Protein 5O95 (pdb70)

Secondary structure (DSSP, 8-state):
-PPPEEE--S---TT-EEEPPHHHHIIIIIIS---TT-EEEEE-SSSEEEEEEEEEEETTEEEEEEEEEEE-----SSEEEEEEE--TTS-HHHHHHHHHHTT--EEEEEE-TT--PPP-HHHHHHHHHHHHHHHHHHHHHH--SSPPEEPPPEEHHHHHHH---SSEEEE--GGG--GGGS---SSEEEEEE--TT---HHHHHHHHHTT-EEE---SSPPPHHHHHHHHHHHHHHHHS--/-PPPPPEEE--S---TT-EEEPPHHHHIIIIIIS---TT-EEEEE-SSSEEEEEEEEEEETTEEEEEEEEEEE-----SSEEEEEEE--STTHHHHHHHHHHHTT-SEEEEEE-TT-S----HHHHHHHHHHHHHHHHHHHHHH--SSPPEEPPPEEHHHHHHH---SEEEEE--TT-B-GGGS---SSEEEEEE--TT---HHHHHHHHHTTPEEE---SSPPPHHHHHHHHHHHHHHHHS--/---PPPEEE--S---TT-EEEPPHHHHIIIIIIS---TT-EEEEE-SSSEEEEEEEEEEETTEEEEEEEEEEE-----SSEEEEEEE--STTHHHHHHHHHHHTT-SEEEEEE-TT------HHHHHHHHHHHHHHHHHHHHHH--SSPPEEPPPEEHHHHHHH---SEEEEE--TT-B-GGGS---SSEEEEEE--TT---HHHHHHHHHTTPEEE---SSPPPHHHHHHHHHHHHHHHHS--/-PPEEE--S---TT-EEEPPHHHHIIIIIIS---TT-EEEEE-SSSEEEEEEEEEEETTEEEEEEEEEEE-----SSEEEEEEE---THHHHHHHHHHHHTT--EEEEEE-TT------HHHHHHHHHHHHHHHHHHHHHH--SSPPEEPPPEEHHHHHHH---SSEEEE--GGG--GGGS---SSEEEEEE--TT---HHHHHHHHHTT-EEE---SSPPPHHHHHHHHHHHHHHHHS--

Solvent-accessible surface area: 44303 Å² total; per-residue (Å²): 195,163,89,58,33,0,46,11,64,36,146,11,85,56,54,83,84,32,89,8,20,85,119,5,0,61,59,0,12,64,80,62,180,16,120,143,46,78,101,3,20,0,0,17,22,79,26,65,30,2,56,0,32,3,70,127,49,135,158,93,76,0,33,0,88,1,63,52,59,118,110,24,93,70,32,8,77,0,128,0,12,0,0,0,0,14,10,159,79,28,132,6,34,25,2,0,46,4,1,0,0,0,3,0,32,12,0,3,0,0,30,9,130,76,19,125,54,177,124,74,175,102,106,39,63,120,82,16,114,84,5,70,75,46,0,29,30,3,0,27,30,0,5,1,0,77,29,3,91,29,111,116,30,25,123,6,70,78,11,3,160,105,17,187,29,16,4,44,0,5,25,38,100,13,33,43,14,27,42,64,23,2,4,13,30,52,69,30,0,0,0,0,4,10,9,153,45,24,17,22,93,124,18,41,105,53,2,58,66,58,35,3,39,14,2,24,16,26,64,10,71,31,91,10,19,0,10,2,1,0,0,0,0,2,0,0,6,23,12,17,40,6,150,104,144,117,62,67,21,1,51,10,78,35,109,42,100,79,46,75,77,22,81,6,43,116,138,9,0,71,60,0,14,71,95,64,191,16,116,132,49,65,96,0,18,1,0,12,20,84,21,48,24,0,61,1,31,2,69,107,54,124,182,134,70,0,25,0,85,0,65,52,49,118,136,26,96,68,26,2,74,0,90,0,12,0,0,3,1,6,26,96,58,129,60,8,27,38,1,0,45,2,0,0,0,1,3,0,29,9,0,2,0,0,34,9,118,112,22,115,34,179,46,89,185,120,87,24,63,112,34,22,119,76,4,71,70,48,0,26,29,2,0,27,37,0,2,1,0,74,34,5,91,30,97,123,26,24,129,6,69,60,8,2,145,79,16,181,28,144,12,47,0,3,40,31,107,50,189,38,107,48,44,119,87,22,84,14,106,63,62,32,0,0,0,0,2,9,15,102,50,21,12,11,122,115,15,40,158,58,1,66,66,64,34,2,75,29,2,27,9,26,64,9,87,25,52,6,14,0,3,0,0,0,0,0,0,2,0,0,8,31,10,13,37,3,128,105,141,118,62,68,18,2,25,4,2,11,64,9,107,78,47,61,64,0,52,6,2,40,82,9,0,58,59,0,17,70,94,65,193,18,115,128,49,65,91,1,19,1,0,12,21,89,18,65,23,1,57,0,33,2,70,110,60,116,170,97,62,0,25,0,86,1,65,52,54,115,146,26,93,67,31,2,74,0,89,0,12,0,0,2,1,10,30,110,49,128,66,7,32,22,0,0,44,2,0,0,0,0,3,0,31,9,0,3,0,0,40,8,113,98,19,145,42,207,51,92,186,131,82,23,45,104,42,4,52,73,10,14,66,48,0,20,29,2,0,26,36,0,1,2,0,75,33,6,67,8,75,91,28,25,138,6,70,49,10,2,139,74,14,174,30,149,9,44,0,4,42,31,108,48,189,39,109,45,43,146,87,22,79,14,100,61,79,38,0,0,0,0,2,10,15,147,41,20,11,12,114,110,15,40,157,49,1,67,62,66,35,2,74,28,2,26,8,25,65,9,98,29,73,15,14,0,2,0,0,0,0,0,0,3,1,0,8,31,12,12,37,3,244,102,32,34,1,49,10,66,37,141,10,84,56,53,82,75,33,90,7,27,86,118,4,0,60,58,0,11,48,90,60,192,18,120,143,48,77,100,3,16,0,0,17,22,84,25,55,32,3,55,0,35,3,69,128,51,138,133,107,77,0,31,0,93,1,62,54,55,120,129,25,98,70,24,2,72,0,90,0,11,0,0,0,2,9,22,170,34,146,86,0,61,52,2,0,45,3,2,0,0,1,3,0,31,12,0,4,0,0,57,11,124,60,21,156,35,189,56,61,191,134,98,24,62,144,54,18,114,70,4,69,69,40,0,30,31,3,0,28,55,0,5,1,0,75,30,3,93,28,109,124,27,25,143,6,60,79,9,1,145,94,17,186,31,93,21,43,0,5,26,42,100,31,170,87,50,26,63,126,79,22,94,15,105,51,81,32,0,0,0,0,4,8,18,165,36,24,18,16,110,108,12,43,151,42,2,66,66,59,35,2,71,15,2,23,16,26,64,10,70,29,55,16,12,0,9,1,0,0,0,0,0,2,1,0,6,25,12,24,39,9

B-factor: mean 30.92, std 16.57, range [11.18, 113.5]

Structure (mmCIF, N/CA/C/O backbone):
data_5O95
#
_entry.id   5O95
#
_cell.length_a   62.785
_cell.length_b   144.777
_cell.length_c   64.086
_cell.angle_alpha   90.00
_cell.angle_beta   100.13
_cell.angle_gamma   90.00
#
_symmetry.space_group_name_H-M   'P 1 21 1'
#
loop_
_entity.id
_entity.type
_entity.pdbx_description
1 polymer 'Ribosomal RNA small subunit methyltransferase E'
2 water water
#
loop_
_atom_site.group_PDB
_atom_site.id
_atom_site.type_symbol
_atom_site.label_atom_id
_atom_site.label_alt_id
_atom_site.label_comp_id
_atom_site.label_asym_id
_atom_site.label_entity_id
_atom_site.label_seq_id
_atom_site.pdbx_PDB_ins_code
_atom_site.Cartn_x
_atom_site.Cartn_y
_atom_site.Cartn_z
_atom_site.occupancy
_atom_site.B_iso_or_equiv
_atom_site.auth_seq_id
_atom_site.auth_comp_id
_atom_site.auth_asym_id
_atom_site.auth_atom_id
_atom_site.pdbx_PDB_model_num
ATOM 1 N N . VAL A 1 4 ? 27.835 -52.896 48.280 1.00 110.38 3 VAL A N 1
ATOM 2 C CA . VAL A 1 4 ? 29.093 -52.363 47.771 1.00 71.78 3 VAL A CA 1
ATOM 3 C C . VAL A 1 4 ? 29.074 -52.246 46.250 1.00 79.10 3 VAL A C 1
ATOM 4 O O . VAL A 1 4 ? 28.328 -52.950 45.568 1.00 85.46 3 VAL A O 1
ATOM 8 N N . ARG A 1 5 ? 29.909 -51.349 45.730 1.00 101.55 4 ARG A N 1
ATOM 9 C CA . ARG A 1 5 ? 29.935 -51.071 44.300 1.00 83.33 4 ARG A CA 1
ATOM 10 C C . ARG A 1 5 ? 30.550 -52.244 43.543 1.00 73.97 4 ARG A C 1
ATOM 11 O O . ARG A 1 5 ? 31.631 -52.729 43.892 1.00 79.10 4 ARG A O 1
ATOM 19 N N . THR A 1 6 ? 29.853 -52.706 42.512 1.00 46.76 5 THR A N 1
ATOM 20 C CA . THR A 1 6 ? 30.368 -53.746 41.640 1.00 40.70 5 THR A CA 1
ATOM 21 C C . THR A 1 6 ? 31.371 -53.149 40.656 1.00 66.68 5 THR A C 1
ATOM 22 O O . THR A 1 6 ? 31.418 -51.936 40.433 1.00 51.62 5 THR A O 1
ATOM 26 N N . ILE A 1 7 ? 32.191 -54.016 40.069 1.00 23.42 6 ILE A N 1
ATOM 27 C CA . ILE A 1 7 ? 33.186 -53.589 39.084 1.00 21.33 6 ILE A CA 1
ATOM 28 C C . ILE A 1 7 ? 32.574 -53.713 37.693 1.00 19.39 6 ILE A C 1
ATOM 29 O O . ILE A 1 7 ? 32.252 -54.819 37.260 1.00 18.23 6 ILE A O 1
ATOM 34 N N . ARG A 1 8 ? 32.449 -52.597 36.974 1.00 18.98 7 ARG A N 1
ATOM 35 C CA . ARG A 1 8 ? 31.909 -52.591 35.619 1.00 16.89 7 ARG A CA 1
ATOM 36 C C . ARG A 1 8 ? 33.053 -52.487 34.619 1.00 18.50 7 ARG A C 1
ATOM 37 O O . ARG A 1 8 ? 33.936 -51.633 34.764 1.00 21.18 7 ARG A O 1
ATOM 45 N N . ILE A 1 9 ? 33.038 -53.361 33.612 1.00 16.25 8 ILE A N 1
ATOM 46 C CA . ILE A 1 9 ? 34.114 -53.457 32.626 1.00 15.34 8 ILE A CA 1
ATOM 47 C C . ILE A 1 9 ? 33.488 -53.533 31.241 1.00 18.98 8 ILE A C 1
ATOM 48 O O . ILE A 1 9 ? 32.676 -54.424 30.977 1.00 19.08 8 ILE A O 1
ATOM 53 N N . TYR A 1 10 ? 33.871 -52.615 30.350 1.00 17.20 9 TYR A N 1
ATOM 54 C CA . TYR A 1 10 ? 33.427 -52.681 28.961 1.00 19.49 9 TYR A CA 1
ATOM 55 C C . TYR A 1 10 ? 34.171 -53.777 28.209 1.00 20.71 9 TYR A C 1
ATOM 56 O O . TYR A 1 10 ? 35.404 -53.816 28.192 1.00 19.48 9 TYR A O 1
ATOM 65 N N . GLN A 1 11 ? 33.422 -54.637 27.546 1.00 19.15 10 GLN A N 1
ATOM 66 C CA . GLN A 1 11 ? 33.997 -55.770 26.829 1.00 19.30 10 GLN A CA 1
ATOM 67 C C . GLN A 1 11 ? 33.097 -56.044 25.638 1.00 22.18 10 GLN A C 1
ATOM 68 O O . GLN A 1 11 ? 32.022 -56.648 25.784 1.00 23.00 10 GLN A O 1
ATOM 74 N N . PRO A 1 12 ? 33.479 -55.586 24.448 1.00 26.96 11 PRO A N 1
ATOM 75 C CA . PRO A 1 12 ? 32.651 -55.833 23.262 1.00 21.98 11 PRO A CA 1
ATOM 76 C C . PRO A 1 12 ? 32.702 -57.304 22.880 1.00 23.61 11 PRO A C 1
ATOM 77 O O . PRO A 1 12 ? 33.598 -58.052 23.288 1.00 28.62 11 PRO A O 1
ATOM 81 N N . GLY A 1 13 ? 31.718 -57.713 22.088 1.00 28.68 12 GLY A N 1
ATOM 82 C CA . GLY A 1 13 ? 31.617 -59.085 21.628 1.00 28.26 12 GLY A CA 1
ATOM 83 C C . GLY A 1 13 ? 30.216 -59.646 21.822 1.00 25.89 12 GLY A C 1
ATOM 84 O O . GLY A 1 13 ? 29.346 -59.038 22.432 1.00 29.93 12 GLY A O 1
ATOM 85 N N . GLU A 1 14 ? 30.040 -60.866 21.291 1.00 31.49 13 GLU A N 1
ATOM 86 C CA . GLU A 1 14 ? 28.752 -61.563 21.269 1.00 37.53 13 GLU A CA 1
ATOM 87 C C . GLU A 1 14 ? 28.744 -62.806 22.157 1.00 40.34 13 GLU A C 1
ATOM 88 O O . GLU A 1 14 ? 28.185 -63.844 21.800 1.00 48.23 13 GLU A O 1
ATOM 94 N N . TYR A 1 15 ? 29.344 -62.701 23.334 1.00 26.70 14 TYR A N 1
ATOM 95 C CA . TYR A 1 15 ? 29.428 -63.809 24.280 1.00 24.72 14 TYR A CA 1
ATOM 96 C C . TYR A 1 15 ? 28.098 -63.982 25.017 1.00 21.40 14 TYR A C 1
ATOM 97 O O . TYR A 1 15 ? 27.248 -63.086 25.031 1.00 26.56 14 TYR A O 1
ATOM 106 N N . GLN A 1 16 ? 27.909 -65.159 25.612 1.00 22.84 15 GLN A N 1
ATOM 107 C CA . GLN A 1 16 ? 26.613 -65.535 26.157 1.00 21.62 15 GLN A CA 1
ATOM 108 C C . GLN A 1 16 ? 26.802 -66.284 27.466 1.00 21.22 15 GLN A C 1
ATOM 109 O O . GLN A 1 16 ? 27.839 -66.915 27.680 1.00 22.69 15 GLN A O 1
ATOM 115 N N . PRO A 1 17 ? 25.792 -66.263 28.340 1.00 24.49 16 PRO A N 1
ATOM 116 C CA . PRO A 1 17 ? 25.848 -67.062 29.573 1.00 21.26 16 PRO A CA 1
ATOM 117 C C . PRO A 1 17 ? 26.169 -68.512 29.270 1.00 27.61 16 PRO A C 1
ATOM 118 O O . PRO A 1 17 ? 25.631 -69.096 28.327 1.00 25.06 16 PRO A O 1
ATOM 122 N N . GLY A 1 18 ? 27.071 -69.065 30.081 1.00 22.24 17 GLY A N 1
ATOM 123 C CA . GLY A 1 18 ? 27.562 -70.412 29.921 1.00 25.13 17 GLY A CA 1
ATOM 124 C C . GLY A 1 18 ? 28.936 -70.480 29.296 1.00 30.16 17 GLY A C 1
ATOM 125 O O . GLY A 1 18 ? 29.625 -71.490 29.456 1.00 32.69 17 GLY A O 1
ATOM 126 N N . GLN A 1 19 ? 29.357 -69.425 28.603 1.00 25.44 18 GLN A N 1
ATOM 127 C CA . GLN A 1 19 ? 30.610 -69.457 27.868 1.00 29.03 18 GLN A CA 1
ATOM 128 C C . GLN A 1 19 ? 31.787 -69.003 28.724 1.00 25.95 18 GLN A C 1
ATOM 129 O O . GLN A 1 19 ? 31.647 -68.194 29.645 1.00 26.33 18 GLN A O 1
ATOM 135 N N . LEU A 1 20 ? 32.958 -69.518 28.377 1.00 28.86 19 LEU A N 1
ATOM 136 C CA . LEU A 1 20 ? 34.224 -68.993 28.858 1.00 26.32 19 LEU A CA 1
ATOM 137 C C . LEU A 1 20 ? 34.672 -67.910 27.887 1.00 27.31 19 LEU A C 1
ATOM 138 O O . LEU A 1 20 ? 34.542 -68.060 26.670 1.00 36.09 19 LEU A O 1
ATOM 143 N N . LEU A 1 21 ? 35.164 -66.795 28.431 1.00 26.21 20 LEU A N 1
ATOM 144 C CA . LEU A 1 21 ? 35.533 -65.645 27.616 1.00 24.75 20 LEU A CA 1
ATOM 145 C C . LEU A 1 21 ? 36.890 -65.141 28.067 1.00 29.80 20 LEU A C 1
ATOM 146 O O . LEU A 1 21 ? 37.118 -64.973 29.266 1.00 27.56 20 LEU A O 1
AT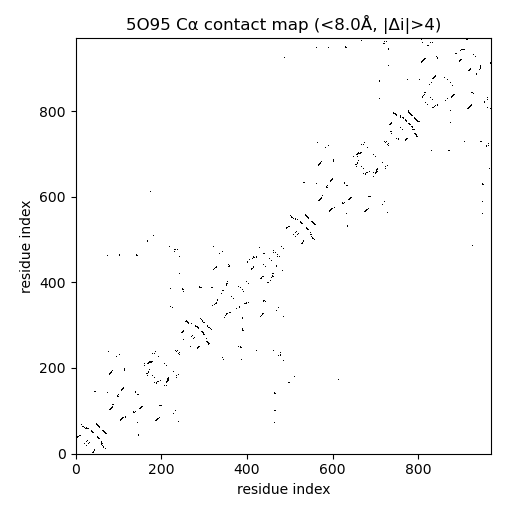OM 151 N N . GLU A 1 22 ? 37.792 -64.923 27.116 1.00 30.22 21 GLU A N 1
ATOM 152 C CA . GLU A 1 22 ? 39.053 -64.249 27.399 1.00 28.03 21 GLU A CA 1
ATOM 153 C C . GLU A 1 22 ? 38.839 -62.751 27.216 1.00 25.54 21 GLU A C 1
ATOM 154 O O . GLU A 1 22 ? 38.363 -62.303 26.163 1.00 26.59 21 GLU A O 1
ATOM 160 N N . LEU A 1 23 ? 39.151 -61.981 28.254 1.00 24.62 22 LEU A N 1
ATOM 161 C CA . LEU A 1 23 ? 38.979 -60.543 28.163 1.00 25.54 22 LEU A CA 1
ATOM 162 C C . LEU A 1 23 ? 39.954 -59.937 27.154 1.00 23.09 22 LEU A C 1
ATOM 163 O O . LEU A 1 23 ? 41.027 -60.478 26.877 1.00 25.05 22 LEU A O 1
ATOM 168 N N . SER A 1 24 ? 39.563 -58.780 26.614 1.00 28.04 23 SER A N 1
ATOM 169 C CA . SER A 1 24 ? 40.435 -58.013 25.737 1.00 30.00 23 SER A CA 1
ATOM 170 C C . SER A 1 24 ? 41.689 -57.604 26.504 1.00 32.59 23 SER A C 1
ATOM 171 O O . SER A 1 24 ? 41.681 -57.569 27.735 1.00 32.62 23 SER A O 1
ATOM 174 N N . PRO A 1 25 ? 42.786 -57.303 25.800 1.00 33.36 24 PRO A N 1
ATOM 175 C CA . PRO A 1 25 ? 43.976 -56.798 26.506 1.00 48.98 24 PRO A CA 1
ATOM 176 C C . PRO A 1 25 ? 43.688 -55.580 27.374 1.00 34.44 24 PRO A C 1
ATOM 177 O O . PRO A 1 25 ? 44.249 -55.467 28.470 1.00 49.27 24 PRO A O 1
ATOM 181 N N . GLU A 1 26 ? 42.813 -54.678 26.921 1.00 28.80 25 GLU A N 1
ATOM 182 C CA . GLU A 1 26 ? 42.440 -53.519 27.736 1.00 30.31 25 GLU A CA 1
ATOM 183 C C . GLU A 1 26 ? 41.669 -53.947 28.981 1.00 35.11 25 GLU A C 1
ATOM 184 O O . GLU A 1 26 ? 41.968 -53.502 30.097 1.00 32.67 25 GLU A O 1
ATOM 190 N N . ALA A 1 27 ? 40.650 -54.794 28.807 1.00 28.40 26 ALA A N 1
ATOM 191 C CA . ALA A 1 27 ? 39.877 -55.263 29.955 1.00 21.53 26 ALA A CA 1
ATOM 192 C C . ALA A 1 27 ? 40.739 -56.093 30.901 1.00 26.39 26 ALA A C 1
ATOM 193 O O . ALA A 1 27 ? 40.616 -55.965 32.123 1.00 23.22 26 ALA A O 1
ATOM 195 N N . GLY A 1 28 ? 41.603 -56.960 30.354 1.00 25.03 27 GLY A N 1
ATOM 196 C CA . GLY A 1 28 ? 42.437 -57.807 31.200 1.00 25.03 27 GLY A CA 1
ATOM 197 C C . GLY A 1 28 ? 43.504 -57.022 31.940 1.00 26.68 27 GLY A C 1
ATOM 198 O O . GLY A 1 28 ? 43.863 -57.353 33.074 1.00 30.90 27 GLY A O 1
ATOM 199 N N . GLN A 1 29 ? 44.032 -55.975 31.304 1.00 27.14 28 GLN A N 1
ATOM 200 C CA . GLN A 1 29 ? 44.920 -55.052 32.005 1.00 42.49 28 GLN A CA 1
ATOM 201 C C . GLN A 1 29 ? 44.189 -54.380 33.163 1.00 24.43 28 GLN A C 1
ATOM 202 O O . GLN A 1 29 ? 44.701 -54.313 34.288 1.00 27.65 28 GLN A O 1
ATOM 208 N N . HIS A 1 30 ? 42.978 -53.892 32.902 1.00 24.49 29 HIS A N 1
ATOM 209 C CA . HIS A 1 30 ? 42.174 -53.248 33.936 1.00 22.41 29 HIS A CA 1
ATOM 210 C C . HIS A 1 30 ? 41.889 -54.209 35.092 1.00 23.38 29 HIS A C 1
ATOM 211 O O . HIS A 1 30 ? 42.095 -53.871 36.264 1.00 25.03 29 HIS A O 1
ATOM 218 N N . VAL A 1 31 ? 41.478 -55.441 34.775 1.00 21.18 30 VAL A N 1
ATOM 219 C CA . VAL A 1 31 ? 40.983 -56.363 35.795 1.00 23.88 30 VAL A CA 1
ATOM 220 C C . VAL A 1 31 ? 42.129 -57.054 36.529 1.00 25.97 30 VAL A C 1
ATOM 221 O O . VAL A 1 31 ? 42.143 -57.125 37.765 1.00 24.30 30 VAL A O 1
ATOM 225 N N . GLY A 1 32 ? 43.102 -57.581 35.785 1.00 23.79 31 GLY A N 1
ATOM 226 C CA . GLY A 1 32 ? 44.140 -58.402 36.368 1.00 25.33 31 GLY A CA 1
ATOM 227 C C . GLY A 1 32 ? 45.322 -57.632 36.914 1.00 28.52 31 GLY A C 1
ATOM 228 O O . GLY A 1 32 ? 45.918 -58.038 37.913 1.00 30.89 31 GLY A O 1
ATOM 229 N N . VAL A 1 33 ? 45.661 -56.521 36.270 1.00 27.73 32 VAL A N 1
ATOM 230 C CA . VAL A 1 33 ? 46.846 -55.737 36.614 1.00 30.07 32 VAL A CA 1
ATOM 231 C C . VAL A 1 33 ? 46.498 -54.517 37.457 1.00 26.61 32 VAL A C 1
ATOM 232 O O . VAL A 1 33 ? 47.107 -54.287 38.504 1.00 31.71 32 VAL A O 1
ATOM 236 N N . VAL A 1 34 ? 45.533 -53.715 37.003 1.00 27.14 33 VAL A N 1
ATOM 237 C CA . VAL A 1 34 ? 45.184 -52.485 37.713 1.00 27.69 33 VAL A CA 1
ATOM 238 C C . VAL A 1 34 ? 44.414 -52.799 38.989 1.00 42.48 33 VAL A C 1
ATOM 239 O O . VAL A 1 34 ? 44.739 -52.292 40.070 1.00 30.50 33 VAL A O 1
ATOM 243 N N . LEU A 1 35 ? 43.388 -53.642 38.891 1.00 25.69 34 LEU A N 1
ATOM 244 C CA . LEU A 1 35 ? 42.560 -53.929 40.055 1.00 26.41 34 LEU A CA 1
ATOM 245 C C . LEU A 1 35 ? 43.037 -55.145 40.840 1.00 28.90 34 LEU A C 1
ATOM 246 O O . LEU A 1 35 ? 42.512 -55.401 41.930 1.00 26.89 34 LEU A O 1
ATOM 251 N N . ARG A 1 36 ? 44.011 -55.891 40.312 1.00 24.63 35 ARG A N 1
ATOM 252 C CA . ARG A 1 36 ? 44.625 -57.020 41.013 1.00 27.56 35 ARG A CA 1
ATOM 253 C C . ARG A 1 36 ? 43.606 -58.090 41.407 1.00 29.75 35 ARG A C 1
ATOM 254 O O . ARG A 1 36 ? 43.712 -58.720 42.465 1.00 25.79 35 ARG A O 1
ATOM 262 N N . MET A 1 37 ? 42.639 -58.340 40.524 1.00 24.76 36 MET A N 1
ATOM 263 C CA . MET A 1 37 ? 41.557 -59.256 40.843 1.00 22.37 36 MET A CA 1
ATOM 264 C C . MET A 1 37 ? 41.974 -60.709 40.640 1.00 25.83 36 MET A C 1
ATOM 265 O O . MET A 1 37 ? 42.910 -61.031 39.896 1.00 26.91 36 MET A O 1
ATOM 270 N N . GLU A 1 38 ? 41.295 -61.593 41.368 1.00 24.26 37 GLU A N 1
ATOM 271 C CA . GLU A 1 38 ? 41.714 -62.978 41.459 1.00 22.46 37 GLU A CA 1
ATOM 272 C C . GLU A 1 38 ? 40.565 -63.915 41.132 1.00 24.57 37 GLU A C 1
ATOM 273 O O . GLU A 1 38 ? 39.403 -63.525 41.057 1.00 23.53 37 GLU A O 1
ATOM 279 N N . GLN A 1 39 ? 40.919 -65.193 40.991 1.00 24.43 38 GLN A N 1
ATOM 280 C CA . GLN A 1 39 ? 39.949 -66.231 40.700 1.00 26.49 38 GLN A CA 1
ATOM 281 C C . GLN A 1 39 ? 38.763 -66.175 41.659 1.00 21.11 38 GLN A C 1
ATOM 282 O O . GLN A 1 39 ? 38.930 -66.066 42.878 1.00 26.01 38 GLN A O 1
ATOM 288 N N . GLY A 1 40 ? 37.564 -66.300 41.099 1.00 20.85 39 GLY A N 1
ATOM 289 C CA . GLY A 1 40 ? 36.331 -66.306 41.859 1.00 24.47 39 GLY A CA 1
ATOM 290 C C . GLY A 1 40 ? 35.649 -64.962 41.992 1.00 22.89 39 GLY A C 1
ATOM 291 O O . GLY A 1 40 ? 34.447 -64.916 42.290 1.00 24.79 39 GLY A O 1
ATOM 292 N N . GLU A 1 41 ? 36.372 -63.864 41.799 1.00 23.67 40 GLU A N 1
ATOM 293 C CA . GLU A 1 41 ? 35.752 -62.560 41.982 1.00 18.63 40 GLU A CA 1
ATOM 294 C C . GLU A 1 41 ? 34.801 -62.257 40.821 1.00 20.81 40 GLU A C 1
ATOM 295 O O . GLU A 1 41 ? 34.914 -62.809 39.720 1.00 22.97 40 GLU A O 1
ATOM 301 N N . GLN A 1 42 ? 33.857 -61.369 41.093 1.00 24.56 41 GLN A N 1
ATOM 302 C CA . GLN A 1 42 ? 32.759 -61.060 40.185 1.00 21.70 41 GLN A CA 1
ATOM 303 C C . GLN A 1 42 ? 33.038 -59.773 39.424 1.00 21.17 41 GLN A C 1
ATOM 304 O O . GLN A 1 42 ? 33.674 -58.849 39.930 1.00 21.61 41 GLN A O 1
ATOM 310 N N . LEU A 1 43 ? 32.552 -59.736 38.190 1.00 18.69 42 LEU A N 1
ATOM 311 C CA . LEU A 1 43 ? 32.616 -58.568 37.329 1.00 18.27 42 LEU A CA 1
ATOM 312 C C . LEU A 1 43 ? 31.273 -58.412 36.654 1.00 20.60 42 LEU A C 1
ATOM 313 O O . LEU A 1 43 ? 30.567 -59.386 36.395 1.00 18.76 42 LEU A O 1
ATOM 318 N N . THR A 1 44 ? 30.957 -57.176 36.295 1.00 17.31 43 THR A N 1
ATOM 319 C CA . THR A 1 44 ? 29.815 -56.879 35.449 1.00 16.58 43 THR A CA 1
ATOM 320 C C . THR A 1 44 ? 30.403 -56.427 34.125 1.00 20.48 43 THR A C 1
ATOM 321 O O . THR A 1 44 ? 30.939 -55.324 34.037 1.00 19.21 43 THR A O 1
ATOM 325 N N . LEU A 1 45 ? 30.320 -57.274 33.108 1.00 18.86 44 LEU A N 1
ATOM 326 C CA . LEU A 1 45 ? 30.744 -56.893 31.773 1.00 18.16 44 LEU A CA 1
ATOM 327 C C . LEU A 1 45 ? 29.561 -56.246 31.077 1.00 19.53 44 LEU A C 1
ATOM 328 O O . LEU A 1 45 ? 28.403 -56.604 31.313 1.00 20.17 44 LEU A O 1
ATOM 333 N N . PHE A 1 46 ? 29.852 -55.273 30.224 1.00 18.76 45 PHE A N 1
ATOM 334 C CA . PHE A 1 46 ? 28.829 -54.793 29.314 1.00 16.60 45 PHE A CA 1
ATOM 335 C C . PHE A 1 46 ? 29.437 -54.710 27.929 1.00 18.02 45 PHE A C 1
ATOM 336 O O . PHE A 1 46 ? 30.601 -54.328 27.775 1.00 18.88 45 PHE A O 1
ATOM 344 N N . ASN A 1 47 ? 28.656 -55.075 26.910 1.00 16.98 46 ASN A N 1
ATOM 345 C CA . ASN A 1 47 ? 29.223 -55.189 25.582 1.00 18.72 46 ASN A CA 1
ATOM 346 C C . ASN A 1 47 ? 28.838 -54.030 24.675 1.00 18.31 46 ASN A C 1
ATOM 347 O O . ASN A 1 47 ? 29.219 -54.041 23.507 1.00 22.29 46 ASN A O 1
ATOM 352 N N . GLY A 1 48 ? 28.153 -53.009 25.207 1.00 19.37 47 GLY A N 1
ATOM 353 C CA . GLY A 1 48 ? 27.707 -51.894 24.393 1.00 20.00 47 GLY A CA 1
ATOM 354 C C . GLY A 1 48 ? 26.308 -52.034 23.845 1.00 21.30 47 GLY A C 1
ATOM 355 O O . GLY A 1 48 ? 25.840 -51.120 23.154 1.00 21.34 47 GLY A O 1
ATOM 356 N N . ASP A 1 49 ? 25.612 -53.129 24.140 1.00 18.75 48 ASP A N 1
ATOM 357 C CA . ASP A 1 49 ? 24.272 -53.373 23.625 1.00 21.50 48 ASP A CA 1
ATOM 358 C C . ASP A 1 49 ? 23.227 -53.363 24.740 1.00 22.06 48 ASP A C 1
ATOM 359 O O . ASP A 1 49 ? 22.251 -54.122 24.699 1.00 20.90 48 ASP A O 1
ATOM 364 N N . ASN A 1 50 ? 23.433 -52.530 25.760 1.00 19.76 49 ASN A N 1
ATOM 365 C CA . ASN A 1 50 ? 22.469 -52.371 26.860 1.00 17.05 49 ASN A CA 1
ATOM 366 C C . ASN A 1 50 ? 22.217 -53.674 27.606 1.00 17.45 49 ASN A C 1
ATOM 367 O O . ASN A 1 50 ? 21.127 -53.899 28.141 1.00 24.19 49 ASN A O 1
ATOM 372 N N . LYS A 1 51 ? 23.257 -54.494 27.685 1.00 18.45 50 LYS A N 1
ATOM 373 C CA . LYS A 1 51 ? 23.245 -55.728 28.456 1.00 17.12 50 LYS A CA 1
ATOM 374 C C . LYS A 1 51 ? 24.340 -55.661 29.508 1.00 20.76 50 LYS A C 1
ATOM 375 O O . LYS A 1 51 ? 25.430 -55.132 29.251 1.00 20.13 50 LYS A O 1
ATOM 381 N N . GLU A 1 52 ? 24.034 -56.172 30.694 1.00 19.30 51 GLU A N 1
ATOM 382 C CA . GLU A 1 52 ? 25.023 -56.384 31.754 1.00 15.34 51 GLU A CA 1
ATOM 383 C C . GLU A 1 52 ? 25.188 -57.879 31.955 1.00 16.88 51 GLU A C 1
ATOM 384 O O . GLU A 1 52 ? 24.206 -58.582 32.238 1.00 19.47 51 GLU A O 1
ATOM 390 N N . PHE A 1 53 ? 26.423 -58.350 31.817 1.00 15.94 52 PHE A N 1
ATOM 391 C CA . PHE A 1 53 ? 26.746 -59.760 32.003 1.00 15.77 52 PHE A CA 1
ATOM 392 C C . PHE A 1 53 ? 27.441 -59.931 33.346 1.00 18.14 52 PHE A C 1
ATOM 393 O O . PHE A 1 53 ? 28.464 -59.290 33.608 1.00 19.88 52 PHE A O 1
ATOM 401 N N . THR A 1 54 ? 26.882 -60.778 34.203 1.00 19.29 53 THR A N 1
ATOM 402 C CA . THR A 1 54 ? 27.571 -61.122 35.435 1.00 16.90 53 THR A CA 1
ATOM 403 C C . THR A 1 54 ? 28.547 -62.244 35.105 1.00 19.30 53 THR A C 1
ATOM 404 O O . THR A 1 54 ? 28.190 -63.197 34.415 1.00 18.95 53 THR A O 1
ATOM 408 N N . ALA A 1 55 ? 29.795 -62.093 35.534 1.00 17.65 54 ALA A N 1
ATOM 409 C CA . ALA A 1 55 ? 30.843 -63.031 35.201 1.00 18.94 54 ALA A CA 1
ATOM 410 C C . ALA A 1 55 ? 31.722 -63.267 36.421 1.00 19.31 54 ALA A C 1
ATOM 411 O O . ALA A 1 55 ? 31.829 -62.424 37.312 1.00 18.54 54 ALA A O 1
ATOM 413 N N A SER A 1 56 ? 32.326 -64.443 36.462 0.55 21.34 55 SER A N 1
ATOM 414 N N B SER A 1 56 ? 32.320 -64.453 36.464 0.45 21.22 55 SER A N 1
ATOM 415 C CA A SER A 1 56 ? 33.267 -64.797 37.515 0.55 20.30 55 SER A CA 1
ATOM 416 C CA B SER A 1 56 ? 33.263 -64.833 37.509 0.45 21.96 55 SER A CA 1
ATOM 417 C C A SER A 1 56 ? 34.628 -65.012 36.884 0.55 23.20 55 SER A C 1
ATOM 418 C C B SER A 1 56 ? 34.632 -65.019 36.879 0.45 23.88 55 SER A C 1
ATOM 419 O O A SER A 1 56 ? 34.737 -65.587 35.799 0.55 21.74 55 SER A O 1
ATOM 420 O O B SER A 1 56 ? 34.749 -65.589 35.793 0.45 21.56 55 SER A O 1
ATOM 425 N N . ILE A 1 57 ? 35.671 -64.558 37.569 1.00 23.51 56 ILE A N 1
ATOM 426 C CA . ILE A 1 57 ? 37.018 -64.743 37.054 1.00 20.88 56 ILE A CA 1
ATOM 427 C C . ILE A 1 57 ? 37.397 -66.206 37.206 1.00 24.42 56 ILE A C 1
ATOM 428 O O . ILE A 1 57 ? 37.375 -66.758 38.313 1.00 24.39 56 ILE A O 1
ATOM 433 N N . GLU A 1 58 ? 37.744 -66.842 36.091 1.00 20.80 57 GLU A N 1
ATOM 434 C CA . GLU A 1 58 ? 38.168 -68.235 36.125 1.00 23.57 57 GLU A CA 1
ATOM 435 C C . GLU A 1 58 ? 39.681 -68.397 36.274 1.00 29.31 57 GLU A C 1
ATOM 436 O O . GLU A 1 58 ? 40.145 -69.330 36.943 1.00 28.51 57 GLU A O 1
ATOM 442 N N . ARG A 1 59 ? 40.467 -67.528 35.646 1.00 29.96 58 ARG A N 1
ATOM 443 C CA . ARG A 1 59 ? 41.915 -67.683 35.618 1.00 38.77 58 ARG A CA 1
ATOM 444 C C . ARG A 1 59 ? 42.528 -66.333 35.264 1.00 37.49 58 ARG A C 1
ATOM 445 O O . ARG A 1 59 ? 42.020 -65.633 34.383 1.00 31.93 58 ARG A O 1
ATOM 453 N N . VAL A 1 60 ? 43.605 -65.964 35.966 1.00 32.39 59 VAL A N 1
ATOM 454 C CA . VAL A 1 60 ? 44.297 -64.693 35.755 1.00 36.41 59 VAL A CA 1
ATOM 455 C C . VAL A 1 60 ? 45.790 -64.951 35.605 1.00 48.59 59 VAL A C 1
ATOM 456 O O . VAL A 1 60 ? 46.386 -65.652 36.430 1.00 54.00 59 VAL A O 1
ATOM 460 N N . LYS A 1 61 ? 46.399 -64.357 34.572 1.00 54.56 60 LYS A N 1
ATOM 461 C CA . LYS A 1 61 ? 47.859 -64.314 34.410 1.00 47.91 60 LYS A CA 1
ATOM 462 C C . LYS A 1 61 ? 48.206 -62.946 33.825 1.00 40.04 60 LYS A C 1
ATOM 463 O O . LYS A 1 61 ? 48.188 -62.761 32.604 1.00 67.32 60 LYS A O 1
ATOM 469 N N . LYS A 1 62 ? 48.512 -61.991 34.706 1.00 77.43 61 LYS A N 1
ATOM 470 C CA . LYS A 1 62 ? 48.819 -60.605 34.329 1.00 45.81 61 LYS A CA 1
ATOM 471 C C . LYS A 1 62 ? 47.641 -60.040 33.544 1.00 38.76 61 LYS A C 1
ATOM 472 O O . LYS A 1 62 ? 46.523 -59.994 34.087 1.00 64.52 61 LYS A O 1
ATOM 478 N N . LYS A 1 63 ? 47.826 -59.605 32.296 1.00 68.61 62 LYS A N 1
ATOM 479 C CA . LYS A 1 63 ? 46.756 -59.042 31.486 1.00 75.08 62 LYS A CA 1
ATOM 480 C C . LYS A 1 63 ? 45.858 -60.099 30.862 1.00 50.94 62 LYS A C 1
ATOM 481 O O . LYS A 1 63 ? 44.858 -59.739 30.228 1.00 46.53 62 LYS A O 1
ATOM 487 N N . GLN A 1 64 ? 46.195 -61.378 31.000 1.00 42.61 63 GLN A N 1
ATOM 488 C CA . GLN A 1 64 ? 45.400 -62.454 30.419 1.00 46.97 63 GLN A CA 1
ATOM 489 C C . GLN A 1 64 ? 44.414 -62.943 31.474 1.00 37.90 63 GLN A C 1
ATOM 490 O O . GLN A 1 64 ? 44.809 -63.561 32.468 1.00 36.84 63 GLN A O 1
ATOM 496 N N . VAL A 1 65 ? 43.132 -62.653 31.263 1.00 30.12 64 VAL A N 1
ATOM 497 C CA . VAL A 1 65 ? 42.079 -62.943 32.226 1.00 27.16 64 VAL A CA 1
ATOM 498 C C . VAL A 1 65 ? 40.994 -63.719 31.497 1.00 22.10 64 VAL A C 1
ATOM 499 O O . VAL A 1 65 ? 40.478 -63.256 30.477 1.00 25.82 64 VAL A O 1
ATOM 503 N N . PHE A 1 66 ? 40.656 -64.899 32.007 1.00 25.42 65 PHE A N 1
ATOM 504 C CA . PHE A 1 66 ? 39.525 -65.654 31.480 1.00 25.40 65 PHE A CA 1
ATOM 505 C C . PHE A 1 66 ? 38.383 -65.620 32.485 1.00 24.78 65 PHE A C 1
ATOM 506 O O . PHE A 1 66 ? 38.594 -65.773 33.696 1.00 24.79 65 PHE A O 1
ATOM 514 N N . VAL A 1 67 ? 37.169 -65.430 31.983 1.00 20.06 66 VAL A N 1
ATOM 515 C CA . VAL A 1 67 ? 36.003 -65.320 32.844 1.00 21.36 66 VAL A CA 1
ATOM 516 C C . VAL A 1 67 ? 34.943 -66.288 32.351 1.00 30.06 66 VAL A C 1
ATOM 517 O O . VAL A 1 67 ? 34.943 -66.701 31.192 1.00 31.40 66 VAL A O 1
ATOM 521 N N . ARG A 1 68 ? 34.051 -66.673 33.260 1.00 20.89 67 ARG A N 1
ATOM 522 C CA . ARG A 1 68 ? 32.884 -67.484 32.918 1.00 20.36 67 ARG A CA 1
ATOM 523 C C . ARG A 1 68 ? 31.658 -66.583 32.976 1.00 23.73 67 ARG A C 1
ATOM 524 O O . ARG A 1 68 ? 31.397 -65.952 34.008 1.00 23.04 67 ARG A O 1
ATOM 532 N N . ILE A 1 69 ? 30.905 -66.513 31.878 1.00 20.81 68 ILE A N 1
ATOM 533 C CA . ILE A 1 69 ? 29.698 -65.690 31.854 1.00 20.10 68 ILE A CA 1
ATOM 534 C C . ILE A 1 69 ? 28.597 -66.468 32.559 1.00 23.35 68 ILE A C 1
ATOM 535 O O . ILE A 1 69 ? 28.236 -67.568 32.131 1.00 25.72 68 ILE A O 1
ATOM 540 N N . ALA A 1 70 ? 28.083 -65.917 33.654 1.00 19.70 69 ALA A N 1
ATOM 541 C CA . ALA A 1 70 ? 27.036 -66.562 34.433 1.00 21.01 69 ALA A CA 1
ATOM 542 C C . ALA A 1 70 ? 25.633 -66.231 33.943 1.00 21.97 69 ALA A C 1
ATOM 543 O O . ALA A 1 70 ? 24.784 -67.131 33.831 1.00 23.07 69 ALA A O 1
ATOM 545 N N . SER A 1 71 ? 25.368 -64.969 33.625 1.00 20.99 70 SER A N 1
ATOM 546 C CA . SER A 1 71 ? 24.012 -64.547 33.327 1.00 20.34 70 SER A CA 1
ATOM 547 C C . SER A 1 71 ? 24.076 -63.194 32.633 1.00 19.77 70 SER A C 1
ATOM 548 O O . SER A 1 71 ? 25.115 -62.530 32.619 1.00 19.57 70 SER A O 1
ATOM 551 N N . VAL A 1 72 ? 22.947 -62.790 32.068 1.00 19.13 71 VAL A N 1
ATOM 552 C CA . VAL A 1 72 ? 22.843 -61.500 31.400 1.00 20.58 71 VAL A CA 1
ATOM 553 C C . VAL A 1 72 ? 21.502 -60.870 31.736 1.00 20.51 71 VAL A C 1
ATOM 554 O O . VAL A 1 72 ? 20.495 -61.551 31.945 1.00 24.43 71 VAL A O 1
ATOM 558 N N . LEU A 1 73 ? 21.505 -59.536 31.808 1.00 17.60 72 LEU A N 1
ATOM 559 C CA . LEU A 1 73 ? 20.304 -58.760 32.076 1.00 23.43 72 LEU A CA 1
ATOM 560 C C . LEU A 1 73 ? 20.294 -57.549 31.157 1.00 22.78 72 LEU A C 1
ATOM 561 O O . LEU A 1 73 ? 21.337 -56.937 30.927 1.00 22.08 72 LEU A O 1
ATOM 566 N N . GLU A 1 74 ? 19.121 -57.233 30.609 1.00 21.37 73 GLU A N 1
ATOM 567 C CA . GLU A 1 74 ? 18.932 -56.009 29.849 1.00 19.78 73 GLU A CA 1
ATOM 568 C C . GLU A 1 74 ? 18.848 -54.853 30.833 1.00 19.97 73 GLU A C 1
ATOM 569 O O . GLU A 1 74 ? 17.978 -54.848 31.712 1.00 23.60 73 GLU A O 1
ATOM 575 N N . VAL A 1 75 ? 19.767 -53.895 30.716 1.00 18.75 74 VAL A N 1
ATOM 576 C CA . VAL A 1 75 ? 19.827 -52.764 31.636 1.00 20.98 74 VAL A CA 1
ATOM 577 C C . VAL A 1 75 ? 20.117 -51.526 30.807 1.00 21.97 74 VAL A C 1
ATOM 578 O O . VAL A 1 75 ? 21.222 -51.381 30.271 1.00 18.87 74 VAL A O 1
ATOM 582 N N . ASN A 1 76 ? 19.134 -50.646 30.693 1.00 18.21 75 ASN A N 1
ATOM 583 C CA . ASN A 1 76 ? 19.230 -49.464 29.843 1.00 17.76 75 ASN A CA 1
ATOM 584 C C . ASN A 1 76 ? 19.245 -48.195 30.693 1.00 21.45 75 ASN A C 1
ATOM 585 O O . ASN A 1 76 ? 18.278 -47.909 31.399 1.00 21.32 75 ASN A O 1
ATOM 590 N N . ARG A 1 77 ? 20.358 -47.464 30.650 1.00 15.54 76 ARG A N 1
ATOM 591 C CA . ARG A 1 77 ? 20.466 -46.156 31.301 1.00 14.75 76 ARG A CA 1
ATOM 592 C C . ARG A 1 77 ? 20.690 -45.045 30.288 1.00 16.19 76 ARG A C 1
ATOM 593 O O . ARG A 1 77 ? 21.309 -44.020 30.603 1.00 16.33 76 ARG A O 1
ATOM 601 N N . GLU A 1 78 ? 20.168 -45.223 29.080 1.00 17.95 77 GLU A N 1
ATOM 602 C CA . GLU A 1 78 ? 20.272 -44.210 28.037 1.00 15.90 77 GLU A CA 1
ATOM 603 C C . GLU A 1 78 ? 19.086 -43.268 28.122 1.00 13.99 77 GLU A C 1
ATOM 604 O O . GLU A 1 78 ? 17.969 -43.657 28.485 1.00 18.71 77 GLU A O 1
ATOM 610 N N . SER A 1 79 ? 19.336 -42.007 27.775 1.00 15.56 78 SER A N 1
ATOM 611 C CA . SER A 1 79 ? 18.254 -41.064 27.687 1.00 15.27 78 SER A CA 1
ATOM 612 C C . SER A 1 79 ? 17.442 -41.321 26.426 1.00 16.62 78 SER A C 1
ATOM 613 O O . SER A 1 79 ? 18.011 -41.664 25.380 1.00 17.90 78 SER A O 1
ATOM 616 N N . PRO A 1 80 ? 16.124 -41.134 26.489 1.00 17.88 79 PRO A N 1
ATOM 617 C CA . PRO A 1 80 ? 15.305 -41.184 25.259 1.00 18.10 79 PRO A CA 1
ATOM 618 C C . PRO A 1 80 ? 15.596 -40.057 24.297 1.00 18.68 79 PRO A C 1
ATOM 619 O O . PRO A 1 80 ? 15.239 -40.168 23.116 1.00 21.31 79 PRO A O 1
ATOM 623 N N . LEU A 1 81 ? 16.169 -38.951 24.776 1.00 15.84 80 LEU A N 1
ATOM 624 C CA . LEU A 1 81 ? 16.562 -37.853 23.909 1.00 14.77 80 LEU A CA 1
ATOM 625 C C . LEU A 1 81 ? 18.003 -38.096 23.467 1.00 19.04 80 LEU A C 1
ATOM 626 O O . LEU A 1 81 ? 18.937 -38.035 24.282 1.00 15.33 80 LEU A O 1
ATOM 631 N N . LYS A 1 82 ? 18.186 -38.352 22.182 1.00 17.58 81 LYS A N 1
ATOM 632 C CA . LYS A 1 82 ? 19.489 -38.722 21.629 1.00 17.03 81 LYS A CA 1
ATOM 633 C C . LYS A 1 82 ? 20.162 -37.447 21.142 1.00 15.06 81 LYS A C 1
ATOM 634 O O . LYS A 1 82 ? 19.846 -36.943 20.062 1.00 16.73 81 LYS A O 1
ATOM 640 N N . ILE A 1 83 ? 21.117 -36.947 21.915 1.00 15.09 82 ILE A N 1
ATOM 641 C CA . ILE A 1 83 ? 21.784 -35.698 21.579 1.00 15.13 82 ILE A CA 1
ATOM 642 C C . ILE A 1 83 ? 23.035 -36.039 20.794 1.00 18.08 82 ILE A C 1
ATOM 643 O O . ILE A 1 83 ? 23.850 -36.864 21.238 1.00 16.18 82 ILE A O 1
ATOM 648 N N . HIS A 1 84 ? 23.207 -35.384 19.668 1.00 15.58 83 HIS A N 1
ATOM 649 C CA . HIS A 1 84 ? 24.417 -35.454 18.861 1.00 14.40 83 HIS A CA 1
ATOM 650 C C . HIS A 1 84 ? 25.149 -34.138 19.083 1.00 20.47 83 HIS A C 1
ATOM 651 O O . HIS A 1 84 ? 24.730 -33.085 18.589 1.00 18.19 83 HIS A O 1
ATOM 658 N N . LEU A 1 85 ? 26.229 -34.199 19.845 1.00 16.20 84 LEU A N 1
ATOM 659 C CA . LEU A 1 85 ? 27.038 -33.028 20.120 1.00 13.59 84 LEU A CA 1
ATOM 660 C C . LEU A 1 85 ? 28.130 -32.897 19.072 1.00 18.57 84 LEU A C 1
ATOM 661 O O . LEU A 1 85 ? 28.886 -33.844 18.832 1.00 19.49 84 LEU A O 1
ATOM 666 N N . ALA A 1 86 ? 28.194 -31.734 18.428 1.00 15.15 85 ALA A N 1
ATOM 667 C CA . ALA A 1 86 ? 29.319 -31.366 17.576 1.00 18.66 85 ALA A CA 1
ATOM 668 C C . ALA A 1 86 ? 30.134 -30.346 18.352 1.00 18.11 85 ALA A C 1
ATOM 669 O O . ALA A 1 86 ? 29.701 -29.197 18.506 1.00 20.35 85 ALA A O 1
ATOM 671 N N . GLN A 1 87 ? 31.294 -30.756 18.863 1.00 19.47 86 GLN A N 1
ATOM 672 C CA . GLN A 1 87 ? 32.083 -29.929 19.774 1.00 19.26 86 GLN A CA 1
ATOM 673 C C . GLN A 1 87 ? 33.305 -29.409 19.035 1.00 19.86 86 GLN A C 1
ATOM 674 O O . GLN A 1 87 ? 34.139 -30.195 18.582 1.00 23.22 86 GLN A O 1
ATOM 680 N N . ALA A 1 88 ? 33.409 -28.087 18.909 1.00 19.57 87 ALA A N 1
ATOM 681 C CA . ALA A 1 88 ? 34.588 -27.502 18.286 1.00 21.24 87 ALA A CA 1
ATOM 682 C C . ALA A 1 88 ? 35.855 -27.945 19.010 1.00 37.07 87 ALA A C 1
ATOM 683 O O . ALA A 1 88 ? 35.926 -27.904 20.244 1.00 29.03 87 ALA A O 1
ATOM 685 N N . ILE A 1 89 ? 36.848 -28.385 18.237 1.00 28.13 88 ILE A N 1
ATOM 686 C CA . ILE A 1 89 ? 38.184 -28.673 18.761 1.00 31.54 88 ILE A CA 1
ATOM 687 C C . ILE A 1 89 ? 39.000 -27.398 18.649 1.00 46.91 88 ILE A C 1
ATOM 688 O O . ILE A 1 89 ? 39.198 -26.881 17.545 1.00 57.00 88 ILE A O 1
ATOM 693 N N . SER A 1 90 ? 39.517 -26.913 19.772 1.00 41.46 89 SER A N 1
ATOM 694 C CA . SER A 1 90 ? 40.411 -25.765 19.736 1.00 65.46 89 SER A CA 1
ATOM 695 C C . SER A 1 90 ? 41.534 -25.967 20.743 1.00 77.27 89 SER A C 1
ATOM 696 O O . SER A 1 90 ? 41.381 -26.697 21.726 1.00 68.35 89 SER A O 1
ATOM 699 N N . LYS A 1 91 ? 42.674 -25.328 20.476 1.00 90.70 90 LYS A N 1
ATOM 700 C CA . LYS A 1 91 ? 43.810 -25.421 21.385 1.00 87.98 90 LYS A CA 1
ATOM 701 C C . LYS A 1 91 ? 43.474 -24.762 22.715 1.00 87.75 90 LYS A C 1
ATOM 702 O O . LYS A 1 91 ? 43.000 -23.622 22.755 1.00 70.89 90 LYS A O 1
ATOM 708 N N . GLY A 1 92 ? 43.720 -25.485 23.808 1.00 68.13 91 GLY A N 1
ATOM 709 C CA . GLY A 1 92 ? 43.527 -24.979 25.145 1.00 66.93 91 GLY A CA 1
ATOM 710 C C . GLY A 1 92 ? 42.194 -25.345 25.766 1.00 75.45 91 GLY A C 1
ATOM 711 O O . GLY A 1 92 ? 42.088 -25.395 26.997 1.00 86.36 91 GLY A O 1
ATOM 712 N N . GLU A 1 93 ? 41.174 -25.588 24.947 1.00 66.97 92 GLU A N 1
ATOM 713 C CA . GLU A 1 93 ? 39.885 -26.033 25.453 1.00 60.83 92 GLU A CA 1
ATOM 714 C C . GLU A 1 93 ? 39.955 -27.518 25.803 1.00 88.27 92 GLU A C 1
ATOM 715 O O . GLU A 1 93 ? 40.533 -28.321 25.065 1.00 103.06 92 GLU A O 1
ATOM 721 N N . ARG A 1 94 ? 39.373 -27.875 26.951 1.00 59.07 93 ARG A N 1
ATOM 722 C CA . ARG A 1 94 ? 39.590 -29.184 27.575 1.00 43.85 93 ARG A CA 1
ATOM 723 C C . ARG A 1 94 ? 38.637 -30.213 26.972 1.00 34.84 93 ARG A C 1
ATOM 724 O O . ARG A 1 94 ? 37.562 -30.522 27.502 1.00 27.15 93 ARG A O 1
ATOM 732 N N . MET A 1 95 ? 39.070 -30.780 25.845 1.00 30.32 94 MET A N 1
ATOM 733 C CA . MET A 1 95 ? 38.236 -31.755 25.153 1.00 28.42 94 MET A CA 1
ATOM 734 C C . MET A 1 95 ? 38.081 -33.031 25.967 1.00 29.44 94 MET A C 1
ATOM 735 O O . MET A 1 95 ? 37.033 -33.684 25.897 1.00 23.27 94 MET A O 1
ATOM 740 N N . GLU A 1 96 ? 39.096 -33.382 26.762 1.00 30.33 95 GLU A N 1
ATOM 741 C CA . GLU A 1 96 ? 39.005 -34.583 27.585 1.00 22.31 95 GLU A CA 1
ATOM 742 C C . GLU A 1 96 ? 37.870 -34.470 28.596 1.00 20.84 95 GLU A C 1
ATOM 743 O O . GLU A 1 96 ? 37.157 -35.452 28.855 1.00 24.29 95 GLU A O 1
ATOM 749 N N . MET A 1 97 ? 37.675 -33.275 29.169 1.00 23.78 96 MET A N 1
ATOM 750 C CA . MET A 1 97 ? 36.560 -33.096 30.092 1.00 21.10 96 MET A CA 1
ATOM 751 C C . MET A 1 97 ? 35.229 -33.199 29.370 1.00 25.11 96 MET A C 1
ATOM 752 O O . MET A 1 97 ? 34.285 -33.779 29.906 1.00 20.92 96 MET A O 1
ATOM 757 N N . VAL A 1 98 ? 35.119 -32.611 28.173 1.00 19.08 97 VAL A N 1
ATOM 758 C CA . VAL A 1 98 ? 33.870 -32.715 27.416 1.00 19.35 97 VAL A CA 1
ATOM 759 C C . VAL A 1 98 ? 33.529 -34.171 27.131 1.00 19.17 97 VAL A C 1
ATOM 760 O O . VAL A 1 98 ? 32.375 -34.585 27.274 1.00 20.02 97 VAL A O 1
ATOM 764 N N . MET A 1 99 ? 34.525 -34.959 26.695 1.00 18.68 98 MET A N 1
ATOM 765 C CA . MET A 1 99 ? 34.302 -36.377 26.410 1.00 18.98 98 MET A CA 1
ATOM 766 C C . MET A 1 99 ? 33.773 -37.110 27.635 1.00 17.63 98 MET A C 1
ATOM 767 O O . MET A 1 99 ? 32.788 -37.850 27.556 1.00 16.54 98 MET A O 1
ATOM 772 N N . GLN A 1 100 ? 34.410 -36.900 28.788 1.00 17.09 99 GLN A N 1
ATOM 773 C CA . GLN A 1 100 ? 33.978 -37.587 29.998 1.00 16.61 99 GLN A CA 1
ATOM 774 C C . GLN A 1 100 ? 32.586 -37.136 30.431 1.00 17.08 99 GLN A C 1
ATOM 775 O O . GLN A 1 100 ? 31.706 -37.962 30.695 1.00 18.97 99 GLN A O 1
ATOM 781 N N . LYS A 1 101 ? 32.374 -35.813 30.542 1.00 15.19 100 LYS A N 1
ATOM 782 C CA . LYS A 1 101 ? 31.117 -35.339 31.108 1.00 16.99 100 LYS A CA 1
ATOM 783 C C . LYS A 1 101 ? 29.949 -35.512 30.138 1.00 14.47 100 LYS A C 1
ATOM 784 O O . LYS A 1 101 ? 28.813 -35.730 30.571 1.00 15.83 100 LYS A O 1
ATOM 790 N N . SER A 1 102 ? 30.189 -35.409 28.828 1.00 15.51 101 SER A N 1
ATOM 791 C CA . SER A 1 102 ? 29.076 -35.592 27.895 1.00 14.59 101 SER A CA 1
ATOM 792 C C . SER A 1 102 ? 28.604 -37.023 27.941 1.00 15.90 101 SER A C 1
ATOM 793 O O . SER A 1 102 ? 27.403 -37.294 27.850 1.00 16.81 101 SER A O 1
ATOM 796 N N . ALA A 1 103 ? 29.536 -37.946 28.170 1.00 17.41 102 ALA A N 1
ATOM 797 C CA . ALA A 1 103 ? 29.143 -39.347 28.309 1.00 16.15 102 ALA A CA 1
ATOM 798 C C . ALA A 1 103 ? 28.309 -39.537 29.577 1.00 13.87 102 ALA A C 1
ATOM 799 O O . ALA A 1 103 ? 27.272 -40.223 29.555 1.00 16.00 102 ALA A O 1
ATOM 801 N N . GLU A 1 104 ? 28.765 -38.966 30.699 1.00 14.41 103 GLU A N 1
ATOM 802 C CA . GLU A 1 104 ? 27.975 -39.013 31.926 1.00 16.02 103 GLU A CA 1
ATOM 803 C C . GLU A 1 104 ? 26.586 -38.438 31.723 1.00 17.04 103 GLU A C 1
ATOM 804 O O . GLU A 1 104 ? 25.619 -38.898 32.332 1.00 16.81 103 GLU A O 1
ATOM 810 N N . LEU A 1 105 ? 26.478 -37.372 30.940 1.00 16.08 104 LEU A N 1
ATOM 811 C CA . LEU A 1 105 ? 25.207 -36.705 30.724 1.00 14.78 104 LEU A CA 1
ATOM 812 C C . LEU A 1 105 ? 24.406 -37.333 29.587 1.00 15.34 104 LEU A C 1
ATOM 813 O O . LEU A 1 105 ? 23.421 -36.740 29.110 1.00 16.00 104 LEU A O 1
ATOM 818 N N . GLY A 1 106 ? 24.796 -38.543 29.157 1.00 12.62 105 GLY A N 1
ATOM 819 C CA . GLY A 1 106 ? 23.956 -39.314 28.265 1.00 14.55 105 GLY A CA 1
ATOM 820 C C . GLY A 1 106 ? 24.052 -39.010 26.785 1.00 14.47 105 GLY A C 1
ATOM 821 O O . GLY A 1 106 ? 23.200 -39.488 26.018 1.00 14.80 105 GLY A O 1
ATOM 822 N N . VAL A 1 107 ? 25.057 -38.248 26.347 1.00 15.23 106 VAL A N 1
ATOM 823 C CA . VAL A 1 107 ? 25.147 -37.859 24.939 1.00 13.86 106 VAL A CA 1
ATOM 824 C C . VAL A 1 107 ? 25.169 -39.108 24.071 1.00 15.91 106 VAL A C 1
ATOM 825 O O . VAL A 1 107 ? 25.744 -40.146 24.444 1.00 14.43 106 VAL A O 1
ATOM 829 N N . ALA A 1 108 ? 24.488 -39.051 22.928 1.00 17.71 107 ALA A N 1
ATOM 830 C CA . ALA A 1 108 ? 24.360 -40.253 22.116 1.00 14.06 107 ALA A CA 1
ATOM 831 C C . ALA A 1 108 ? 25.460 -40.386 21.079 1.00 16.43 107 ALA A C 1
ATOM 832 O O . ALA A 1 108 ? 25.871 -41.510 20.741 1.00 18.18 107 ALA A O 1
ATOM 834 N N . CYS A 1 109 ? 25.946 -39.268 20.567 1.00 16.91 108 CYS A N 1
ATOM 835 C CA . CYS A 1 109 ? 26.904 -39.248 19.477 1.00 16.80 108 CYS A CA 1
ATOM 836 C C . CYS A 1 109 ? 27.714 -37.969 19.646 1.00 20.11 108 CYS A C 1
ATOM 837 O O . CYS A 1 109 ? 27.166 -36.931 20.044 1.00 19.09 108 CYS A O 1
ATOM 840 N N . ILE A 1 110 ? 29.015 -38.050 19.364 1.00 19.01 109 ILE A N 1
ATOM 841 C CA . ILE A 1 110 ? 29.928 -36.919 19.493 1.00 15.34 109 ILE A CA 1
ATOM 842 C C . ILE A 1 110 ? 30.708 -36.786 18.195 1.00 21.45 109 ILE A C 1
ATOM 843 O O . ILE A 1 110 ? 31.326 -37.753 17.739 1.00 24.45 109 ILE A O 1
ATOM 848 N N . THR A 1 111 ? 30.672 -35.598 17.595 1.00 17.44 110 THR A N 1
ATOM 849 C CA . THR A 1 111 ? 31.499 -35.296 16.421 1.00 22.34 110 THR A CA 1
ATOM 850 C C . THR A 1 111 ? 32.424 -34.140 16.762 1.00 24.26 110 THR A C 1
ATOM 851 O O . THR A 1 111 ? 31.941 -33.010 16.956 1.00 21.94 110 THR A O 1
ATOM 855 N N . PRO A 1 112 ? 33.737 -34.355 16.829 1.00 22.45 111 PRO A N 1
ATOM 856 C CA . PRO A 1 112 ? 34.670 -33.228 16.945 1.00 27.07 111 PRO A CA 1
ATOM 857 C C . PRO A 1 112 ? 34.552 -32.354 15.710 1.00 28.89 111 PRO A C 1
ATOM 858 O O . PRO A 1 112 ? 34.457 -32.854 14.589 1.00 24.72 111 PRO A O 1
ATOM 862 N N . LEU A 1 113 ? 34.552 -31.039 15.918 1.00 23.61 112 LEU A N 1
ATOM 863 C CA . LEU A 1 113 ? 34.193 -30.101 14.871 1.00 27.29 112 LEU A CA 1
ATOM 864 C C . LEU A 1 113 ? 35.326 -29.112 14.661 1.00 29.60 112 LEU A C 1
ATOM 865 O O . LEU A 1 113 ? 35.914 -28.613 15.624 1.00 30.05 112 LEU A O 1
ATOM 870 N N . ILE A 1 114 ? 35.629 -28.829 13.400 1.00 26.48 113 ILE A N 1
ATOM 871 C CA . ILE A 1 114 ? 36.621 -27.821 13.041 1.00 29.10 113 ILE A CA 1
ATOM 872 C C . ILE A 1 114 ? 35.877 -26.645 12.431 1.00 31.88 113 ILE A C 1
ATOM 873 O O . ILE A 1 114 ? 35.206 -26.792 11.401 1.00 35.74 113 ILE A O 1
ATOM 878 N N . THR A 1 115 ? 35.978 -25.484 13.074 1.00 33.72 114 THR A N 1
ATOM 879 C CA . THR A 1 115 ? 35.347 -24.267 12.593 1.00 31.10 114 THR A CA 1
ATOM 880 C C . THR A 1 115 ? 36.417 -23.226 12.286 1.00 29.41 114 THR A C 1
ATOM 881 O O . THR A 1 115 ? 37.602 -23.410 12.579 1.00 36.36 114 THR A O 1
ATOM 885 N N . GLU A 1 116 ? 35.966 -22.124 11.684 1.00 29.89 115 GLU A N 1
ATOM 886 C CA . GLU A 1 116 ? 36.877 -21.090 11.197 1.00 32.01 115 GLU A CA 1
ATOM 887 C C . GLU A 1 116 ? 37.784 -20.561 12.305 1.00 42.83 115 GLU A C 1
ATOM 888 O O . GLU A 1 116 ? 38.972 -20.308 12.074 1.00 43.82 115 GLU A O 1
ATOM 894 N N . ARG A 1 117 ? 37.254 -20.410 13.518 1.00 35.73 116 ARG A N 1
ATOM 895 C CA . ARG A 1 117 ? 37.989 -19.775 14.603 1.00 43.46 116 ARG A CA 1
ATOM 896 C C . ARG A 1 117 ? 38.627 -20.766 15.567 1.00 36.86 116 ARG A C 1
ATOM 897 O O . ARG A 1 117 ? 39.193 -20.348 16.581 1.00 45.35 116 ARG A O 1
ATOM 905 N N . CYS A 1 118 ? 38.549 -22.061 15.281 1.00 35.11 117 CYS A N 1
ATOM 906 C CA . CYS A 1 118 ? 39.347 -23.026 16.015 1.00 37.29 117 CYS A CA 1
ATOM 907 C C . CYS A 1 118 ? 40.825 -22.800 15.723 1.00 53.16 117 CYS A C 1
ATOM 908 O O . CYS A 1 118 ? 41.209 -22.387 14.624 1.00 50.14 117 CYS A O 1
ATOM 911 N N . GLN A 1 119 ? 41.661 -23.073 16.724 1.00 63.12 118 GLN A N 1
ATOM 912 C CA . GLN A 1 119 ? 43.097 -22.850 16.621 1.00 58.18 118 GLN A CA 1
ATOM 913 C C . GLN A 1 119 ? 43.897 -24.144 16.517 1.00 52.46 118 GLN A C 1
ATOM 914 O O . GLN A 1 119 ? 45.124 -24.109 16.652 1.00 109.23 118 GLN A O 1
ATOM 920 N N . VAL A 1 120 ? 43.242 -25.280 16.278 1.00 64.83 119 VAL A N 1
ATOM 921 C CA . VAL A 1 120 ? 43.958 -26.546 16.184 1.00 61.65 119 VAL A CA 1
ATOM 922 C C . VAL A 1 120 ? 44.785 -26.586 14.907 1.00 69.23 119 VAL A C 1
ATOM 923 O O . VAL A 1 120 ? 44.310 -26.225 13.821 1.00 74.08 119 VAL A O 1
ATOM 927 N N . LYS A 1 121 ? 46.037 -27.017 15.036 1.00 84.56 120 LYS A N 1
ATOM 928 C CA . LYS A 1 121 ? 46.878 -27.334 13.890 1.00 91.55 120 LYS A CA 1
ATOM 929 C C . LYS A 1 121 ? 46.667 -28.802 13.538 1.00 108.35 120 LYS A C 1
ATOM 930 O O . LYS A 1 121 ? 46.838 -29.680 14.391 1.00 112.92 120 LYS A O 1
ATOM 936 N N . ILE A 1 122 ? 46.303 -29.067 12.288 1.00 96.68 121 ILE A N 1
ATOM 937 C CA . ILE A 1 122 ? 45.888 -30.406 11.885 1.00 83.10 121 ILE A CA 1
ATOM 938 C C . ILE A 1 122 ? 47.110 -31.290 11.669 1.00 97.63 121 ILE A C 1
ATOM 939 O O . ILE A 1 122 ? 48.054 -30.916 10.961 1.00 92.66 121 ILE A O 1
ATOM 944 N N . ASP A 1 123 ? 47.097 -32.464 12.300 1.00 57.84 122 ASP A N 1
ATOM 945 C CA . ASP A 1 123 ? 48.091 -33.510 12.094 1.00 50.92 122 ASP A CA 1
ATOM 946 C C . ASP A 1 123 ? 47.356 -34.838 12.134 1.00 66.46 122 ASP A C 1
ATOM 947 O O . ASP A 1 123 ? 46.626 -35.112 13.091 1.00 73.45 122 ASP A O 1
ATOM 952 N N . LYS A 1 124 ? 47.542 -35.657 11.096 1.00 58.78 123 LYS A N 1
ATOM 953 C CA . LYS A 1 124 ? 46.798 -36.910 11.011 1.00 59.68 123 LYS A CA 1
ATOM 954 C C . LYS A 1 124 ? 47.201 -37.872 12.122 1.00 72.26 123 LYS A C 1
ATOM 955 O O . LYS A 1 124 ? 46.347 -38.547 12.710 1.00 71.93 123 LYS A O 1
ATOM 961 N N . GLU A 1 125 ? 48.498 -37.946 12.425 1.00 80.15 124 GLU A N 1
ATOM 962 C CA . GLU A 1 125 ? 48.964 -38.839 13.481 1.00 81.89 124 GLU A CA 1
ATOM 963 C C . GLU A 1 125 ? 48.522 -38.344 14.854 1.00 62.94 124 GLU A C 1
ATOM 964 O O . GLU A 1 125 ? 48.072 -39.135 15.693 1.00 49.44 124 GLU A O 1
ATOM 970 N N . LYS A 1 126 ? 48.660 -37.037 15.107 1.00 56.23 125 LYS A N 1
ATOM 971 C CA . LYS A 1 126 ? 48.223 -36.478 16.384 1.00 56.06 125 LYS A CA 1
ATOM 972 C C . LYS A 1 126 ? 46.731 -36.699 16.597 1.00 64.29 125 LYS A C 1
ATOM 973 O O . LYS A 1 126 ? 46.297 -37.035 17.705 1.00 44.73 125 LYS A O 1
ATOM 979 N N . MET A 1 127 ? 45.933 -36.528 15.539 1.00 42.39 126 MET A N 1
ATOM 980 C CA . MET A 1 127 ? 44.484 -36.653 15.670 1.00 43.68 126 MET A CA 1
ATOM 981 C C . MET A 1 127 ? 44.069 -38.085 15.982 1.00 42.72 126 MET A C 1
ATOM 982 O O . MET A 1 127 ? 43.152 -38.309 16.781 1.00 40.62 126 MET A O 1
ATOM 987 N N . ALA A 1 128 ? 44.720 -39.068 15.355 1.00 43.89 127 ALA A N 1
ATOM 988 C CA . ALA A 1 128 ? 44.382 -40.461 15.629 1.00 42.87 127 ALA A CA 1
ATOM 989 C C . ALA A 1 128 ? 44.663 -40.817 17.082 1.00 42.50 127 ALA A C 1
ATOM 990 O O . ALA A 1 128 ? 43.883 -41.542 17.716 1.00 40.49 127 ALA A O 1
ATOM 992 N N . LYS A 1 129 ? 45.774 -40.316 17.628 1.00 40.72 128 LYS A N 1
ATOM 993 C CA . LYS A 1 129 ? 46.070 -40.546 19.038 1.00 37.68 128 LYS A CA 1
ATOM 994 C C . LYS A 1 129 ? 45.040 -39.872 19.934 1.00 30.33 128 LYS A C 1
ATOM 995 O O . LYS A 1 129 ? 44.586 -40.461 20.921 1.00 35.59 128 LYS A O 1
ATOM 1001 N N . LYS A 1 130 ? 44.662 -38.633 19.613 1.00 34.50 129 LYS A N 1
ATOM 1002 C CA . LYS A 1 130 ? 43.632 -37.966 20.398 1.00 46.07 129 LYS A CA 1
ATOM 1003 C C . LYS A 1 130 ? 42.307 -38.713 20.314 1.00 30.13 129 LYS A C 1
ATOM 1004 O O . LYS A 1 130 ? 41.625 -38.904 21.327 1.00 28.69 129 LYS A O 1
ATOM 1010 N N . MET A 1 131 ? 41.922 -39.143 19.112 1.00 32.27 130 MET A N 1
ATOM 1011 C CA . MET A 1 131 ? 40.668 -39.873 18.967 1.00 30.08 130 MET A CA 1
ATOM 1012 C C . MET A 1 131 ? 40.676 -41.142 19.810 1.00 33.49 130 MET A C 1
ATOM 1013 O O . MET A 1 131 ? 39.663 -41.496 20.427 1.00 26.11 130 MET A O 1
ATOM 1018 N N . HIS A 1 132 ? 41.823 -41.816 19.881 1.00 34.72 131 HIS A N 1
ATOM 1019 C CA . HIS A 1 132 ? 41.938 -43.008 20.715 1.00 34.62 131 HIS A CA 1
ATOM 1020 C C . HIS A 1 132 ? 41.800 -42.661 22.194 1.00 27.96 131 HIS A C 1
ATOM 1021 O O . HIS A 1 132 ? 41.089 -43.346 22.942 1.00 25.66 131 HIS A O 1
ATOM 1028 N N . GLN A 1 133 ? 42.486 -41.601 22.634 1.00 27.28 132 GLN A N 1
ATOM 1029 C CA . GLN A 1 133 ? 42.410 -41.191 24.031 1.00 28.26 132 GLN A CA 1
ATOM 1030 C C . GLN A 1 133 ? 40.993 -40.800 24.408 1.00 27.13 132 GLN A C 1
ATOM 1031 O O . GLN A 1 133 ? 40.514 -41.146 25.493 1.00 24.37 132 GLN A O 1
ATOM 1037 N N . TRP A 1 134 ? 40.312 -40.067 23.524 1.00 30.03 133 TRP A N 1
ATOM 1038 C CA . TRP A 1 134 ? 38.944 -39.643 23.800 1.00 25.54 133 TRP A CA 1
ATOM 1039 C C . TRP A 1 134 ? 38.002 -40.837 23.895 1.00 21.21 133 TRP A C 1
ATOM 1040 O O . TRP A 1 134 ? 37.120 -40.876 24.762 1.00 21.15 133 TRP A O 1
ATOM 1051 N N . LEU A 1 135 ? 38.174 -41.828 23.016 1.00 22.83 134 LEU A N 1
ATOM 1052 C CA . LEU A 1 135 ? 37.326 -43.019 23.082 1.00 26.81 134 LEU A CA 1
ATOM 1053 C C . LEU A 1 135 ? 37.540 -43.778 24.386 1.00 23.10 134 LEU A C 1
ATOM 1054 O O . LEU A 1 135 ? 36.575 -44.240 25.010 1.00 22.39 134 LEU A O 1
ATOM 1059 N N . ASN A 1 136 ? 38.788 -43.862 24.843 1.00 20.34 135 ASN A N 1
ATOM 1060 C CA . ASN A 1 136 ? 39.055 -44.500 26.129 1.00 21.11 135 ASN A CA 1
ATOM 1061 C C . ASN A 1 136 ? 38.413 -43.728 27.274 1.00 19.21 135 ASN A C 1
ATOM 1062 O O . ASN A 1 136 ? 37.880 -44.324 28.213 1.00 21.20 135 ASN A O 1
ATOM 1067 N N . ILE A 1 137 ? 38.399 -42.392 27.186 1.00 19.52 136 ILE A N 1
ATOM 1068 C CA . ILE A 1 137 ? 37.769 -41.592 28.233 1.00 19.77 136 ILE A CA 1
ATOM 1069 C C . ILE A 1 137 ? 36.270 -41.839 28.265 1.00 19.03 136 ILE A C 1
ATOM 1070 O O . ILE A 1 137 ? 35.669 -41.951 29.339 1.00 17.80 136 ILE A O 1
ATOM 1075 N N . ILE A 1 138 ? 35.635 -41.858 27.085 1.00 16.02 137 ILE A N 1
ATOM 1076 C CA . ILE A 1 138 ? 34.205 -42.152 26.987 1.00 15.08 137 ILE A CA 1
ATOM 1077 C C . ILE A 1 138 ? 33.892 -43.518 27.596 1.00 16.25 137 ILE A C 1
ATOM 1078 O O . ILE A 1 138 ? 32.935 -43.670 28.363 1.00 19.13 137 ILE A O 1
ATOM 1083 N N . ILE A 1 139 ? 34.698 -44.527 27.260 1.00 17.17 138 ILE A N 1
ATOM 1084 C CA . ILE A 1 139 ? 34.474 -45.878 27.783 1.00 19.01 138 ILE A CA 1
ATOM 1085 C C . ILE A 1 139 ? 34.565 -45.891 29.303 1.00 19.14 138 ILE A C 1
ATOM 1086 O O . ILE A 1 139 ? 33.701 -46.454 29.997 1.00 18.95 138 ILE A O 1
ATOM 1091 N N . GLY A 1 140 ? 35.622 -45.277 29.845 1.00 17.48 139 GLY A N 1
ATOM 1092 C CA . GLY A 1 140 ? 35.746 -45.179 31.291 1.00 17.53 139 GLY A CA 1
ATOM 1093 C C . GLY A 1 140 ? 34.557 -44.486 31.932 1.00 16.80 139 GLY A C 1
ATOM 1094 O O . GLY A 1 140 ? 34.061 -44.913 32.980 1.00 19.96 139 GLY A O 1
ATOM 1095 N N . ALA A 1 141 ? 34.087 -43.395 31.313 1.00 15.54 140 ALA A N 1
ATOM 1096 C CA . ALA A 1 141 ? 32.910 -42.715 31.839 1.00 18.63 140 ALA A CA 1
ATOM 1097 C C . ALA A 1 141 ? 31.671 -43.601 31.830 1.00 15.70 140 ALA A C 1
ATOM 1098 O O . ALA A 1 141 ? 30.838 -43.505 32.744 1.00 18.66 140 ALA A O 1
ATOM 1100 N N . CYS A 1 142 ? 31.526 -44.465 30.816 1.00 16.26 141 CYS A N 1
ATOM 1101 C CA . CYS A 1 142 ? 30.392 -45.386 30.804 1.00 16.30 141 CYS A CA 1
ATOM 1102 C C . CYS A 1 142 ? 30.545 -46.459 31.872 1.00 14.77 141 CYS A C 1
ATOM 1103 O O . CYS A 1 142 ? 29.566 -46.817 32.535 1.00 16.33 141 CYS A O 1
ATOM 1106 N N . GLU A 1 143 ? 31.773 -46.904 32.115 1.00 16.90 142 GLU A N 1
ATOM 1107 C CA . GLU A 1 143 ? 31.997 -47.845 33.211 1.00 17.07 142 GLU A CA 1
ATOM 1108 C C . GLU A 1 143 ? 31.601 -47.217 34.540 1.00 16.91 142 GLU A C 1
ATOM 1109 O O . GLU A 1 143 ? 30.953 -47.862 35.381 1.00 20.11 142 GLU A O 1
ATOM 1115 N N . GLN A 1 144 ? 31.955 -45.941 34.731 1.00 17.24 143 GLN A N 1
ATOM 1116 C CA . GLN A 1 144 ? 31.699 -45.261 35.990 1.00 16.99 143 GLN A CA 1
ATOM 1117 C C . GLN A 1 144 ? 30.223 -44.965 36.198 1.00 15.25 143 GLN A C 1
ATOM 1118 O O . GLN A 1 144 ? 29.699 -45.111 37.312 1.00 18.51 143 GLN A O 1
ATOM 1124 N N . CYS A 1 145 ? 29.557 -44.447 35.168 1.00 16.40 144 CYS A N 1
ATOM 1125 C CA . CYS A 1 145 ? 28.246 -43.848 35.351 1.00 15.72 144 CYS A CA 1
ATOM 1126 C C . CYS A 1 145 ? 27.106 -44.825 35.113 1.00 17.65 144 CYS A C 1
ATOM 1127 O O . CYS A 1 145 ? 25.971 -44.519 35.490 1.00 19.21 144 CYS A O 1
ATOM 1130 N N . GLY A 1 146 ? 27.397 -46.029 34.593 1.00 17.83 145 GLY A N 1
ATOM 1131 C CA . GLY A 1 146 ? 26.395 -47.056 34.460 1.00 19.54 145 GLY A CA 1
ATOM 1132 C C . GLY A 1 146 ? 25.796 -47.186 33.080 1.00 17.33 145 GLY A C 1
ATOM 1133 O O . GLY A 1 146 ? 24.934 -48.058 32.879 1.00 16.15 145 GLY A O 1
ATOM 1134 N N . ARG A 1 147 ? 26.246 -46.395 32.106 1.00 14.93 146 ARG A N 1
ATOM 1135 C CA . ARG A 1 147 ? 25.749 -46.583 30.746 1.00 15.69 146 ARG A CA 1
ATOM 1136 C C . ARG A 1 147 ? 26.263 -47.886 30.145 1.00 14.66 146 ARG A C 1
ATOM 1137 O O . ARG A 1 147 ? 27.461 -48.177 30.182 1.00 19.46 146 ARG A O 1
ATOM 1145 N N . ASN A 1 148 ? 25.350 -48.625 29.528 1.00 13.46 147 ASN A N 1
ATOM 1146 C CA . ASN A 1 148 ? 25.644 -49.912 28.913 1.00 16.10 147 ASN A CA 1
ATOM 1147 C C . ASN A 1 148 ? 25.638 -49.828 27.388 1.00 16.57 147 ASN A C 1
ATOM 1148 O O . ASN A 1 148 ? 25.674 -50.858 26.699 1.00 18.34 147 ASN A O 1
ATOM 1153 N N . GLN A 1 149 ? 25.581 -48.606 26.844 1.00 15.31 148 GLN A N 1
ATOM 1154 C CA . GLN A 1 149 ? 25.847 -48.342 25.445 1.00 19.69 148 GLN A CA 1
ATOM 1155 C C . GLN A 1 149 ? 26.881 -47.228 25.410 1.00 16.62 148 GLN A C 1
ATOM 1156 O O . GLN A 1 149 ? 26.861 -46.345 26.265 1.00 19.21 148 GLN A O 1
ATOM 1162 N N . ILE A 1 150 ? 27.810 -47.304 24.458 1.00 17.51 149 ILE A N 1
ATOM 1163 C CA . ILE A 1 150 ? 28.890 -46.322 24.366 1.00 20.05 149 ILE A CA 1
ATOM 1164 C C . ILE A 1 150 ? 28.427 -45.272 23.367 1.00 17.56 149 ILE A C 1
ATOM 1165 O O . ILE A 1 150 ? 27.928 -45.640 22.299 1.00 19.95 149 ILE A O 1
ATOM 1170 N N . PRO A 1 151 ? 28.569 -43.977 23.652 1.00 20.39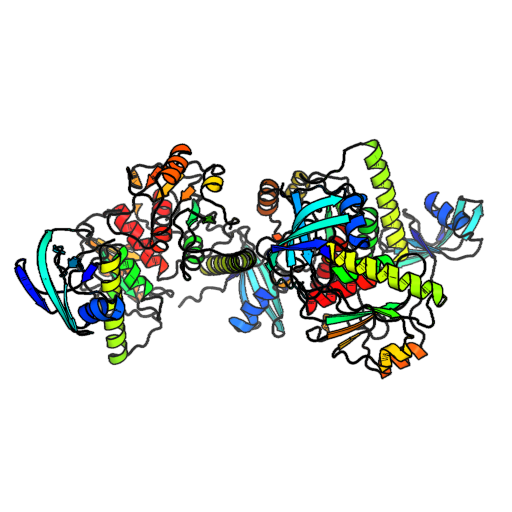 150 PRO A N 1
ATOM 1171 C CA . PRO A 1 151 ? 28.300 -42.988 22.608 1.00 19.10 150 PRO A CA 1
ATOM 1172 C C . PRO A 1 151 ? 29.210 -43.225 21.427 1.00 19.83 150 PRO A C 1
ATOM 1173 O O . PRO A 1 151 ? 30.385 -43.558 21.583 1.00 22.29 150 PRO A O 1
ATOM 1177 N N . GLU A 1 152 ? 28.656 -43.021 20.236 1.00 19.78 151 GLU A N 1
ATOM 1178 C CA . GLU A 1 152 ? 29.444 -43.060 19.020 1.00 23.80 151 GLU A CA 1
ATOM 1179 C C . GLU A 1 152 ? 30.348 -41.830 18.972 1.00 30.15 151 GLU A C 1
ATOM 1180 O O . GLU A 1 152 ? 29.880 -40.696 19.103 1.00 25.98 151 GLU A O 1
ATOM 1186 N N . LEU A 1 153 ? 31.650 -42.046 18.815 1.00 22.32 152 LEU A N 1
ATOM 1187 C CA . LEU A 1 153 ? 32.603 -40.962 18.588 1.00 19.83 152 LEU A CA 1
ATOM 1188 C C . LEU A 1 153 ? 32.975 -40.968 17.111 1.00 25.52 152 LEU A C 1
ATOM 1189 O O . LEU A 1 153 ? 33.664 -41.881 16.637 1.00 26.74 152 LEU A O 1
ATOM 1194 N N . ARG A 1 154 ? 32.505 -39.961 16.382 1.00 23.72 153 ARG A N 1
ATOM 1195 C CA . ARG A 1 154 ? 32.718 -39.905 14.948 1.00 23.48 153 ARG A CA 1
ATOM 1196 C C . ARG A 1 154 ? 33.996 -39.143 14.624 1.00 28.48 153 ARG A C 1
ATOM 1197 O O . ARG A 1 154 ? 34.530 -38.401 15.451 1.00 25.85 153 ARG A O 1
ATOM 1205 N N . GLN A 1 155 ? 34.511 -39.371 13.417 1.00 30.21 154 GLN A N 1
ATOM 1206 C CA . GLN A 1 155 ? 35.719 -38.683 12.993 1.00 34.67 154 GLN A CA 1
ATOM 1207 C C . GLN A 1 155 ? 35.463 -37.176 12.927 1.00 25.56 154 GLN A C 1
ATOM 1208 O O . GLN A 1 155 ? 34.333 -36.741 12.685 1.00 29.40 154 GLN A O 1
ATOM 1214 N N . PRO A 1 156 ? 36.491 -36.359 13.162 1.00 30.38 155 PRO A N 1
ATOM 1215 C CA . PRO A 1 156 ? 36.304 -34.907 13.082 1.00 25.05 155 PRO A CA 1
ATOM 1216 C C . PRO A 1 156 ? 35.848 -34.496 11.690 1.00 30.20 155 PRO A C 1
ATOM 1217 O O . PRO A 1 156 ? 36.244 -35.083 10.683 1.00 29.55 155 PRO A O 1
ATOM 1221 N N . VAL A 1 157 ? 34.980 -33.484 11.642 1.00 29.28 156 VAL A N 1
ATOM 1222 C CA . VAL A 1 157 ? 34.545 -32.910 10.376 1.00 48.11 156 VAL A CA 1
ATOM 1223 C C . VAL A 1 157 ? 34.571 -31.393 10.474 1.00 26.00 156 VAL A C 1
ATOM 1224 O O . VAL A 1 157 ? 34.560 -30.814 11.562 1.00 26.48 156 VAL A O 1
ATOM 1228 N N . TYR A 1 158 ? 34.596 -30.758 9.304 1.00 27.54 157 TYR A N 1
ATOM 1229 C CA . TYR A 1 158 ? 34.426 -29.319 9.230 1.00 24.12 157 TYR A CA 1
ATOM 1230 C C . TYR A 1 158 ? 32.951 -28.957 9.370 1.00 28.58 157 TYR A C 1
ATOM 1231 O O . TYR A 1 158 ? 32.053 -29.764 9.107 1.00 27.89 157 TYR A O 1
ATOM 1240 N N . LEU A 1 159 ? 32.713 -27.714 9.796 1.00 22.75 158 LEU A N 1
ATOM 1241 C CA . LEU A 1 159 ? 31.357 -27.245 10.049 1.00 23.86 158 LEU A CA 1
ATOM 1242 C C . LEU A 1 159 ? 30.444 -27.464 8.845 1.00 24.83 158 LEU A C 1
ATOM 1243 O O . LEU A 1 159 ? 29.291 -27.885 8.997 1.00 29.36 158 LEU A O 1
ATOM 1248 N N . ASP A 1 160 ? 30.945 -27.175 7.644 1.00 25.35 159 ASP A N 1
ATOM 1249 C CA . ASP A 1 160 ? 30.130 -27.286 6.438 1.00 26.59 159 ASP A CA 1
ATOM 1250 C C . ASP A 1 160 ? 29.599 -28.701 6.257 1.00 36.31 159 ASP A C 1
ATOM 1251 O O . ASP A 1 160 ? 28.413 -28.899 5.971 1.00 32.44 159 ASP A O 1
ATOM 1256 N N . GLN A 1 161 ? 30.465 -29.703 6.421 1.00 33.26 160 GLN A N 1
ATOM 1257 C CA . GLN A 1 161 ? 30.007 -31.082 6.296 1.00 33.14 160 GLN A CA 1
ATOM 1258 C C . GLN A 1 161 ? 28.974 -31.415 7.367 1.00 30.30 160 GLN A C 1
ATOM 1259 O O . GLN A 1 161 ? 27.956 -32.059 7.081 1.00 28.88 160 GLN A O 1
ATOM 1265 N N . PHE A 1 162 ? 29.204 -30.962 8.600 1.00 26.26 161 PHE A N 1
ATOM 1266 C CA . PHE A 1 162 ? 28.298 -31.319 9.687 1.00 24.56 161 PHE A CA 1
ATOM 1267 C C . PHE A 1 162 ? 26.892 -30.806 9.430 1.00 24.65 161 PHE A C 1
ATOM 1268 O O . PHE A 1 162 ? 25.914 -31.543 9.592 1.00 25.94 161 PHE A O 1
ATOM 1276 N N . VAL A 1 163 ? 26.767 -29.532 9.049 1.00 23.12 162 VAL A N 1
ATOM 1277 C CA . VAL A 1 163 ? 25.434 -28.963 8.913 1.00 24.33 162 VAL A CA 1
ATOM 1278 C C . VAL A 1 163 ? 24.731 -29.511 7.681 1.00 32.85 162 VAL A C 1
ATOM 1279 O O . VAL A 1 163 ? 23.504 -29.657 7.682 1.00 25.37 162 VAL A O 1
ATOM 1283 N N . ARG A 1 164 ? 25.480 -29.830 6.619 1.00 23.53 163 ARG A N 1
ATOM 1284 C CA . ARG A 1 164 ? 24.847 -30.375 5.423 1.00 23.11 163 ARG A CA 1
ATOM 1285 C C . ARG A 1 164 ? 24.323 -31.783 5.662 1.00 30.96 163 ARG A C 1
ATOM 1286 O O . ARG A 1 164 ? 23.329 -32.185 5.048 1.00 35.50 163 ARG A O 1
ATOM 1294 N N . GLU A 1 165 ? 24.963 -32.540 6.549 1.00 30.21 164 GLU A N 1
ATOM 1295 C CA . GLU A 1 165 ? 24.631 -33.946 6.752 1.00 32.32 164 GLU A CA 1
ATOM 1296 C C . GLU A 1 165 ? 23.723 -34.201 7.952 1.00 27.16 164 GLU A C 1
ATOM 1297 O O . GLU A 1 165 ? 23.220 -35.320 8.091 1.00 28.29 164 GLU A O 1
ATOM 1303 N N . ALA A 1 166 ? 23.496 -33.210 8.809 1.00 21.60 165 ALA A N 1
ATOM 1304 C CA . ALA A 1 166 ? 22.693 -33.426 10.010 1.00 18.75 165 ALA A CA 1
ATOM 1305 C C . ALA A 1 166 ? 21.236 -33.711 9.683 1.00 25.39 165 ALA A C 1
ATOM 1306 O O . ALA A 1 166 ? 20.582 -32.949 8.962 1.00 26.43 165 ALA A O 1
ATOM 1308 N N . LYS A 1 167 ? 20.717 -34.805 10.243 1.00 23.37 166 LYS A N 1
ATOM 1309 C CA . LYS A 1 167 ? 19.342 -35.222 9.996 1.00 22.92 166 LYS A CA 1
ATOM 1310 C C . LYS A 1 167 ? 18.504 -35.262 11.270 1.00 21.33 166 LYS A C 1
ATOM 1311 O O . LYS A 1 167 ? 17.358 -35.731 11.223 1.00 22.06 166 LYS A O 1
ATOM 1317 N N . GLU A 1 168 ? 19.045 -34.786 12.398 1.00 16.73 167 GLU A N 1
ATOM 1318 C CA . GLU A 1 168 ? 18.284 -34.744 13.640 1.00 19.35 167 GLU A CA 1
ATOM 1319 C C . GLU A 1 168 ? 17.018 -33.896 13.482 1.00 17.96 167 GLU A C 1
ATOM 1320 O O . GLU A 1 168 ? 16.962 -32.960 12.676 1.00 18.90 167 GLU A O 1
ATOM 1326 N N . HIS A 1 169 ? 15.997 -34.197 14.293 1.00 16.58 168 HIS A N 1
ATOM 1327 C CA . HIS A 1 169 ? 14.705 -33.548 14.057 1.00 17.42 168 HIS A CA 1
ATOM 1328 C C . HIS A 1 169 ? 14.689 -32.115 14.540 1.00 14.50 168 HIS A C 1
ATOM 1329 O O . HIS A 1 169 ? 13.885 -31.318 14.036 1.00 19.25 168 HIS A O 1
ATOM 1336 N N . LEU A 1 170 ? 15.549 -31.776 15.490 1.00 14.18 169 LEU A N 1
ATOM 1337 C CA . LEU A 1 170 ? 15.722 -30.418 15.968 1.00 12.38 169 LEU A CA 1
ATOM 1338 C C . LEU A 1 170 ? 17.211 -30.140 15.998 1.00 17.71 169 LEU A C 1
ATOM 1339 O O . LEU A 1 170 ? 17.987 -30.996 16.416 1.00 15.33 169 LEU A O 1
ATOM 1344 N N . LYS A 1 171 ? 17.623 -28.960 15.545 1.00 14.74 170 LYS A N 1
ATOM 1345 C CA . LYS A 1 171 ? 19.034 -28.654 15.341 1.00 15.86 170 LYS A CA 1
ATOM 1346 C C . LYS A 1 171 ? 19.344 -27.304 15.971 1.00 19.10 170 LYS A C 1
ATOM 1347 O O . LYS A 1 171 ? 18.760 -26.292 15.586 1.00 16.71 170 LYS A O 1
ATOM 1353 N N . LEU A 1 172 ? 20.273 -27.298 16.921 1.00 15.43 171 LEU A N 1
ATOM 1354 C CA . LEU A 1 172 ? 20.541 -26.129 17.748 1.00 14.78 171 LEU A CA 1
ATOM 1355 C C . LEU A 1 172 ? 22.026 -25.790 17.712 1.00 16.32 171 LEU A C 1
ATOM 1356 O O . LEU A 1 172 ? 22.885 -26.663 17.547 1.00 16.96 171 LEU A O 1
ATOM 1361 N N . ILE A 1 173 ? 22.323 -24.510 17.909 1.00 15.44 172 ILE A N 1
ATOM 1362 C CA . ILE A 1 173 ? 23.702 -24.056 17.989 1.00 19.09 172 ILE A CA 1
ATOM 1363 C C . ILE A 1 173 ? 23.815 -23.065 19.140 1.00 15.05 172 ILE A C 1
ATOM 1364 O O . ILE A 1 173 ? 22.987 -22.158 19.269 1.00 15.75 172 ILE A O 1
ATOM 1369 N N . LEU A 1 174 ? 24.839 -23.228 19.987 1.00 14.18 173 LEU A N 1
ATOM 1370 C CA . LEU A 1 174 ? 25.018 -22.268 21.075 1.00 14.06 173 LEU A CA 1
ATOM 1371 C C . LEU A 1 174 ? 25.484 -20.938 20.501 1.00 18.00 173 LEU A C 1
ATOM 1372 O O . LEU A 1 174 ? 26.611 -20.817 20.007 1.00 19.84 173 LEU A O 1
ATOM 1377 N N . HIS A 1 175 ? 24.614 -19.934 20.561 1.00 15.43 174 HIS A N 1
ATOM 1378 C CA . HIS A 1 175 ? 24.868 -18.661 19.901 1.00 19.21 174 HIS A CA 1
ATOM 1379 C C . HIS A 1 175 ? 23.906 -17.663 20.499 1.00 17.67 174 HIS A C 1
ATOM 1380 O O . HIS A 1 175 ? 22.797 -18.041 20.886 1.00 18.84 174 HIS A O 1
ATOM 1387 N N . PRO A 1 176 ? 24.295 -16.381 20.591 1.00 21.90 175 PRO A N 1
ATOM 1388 C CA . PRO A 1 176 ? 23.459 -15.386 21.276 1.00 23.92 175 PRO A CA 1
ATOM 1389 C C . PRO A 1 176 ? 22.376 -14.761 20.425 1.00 19.77 175 PRO A C 1
ATOM 1390 O O . PRO A 1 176 ? 21.554 -14.025 20.984 1.00 21.83 175 PRO A O 1
ATOM 1394 N N . ALA A 1 177 ? 22.340 -15.027 19.121 1.00 19.10 176 ALA A N 1
ATOM 1395 C CA . ALA A 1 177 ? 21.417 -14.316 18.236 1.00 20.32 176 ALA A CA 1
ATOM 1396 C C . ALA A 1 177 ? 19.985 -14.482 18.725 1.00 20.56 176 ALA A C 1
ATOM 1397 O O . ALA A 1 177 ? 19.528 -15.601 18.986 1.00 18.65 176 ALA A O 1
ATOM 1399 N N . PHE A 1 178 ? 19.276 -13.371 18.830 1.00 20.84 177 PHE A N 1
ATOM 1400 C CA . PHE A 1 178 ? 17.867 -13.279 19.193 1.00 21.40 177 PHE A CA 1
ATOM 1401 C C . PHE A 1 178 ? 17.559 -13.688 20.621 1.00 15.93 177 PHE A C 1
ATOM 1402 O O . PHE A 1 178 ? 16.386 -13.659 21.013 1.00 22.01 177 PHE A O 1
ATOM 1410 N N . SER A 1 179 ? 18.579 -13.975 21.437 1.00 18.44 178 SER A N 1
ATOM 1411 C CA . SER A 1 179 ? 18.376 -14.292 22.850 1.00 23.21 178 SER A CA 1
ATOM 1412 C C . SER A 1 179 ? 17.297 -15.358 23.038 1.00 18.03 178 SER A C 1
ATOM 1413 O O . SER A 1 179 ? 16.356 -15.191 23.820 1.00 20.48 178 SER A O 1
ATOM 1416 N N . LYS A 1 180 ? 17.406 -16.448 22.278 1.00 19.22 179 LYS A N 1
ATOM 1417 C CA . LYS A 1 180 ? 16.449 -17.533 22.391 1.00 18.24 179 LYS A CA 1
ATOM 1418 C C . LYS A 1 180 ? 16.893 -18.477 23.491 1.00 16.12 179 LYS A C 1
ATOM 1419 O O . LYS A 1 180 ? 18.091 -18.689 23.698 1.00 18.79 179 LYS A O 1
ATOM 1425 N N . THR A 1 181 ? 15.926 -18.999 24.234 1.00 17.29 180 THR A N 1
ATOM 1426 C CA . THR A 1 181 ? 16.253 -19.881 25.338 1.00 17.08 180 THR A CA 1
ATOM 1427 C C . THR A 1 181 ? 15.556 -21.219 25.155 1.00 15.26 180 THR A C 1
ATOM 1428 O O . THR A 1 181 ? 14.844 -21.453 24.178 1.00 16.81 180 THR A O 1
ATOM 1432 N N . TRP A 1 182 ? 15.738 -22.087 26.145 1.00 15.82 181 TRP A N 1
ATOM 1433 C CA . TRP A 1 182 ? 15.011 -23.356 26.114 1.00 15.18 181 TRP A CA 1
ATOM 1434 C C . TRP A 1 182 ? 13.501 -23.145 26.045 1.00 19.45 181 TRP A C 1
ATOM 1435 O O . TRP A 1 182 ? 12.781 -24.017 25.540 1.00 18.15 181 TRP A O 1
ATOM 1446 N N . ARG A 1 183 ? 12.997 -21.999 26.518 1.00 17.51 182 ARG A N 1
ATOM 1447 C CA . ARG A 1 183 ? 11.570 -21.735 26.490 1.00 17.23 182 ARG A CA 1
ATOM 1448 C C . ARG A 1 183 ? 11.058 -21.586 25.068 1.00 19.55 182 ARG A C 1
ATOM 1449 O O . ARG A 1 183 ? 9.848 -21.663 24.844 1.00 22.10 182 ARG A O 1
ATOM 1457 N N . ASP A 1 184 ? 11.953 -21.372 24.108 1.00 20.03 183 ASP A N 1
ATOM 1458 C CA . ASP A 1 184 ? 11.556 -21.121 22.732 1.00 19.12 183 ASP A CA 1
ATOM 1459 C C . ASP A 1 184 ? 11.545 -22.389 21.893 1.00 19.10 183 ASP A C 1
ATOM 1460 O O . ASP A 1 184 ? 11.195 -22.332 20.705 1.00 18.64 183 ASP A O 1
ATOM 1465 N N . TYR A 1 185 ? 11.920 -23.528 22.478 1.00 14.88 184 TYR A N 1
ATOM 1466 C CA . TYR A 1 185 ? 12.048 -24.743 21.689 1.00 16.95 184 TYR A CA 1
ATOM 1467 C C . TYR A 1 185 ? 11.234 -25.891 22.263 1.00 16.23 184 TYR A C 1
ATOM 1468 O O . TYR A 1 185 ? 11.092 -26.034 23.485 1.00 18.22 184 TYR A O 1
ATOM 1477 N N . PRO A 1 186 ? 10.684 -26.713 21.400 1.00 17.10 185 PRO A N 1
ATOM 1478 C CA . PRO A 1 186 ? 10.117 -27.987 21.864 1.00 14.49 185 PRO A CA 1
ATOM 1479 C C . PRO A 1 186 ? 11.186 -29.062 21.943 1.00 13.89 185 PRO A C 1
ATOM 1480 O O . PRO A 1 186 ? 11.446 -29.784 20.981 1.00 19.08 185 PRO A O 1
ATOM 1484 N N . VAL A 1 187 ? 11.856 -29.150 23.087 1.00 16.78 186 VAL A N 1
ATOM 1485 C CA . VAL A 1 187 ? 12.938 -30.104 23.270 1.00 16.46 186 VAL A CA 1
ATOM 1486 C C . VAL A 1 187 ? 12.305 -31.400 23.748 1.00 17.44 186 VAL A C 1
ATOM 1487 O O . VAL A 1 187 ? 11.754 -31.444 24.849 1.00 18.30 186 VAL A O 1
ATOM 1491 N N . GLN A 1 188 ? 12.308 -32.419 22.884 1.00 16.22 187 GLN A N 1
ATOM 1492 C CA . GLN A 1 188 ? 11.751 -33.727 23.195 1.00 20.89 187 GLN A CA 1
ATOM 1493 C C . GLN A 1 188 ? 12.388 -34.737 22.251 1.00 18.79 187 GLN A C 1
ATOM 1494 O O . GLN A 1 188 ? 13.007 -34.349 21.251 1.00 16.60 187 GLN A O 1
ATOM 1500 N N . PRO A 1 189 ? 12.279 -36.036 22.547 1.00 14.74 188 PRO A N 1
ATOM 1501 C CA . PRO A 1 189 ? 12.806 -37.046 21.642 1.00 15.64 188 PRO A CA 1
ATOM 1502 C C . PRO A 1 189 ? 12.172 -36.911 20.265 1.00 18.39 188 PRO A C 1
ATOM 1503 O O . PRO A 1 189 ? 11.082 -36.332 20.138 1.00 20.15 188 PRO A O 1
ATOM 1507 N N . PRO A 1 190 ? 12.784 -37.483 19.214 1.00 21.45 189 PRO A N 1
ATOM 1508 C CA . PRO A 1 190 ? 13.828 -38.526 19.280 1.00 16.93 189 PRO A CA 1
ATOM 1509 C C . PRO A 1 190 ? 15.244 -38.031 19.494 1.00 19.13 189 PRO A C 1
ATOM 1510 O O . PRO A 1 190 ? 16.041 -38.722 20.132 1.00 24.79 189 PRO A O 1
ATOM 1514 N N . ASP A 1 191 ? 15.570 -36.854 18.981 1.00 18.79 190 ASP A N 1
ATOM 1515 C CA . ASP A 1 191 ? 16.970 -36.486 18.903 1.00 17.93 190 ASP A CA 1
ATOM 1516 C C . ASP A 1 191 ? 17.075 -34.976 18.876 1.00 19.59 190 ASP A C 1
ATOM 1517 O O . ASP A 1 191 ? 16.071 -34.266 18.764 1.00 21.43 190 ASP A O 1
ATOM 1522 N N A VAL A 1 192 ? 18.316 -34.506 18.932 0.86 14.38 191 VAL A N 1
ATOM 1523 N N B VAL A 1 192 ? 18.304 -34.491 19.054 0.14 16.79 191 VAL A N 1
ATOM 1524 C CA A VAL A 1 192 ? 18.635 -33.085 18.799 0.86 15.67 191 VAL A CA 1
ATOM 1525 C CA B VAL A 1 192 ? 18.674 -33.090 18.844 0.14 13.86 191 VAL A CA 1
ATOM 1526 C C A VAL A 1 192 ? 20.108 -33.005 18.425 0.86 16.92 191 VAL A C 1
ATOM 1527 C C B VAL A 1 192 ? 20.128 -33.067 18.382 0.14 18.29 191 VAL A C 1
ATOM 1528 O O A VAL A 1 192 ? 20.939 -33.719 19.002 0.86 16.91 191 VAL A O 1
ATOM 1529 O O B VAL A 1 192 ? 20.949 -33.859 18.856 0.14 17.62 191 VAL A O 1
ATOM 1536 N N . ALA A 1 193 ? 20.449 -32.180 17.442 1.00 16.44 192 ALA A N 1
ATOM 1537 C CA . ALA A 1 193 ? 21.841 -31.895 17.103 1.00 15.40 192 ALA A CA 1
ATOM 1538 C C . ALA A 1 193 ? 22.210 -30.600 17.810 1.00 17.79 192 ALA A C 1
ATOM 1539 O O . ALA A 1 193 ? 21.396 -29.677 17.857 1.00 16.56 192 ALA A O 1
ATOM 1541 N N . LEU A 1 194 ? 23.408 -30.547 18.407 1.00 15.26 193 LEU A N 1
ATOM 1542 C CA . LEU A 1 194 ? 23.852 -29.365 19.140 1.00 15.71 193 LEU A CA 1
ATOM 1543 C C . LEU A 1 194 ? 25.279 -29.034 18.733 1.00 15.89 193 LEU A C 1
ATOM 1544 O O . LEU A 1 194 ? 26.196 -29.829 18.953 1.00 16.21 193 LEU A O 1
ATOM 1549 N N . ILE A 1 195 ? 25.478 -27.827 18.202 1.00 16.14 194 ILE A N 1
ATOM 1550 C CA . ILE A 1 195 ? 26.804 -27.346 17.841 1.00 15.86 194 ILE A CA 1
ATOM 1551 C C . ILE A 1 195 ? 27.290 -26.433 18.948 1.00 16.23 194 ILE A C 1
ATOM 1552 O O . ILE A 1 195 ? 26.592 -25.481 19.327 1.00 16.95 194 ILE A O 1
ATOM 1557 N N . ILE A 1 196 ? 28.485 -26.706 19.447 1.00 15.65 195 ILE A N 1
ATOM 1558 C CA . ILE A 1 196 ? 29.163 -25.824 20.399 1.00 14.85 195 ILE A CA 1
ATOM 1559 C C . ILE A 1 196 ? 30.439 -25.360 19.723 1.00 17.39 195 ILE A C 1
ATOM 1560 O O . ILE A 1 196 ? 31.282 -26.180 19.347 1.00 20.05 195 ILE A O 1
ATOM 1565 N N . GLY A 1 197 ? 30.567 -24.045 19.539 1.00 21.11 196 GLY A N 1
ATOM 1566 C CA . GLY A 1 197 ? 31.716 -23.489 18.866 1.00 17.96 196 GLY A CA 1
ATOM 1567 C C . GLY A 1 197 ? 32.870 -23.232 19.810 1.00 20.47 196 GLY A C 1
ATOM 1568 O O . GLY A 1 197 ? 32.784 -23.474 21.020 1.00 23.10 196 GLY A O 1
ATOM 1569 N N . PRO A 1 198 ? 33.976 -22.742 19.272 1.00 23.72 197 PRO A N 1
ATOM 1570 C CA . PRO A 1 198 ? 35.133 -22.424 20.108 1.00 23.25 197 PRO A CA 1
ATOM 1571 C C . PRO A 1 198 ? 34.928 -21.097 20.833 1.00 25.40 197 PRO A C 1
ATOM 1572 O O . PRO A 1 198 ? 33.959 -20.370 20.604 1.00 24.91 197 PRO A O 1
ATOM 1576 N N . GLU A 1 199 ? 35.868 -20.800 21.734 1.00 28.81 198 GLU A N 1
ATOM 1577 C CA . GLU A 1 199 ? 35.772 -19.597 22.555 1.00 29.85 198 GLU A CA 1
ATOM 1578 C C . GLU A 1 199 ? 35.582 -18.352 21.702 1.00 31.79 198 GLU A C 1
ATOM 1579 O O . GLU A 1 199 ? 34.877 -17.424 22.106 1.00 30.88 198 GLU A O 1
ATOM 1585 N N . GLY A 1 200 ? 36.176 -18.327 20.513 1.00 27.80 199 GLY A N 1
ATOM 1586 C CA . GLY A 1 200 ? 36.103 -17.180 19.634 1.00 32.74 199 GLY A CA 1
ATOM 1587 C C . GLY A 1 200 ? 34.831 -17.066 18.832 1.00 37.38 199 GLY A C 1
ATOM 1588 O O . GLY A 1 200 ? 34.656 -16.077 18.116 1.00 34.88 199 GLY A O 1
ATOM 1589 N N . GLY A 1 201 ? 33.931 -18.044 18.922 1.00 25.37 200 GLY A N 1
ATOM 1590 C CA . GLY A 1 201 ? 32.642 -17.916 18.266 1.00 25.78 200 GLY A CA 1
ATOM 1591 C C . GLY A 1 201 ? 32.674 -18.311 16.798 1.00 28.81 200 GLY A C 1
ATOM 1592 O O . GLY A 1 201 ? 33.562 -19.029 16.327 1.00 28.27 200 GLY A O 1
ATOM 1593 N N . PHE A 1 202 ? 31.673 -17.823 16.065 1.00 27.54 201 PHE A N 1
ATOM 1594 C CA . PHE A 1 202 ? 31.481 -18.146 14.658 1.00 27.59 201 PHE A CA 1
ATOM 1595 C C . PHE A 1 202 ? 31.595 -16.892 13.800 1.00 34.78 201 PHE A C 1
ATOM 1596 O O . PHE A 1 202 ? 31.214 -15.797 14.223 1.00 33.96 201 PHE A O 1
ATOM 1604 N N . SER A 1 203 ? 32.125 -17.054 12.588 1.00 30.65 202 SER A N 1
ATOM 1605 C CA . SER A 1 203 ? 32.137 -15.946 11.641 1.00 36.17 202 SER A CA 1
ATOM 1606 C C . SER A 1 203 ? 30.730 -15.708 11.092 1.00 42.19 202 SER A C 1
ATOM 1607 O O . SER A 1 203 ? 29.851 -16.570 11.174 1.00 35.53 202 SER A O 1
ATOM 1610 N N . ASP A 1 204 ? 30.523 -14.514 10.522 1.00 40.14 203 ASP A N 1
ATOM 1611 C CA . ASP A 1 204 ? 29.223 -14.201 9.927 1.00 32.95 203 ASP A CA 1
ATOM 1612 C C . ASP A 1 204 ? 28.847 -15.222 8.863 1.00 42.64 203 ASP A C 1
ATOM 1613 O O . ASP A 1 204 ? 27.694 -15.664 8.789 1.00 35.65 203 ASP A O 1
ATOM 1618 N N . GLU A 1 205 ? 29.815 -15.611 8.033 1.00 33.45 204 GLU A N 1
ATOM 1619 C CA . GLU A 1 205 ? 29.556 -16.595 6.990 1.00 33.72 204 GLU A CA 1
ATOM 1620 C C . GLU A 1 205 ? 29.118 -17.931 7.583 1.00 40.93 204 GLU A C 1
ATOM 1621 O O . GLU A 1 205 ? 28.203 -18.576 7.059 1.00 36.45 204 GLU A O 1
ATOM 1627 N N . GLU A 1 206 ? 29.747 -18.357 8.687 1.00 31.73 205 GLU A N 1
ATOM 1628 C CA . GLU A 1 206 ? 29.364 -19.618 9.315 1.00 26.82 205 GLU A CA 1
ATOM 1629 C C . GLU A 1 206 ? 27.952 -19.548 9.876 1.00 32.72 205 GLU A C 1
ATOM 1630 O O . GLU A 1 206 ? 27.213 -20.539 9.838 1.00 33.13 205 GLU A O 1
ATOM 1636 N N . ILE A 1 207 ? 27.566 -18.390 10.411 1.00 27.04 206 ILE A N 1
ATOM 1637 C CA . ILE A 1 207 ? 26.220 -18.240 10.949 1.00 33.46 206 ILE A CA 1
ATOM 1638 C C . ILE A 1 207 ? 25.183 -18.316 9.834 1.00 31.20 206 ILE A C 1
ATOM 1639 O O . ILE A 1 207 ? 24.124 -18.936 9.996 1.00 38.68 206 ILE A O 1
ATOM 1644 N N . ARG A 1 208 ? 25.467 -17.703 8.683 1.00 39.74 207 ARG A N 1
ATOM 1645 C CA . ARG A 1 208 ? 24.550 -17.829 7.556 1.00 35.39 207 ARG A CA 1
ATOM 1646 C C . ARG A 1 208 ? 24.434 -19.282 7.112 1.00 28.37 207 ARG A C 1
ATOM 1647 O O . ARG A 1 208 ? 23.342 -19.748 6.766 1.00 32.54 207 ARG A O 1
ATOM 1655 N N . LEU A 1 209 ? 25.546 -20.022 7.156 1.00 33.66 208 LEU A N 1
ATOM 1656 C CA . LEU A 1 209 ? 25.546 -21.418 6.734 1.00 28.77 208 LEU A CA 1
ATOM 1657 C C . LEU A 1 209 ? 24.736 -22.286 7.693 1.00 30.85 208 LEU A C 1
ATOM 1658 O O . LEU A 1 209 ? 23.913 -23.103 7.260 1.00 29.66 208 LEU A O 1
ATOM 1663 N N . THR A 1 210 ? 24.960 -22.132 9.001 1.00 27.91 209 THR A N 1
ATOM 1664 C CA . THR A 1 210 ? 24.214 -22.937 9.965 1.00 25.25 209 THR A CA 1
ATOM 1665 C C . THR A 1 210 ? 22.732 -22.587 9.944 1.00 25.37 209 THR A C 1
ATOM 1666 O O . THR A 1 210 ? 21.879 -23.478 9.991 1.00 25.72 209 THR A O 1
ATOM 1670 N N . SER A 1 211 ? 22.403 -21.292 9.868 1.00 24.05 210 SER A N 1
ATOM 1671 C CA . SER A 1 211 ? 20.994 -20.905 9.816 1.00 27.48 210 SER A CA 1
ATOM 1672 C C . SER A 1 211 ? 20.322 -21.444 8.558 1.00 30.10 210 SER A C 1
ATOM 1673 O O . SER A 1 211 ? 19.161 -21.867 8.600 1.00 27.36 210 SER A O 1
ATOM 1676 N N . GLY A 1 212 ? 21.039 -21.442 7.431 1.00 28.95 211 GLY A N 1
ATOM 1677 C CA . GLY A 1 212 ? 20.469 -21.935 6.186 1.00 28.78 211 GLY A CA 1
ATOM 1678 C C . GLY A 1 212 ? 20.195 -23.422 6.182 1.00 28.13 211 GLY A C 1
ATOM 1679 O O . GLY A 1 212 ? 19.434 -23.902 5.329 1.00 29.65 211 GLY A O 1
ATOM 1680 N N . HIS A 1 213 ? 20.820 -24.166 7.095 1.00 24.30 212 HIS A N 1
ATOM 1681 C CA . HIS A 1 213 ? 20.601 -25.600 7.250 1.00 26.31 212 HIS A CA 1
ATOM 1682 C C . HIS A 1 213 ? 19.730 -25.938 8.456 1.00 27.17 212 HIS A C 1
ATOM 1683 O O . HIS A 1 213 ? 19.713 -27.090 8.907 1.00 29.06 212 HIS A O 1
ATOM 1690 N N . GLY A 1 214 ? 19.016 -24.962 8.996 1.00 23.84 213 GLY A N 1
ATOM 1691 C CA . GLY A 1 214 ? 18.031 -25.226 10.016 1.00 22.98 213 GLY A CA 1
ATOM 1692 C C . GLY A 1 214 ? 18.540 -25.259 11.438 1.00 19.44 213 GLY A C 1
ATOM 1693 O O . GLY A 1 214 ? 17.785 -25.646 12.333 1.00 20.57 213 GLY A O 1
ATOM 1694 N N . PHE A 1 215 ? 19.778 -24.846 11.692 1.00 19.06 214 PHE A N 1
ATOM 1695 C CA . PHE A 1 215 ? 20.252 -24.750 13.063 1.00 18.81 214 PHE A CA 1
ATOM 1696 C C . PHE A 1 215 ? 19.787 -23.437 13.670 1.00 36.67 214 PHE A C 1
ATOM 1697 O O . PHE A 1 215 ? 19.954 -22.364 13.078 1.00 25.84 214 PHE A O 1
ATOM 1705 N N . LEU A 1 216 ? 19.199 -23.532 14.808 1.00 16.72 215 LEU A N 1
ATOM 1706 C CA . LEU A 1 216 ? 18.582 -22.416 15.483 1.00 18.79 215 LEU A CA 1
ATOM 1707 C C . LEU A 1 216 ? 19.361 -22.089 16.751 1.00 16.21 215 LEU A C 1
ATOM 1708 O O . LEU A 1 216 ? 19.895 -22.988 17.410 1.00 15.33 215 LEU A O 1
ATOM 1713 N N . PRO A 1 217 ? 19.475 -20.821 17.110 1.00 16.24 216 PRO A N 1
ATOM 1714 C CA . PRO A 1 217 ? 20.385 -20.433 18.197 1.00 13.73 216 PRO A CA 1
ATOM 1715 C C . PRO A 1 217 ? 19.800 -20.651 19.579 1.00 13.81 216 PRO A C 1
ATOM 1716 O O . PRO A 1 217 ? 18.604 -20.461 19.822 1.00 17.83 216 PRO A O 1
ATOM 1720 N N . LEU A 1 218 ? 20.687 -20.979 20.522 1.00 12.72 217 LEU A N 1
ATOM 1721 C CA . LEU A 1 218 ? 20.284 -21.246 21.890 1.00 14.95 217 LEU A CA 1
ATOM 1722 C C . LEU A 1 218 ? 21.244 -20.499 22.795 1.00 17.44 217 LEU A C 1
ATOM 1723 O O . LEU A 1 218 ? 22.458 -20.707 22.718 1.00 18.05 217 LEU A O 1
ATOM 1728 N N A SER A 1 219 ? 20.711 -19.610 23.624 0.57 13.77 218 SER A N 1
ATOM 1729 N N B SER A 1 219 ? 20.700 -19.623 23.637 0.43 15.26 218 SER A N 1
ATOM 1730 C CA A SER A 1 219 ? 21.537 -18.955 24.626 0.57 15.02 218 SER A CA 1
ATOM 1731 C CA B SER A 1 219 ? 21.478 -18.930 24.652 0.43 12.41 218 SER A CA 1
ATOM 1732 C C A SER A 1 219 ? 21.386 -19.659 25.968 0.57 15.01 218 SER A C 1
ATOM 1733 C C B SER A 1 219 ? 21.374 -19.662 25.980 0.43 16.66 218 SER A C 1
ATOM 1734 O O A SER A 1 219 ? 20.393 -20.336 26.230 0.57 15.79 218 SER A O 1
ATOM 1735 O O B SER A 1 219 ? 20.394 -20.362 26.246 0.43 23.02 218 SER A O 1
ATOM 1740 N N . LEU A 1 220 ? 22.386 -19.470 26.830 1.00 15.41 219 LEU A N 1
ATOM 1741 C CA . LEU A 1 220 ? 22.423 -20.113 28.131 1.00 15.06 219 LEU A CA 1
ATOM 1742 C C . LEU A 1 220 ? 22.916 -19.104 29.155 1.00 16.09 219 LEU A C 1
ATOM 1743 O O . LEU A 1 220 ? 23.959 -19.277 29.774 1.00 16.54 219 LEU A O 1
ATOM 1748 N N . GLY A 1 221 ? 22.167 -18.018 29.307 1.00 15.00 220 GLY A N 1
ATOM 1749 C CA . GLY A 1 221 ? 22.461 -17.043 30.331 1.00 16.70 220 GLY A CA 1
ATOM 1750 C C . GLY A 1 221 ? 23.365 -15.895 29.912 1.00 16.69 220 GLY A C 1
ATO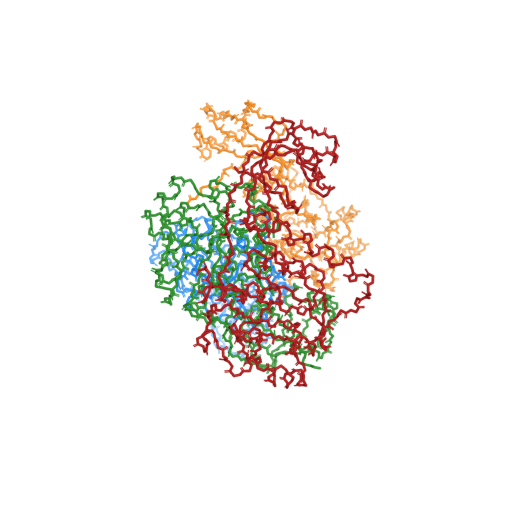M 1751 O O . GLY A 1 221 ? 23.983 -15.900 28.837 1.00 17.86 220 GLY A O 1
ATOM 1752 N N . PRO A 1 222 ? 23.500 -14.907 30.794 1.00 16.77 221 PRO A N 1
ATOM 1753 C CA . PRO A 1 222 ? 24.260 -13.697 30.465 1.00 17.37 221 PRO A CA 1
ATOM 1754 C C . PRO A 1 222 ? 25.748 -13.766 30.768 1.00 15.82 221 PRO A C 1
ATOM 1755 O O . PRO A 1 222 ? 26.461 -12.792 30.494 1.00 19.48 221 PRO A O 1
ATOM 1759 N N . ARG A 1 223 ? 26.225 -14.861 31.362 1.00 17.82 222 ARG A N 1
ATOM 1760 C CA . ARG A 1 223 ? 27.626 -15.032 31.689 1.00 18.66 222 ARG A CA 1
ATOM 1761 C C . ARG A 1 223 ? 28.304 -15.884 30.618 1.00 16.36 222 ARG A C 1
ATOM 1762 O O . ARG A 1 223 ? 27.699 -16.809 30.056 1.00 17.70 222 ARG A O 1
ATOM 1770 N N . VAL A 1 224 ? 29.540 -15.523 30.302 1.00 18.35 223 VAL A N 1
ATOM 1771 C CA . VAL A 1 224 ? 30.300 -16.232 29.284 1.00 18.06 223 VAL A CA 1
ATOM 1772 C C . VAL A 1 224 ? 30.794 -17.538 29.892 1.00 17.03 223 VAL A C 1
ATOM 1773 O O . VAL A 1 224 ? 31.540 -17.528 30.872 1.00 18.68 223 VAL A O 1
ATOM 1777 N N . LEU A 1 225 ? 30.416 -18.651 29.282 1.00 15.61 224 LEU A N 1
ATOM 1778 C CA . LEU A 1 225 ? 30.794 -19.975 29.763 1.00 17.11 224 LEU A CA 1
ATOM 1779 C C . LEU A 1 225 ? 32.041 -20.439 29.026 1.00 23.18 224 LEU A C 1
ATOM 1780 O O . LEU A 1 225 ? 32.151 -20.273 27.810 1.00 23.58 224 LEU A O 1
ATOM 1785 N N . ARG A 1 226 ? 32.991 -21.016 29.766 1.00 19.62 225 ARG A N 1
ATOM 1786 C CA . ARG A 1 226 ? 34.079 -21.712 29.095 1.00 18.01 225 ARG A CA 1
ATOM 1787 C C . ARG A 1 226 ? 33.485 -22.804 28.211 1.00 18.72 225 ARG A C 1
ATOM 1788 O O . ARG A 1 226 ? 32.402 -23.310 28.486 1.00 18.50 225 ARG A O 1
ATOM 1796 N N . THR A 1 227 ? 34.216 -23.150 27.142 1.00 18.71 226 THR A N 1
ATOM 1797 C CA . THR A 1 227 ? 33.728 -24.115 26.152 1.00 20.46 226 THR A CA 1
ATOM 1798 C C . THR A 1 227 ? 33.298 -25.420 26.811 1.00 20.37 226 THR A C 1
ATOM 1799 O O . THR A 1 227 ? 32.264 -25.999 26.455 1.00 21.17 226 THR A O 1
ATOM 1803 N N . GLU A 1 228 ? 34.069 -25.888 27.788 1.00 20.62 227 GLU A N 1
ATOM 1804 C CA . GLU A 1 228 ? 33.741 -27.157 28.423 1.00 21.03 227 GLU A CA 1
ATOM 1805 C C . GLU A 1 228 ? 32.573 -27.018 29.392 1.00 23.47 227 GLU A C 1
ATOM 1806 O O . GLU A 1 228 ? 31.756 -27.934 29.523 1.00 21.25 227 GLU A O 1
ATOM 1812 N N . THR A 1 229 ? 32.462 -25.878 30.069 1.00 16.11 228 THR A N 1
ATOM 1813 C CA . THR A 1 229 ? 31.278 -25.641 30.877 1.00 17.10 228 THR A CA 1
ATOM 1814 C C . THR A 1 229 ? 30.027 -25.580 30.004 1.00 18.06 228 THR A C 1
ATOM 1815 O O . THR A 1 229 ? 28.960 -26.058 30.402 1.00 17.69 228 THR A O 1
ATOM 1819 N N . ALA A 1 230 ? 30.122 -24.944 28.830 1.00 16.61 229 ALA A N 1
ATOM 1820 C CA . ALA A 1 230 ? 28.955 -24.820 27.957 1.00 13.78 229 ALA A CA 1
ATOM 1821 C C . ALA A 1 230 ? 28.423 -26.183 27.547 1.00 14.84 229 ALA A C 1
ATOM 1822 O O . ALA A 1 230 ? 27.206 -26.382 27.454 1.00 14.97 229 ALA A O 1
ATOM 1824 N N . ALA A 1 231 ? 29.329 -27.138 27.337 1.00 18.95 230 ALA A N 1
ATOM 1825 C CA . ALA A 1 231 ? 28.919 -28.490 26.971 1.00 18.79 230 ALA A CA 1
ATOM 1826 C C . ALA A 1 231 ? 28.144 -29.148 28.100 1.00 17.80 230 ALA A C 1
ATOM 1827 O O . ALA A 1 231 ? 27.060 -29.701 27.880 1.00 19.98 230 ALA A O 1
ATOM 1829 N N . ILE A 1 232 ? 28.678 -29.084 29.320 1.00 16.88 231 ILE A N 1
ATOM 1830 C CA . ILE A 1 232 ? 27.984 -29.628 30.491 1.00 17.80 231 ILE A CA 1
ATOM 1831 C C . ILE A 1 232 ? 26.631 -28.963 30.658 1.00 18.71 231 ILE A C 1
ATOM 1832 O O . ILE A 1 232 ? 25.606 -29.621 30.877 1.00 16.39 231 ILE A O 1
ATOM 1837 N N . THR A 1 233 ? 26.614 -27.627 30.610 1.00 15.33 232 THR A N 1
ATOM 1838 C CA . THR A 1 233 ? 25.386 -26.902 30.883 1.00 13.13 232 THR A CA 1
ATOM 1839 C C . THR A 1 233 ? 24.343 -27.161 29.808 1.00 13.05 232 THR A C 1
ATOM 1840 O O . THR A 1 233 ? 23.170 -27.390 30.118 1.00 14.52 232 THR A O 1
ATOM 1844 N N . ALA A 1 234 ? 24.758 -27.140 28.545 1.00 11.36 233 ALA A N 1
ATOM 1845 C CA . ALA A 1 234 ? 23.801 -27.359 27.460 1.00 12.08 233 ALA A CA 1
ATOM 1846 C C . ALA A 1 234 ? 23.212 -28.771 27.516 1.00 14.09 233 ALA A C 1
ATOM 1847 O O . ALA A 1 234 ? 22.000 -28.945 27.360 1.00 15.27 233 ALA A O 1
ATOM 1849 N N . LEU A 1 235 ? 24.048 -29.784 27.756 1.00 15.78 234 LEU A N 1
ATOM 1850 C CA . LEU A 1 235 ? 23.512 -31.139 27.825 1.00 17.31 234 LEU A CA 1
ATOM 1851 C C . LEU A 1 235 ? 22.601 -31.303 29.038 1.00 15.84 234 LEU A C 1
ATOM 1852 O O . LEU A 1 235 ? 21.555 -31.946 28.946 1.00 15.98 234 LEU A O 1
ATOM 1857 N N . SER A 1 236 ? 22.968 -30.692 30.179 1.00 11.37 235 SER A N 1
ATOM 1858 C CA . SER A 1 236 ? 22.096 -30.747 31.352 1.00 15.18 235 SER A CA 1
ATOM 1859 C C . SER A 1 236 ? 20.743 -30.131 31.065 1.00 16.68 235 SER A C 1
ATOM 1860 O O . SER A 1 236 ? 19.703 -30.688 31.430 1.00 18.05 235 SER A O 1
ATOM 1863 N N . VAL A 1 237 ? 20.742 -28.938 30.455 1.00 13.16 236 VAL A N 1
ATOM 1864 C CA . VAL A 1 237 ? 19.500 -28.228 30.179 1.00 13.58 236 VAL A CA 1
ATOM 1865 C C . VAL A 1 237 ? 18.648 -29.018 29.195 1.00 15.26 236 VAL A C 1
ATOM 1866 O O . VAL A 1 237 ? 17.459 -29.228 29.428 1.00 15.28 236 VAL A O 1
ATOM 1870 N N . LEU A 1 238 ? 19.261 -29.502 28.113 1.00 14.06 237 LEU A N 1
ATOM 1871 C CA . LEU A 1 238 ? 18.519 -30.293 27.132 1.00 12.82 237 LEU A CA 1
ATOM 1872 C C . LEU A 1 238 ? 17.950 -31.578 27.743 1.00 16.15 237 LEU A C 1
ATOM 1873 O O . LEU A 1 238 ? 16.769 -31.897 27.541 1.00 17.76 237 LEU A O 1
ATOM 1878 N N . GLN A 1 239 ? 18.758 -32.319 28.520 1.00 16.38 238 GLN A N 1
ATOM 1879 C CA . GLN A 1 239 ? 18.236 -33.548 29.127 1.00 13.73 238 GLN A CA 1
ATOM 1880 C C . GLN A 1 239 ? 17.158 -33.253 30.160 1.00 14.63 238 GLN A C 1
ATOM 1881 O O . GLN A 1 239 ? 16.230 -34.045 30.337 1.00 16.79 238 GLN A O 1
ATOM 1887 N N . ALA A 1 240 ? 17.282 -32.150 30.900 1.00 13.51 239 ALA A N 1
ATOM 1888 C CA . ALA A 1 240 ? 16.214 -31.810 31.837 1.00 15.73 239 ALA A CA 1
ATOM 1889 C C . ALA A 1 240 ? 14.943 -31.402 31.092 1.00 17.83 239 ALA A C 1
ATOM 1890 O O . ALA A 1 240 ? 13.832 -31.674 31.556 1.00 19.95 239 ALA A O 1
ATOM 1892 N N . ALA A 1 241 ? 15.090 -30.705 29.964 1.00 16.90 240 ALA A N 1
ATOM 1893 C CA . ALA A 1 241 ? 13.928 -30.208 29.225 1.00 16.93 240 ALA A CA 1
ATOM 1894 C C . ALA A 1 241 ? 13.198 -31.335 28.497 1.00 19.65 240 ALA A C 1
ATOM 1895 O O . ALA A 1 241 ? 11.962 -31.388 28.506 1.00 21.34 240 ALA A O 1
ATOM 1897 N N . GLY A 1 242 ? 13.938 -32.217 27.834 1.00 21.92 241 GLY A N 1
ATOM 1898 C CA . GLY A 1 242 ? 13.313 -33.201 26.969 1.00 16.45 241 GLY A CA 1
ATOM 1899 C C . GLY A 1 242 ? 13.834 -34.606 27.121 1.00 17.38 241 GLY A C 1
ATOM 1900 O O . GLY A 1 242 ? 13.406 -35.504 26.392 1.00 19.72 241 GLY A O 1
ATOM 1901 N N . GLY A 1 243 ? 14.726 -34.822 28.088 1.00 16.29 242 GLY A N 1
ATOM 1902 C CA . GLY A 1 243 ? 15.323 -36.126 28.295 1.00 17.64 242 GLY A CA 1
ATOM 1903 C C . GLY A 1 243 ? 14.970 -36.700 29.652 1.00 16.67 242 GLY A C 1
ATOM 1904 O O . GLY A 1 243 ? 13.839 -36.534 30.116 1.00 20.93 242 GLY A O 1
ATOM 1905 N N . ASP A 1 244 ? 15.932 -37.328 30.327 1.00 15.31 243 ASP A N 1
ATOM 1906 C CA . ASP A 1 244 ? 15.618 -38.069 31.542 1.00 15.68 243 ASP A CA 1
ATOM 1907 C C . ASP A 1 244 ? 16.185 -37.431 32.812 1.00 19.56 243 ASP A C 1
ATOM 1908 O O . ASP A 1 244 ? 16.307 -38.104 33.831 1.00 18.67 243 ASP A O 1
ATOM 1913 N N . LEU A 1 245 ? 16.490 -36.145 32.787 1.00 19.23 244 LEU A N 1
ATOM 1914 C CA . LEU A 1 245 ? 16.873 -35.460 34.026 1.00 24.32 244 LEU A CA 1
ATOM 1915 C C . LEU A 1 245 ? 15.652 -34.834 34.703 1.00 24.79 244 LEU A C 1
ATOM 1916 O O . LEU A 1 245 ? 14.734 -34.331 34.028 1.00 24.80 244 LEU A O 1
ATOM 1922 N N . PRO B 1 2 ? 36.777 -11.475 14.734 1.00 68.74 1 PRO B N 1
ATOM 1923 C CA . PRO B 1 2 ? 38.105 -10.857 14.804 1.00 84.35 1 PRO B CA 1
ATOM 1924 C C . PRO B 1 2 ? 38.346 -10.078 16.097 1.00 82.63 1 PRO B C 1
ATOM 1925 O O . PRO B 1 2 ? 39.497 -9.923 16.503 1.00 73.34 1 PRO B O 1
ATOM 1929 N N . ALA B 1 3 ? 37.276 -9.604 16.734 1.00 82.94 2 ALA B N 1
ATOM 1930 C CA . ALA B 1 3 ? 37.419 -8.687 17.859 1.00 92.46 2 ALA B CA 1
ATOM 1931 C C . ALA B 1 3 ? 37.936 -9.412 19.097 1.00 84.14 2 ALA B C 1
ATOM 1932 O O . ALA B 1 3 ? 37.421 -10.468 19.478 1.00 80.85 2 ALA B O 1
ATOM 1934 N N . VAL B 1 4 ? 38.959 -8.833 19.723 1.00 70.34 3 VAL B N 1
ATOM 1935 C CA . VAL B 1 4 ? 39.517 -9.361 20.962 1.00 85.98 3 VAL B CA 1
ATOM 1936 C C . VAL B 1 4 ? 38.622 -8.942 22.120 1.00 81.60 3 VAL B C 1
ATOM 1937 O O . VAL B 1 4 ? 38.155 -7.798 22.182 1.00 82.68 3 VAL B O 1
ATOM 1941 N N . ARG B 1 5 ? 38.370 -9.868 23.042 1.00 46.10 4 ARG B N 1
ATOM 1942 C CA . ARG B 1 5 ? 37.582 -9.545 24.222 1.00 39.72 4 ARG B CA 1
ATOM 1943 C C . ARG B 1 5 ? 38.466 -8.873 25.264 1.00 33.70 4 ARG B C 1
ATOM 1944 O O . ARG B 1 5 ? 39.593 -9.309 25.513 1.00 35.83 4 ARG B O 1
ATOM 1952 N N . THR B 1 6 ? 37.952 -7.798 25.862 1.00 33.93 5 THR B N 1
ATOM 1953 C CA . THR B 1 6 ? 38.752 -7.005 26.782 1.00 27.02 5 THR B CA 1
ATOM 1954 C C . THR B 1 6 ? 39.047 -7.810 28.044 1.00 25.48 5 THR B C 1
ATOM 1955 O O . THR B 1 6 ? 38.155 -8.434 28.622 1.00 32.68 5 THR B O 1
ATOM 1959 N N . ILE B 1 7 ? 40.310 -7.778 28.465 1.00 20.54 6 ILE B N 1
ATOM 1960 C CA . ILE B 1 7 ? 40.729 -8.414 29.705 1.00 20.21 6 ILE B CA 1
ATOM 1961 C C . ILE B 1 7 ? 40.020 -7.771 30.892 1.00 20.95 6 ILE B C 1
ATOM 1962 O O . ILE B 1 7 ? 39.998 -6.538 31.034 1.00 21.07 6 ILE B O 1
ATOM 1967 N N . ARG B 1 8 ? 39.453 -8.604 31.769 1.00 16.28 7 ARG B N 1
ATOM 1968 C CA . ARG B 1 8 ? 38.777 -8.170 32.983 1.00 15.68 7 ARG B CA 1
ATOM 1969 C C . ARG B 1 8 ? 39.621 -8.504 34.206 1.00 16.59 7 ARG B C 1
ATOM 1970 O O . ARG B 1 8 ? 40.191 -9.597 34.293 1.00 16.94 7 ARG B O 1
ATOM 1978 N N . ILE B 1 9 ? 39.678 -7.570 35.159 1.00 15.15 8 ILE B N 1
ATOM 1979 C CA . ILE B 1 9 ? 40.515 -7.696 36.353 1.00 15.70 8 ILE B CA 1
ATOM 1980 C C . ILE B 1 9 ? 39.705 -7.205 37.546 1.00 17.89 8 ILE B C 1
ATOM 1981 O O . ILE B 1 9 ? 39.199 -6.078 37.534 1.00 15.00 8 ILE B O 1
ATOM 1986 N N . TYR B 1 10 ? 39.600 -8.024 38.585 1.00 14.91 9 TYR B N 1
ATOM 1987 C CA . TYR B 1 10 ? 38.895 -7.617 39.788 1.00 15.12 9 TYR B CA 1
ATOM 1988 C C . TYR B 1 10 ? 39.799 -6.716 40.622 1.00 13.83 9 TYR B C 1
ATOM 1989 O O . TYR B 1 10 ? 40.925 -7.100 40.965 1.00 16.13 9 TYR B O 1
ATOM 1998 N N . GLN B 1 11 ? 39.303 -5.512 40.954 1.00 14.00 10 GLN B N 1
ATOM 1999 C CA . GLN B 1 11 ? 39.973 -4.655 41.928 1.00 14.25 10 GLN B CA 1
ATOM 2000 C C . GLN B 1 11 ? 38.896 -4.081 42.834 1.00 16.03 10 GLN B C 1
ATOM 2001 O O . GLN B 1 11 ? 37.975 -3.409 42.338 1.00 16.91 10 GLN B O 1
ATOM 2007 N N . PRO B 1 12 ? 38.968 -4.300 44.144 1.00 16.45 11 PRO B N 1
ATOM 2008 C CA . PRO B 1 12 ? 37.962 -3.731 45.039 1.00 14.09 11 PRO B CA 1
ATOM 2009 C C . PRO B 1 12 ? 38.127 -2.219 45.109 1.00 16.38 11 PRO B C 1
ATOM 2010 O O . PRO B 1 12 ? 39.202 -1.675 44.846 1.00 20.30 11 PRO B O 1
ATOM 2014 N N . GLY B 1 13 ? 37.034 -1.553 45.447 1.00 15.69 12 GLY B N 1
ATOM 2015 C CA . GLY B 1 13 ? 37.064 -0.121 45.722 1.00 13.34 12 GLY B CA 1
ATOM 2016 C C . GLY B 1 13 ? 36.111 0.645 44.829 1.00 15.90 12 GLY B C 1
ATOM 2017 O O . GLY B 1 13 ? 35.520 0.120 43.890 1.00 18.73 12 GLY B O 1
ATOM 2018 N N . GLU B 1 14 ? 35.965 1.928 45.170 1.00 14.03 13 GLU B N 1
ATOM 2019 C CA . GLU B 1 14 ? 35.191 2.875 44.384 1.00 17.84 13 GLU B CA 1
ATOM 2020 C C . GLU B 1 14 ? 36.170 3.813 43.700 1.00 14.61 13 GLU B C 1
ATOM 2021 O O . GLU B 1 14 ? 37.132 4.276 44.332 1.00 17.63 13 GLU B O 1
ATOM 2027 N N . TYR B 1 15 ? 35.890 4.137 42.426 1.00 16.05 14 TYR B N 1
ATOM 2028 C CA . TYR B 1 15 ? 36.783 4.936 41.602 1.00 16.26 14 TYR B CA 1
ATOM 2029 C C . TYR B 1 15 ? 35.949 5.870 40.745 1.00 18.67 14 TYR B C 1
ATOM 2030 O O . TYR B 1 15 ? 34.763 5.632 40.519 1.00 20.18 14 TYR B O 1
ATOM 2039 N N . GLN B 1 16 ? 36.591 6.934 40.285 1.00 21.80 15 GLN B N 1
ATOM 2040 C CA . GLN B 1 16 ? 35.920 7.932 39.469 1.00 20.66 15 GLN B CA 1
ATOM 2041 C C . GLN B 1 16 ? 36.656 8.101 38.153 1.00 21.98 15 GLN B C 1
ATOM 2042 O O . GLN B 1 16 ? 37.859 7.864 38.084 1.00 18.69 15 GLN B O 1
ATOM 2048 N N . PRO B 1 17 ? 35.975 8.560 37.099 1.00 20.03 16 PRO B N 1
ATOM 2049 C CA . PRO B 1 17 ? 36.680 8.783 35.834 1.00 22.36 16 PRO B CA 1
ATOM 2050 C C . PRO B 1 17 ? 37.849 9.732 36.024 1.00 19.44 16 PRO B C 1
ATOM 2051 O O . PRO B 1 17 ? 37.783 10.679 36.813 1.00 24.71 16 PRO B O 1
ATOM 2055 N N . GLY B 1 18 ? 38.924 9.479 35.285 1.00 19.90 17 GLY B N 1
ATOM 2056 C CA . GLY B 1 18 ? 40.115 10.297 35.363 1.00 21.68 17 GLY B CA 1
ATOM 2057 C C . GLY B 1 18 ? 41.086 9.915 36.459 1.00 26.86 17 GLY B C 1
ATOM 2058 O O . GLY B 1 18 ? 42.193 10.463 36.493 1.00 24.49 17 GLY B O 1
ATOM 2059 N N . GLN B 1 19 ? 40.723 8.988 37.348 1.00 20.72 18 GLN B N 1
ATOM 2060 C CA . GLN B 1 19 ? 41.626 8.631 38.431 1.00 21.34 18 GLN B CA 1
ATOM 2061 C C . GLN B 1 19 ? 42.706 7.680 37.943 1.00 21.84 18 GLN B C 1
ATOM 2062 O O . GLN B 1 19 ? 42.496 6.888 37.021 1.00 23.91 18 GLN B O 1
ATOM 2068 N N . LEU B 1 20 ? 43.870 7.772 38.576 1.00 22.53 19 LEU B N 1
ATOM 2069 C CA . LEU B 1 20 ? 44.966 6.845 38.347 1.00 24.91 19 LEU B CA 1
ATOM 2070 C C . LEU B 1 20 ? 44.940 5.792 39.445 1.00 22.31 19 LEU B C 1
ATOM 2071 O O . LEU B 1 20 ? 44.850 6.123 40.630 1.00 23.63 19 LEU B O 1
ATOM 2076 N N . LEU B 1 21 ? 45.002 4.527 39.047 1.00 19.19 20 LEU B N 1
ATOM 2077 C CA . LEU B 1 21 ? 44.959 3.423 39.994 1.00 22.36 20 LEU B CA 1
ATOM 2078 C C . LEU B 1 21 ? 46.199 2.563 39.803 1.00 22.83 20 LEU B C 1
ATOM 2079 O O . LEU B 1 21 ? 46.427 2.035 38.708 1.00 20.45 20 LEU B O 1
ATOM 2084 N N . GLU B 1 22 ? 47.003 2.436 40.856 1.00 18.23 21 GLU B N 1
ATOM 2085 C CA . GLU B 1 22 ? 48.045 1.424 40.875 1.00 18.42 21 GLU B CA 1
ATOM 2086 C C . GLU B 1 22 ? 47.395 0.098 41.237 1.00 18.51 21 GLU B C 1
ATOM 2087 O O . GLU B 1 22 ? 46.804 -0.043 42.316 1.00 20.25 21 GLU B O 1
ATOM 2093 N N . LEU B 1 23 ? 47.471 -0.867 40.332 1.00 18.48 22 LEU B N 1
ATOM 2094 C CA . LEU B 1 23 ? 46.825 -2.135 40.616 1.00 15.63 22 LEU B CA 1
ATOM 2095 C C . LEU B 1 23 ? 47.419 -2.752 41.866 1.00 17.63 22 LEU B C 1
ATOM 2096 O O . LEU B 1 23 ? 48.581 -2.513 42.201 1.00 19.21 22 LEU B O 1
ATOM 2101 N N . SER B 1 24 ? 46.602 -3.559 42.566 1.00 17.60 23 SER B N 1
ATOM 2102 C CA . SER B 1 24 ? 47.133 -4.303 43.694 1.00 18.61 23 SER B CA 1
ATOM 2103 C C . SER B 1 24 ? 48.328 -5.121 43.220 1.00 21.33 23 SER B C 1
ATOM 2104 O O . SER B 1 24 ? 48.404 -5.480 42.043 1.00 20.19 23 SER B O 1
ATOM 2107 N N . PRO B 1 25 ? 49.280 -5.419 44.109 1.00 20.56 24 PRO B N 1
ATOM 2108 C CA . PRO B 1 25 ? 50.437 -6.220 43.679 1.00 20.55 24 PRO B CA 1
ATOM 2109 C C . PRO B 1 25 ? 50.047 -7.522 42.997 1.00 23.60 24 PRO B C 1
ATOM 2110 O O . PRO B 1 25 ? 50.671 -7.906 42.000 1.00 24.75 24 PRO B O 1
ATOM 2114 N N . GLU B 1 26 ? 49.030 -8.215 43.512 1.00 17.88 25 GLU B N 1
ATOM 2115 C CA . GLU B 1 26 ? 48.589 -9.449 42.866 1.00 25.16 25 GLU B CA 1
ATOM 2116 C C . GLU B 1 26 ? 48.093 -9.185 41.453 1.00 28.19 25 GLU B C 1
ATOM 2117 O O . GLU B 1 26 ? 48.392 -9.950 40.530 1.00 28.05 25 GLU B O 1
ATOM 2123 N N . ALA B 1 27 ? 47.316 -8.116 41.268 1.00 19.93 26 ALA B N 1
ATOM 2124 C CA . ALA B 1 27 ? 46.775 -7.819 39.942 1.00 18.57 26 ALA B CA 1
ATOM 2125 C C . ALA B 1 27 ? 47.861 -7.267 39.031 1.00 24.66 26 ALA B C 1
ATOM 2126 O O . ALA B 1 27 ? 47.831 -7.503 37.820 1.00 22.70 26 ALA B O 1
ATOM 2128 N N . GLY B 1 28 ? 48.837 -6.547 39.598 1.00 22.73 27 GLY B N 1
ATOM 2129 C CA . GLY B 1 28 ? 49.951 -6.070 38.794 1.00 20.37 27 GLY B CA 1
ATOM 2130 C C . GLY B 1 28 ? 50.803 -7.212 38.283 1.00 27.79 27 GLY B C 1
ATOM 2131 O O . GLY B 1 28 ? 51.307 -7.167 37.158 1.00 25.89 27 GLY B O 1
ATOM 2132 N N . GLN B 1 29 ? 50.995 -8.239 39.116 1.00 25.54 28 GLN B N 1
ATOM 2133 C CA . GLN B 1 29 ? 51.664 -9.454 38.667 1.00 24.40 28 GLN B CA 1
ATOM 2134 C C . GLN B 1 29 ? 50.874 -10.133 37.555 1.00 26.01 28 GLN B C 1
ATOM 2135 O O . GLN B 1 29 ? 51.435 -10.521 36.523 1.00 32.04 28 GLN B O 1
ATOM 2141 N N . HIS B 1 30 ? 49.565 -10.291 37.758 1.00 27.02 29 HIS B N 1
ATOM 2142 C CA . HIS B 1 30 ? 48.708 -10.910 36.752 1.00 21.75 29 HIS B CA 1
ATOM 2143 C C . HIS B 1 30 ? 48.753 -10.139 35.437 1.00 25.00 29 HIS B C 1
ATOM 2144 O O . HIS B 1 30 ? 48.886 -10.732 34.362 1.00 27.28 29 HIS B O 1
ATOM 2151 N N . VAL B 1 31 ? 48.645 -8.806 35.500 1.00 19.24 30 VAL B N 1
ATOM 2152 C CA . VAL B 1 31 ? 48.515 -8.018 34.271 1.00 23.58 30 VAL B CA 1
ATOM 2153 C C . VAL B 1 31 ? 49.867 -7.787 33.601 1.00 22.51 30 VAL B C 1
ATOM 2154 O O . VAL B 1 31 ? 50.002 -7.915 32.377 1.00 24.47 30 VAL B O 1
ATOM 2158 N N . GLY B 1 32 ? 50.881 -7.418 34.376 1.00 23.05 31 GLY B N 1
ATOM 2159 C CA . GLY B 1 32 ? 52.164 -7.066 33.811 1.00 26.64 31 GLY B CA 1
ATOM 2160 C C . GLY B 1 32 ? 53.036 -8.268 33.502 1.00 52.90 31 GLY B C 1
ATOM 2161 O O . GLY B 1 32 ? 53.755 -8.265 32.499 1.00 37.02 31 GLY B O 1
ATOM 2162 N N . VAL B 1 33 ? 52.975 -9.306 34.338 1.00 33.95 32 VAL B N 1
ATOM 2163 C CA . VAL B 1 33 ? 53.885 -10.441 34.213 1.00 30.57 32 VAL B CA 1
ATOM 2164 C C . VAL B 1 33 ? 53.217 -11.639 33.546 1.00 33.33 32 VAL B C 1
ATOM 2165 O O . VAL B 1 33 ? 53.726 -12.158 32.547 1.00 39.80 32 VAL B O 1
ATOM 2169 N N . VAL B 1 34 ? 52.091 -12.103 34.096 1.00 30.23 33 VAL B N 1
ATOM 2170 C CA . VAL B 1 34 ? 51.425 -13.277 33.534 1.00 30.93 33 VAL B CA 1
ATOM 2171 C C . VAL B 1 34 ? 50.872 -12.976 32.145 1.00 48.12 33 VAL B C 1
ATOM 2172 O O . VAL B 1 34 ? 51.132 -13.708 31.185 1.00 40.18 33 VAL B O 1
ATOM 2176 N N . LEU B 1 35 ? 50.094 -11.902 32.016 1.00 30.95 34 LEU B N 1
ATOM 2177 C CA . LEU B 1 35 ? 49.510 -11.538 30.731 1.00 27.41 34 LEU B CA 1
ATOM 2178 C C . LEU B 1 35 ? 50.438 -10.698 29.864 1.00 27.23 34 LEU B C 1
ATOM 2179 O O . LEU B 1 35 ? 50.151 -10.518 28.674 1.00 31.91 34 LEU B O 1
ATOM 2184 N N . ARG B 1 36 ? 51.522 -10.163 30.427 1.00 24.22 35 ARG B N 1
ATOM 2185 C CA . ARG B 1 36 ? 52.519 -9.395 29.673 1.00 25.98 35 ARG B CA 1
ATOM 2186 C C . ARG B 1 36 ? 51.922 -8.185 28.953 1.00 32.73 35 ARG B C 1
ATOM 2187 O O . ARG B 1 36 ? 52.351 -7.824 27.854 1.00 35.04 35 ARG B O 1
ATOM 2195 N N . MET B 1 37 ? 50.940 -7.541 29.570 1.00 27.91 36 MET B N 1
ATOM 2196 C CA . MET B 1 37 ? 50.290 -6.416 28.913 1.00 26.73 36 MET B CA 1
ATOM 2197 C C . MET B 1 37 ? 51.172 -5.175 28.967 1.00 34.68 36 MET B C 1
ATOM 2198 O O . MET B 1 37 ? 52.022 -5.025 29.852 1.00 32.04 36 MET B O 1
ATOM 2203 N N . GLU B 1 38 ? 50.965 -4.282 28.003 1.00 28.95 37 GLU B N 1
ATOM 2204 C CA . GLU B 1 38 ? 51.863 -3.161 27.785 1.00 29.02 37 GLU B CA 1
ATOM 2205 C C . GLU B 1 38 ? 51.111 -1.840 27.884 1.00 39.19 37 GLU B C 1
ATOM 2206 O O . GLU B 1 38 ? 49.883 -1.787 27.784 1.00 31.50 37 GLU B O 1
ATOM 2212 N N . GLN B 1 39 ? 51.874 -0.769 28.083 1.00 37.61 38 GLN B N 1
ATOM 2213 C CA . GLN B 1 39 ? 51.312 0.576 28.108 1.00 31.96 38 GLN B CA 1
ATOM 2214 C C . GLN B 1 39 ? 50.410 0.798 26.898 1.00 36.99 38 GLN B C 1
ATOM 2215 O O . GLN B 1 39 ? 50.752 0.420 25.776 1.00 37.73 38 GLN B O 1
ATOM 2221 N N . GLY B 1 40 ? 49.234 1.382 27.140 1.00 27.14 39 GLY B N 1
ATOM 2222 C CA . GLY B 1 40 ? 48.264 1.660 26.104 1.00 30.21 39 GLY B CA 1
ATOM 2223 C C . GLY B 1 40 ? 47.151 0.638 25.970 1.00 27.51 39 GLY B C 1
ATOM 2224 O O . GLY B 1 40 ? 46.097 0.959 25.409 1.00 31.87 39 GLY B O 1
ATOM 2225 N N . GLU B 1 41 ? 47.349 -0.581 26.468 1.00 26.21 40 GLU B N 1
ATOM 2226 C CA . GLU B 1 41 ? 46.331 -1.609 26.336 1.00 24.15 40 GLU B CA 1
ATOM 2227 C C . GLU B 1 41 ? 45.154 -1.352 27.279 1.00 22.22 40 GLU B C 1
ATOM 2228 O O . GLU B 1 41 ? 45.295 -0.744 28.344 1.00 25.64 40 GLU B O 1
ATOM 2234 N N . GLN B 1 42 ? 43.982 -1.828 26.865 1.00 26.48 41 GLN B N 1
ATOM 2235 C CA . GLN B 1 42 ? 42.741 -1.614 27.592 1.00 25.85 41 GLN B CA 1
ATOM 2236 C C . GLN B 1 42 ? 42.488 -2.729 28.598 1.00 22.98 41 GLN B C 1
ATOM 2237 O O . GLN B 1 42 ? 42.862 -3.889 28.385 1.00 27.29 41 GLN B O 1
ATOM 2243 N N . LEU B 1 43 ? 41.804 -2.368 29.684 1.00 22.79 42 LEU B N 1
ATOM 2244 C CA . LEU B 1 43 ? 41.367 -3.297 30.714 1.00 21.65 42 LEU B CA 1
ATOM 2245 C C . LEU B 1 43 ? 39.994 -2.864 31.191 1.00 27.76 42 LEU B C 1
ATOM 2246 O O . LEU B 1 43 ? 39.668 -1.677 31.193 1.00 24.82 42 LEU B O 1
ATOM 2251 N N . THR B 1 44 ? 39.203 -3.829 31.621 1.00 18.95 43 THR B N 1
ATOM 2252 C CA . THR B 1 44 ? 37.946 -3.567 32.304 1.00 15.45 43 THR B CA 1
ATOM 2253 C C . THR B 1 44 ? 38.140 -4.029 33.732 1.00 16.79 43 THR B C 1
ATOM 2254 O O . THR B 1 44 ? 38.267 -5.229 33.982 1.00 18.81 43 THR B O 1
ATOM 2258 N N . LEU B 1 45 ? 38.231 -3.091 34.669 1.00 17.24 44 LEU B N 1
ATOM 2259 C CA . LEU B 1 45 ? 38.253 -3.480 36.068 1.00 15.65 44 LEU B CA 1
ATOM 2260 C C . LEU B 1 45 ? 36.820 -3.620 36.551 1.00 16.49 44 LEU B C 1
ATOM 2261 O O . LEU B 1 45 ? 35.913 -2.983 36.031 1.00 16.39 44 LEU B O 1
ATOM 2266 N N . PHE B 1 46 ? 36.610 -4.484 37.537 1.00 15.74 45 PHE B N 1
ATOM 2267 C CA . PHE B 1 46 ? 35.328 -4.500 38.217 1.00 16.99 45 PHE B CA 1
ATOM 2268 C C . PHE B 1 46 ? 35.592 -4.695 39.698 1.00 15.13 45 PHE B C 1
ATOM 2269 O O . PHE B 1 46 ? 36.628 -5.235 40.095 1.00 14.41 45 PHE B O 1
ATOM 2277 N N . ASN B 1 47 ? 34.641 -4.249 40.519 1.00 16.19 46 ASN B N 1
ATOM 2278 C CA . ASN B 1 47 ? 34.914 -4.033 41.937 1.00 14.36 46 ASN B CA 1
ATOM 2279 C C . ASN B 1 47 ? 34.128 -4.950 42.867 1.00 15.89 46 ASN B C 1
ATOM 2280 O O . ASN B 1 47 ? 34.177 -4.771 44.094 1.00 18.65 46 ASN B O 1
ATOM 2285 N N . GLY B 1 48 ? 33.459 -5.972 42.325 1.00 16.44 47 GLY B N 1
ATOM 2286 C CA . GLY B 1 48 ? 32.620 -6.826 43.134 1.00 17.59 47 GLY B CA 1
ATOM 2287 C C . GLY B 1 48 ? 31.291 -6.232 43.521 1.00 15.92 47 GLY B C 1
ATOM 2288 O O . GLY B 1 48 ? 30.521 -6.886 44.221 1.00 18.62 47 GLY B O 1
ATOM 2289 N N . ASP B 1 49 ? 30.992 -5.005 43.095 1.00 15.45 48 ASP B N 1
ATOM 2290 C CA . ASP B 1 49 ? 29.724 -4.367 43.387 1.00 15.18 48 ASP B CA 1
ATOM 2291 C C . ASP B 1 49 ? 29.040 -3.937 42.090 1.00 15.40 48 ASP B C 1
ATOM 2292 O O . ASP B 1 49 ? 28.333 -2.929 42.043 1.00 17.42 48 ASP B O 1
ATOM 2297 N N . ASN B 1 50 ? 29.241 -4.729 41.023 1.00 14.88 49 ASN B N 1
ATOM 2298 C CA . ASN B 1 50 ? 28.513 -4.551 39.763 1.00 14.99 49 ASN B CA 1
ATOM 2299 C C . ASN B 1 50 ? 28.808 -3.212 39.086 1.00 15.84 49 ASN B C 1
ATOM 2300 O O . ASN B 1 50 ? 27.941 -2.636 38.407 1.00 16.51 49 ASN B O 1
ATOM 2305 N N A LYS B 1 51 ? 30.033 -2.719 39.254 0.45 15.69 50 LYS B N 1
ATOM 2306 N N B LYS B 1 51 ? 30.031 -2.716 39.254 0.55 16.84 50 LYS B N 1
ATOM 2307 C CA A LYS B 1 51 ? 30.543 -1.598 38.478 0.45 15.36 50 LYS B CA 1
ATOM 2308 C CA B LYS B 1 51 ? 30.532 -1.597 38.468 0.55 13.82 50 LYS B CA 1
ATOM 2309 C C A LYS B 1 51 ? 31.717 -2.074 37.636 0.45 14.04 50 LYS B C 1
ATOM 2310 C C B LYS B 1 51 ? 31.718 -2.065 37.639 0.55 15.89 50 LYS B C 1
ATOM 2311 O O A LYS B 1 51 ? 32.577 -2.821 38.121 0.45 17.43 50 LYS B O 1
ATOM 2312 O O B LYS B 1 51 ? 32.585 -2.793 38.139 0.55 17.81 50 LYS B O 1
ATOM 2323 N N . GLU B 1 52 ? 31.754 -1.634 36.381 1.00 16.83 51 GLU B N 1
ATOM 2324 C CA . GLU B 1 52 ? 32.865 -1.889 35.471 1.00 14.01 51 GLU B CA 1
ATOM 2325 C C . GLU B 1 52 ? 33.570 -0.570 35.190 1.00 19.91 51 GLU B C 1
ATOM 2326 O O . GLU B 1 52 ? 32.913 0.439 34.910 1.00 20.17 51 GLU B O 1
ATOM 2332 N N . PHE B 1 53 ? 34.902 -0.582 35.270 1.00 18.41 52 PHE B N 1
ATOM 2333 C CA . PHE B 1 53 ? 35.726 0.610 35.082 1.00 15.12 52 PHE B CA 1
ATOM 2334 C C . PHE B 1 53 ? 36.543 0.404 33.816 1.00 19.64 52 PHE B C 1
ATOM 2335 O O . PHE B 1 53 ? 37.391 -0.488 33.752 1.00 20.94 52 PHE B O 1
ATOM 2343 N N . THR B 1 54 ? 36.272 1.204 32.795 1.00 18.23 53 THR B N 1
ATOM 2344 C CA . THR B 1 54 ? 37.051 1.110 31.570 1.00 19.08 53 THR B CA 1
ATOM 2345 C C . THR B 1 54 ? 38.361 1.828 31.803 1.00 23.12 53 THR B C 1
ATOM 2346 O O . THR B 1 54 ? 38.366 2.995 32.217 1.00 20.97 53 THR B O 1
ATOM 2350 N N . ALA B 1 55 ? 39.471 1.138 31.568 1.00 20.42 54 ALA B N 1
ATOM 2351 C CA . ALA B 1 55 ? 40.769 1.658 31.956 1.00 20.10 54 ALA B CA 1
ATOM 2352 C C . ALA B 1 55 ? 41.779 1.343 30.867 1.00 21.59 54 ALA B C 1
ATOM 2353 O O . ALA B 1 55 ? 41.562 0.488 30.008 1.00 23.42 54 ALA B O 1
ATOM 2355 N N . SER B 1 56 ? 42.887 2.058 30.909 1.00 20.74 55 SER B N 1
ATOM 2356 C CA . SER B 1 56 ? 44.003 1.766 30.034 1.00 27.91 55 SER B CA 1
ATOM 2357 C C . SER B 1 56 ? 45.282 1.808 30.846 1.00 23.32 55 SER B C 1
ATOM 2358 O O . SER B 1 56 ? 45.382 2.502 31.868 1.00 23.38 55 SER B O 1
ATOM 2361 N N . ILE B 1 57 ? 46.264 1.051 30.382 1.00 23.06 56 ILE B N 1
ATOM 2362 C CA . ILE B 1 57 ? 47.526 0.952 31.099 1.00 26.91 56 ILE B CA 1
ATOM 2363 C C . ILE B 1 57 ? 48.351 2.188 30.784 1.00 26.33 56 ILE B C 1
ATOM 2364 O O . ILE B 1 57 ? 48.702 2.433 29.625 1.00 26.89 56 ILE B O 1
ATOM 2369 N N . GLU B 1 58 ? 48.622 2.990 31.809 1.00 25.21 57 GLU B N 1
ATOM 2370 C CA . GLU B 1 58 ? 49.375 4.219 31.614 1.00 27.81 57 GLU B CA 1
ATOM 2371 C C . GLU B 1 58 ? 50.870 4.009 31.781 1.00 38.92 57 GLU B C 1
ATOM 2372 O O . GLU B 1 58 ? 51.665 4.681 31.116 1.00 34.04 57 GLU B O 1
ATOM 2378 N N A ARG B 1 59 ? 51.274 3.084 32.649 0.42 29.15 58 ARG B N 1
ATOM 2379 N N B ARG B 1 59 ? 51.272 3.068 32.630 0.58 28.60 58 ARG B N 1
ATOM 2380 C CA A ARG B 1 59 ? 52.685 2.868 32.925 0.42 30.49 58 ARG B CA 1
ATOM 2381 C CA B ARG B 1 59 ? 52.682 2.863 32.914 0.58 30.81 58 ARG B CA 1
ATOM 2382 C C A ARG B 1 59 ? 52.859 1.485 33.534 0.42 43.40 58 ARG B C 1
ATOM 2383 C C B ARG B 1 59 ? 52.856 1.484 33.529 0.58 43.01 58 ARG B C 1
ATOM 2384 O O A ARG B 1 59 ? 52.074 1.079 34.396 0.42 33.58 58 ARG B O 1
ATOM 2385 O O B ARG B 1 59 ? 52.064 1.075 34.383 0.58 31.68 58 ARG B O 1
ATOM 2400 N N . VAL B 1 60 ? 53.877 0.766 33.070 1.00 37.69 59 VAL B N 1
ATOM 2401 C CA . VAL B 1 60 ? 54.266 -0.523 33.635 1.00 47.65 59 VAL B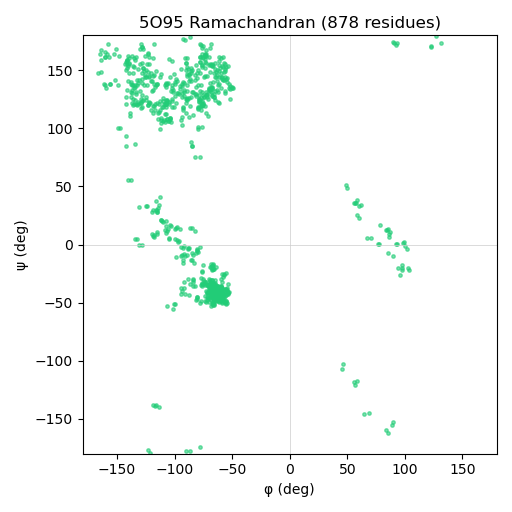 CA 1
ATOM 2402 C C . VAL B 1 60 ? 55.701 -0.376 34.119 1.00 57.47 59 VAL B C 1
ATOM 2403 O O . VAL B 1 60 ? 56.631 -0.302 33.306 1.00 77.43 59 VAL B O 1
ATOM 2407 N N . LYS B 1 61 ? 55.884 -0.319 35.437 1.00 64.51 60 LYS B N 1
ATOM 2408 C CA . LYS B 1 61 ? 57.204 -0.218 36.059 1.00 73.34 60 LYS B CA 1
ATOM 2409 C C . LYS B 1 61 ? 57.464 -1.526 36.800 1.00 93.27 60 LYS B C 1
ATOM 2410 O O . LYS B 1 61 ? 56.983 -1.720 37.920 1.00 102.80 60 LYS B O 1
ATOM 2416 N N . LYS B 1 62 ? 58.231 -2.419 36.172 1.00 62.78 61 LYS B N 1
ATOM 2417 C CA . LYS B 1 62 ? 58.485 -3.768 36.692 1.00 87.93 61 LYS B CA 1
ATOM 2418 C C . LYS B 1 62 ? 57.147 -4.478 36.868 1.00 61.76 61 LYS B C 1
ATOM 2419 O O . LYS B 1 62 ? 56.453 -4.700 35.861 1.00 56.85 61 LYS B O 1
ATOM 2425 N N . LYS B 1 63 ? 56.749 -4.861 38.079 1.00 67.80 62 LYS B N 1
ATOM 2426 C CA . LYS B 1 63 ? 55.444 -5.464 38.315 1.00 51.14 62 LYS B CA 1
ATOM 2427 C C . LYS B 1 63 ? 54.414 -4.459 38.824 1.00 29.31 62 LYS B C 1
ATOM 2428 O O . LYS B 1 63 ? 53.289 -4.852 39.151 1.00 37.49 62 LYS B O 1
ATOM 2434 N N . GLN B 1 64 ? 54.778 -3.181 38.911 1.00 39.88 63 GLN B N 1
ATOM 2435 C CA . GLN B 1 64 ? 53.804 -2.141 39.194 1.00 34.80 63 GLN B CA 1
ATOM 2436 C C . GLN B 1 64 ? 53.091 -1.783 37.901 1.00 28.40 63 GLN B C 1
ATOM 2437 O O . GLN B 1 64 ? 53.736 -1.531 36.877 1.00 33.03 63 GLN B O 1
ATOM 2443 N N . VAL B 1 65 ? 51.766 -1.781 37.942 1.00 24.39 64 VAL B N 1
ATOM 2444 C CA . VAL B 1 65 ? 50.944 -1.388 36.803 1.00 21.60 64 VAL B CA 1
ATOM 2445 C C . VAL B 1 65 ? 50.060 -0.230 37.250 1.00 20.71 64 VAL B C 1
ATOM 2446 O O . VAL B 1 65 ? 49.289 -0.375 38.209 1.00 18.94 64 VAL B O 1
ATOM 2450 N N . PHE B 1 66 ? 50.159 0.908 36.549 1.00 20.49 65 PHE B N 1
ATOM 2451 C CA . PHE B 1 66 ? 49.311 2.074 36.788 1.00 24.75 65 PHE B CA 1
ATOM 2452 C C . PHE B 1 66 ? 48.308 2.220 35.645 1.00 20.99 65 PHE B C 1
ATOM 2453 O O . PHE B 1 66 ? 48.701 2.292 34.481 1.00 23.21 65 PHE B O 1
ATOM 2461 N N . VAL B 1 67 ? 47.027 2.266 35.978 1.00 16.07 66 VAL B N 1
ATOM 2462 C CA . VAL B 1 67 ? 45.977 2.338 34.969 1.00 19.14 66 VAL B CA 1
ATOM 2463 C C . VAL B 1 67 ? 45.182 3.619 35.156 1.00 22.24 66 VAL B C 1
ATOM 2464 O O . VAL B 1 67 ? 44.964 4.088 36.275 1.00 23.92 66 VAL B O 1
ATOM 2468 N N . ARG B 1 68 ? 44.741 4.182 34.042 1.00 20.83 67 ARG B N 1
ATOM 2469 C CA . ARG B 1 68 ? 43.960 5.408 34.045 1.00 21.76 67 ARG B CA 1
ATOM 2470 C C . ARG B 1 68 ? 42.504 5.025 33.821 1.00 17.28 67 ARG B C 1
ATOM 2471 O O . ARG B 1 68 ? 42.174 4.398 32.811 1.00 20.50 67 ARG B O 1
ATOM 2479 N N . ILE B 1 69 ? 41.655 5.338 34.798 1.00 20.55 68 ILE B N 1
ATOM 2480 C CA . ILE B 1 69 ? 40.230 5.050 34.713 1.00 20.04 68 ILE B CA 1
ATOM 2481 C C . ILE B 1 69 ? 39.593 6.072 33.781 1.00 19.11 68 ILE B C 1
ATOM 2482 O O . ILE B 1 69 ? 39.643 7.281 34.046 1.00 23.14 68 ILE B O 1
ATOM 2487 N N . ALA B 1 70 ? 38.989 5.597 32.692 1.00 19.54 69 ALA B N 1
ATOM 2488 C CA . ALA B 1 70 ? 38.327 6.504 31.756 1.00 18.23 69 ALA B CA 1
ATOM 2489 C C . ALA B 1 70 ? 36.843 6.676 32.055 1.00 22.75 69 ALA B C 1
ATOM 2490 O O . ALA B 1 70 ? 36.307 7.787 31.928 1.00 24.22 69 ALA B O 1
ATOM 2492 N N . SER B 1 71 ? 36.152 5.604 32.425 1.00 20.93 70 SER B N 1
ATOM 2493 C CA . SER B 1 71 ? 34.711 5.692 32.585 1.00 21.21 70 SER B CA 1
ATOM 2494 C C . SER B 1 71 ? 34.236 4.529 33.442 1.00 19.13 70 SER B C 1
ATOM 2495 O O . SER B 1 71 ? 34.963 3.549 33.662 1.00 20.47 70 SER B O 1
ATOM 2498 N N . VAL B 1 72 ? 33.032 4.689 33.988 1.00 17.72 71 VAL B N 1
ATOM 2499 C CA . VAL B 1 72 ? 32.432 3.743 34.926 1.00 20.54 71 VAL B CA 1
ATOM 2500 C C . VAL B 1 72 ? 31.039 3.386 34.426 1.00 21.32 71 VAL B C 1
ATOM 2501 O O . VAL B 1 72 ? 30.314 4.254 33.933 1.00 19.10 71 VAL B O 1
ATOM 2505 N N . LEU B 1 73 ? 30.659 2.105 34.522 1.00 22.61 72 LEU B N 1
ATOM 2506 C CA . LEU B 1 73 ? 29.351 1.675 34.032 1.00 21.62 72 LEU B CA 1
ATOM 2507 C C . LEU B 1 73 ? 28.793 0.641 34.994 1.00 16.16 72 LEU B C 1
ATOM 2508 O O . LEU B 1 73 ? 29.517 -0.275 35.391 1.00 20.75 72 LEU B O 1
ATOM 2513 N N . GLU B 1 74 ? 27.533 0.785 35.386 1.00 17.47 73 GLU B N 1
ATOM 2514 C CA . GLU B 1 74 ? 26.898 -0.232 36.216 1.00 17.78 73 GLU B CA 1
ATOM 2515 C C . GLU B 1 74 ? 26.477 -1.400 35.334 1.00 18.48 73 GLU B C 1
ATOM 2516 O O . GLU B 1 74 ? 25.732 -1.215 34.359 1.00 20.99 73 GLU B O 1
ATOM 2522 N N . VAL B 1 75 ? 26.970 -2.600 35.664 1.00 17.07 74 VAL B N 1
ATOM 2523 C CA . VAL B 1 75 ? 26.713 -3.796 34.862 1.00 16.97 74 VAL B CA 1
ATOM 2524 C C . VAL B 1 75 ? 26.523 -4.983 35.808 1.00 14.60 74 VAL B C 1
ATOM 2525 O O . VAL B 1 75 ? 27.422 -5.315 36.593 1.00 16.83 74 VAL B O 1
ATOM 2529 N N . ASN B 1 76 ? 25.361 -5.622 35.735 1.00 18.86 75 ASN B N 1
ATOM 2530 C CA . ASN B 1 76 ? 25.035 -6.710 36.651 1.00 18.91 75 ASN B CA 1
ATOM 2531 C C . ASN B 1 76 ? 24.738 -7.951 35.821 1.00 15.47 75 ASN B C 1
ATOM 2532 O O . ASN B 1 76 ? 23.827 -7.937 34.991 1.00 20.07 75 ASN B O 1
ATOM 2537 N N . ARG B 1 77 ? 25.493 -9.025 36.070 1.00 14.80 76 ARG B N 1
ATOM 2538 C CA . ARG B 1 77 ? 25.261 -10.301 35.395 1.00 16.41 76 ARG B CA 1
ATOM 2539 C C . ARG B 1 77 ? 24.909 -11.392 36.388 1.00 17.29 76 ARG B C 1
ATOM 2540 O O . ARG B 1 77 ? 25.168 -12.577 36.132 1.00 20.24 76 ARG B O 1
ATOM 2548 N N . GLU B 1 78 ? 24.274 -11.014 37.498 1.00 18.73 77 GLU B N 1
ATOM 2549 C CA . GLU B 1 78 ? 23.856 -11.960 38.522 1.00 18.12 77 GLU B CA 1
ATOM 2550 C C . GLU B 1 78 ? 22.487 -12.554 38.195 1.00 17.69 77 GLU B C 1
ATOM 2551 O O . GLU B 1 78 ? 21.620 -11.907 37.596 1.00 18.47 77 GLU B O 1
ATOM 2557 N N . SER B 1 79 ? 22.294 -13.834 38.611 1.00 16.51 78 SER B N 1
ATOM 2558 C CA . SER B 1 79 ? 21.009 -14.468 38.412 1.00 16.95 78 SER B CA 1
ATOM 2559 C C . SER B 1 79 ? 20.042 -14.019 39.503 1.00 18.93 78 SER B C 1
ATOM 2560 O O . SER B 1 79 ? 20.449 -13.838 40.658 1.00 19.65 78 SER B O 1
ATOM 2563 N N . PRO B 1 80 ? 18.770 -13.831 39.159 1.00 17.98 79 PRO B N 1
ATOM 2564 C CA . PRO B 1 80 ? 17.755 -13.543 40.188 1.00 20.77 79 PRO B CA 1
ATOM 2565 C C . PRO B 1 80 ? 17.484 -14.711 41.115 1.00 19.73 79 PRO B C 1
ATOM 2566 O O . PRO B 1 80 ? 16.884 -14.510 42.177 1.00 24.94 79 PRO B O 1
ATOM 2570 N N . LEU B 1 81 ? 17.856 -15.931 40.735 1.00 19.41 80 LEU B N 1
ATOM 2571 C CA . LEU B 1 81 ? 17.749 -17.067 41.633 1.00 17.01 80 LEU B CA 1
ATOM 2572 C C . LEU B 1 81 ? 19.084 -17.204 42.355 1.00 20.57 80 LEU B C 1
ATOM 2573 O O . LEU B 1 81 ? 20.116 -17.398 41.705 1.00 20.55 80 LEU B O 1
ATOM 2578 N N . LYS B 1 82 ? 19.078 -17.055 43.685 1.00 19.59 81 LYS B N 1
ATOM 2579 C CA . LYS B 1 82 ? 20.307 -17.129 44.476 1.00 15.11 81 LYS B CA 1
ATOM 2580 C C . LYS B 1 82 ? 20.475 -18.547 44.994 1.00 16.58 81 LYS B C 1
ATOM 2581 O O . LYS B 1 82 ? 19.737 -18.980 45.884 1.00 20.16 81 LYS B O 1
ATOM 2587 N N . ILE B 1 83 ? 21.415 -19.282 44.420 1.00 17.34 82 ILE B N 1
ATOM 2588 C CA . ILE B 1 83 ? 21.659 -20.669 44.806 1.00 16.53 82 ILE B CA 1
ATOM 2589 C C . ILE B 1 83 ? 22.805 -20.677 45.802 1.00 21.85 82 ILE B C 1
ATOM 2590 O O . ILE B 1 83 ? 23.856 -20.077 45.550 1.00 18.01 82 ILE B O 1
ATOM 2595 N N . HIS B 1 84 ? 22.599 -21.344 46.930 1.00 20.47 83 HIS B N 1
ATOM 2596 C CA . HIS B 1 84 ? 23.649 -21.609 47.907 1.00 17.75 83 HIS B CA 1
ATOM 2597 C C . HIS B 1 84 ? 23.994 -23.091 47.783 1.00 19.45 83 HIS B C 1
ATOM 2598 O O . HIS B 1 84 ? 23.201 -23.951 48.184 1.00 20.05 83 HIS B O 1
ATOM 2605 N N . LEU B 1 85 ? 25.173 -23.371 47.222 1.00 18.04 84 LEU B N 1
ATOM 2606 C CA . LEU B 1 85 ? 25.667 -24.721 47.003 1.00 16.58 84 LEU B CA 1
ATOM 2607 C C . LEU B 1 85 ? 26.495 -25.144 48.202 1.00 17.43 84 LEU B C 1
ATOM 2608 O O . LEU B 1 85 ? 27.423 -24.433 48.592 1.00 16.72 84 LEU B O 1
ATOM 2613 N N . ALA B 1 86 ? 26.170 -26.311 48.765 1.00 17.13 85 ALA B N 1
ATOM 2614 C CA . ALA B 1 86 ? 26.963 -26.917 49.832 1.00 18.70 85 ALA B CA 1
ATOM 2615 C C . ALA B 1 86 ? 27.575 -28.158 49.204 1.00 20.47 85 ALA B C 1
ATOM 2616 O O . ALA B 1 86 ? 26.856 -29.111 48.893 1.00 19.70 85 ALA B O 1
ATOM 2618 N N . GLN B 1 87 ? 28.880 -28.112 48.931 1.00 16.07 86 GLN B N 1
ATOM 2619 C CA . GLN B 1 87 ? 29.558 -29.140 48.145 1.00 19.09 86 GLN B CA 1
ATOM 2620 C C . GLN B 1 87 ? 30.453 -29.926 49.083 1.00 16.87 86 GLN B C 1
ATOM 2621 O O . GLN B 1 87 ? 31.357 -29.350 49.697 1.00 20.06 86 GLN B O 1
ATOM 2627 N N . ALA B 1 88 ? 30.218 -31.234 49.179 1.00 20.21 87 ALA B N 1
ATOM 2628 C CA . ALA B 1 88 ? 31.039 -32.053 50.061 1.00 21.71 87 ALA B CA 1
ATOM 2629 C C . ALA B 1 88 ? 32.486 -32.046 49.586 1.00 25.44 87 ALA B C 1
ATOM 2630 O O . ALA B 1 88 ? 32.763 -32.073 48.383 1.00 19.57 87 ALA B O 1
ATOM 2632 N N . ILE B 1 89 ? 33.417 -31.997 50.542 1.00 21.92 88 ILE B N 1
ATOM 2633 C CA . ILE B 1 89 ? 34.829 -32.002 50.188 1.00 23.50 88 ILE B CA 1
ATOM 2634 C C . ILE B 1 89 ? 35.207 -33.356 49.597 1.00 23.17 88 ILE B C 1
ATOM 2635 O O . ILE B 1 89 ? 34.549 -34.373 49.837 1.00 25.96 88 ILE B O 1
ATOM 2640 N N . SER B 1 90 ? 36.248 -33.360 48.771 1.00 25.35 89 SER B N 1
ATOM 2641 C CA . SER B 1 90 ? 36.544 -34.523 47.957 1.00 25.02 89 SER B CA 1
ATOM 2642 C C . SER B 1 90 ? 38.046 -34.616 47.748 1.00 25.01 89 SER B C 1
ATOM 2643 O O . SER B 1 90 ? 38.785 -33.654 47.955 1.00 31.10 89 SER B O 1
ATOM 2646 N N . LYS B 1 91 ? 38.485 -35.803 47.339 1.00 26.30 90 LYS B N 1
ATOM 2647 C CA . LYS B 1 91 ? 39.893 -36.030 47.038 1.00 27.85 90 LYS B CA 1
ATOM 2648 C C . LYS B 1 91 ? 40.276 -35.342 45.721 1.00 27.04 90 LYS B C 1
ATOM 2649 O O . LYS B 1 91 ? 39.426 -34.893 44.938 1.00 27.97 90 LYS B O 1
ATOM 2655 N N . GLY B 1 92 ? 41.580 -35.264 45.476 1.00 29.46 91 GLY B N 1
ATOM 2656 C CA . GLY B 1 92 ? 42.076 -34.663 44.251 1.00 23.95 91 GLY B CA 1
ATOM 2657 C C . GLY B 1 92 ? 41.734 -33.181 44.171 1.00 27.95 91 GLY B C 1
ATOM 2658 O O . GLY B 1 92 ? 41.655 -32.472 45.182 1.00 28.19 91 GLY B O 1
ATOM 2659 N N . GLU B 1 93 ? 41.485 -32.713 42.945 1.00 25.06 92 GLU B N 1
ATOM 2660 C CA . GLU B 1 93 ? 41.223 -31.300 42.691 1.00 27.46 92 GLU B CA 1
ATOM 2661 C C . GLU B 1 93 ? 39.803 -31.067 42.175 1.00 23.49 92 GLU B C 1
ATOM 2662 O O . GLU B 1 93 ? 39.524 -30.087 41.477 1.00 22.18 92 GLU B O 1
ATOM 2668 N N . ARG B 1 94 ? 38.877 -31.944 42.559 1.00 21.82 93 ARG B N 1
ATOM 2669 C CA . ARG B 1 94 ? 37.491 -31.792 42.127 1.00 22.12 93 ARG B CA 1
ATOM 2670 C C . ARG B 1 94 ? 36.881 -30.500 42.656 1.00 17.57 93 ARG B C 1
ATOM 2671 O O . ARG B 1 94 ? 36.106 -29.835 41.951 1.00 18.06 93 ARG B O 1
ATOM 2679 N N . MET B 1 95 ? 37.251 -30.093 43.877 1.00 17.62 94 MET B N 1
ATOM 2680 C CA . MET B 1 95 ? 36.654 -28.883 44.427 1.00 20.74 94 MET B CA 1
ATOM 2681 C C . MET B 1 95 ? 37.085 -27.666 43.637 1.00 17.43 94 MET B C 1
ATOM 2682 O O . MET B 1 95 ? 36.292 -26.739 43.438 1.00 18.71 94 MET B O 1
ATOM 2687 N N . GLU B 1 96 ? 38.327 -27.664 43.150 1.00 19.21 95 GLU B N 1
ATOM 2688 C CA . GLU B 1 96 ? 38.792 -26.508 42.381 1.00 17.95 95 GLU B CA 1
ATOM 2689 C C . GLU B 1 96 ? 37.959 -26.342 41.119 1.00 21.56 95 GLU B C 1
ATOM 2690 O O . GLU B 1 96 ? 37.620 -25.222 40.726 1.00 20.85 95 GLU B O 1
ATOM 2696 N N . MET B 1 97 ? 37.576 -27.448 40.497 1.00 17.97 96 MET B N 1
ATOM 2697 C CA . MET B 1 97 ? 36.707 -27.387 39.329 1.00 16.13 96 MET B CA 1
ATOM 2698 C C . MET B 1 97 ? 35.330 -26.861 39.706 1.00 18.39 96 MET B C 1
ATOM 2699 O O . MET B 1 97 ? 34.774 -25.997 39.006 1.00 16.61 96 MET B O 1
ATOM 2704 N N . VAL B 1 98 ? 34.781 -27.334 40.827 1.00 15.42 97 VAL B N 1
ATOM 2705 C CA . VAL B 1 98 ? 33.463 -26.888 41.272 1.00 15.00 97 VAL B CA 1
ATOM 2706 C C . VAL B 1 98 ? 33.469 -25.399 41.574 1.00 17.47 97 VAL B C 1
ATOM 2707 O O . VAL B 1 98 ? 32.510 -24.697 41.256 1.00 17.48 97 VAL B O 1
ATOM 2711 N N . MET B 1 99 ? 34.514 -24.913 42.259 1.00 15.06 98 MET B N 1
ATOM 2712 C CA . MET B 1 99 ? 34.628 -23.484 42.521 1.00 14.01 98 MET B CA 1
ATOM 2713 C C . MET B 1 99 ? 34.566 -22.688 41.227 1.00 13.86 98 MET B C 1
ATOM 2714 O O . MET B 1 99 ? 33.852 -21.678 41.139 1.00 17.70 98 MET B O 1
ATOM 2719 N N . GLN B 1 100 ? 35.347 -23.086 40.221 1.00 14.05 99 GLN B N 1
ATOM 2720 C CA . GLN B 1 100 ? 35.386 -22.311 38.977 1.00 15.04 99 GLN B CA 1
ATOM 2721 C C . GLN B 1 100 ? 34.048 -22.363 38.247 1.00 14.67 99 GLN B C 1
ATOM 2722 O O . GLN B 1 100 ? 33.488 -21.324 37.859 1.00 16.68 99 GLN B O 1
ATOM 2728 N N . LYS B 1 101 ? 33.514 -23.560 38.050 1.00 15.17 100 LYS B N 1
ATOM 2729 C CA . LYS B 1 101 ? 32.326 -23.693 37.229 1.00 13.75 100 LYS B CA 1
ATOM 2730 C C . LYS B 1 101 ? 31.062 -23.225 37.942 1.00 13.52 100 LYS B C 1
ATOM 2731 O O . LYS B 1 101 ? 30.121 -22.787 37.264 1.00 16.25 100 LYS B O 1
ATOM 2737 N N . SER B 1 102 ? 30.994 -23.331 39.274 1.00 16.51 101 SER B N 1
ATOM 2738 C CA . SER B 1 102 ? 29.796 -22.847 39.948 1.00 12.49 101 SER B CA 1
ATOM 2739 C C . SER B 1 102 ? 29.719 -21.327 39.858 1.00 13.59 101 SER B C 1
ATOM 2740 O O . SER B 1 102 ? 28.634 -20.763 39.695 1.00 17.58 101 SER B O 1
ATOM 2743 N N . ALA B 1 103 ? 30.875 -20.662 39.923 1.00 15.93 102 ALA B N 1
ATOM 2744 C CA . ALA B 1 103 ? 30.926 -19.226 39.674 1.00 14.83 102 ALA B CA 1
ATOM 2745 C C . ALA B 1 103 ? 30.415 -18.871 38.272 1.00 16.09 102 ALA B C 1
ATOM 2746 O O . ALA B 1 103 ? 29.630 -17.924 38.106 1.00 14.95 102 ALA B O 1
ATOM 2748 N N . GLU B 1 104 ? 30.859 -19.601 37.246 1.00 15.71 103 GLU B N 1
ATOM 2749 C CA . GLU B 1 104 ? 30.357 -19.369 35.884 1.00 15.86 103 GLU B CA 1
ATOM 2750 C C . GLU B 1 104 ? 28.853 -19.564 35.805 1.00 18.45 103 GLU B C 1
ATOM 2751 O O . GLU B 1 104 ? 28.168 -18.864 35.037 1.00 18.13 103 GLU B O 1
ATOM 2757 N N . LEU B 1 105 ? 28.321 -20.551 36.556 1.00 13.82 104 LEU B N 1
ATOM 2758 C CA . LEU B 1 105 ? 26.891 -20.825 36.557 1.00 16.41 104 LEU B CA 1
ATOM 2759 C C . LEU B 1 105 ? 26.118 -19.905 37.479 1.00 17.90 104 LEU B C 1
ATOM 2760 O O . LEU B 1 105 ? 24.936 -20.152 37.726 1.00 18.77 104 LEU B O 1
ATOM 2765 N N . GLY B 1 106 ? 26.755 -18.834 37.974 1.00 14.06 105 GLY B N 1
ATOM 2766 C CA . GLY B 1 106 ? 26.052 -17.818 38.730 1.00 17.13 105 GLY B CA 1
ATOM 2767 C C . GLY B 1 106 ? 25.735 -18.147 40.169 1.00 15.58 105 GLY B C 1
ATOM 2768 O O . GLY B 1 106 ? 24.881 -17.490 40.762 1.00 17.56 105 GLY B O 1
ATOM 2769 N N . VAL B 1 107 ? 26.384 -19.159 40.750 1.00 16.70 106 VAL B N 1
ATOM 2770 C CA . VAL B 1 107 ? 26.081 -19.511 42.133 1.00 16.43 106 VAL B CA 1
ATOM 2771 C C . VAL B 1 107 ? 26.246 -18.262 42.996 1.00 15.83 106 VAL B C 1
ATOM 2772 O O . VAL B 1 107 ? 27.125 -17.435 42.754 1.00 16.97 106 VAL B O 1
ATOM 2776 N N . ALA B 1 108 ? 25.372 -18.119 43.994 1.00 14.47 107 ALA B N 1
ATOM 2777 C CA . ALA B 1 108 ? 25.409 -16.958 44.872 1.00 14.12 107 ALA B CA 1
ATOM 2778 C C . ALA B 1 108 ? 26.315 -17.176 46.075 1.00 18.06 107 ALA B C 1
ATOM 2779 O O . ALA B 1 108 ? 26.955 -16.226 46.542 1.00 17.25 107 ALA B O 1
ATOM 2781 N N A CYS B 1 109 ? 26.400 -18.409 46.567 0.51 13.19 108 CYS B N 1
ATOM 2782 N N B CYS B 1 109 ? 26.368 -18.400 46.601 0.49 23.40 108 CYS B N 1
ATOM 2783 C CA A CYS B 1 109 ? 27.096 -18.725 47.809 0.51 15.72 108 CYS B CA 1
ATOM 2784 C CA B CYS B 1 109 ? 27.100 -18.718 47.823 0.49 13.94 108 CYS B CA 1
ATOM 2785 C C A CYS B 1 109 ? 27.569 -20.165 47.723 0.51 15.22 108 CYS B C 1
ATOM 2786 C C B CYS B 1 109 ? 27.568 -20.159 47.727 0.49 15.86 108 CYS B C 1
ATOM 2787 O O A CYS B 1 109 ? 26.853 -21.015 47.197 0.51 17.66 108 CYS B O 1
ATOM 2788 O O B CYS B 1 109 ? 26.849 -21.004 47.199 0.49 16.70 108 CYS B O 1
ATOM 2793 N N . ILE B 1 110 ? 28.758 -20.435 48.261 1.00 17.19 109 ILE B N 1
ATOM 2794 C CA . ILE B 1 110 ? 29.336 -21.778 48.256 1.00 15.35 109 ILE B CA 1
ATOM 2795 C C . ILE B 1 110 ? 29.827 -22.088 49.661 1.00 19.71 109 ILE B C 1
ATOM 2796 O O . ILE B 1 110 ? 30.611 -21.314 50.215 1.00 19.14 109 ILE B O 1
ATOM 2801 N N . THR B 1 111 ? 29.419 -23.235 50.207 1.00 18.69 110 THR B N 1
ATOM 2802 C CA . THR B 1 111 ? 29.945 -23.731 51.484 1.00 21.27 110 THR B CA 1
ATOM 2803 C C . THR B 1 111 ? 30.635 -25.071 51.270 1.00 16.52 110 THR B C 1
ATOM 2804 O O . THR B 1 111 ? 29.983 -26.026 50.820 1.00 19.48 110 THR B O 1
ATOM 2808 N N . PRO B 1 112 ? 31.930 -25.199 51.545 1.00 19.40 111 PRO B N 1
ATOM 2809 C CA . PRO B 1 112 ? 32.539 -26.536 51.580 1.00 22.72 111 PRO B CA 1
ATOM 2810 C C . PRO B 1 112 ? 31.923 -27.311 52.732 1.00 19.80 111 PRO B C 1
ATOM 2811 O O . PRO B 1 112 ? 31.788 -26.800 53.839 1.00 21.89 111 PRO B O 1
ATOM 2815 N N . LEU B 1 113 ? 31.509 -28.544 52.453 1.00 20.00 112 LEU B N 1
ATOM 2816 C CA . LEU B 1 113 ? 30.719 -29.323 53.388 1.00 21.25 112 LEU B CA 1
ATOM 2817 C C . LEU B 1 113 ? 31.514 -30.540 53.836 1.00 27.22 112 LEU B C 1
ATOM 2818 O O . LEU B 1 113 ? 32.173 -31.194 53.026 1.00 25.20 112 LEU B O 1
ATOM 2823 N N . ILE B 1 114 ? 31.449 -30.840 55.129 1.00 24.69 113 ILE B N 1
ATOM 2824 C CA . ILE B 1 114 ? 32.036 -32.056 55.687 1.00 24.56 113 ILE B CA 1
ATOM 2825 C C . ILE B 1 114 ? 30.886 -32.953 56.091 1.00 23.67 113 ILE B C 1
ATOM 2826 O O . ILE B 1 114 ? 29.999 -32.535 56.846 1.00 32.30 113 ILE B O 1
ATOM 2831 N N . THR B 1 115 ? 30.875 -34.175 55.551 1.00 26.00 114 THR B N 1
ATOM 2832 C CA . THR B 1 115 ? 29.856 -35.165 55.833 1.00 27.24 114 THR B CA 1
ATOM 2833 C C . THR B 1 115 ? 30.550 -36.459 56.221 1.00 35.45 114 THR B C 1
ATOM 2834 O O . THR B 1 115 ? 31.774 -36.589 56.111 1.00 29.91 114 THR B O 1
ATOM 2838 N N . GLU B 1 116 ? 29.736 -37.421 56.665 1.00 28.54 115 GLU B N 1
ATOM 2839 C CA . GLU B 1 116 ? 30.260 -38.629 57.296 1.00 31.24 115 GLU B CA 1
ATOM 2840 C C . GLU B 1 116 ? 31.065 -39.469 56.312 1.00 35.31 115 GLU B C 1
ATOM 2841 O O . GLU B 1 116 ? 32.082 -40.069 56.685 1.00 33.45 115 GLU B O 1
ATOM 2847 N N . ARG B 1 117 ? 30.655 -39.495 55.043 1.00 30.86 116 ARG B N 1
ATOM 2848 C CA . ARG B 1 117 ? 31.283 -40.359 54.054 1.00 29.57 116 ARG B CA 1
ATOM 2849 C C . ARG B 1 117 ? 32.294 -39.651 53.151 1.00 27.38 116 ARG B C 1
ATOM 2850 O O . ARG B 1 117 ? 32.699 -40.226 52.137 1.00 34.51 116 ARG B O 1
ATOM 2858 N N . CYS B 1 118 ? 32.725 -38.437 53.489 1.00 31.39 117 CYS B N 1
ATOM 2859 C CA . CYS B 1 118 ? 33.765 -37.805 52.687 1.00 27.25 117 CYS B CA 1
ATOM 2860 C C . CYS B 1 118 ? 35.058 -38.611 52.760 1.00 36.19 117 CYS B C 1
ATOM 2861 O O . CYS B 1 118 ? 35.373 -39.231 53.778 1.00 43.65 117 CYS B O 1
ATOM 2864 N N . GLN B 1 119 ? 35.801 -38.618 51.654 1.00 49.20 118 GLN B N 1
ATOM 2865 C CA . GLN B 1 119 ? 37.001 -39.442 51.561 1.00 78.11 118 GLN B CA 1
ATOM 2866 C C . GLN B 1 119 ? 38.225 -38.808 52.211 1.00 37.95 118 GLN B C 1
ATOM 2867 O O . GLN B 1 119 ? 39.262 -39.472 52.316 1.00 41.51 118 GLN B O 1
ATOM 2873 N N . VAL B 1 120 ? 38.136 -37.554 52.654 1.00 32.72 119 VAL B N 1
ATOM 2874 C CA . VAL B 1 120 ? 39.319 -36.749 52.916 1.00 39.43 119 VAL B CA 1
ATOM 2875 C C . VAL B 1 120 ? 39.206 -36.046 54.258 1.00 48.13 119 VAL B C 1
ATOM 2876 O O . VAL B 1 120 ? 38.121 -35.897 54.825 1.00 38.70 119 VAL B O 1
ATOM 2880 N N . LYS B 1 121 ? 40.364 -35.610 54.750 1.00 32.17 120 LYS B N 1
ATOM 2881 C CA . LYS B 1 121 ? 40.494 -34.785 55.941 1.00 44.54 120 LYS B CA 1
ATOM 2882 C C . LYS B 1 121 ? 41.516 -33.699 55.654 1.00 52.87 120 LYS B C 1
ATOM 2883 O O . LYS B 1 121 ? 42.564 -33.967 55.059 1.00 49.28 120 LYS B O 1
ATOM 2889 N N . ILE B 1 122 ? 41.206 -32.476 56.081 1.00 45.67 121 ILE B N 1
ATOM 2890 C CA . ILE B 1 122 ? 42.067 -31.317 55.879 1.00 70.49 121 ILE B CA 1
ATOM 2891 C C . ILE B 1 122 ? 42.339 -30.684 57.237 1.00 52.44 121 ILE B C 1
ATOM 2892 O O . ILE B 1 122 ? 41.401 -30.396 57.989 1.00 74.32 121 ILE B O 1
ATOM 2897 N N . ASP B 1 123 ? 43.617 -30.482 57.555 1.00 42.11 122 ASP B N 1
ATOM 2898 C CA . ASP B 1 123 ? 43.972 -29.762 58.772 1.00 41.03 122 ASP B CA 1
ATOM 2899 C C . ASP B 1 123 ? 43.599 -28.281 58.637 1.00 35.24 122 ASP B C 1
ATOM 2900 O O . ASP B 1 123 ? 43.254 -27.791 57.554 1.00 36.55 122 ASP B O 1
ATOM 2905 N N . LYS B 1 124 ? 43.663 -27.554 59.761 1.00 33.69 123 LYS B N 1
ATOM 2906 C CA . LYS B 1 124 ? 43.197 -26.163 59.746 1.00 34.38 123 LYS B CA 1
ATOM 2907 C C . LYS B 1 124 ? 44.113 -25.254 58.934 1.00 34.44 123 LYS B C 1
ATOM 2908 O O . LYS B 1 124 ? 43.630 -24.332 58.255 1.00 39.17 123 LYS B O 1
ATOM 2914 N N . GLU B 1 125 ? 45.427 -25.485 58.975 1.00 41.49 124 GLU B N 1
ATOM 2915 C CA . GLU B 1 125 ? 46.307 -24.637 58.179 1.00 44.78 124 GLU B CA 1
ATOM 2916 C C . GLU B 1 125 ? 46.177 -24.950 56.696 1.00 41.41 124 GLU B C 1
ATOM 2917 O O . GLU B 1 125 ? 46.255 -24.043 55.859 1.00 39.40 124 GLU B O 1
ATOM 2923 N N . LYS B 1 126 ? 45.952 -26.216 56.355 1.00 30.17 125 LYS B N 1
ATOM 2924 C CA . LYS B 1 126 ? 45.723 -26.568 54.961 1.00 30.26 125 LYS B CA 1
ATOM 2925 C C . LYS B 1 126 ? 44.378 -26.047 54.485 1.00 28.36 125 LYS B C 1
ATOM 2926 O O . LYS B 1 126 ? 44.239 -25.621 53.331 1.00 28.07 125 LYS B O 1
ATOM 2932 N N . MET B 1 127 ? 43.366 -26.080 55.355 1.00 29.01 126 MET B N 1
ATOM 2933 C CA . MET B 1 127 ? 42.077 -25.512 54.985 1.00 22.84 126 MET B CA 1
ATOM 2934 C C . MET B 1 127 ? 42.194 -24.009 54.739 1.00 21.13 126 MET B C 1
ATOM 2935 O O . MET B 1 127 ? 41.629 -23.492 53.769 1.00 22.09 126 MET B O 1
ATOM 2940 N N . ALA B 1 128 ? 42.979 -23.306 55.565 1.00 21.98 127 ALA B N 1
ATOM 2941 C CA . ALA B 1 128 ? 43.154 -21.875 55.308 1.00 21.32 127 ALA B CA 1
ATOM 2942 C C . ALA B 1 128 ? 43.804 -21.643 53.952 1.00 22.73 127 ALA B C 1
ATOM 2943 O O . ALA B 1 128 ? 43.429 -20.717 53.222 1.00 24.46 127 ALA B O 1
ATOM 2945 N N . LYS B 1 129 ? 44.790 -22.470 53.593 1.00 24.53 128 LYS B N 1
ATOM 2946 C CA . LYS B 1 129 ? 45.391 -22.313 52.275 1.00 22.08 128 LYS B CA 1
ATOM 2947 C C . LYS B 1 129 ? 44.386 -22.634 51.177 1.00 20.96 128 LYS B C 1
ATOM 2948 O O . LYS B 1 129 ? 44.354 -21.958 50.150 1.00 25.10 128 LYS B O 1
ATOM 2954 N N . LYS B 1 130 ? 43.592 -23.694 51.361 1.00 22.45 129 LYS B N 1
ATOM 2955 C CA . LYS B 1 130 ? 42.587 -24.036 50.353 1.00 23.82 129 LYS B CA 1
ATOM 2956 C C . LYS B 1 130 ? 41.562 -22.925 50.187 1.00 21.59 129 LYS B C 1
ATOM 2957 O O . LYS B 1 130 ? 41.172 -22.598 49.063 1.00 22.86 129 LYS B O 1
ATOM 2963 N N . MET B 1 131 ? 41.129 -22.317 51.294 1.00 21.36 130 MET B N 1
ATOM 2964 C CA . MET B 1 131 ? 40.146 -21.238 51.200 1.00 19.14 130 MET B CA 1
ATOM 2965 C C . MET B 1 131 ? 40.706 -20.034 50.444 1.00 23.60 130 MET B C 1
ATOM 2966 O O . MET B 1 131 ? 39.986 -19.396 49.656 1.00 20.16 130 MET B O 1
ATOM 2971 N N . HIS B 1 132 ? 41.990 -19.721 50.654 1.00 21.50 131 HIS B N 1
ATOM 2972 C CA . HIS B 1 132 ? 42.629 -18.641 49.895 1.00 19.87 131 HIS B CA 1
ATOM 2973 C C . HIS B 1 132 ? 42.665 -18.978 48.411 1.00 19.37 131 HIS B C 1
ATOM 2974 O O . HIS B 1 132 ? 42.281 -18.162 47.558 1.00 21.09 131 HIS B O 1
ATOM 2981 N N . GLN B 1 133 ? 43.068 -20.218 48.091 1.00 20.27 132 GLN B N 1
ATOM 2982 C CA . GLN B 1 133 ? 43.182 -20.636 46.702 1.00 21.34 132 GLN B CA 1
ATOM 2983 C C . GLN B 1 133 ? 41.818 -20.697 46.040 1.00 18.76 132 GLN B C 1
ATOM 2984 O O . GLN B 1 133 ? 41.674 -20.300 44.881 1.00 19.40 132 GLN B O 1
ATOM 2990 N N . TRP B 1 134 ? 40.809 -21.187 46.768 1.00 19.51 133 TRP B N 1
ATOM 2991 C CA . TRP B 1 134 ? 39.463 -21.287 46.212 1.00 23.99 133 TRP B CA 1
ATOM 2992 C C . TRP B 1 134 ? 38.861 -19.916 45.970 1.00 16.07 133 TRP B C 1
ATOM 2993 O O . TRP B 1 134 ? 38.174 -19.710 44.956 1.00 18.45 133 TRP B O 1
ATOM 3004 N N . LEU B 1 135 ? 39.102 -18.961 46.879 1.00 16.24 134 LEU B N 1
ATOM 3005 C CA . LEU B 1 135 ? 38.638 -17.591 46.616 1.00 15.77 134 LEU B CA 1
ATOM 3006 C C . LEU B 1 135 ? 39.272 -17.053 45.351 1.00 14.65 134 LEU B C 1
ATOM 3007 O O . LEU B 1 135 ? 38.588 -16.420 44.531 1.00 16.13 134 LEU B O 1
ATOM 3012 N N . ASN B 1 136 ? 40.571 -17.288 45.170 1.00 17.85 135 ASN B N 1
ATOM 3013 C CA . ASN B 1 136 ? 41.222 -16.780 43.968 1.00 17.84 135 ASN B CA 1
ATOM 3014 C C . ASN B 1 136 ? 40.684 -17.451 42.704 1.00 18.41 135 ASN B C 1
ATOM 3015 O O . ASN B 1 136 ? 40.568 -16.801 41.669 1.00 18.69 135 ASN B O 1
ATOM 3020 N N . ILE B 1 137 ? 40.315 -18.733 42.775 1.00 17.60 136 ILE B N 1
ATOM 3021 C CA . ILE B 1 137 ? 39.703 -19.390 41.618 1.00 16.75 136 ILE B CA 1
ATOM 3022 C C . ILE B 1 137 ? 38.352 -18.774 41.290 1.00 15.95 136 ILE B C 1
ATOM 3023 O O . ILE B 1 137 ? 38.008 -18.580 40.114 1.00 17.28 136 ILE B O 1
ATOM 3028 N N . ILE B 1 138 ? 37.555 -18.473 42.319 1.00 15.22 137 ILE B N 1
ATOM 3029 C CA . ILE B 1 138 ? 36.260 -17.842 42.091 1.00 13.25 137 ILE B CA 1
ATOM 3030 C C . ILE B 1 138 ? 36.442 -16.468 41.467 1.00 14.92 137 ILE B C 1
ATOM 3031 O O . ILE B 1 138 ? 35.750 -16.106 40.508 1.00 16.02 137 ILE B O 1
ATOM 3036 N N . ILE B 1 139 ? 37.394 -15.688 41.991 1.00 14.34 138 ILE B N 1
ATOM 3037 C CA . ILE B 1 139 ? 37.633 -14.355 41.421 1.00 14.82 138 ILE B CA 1
ATOM 3038 C C . ILE B 1 139 ? 38.052 -14.469 39.960 1.00 15.88 138 ILE B C 1
ATOM 3039 O O . ILE B 1 139 ? 37.539 -13.746 39.084 1.00 15.89 138 ILE B O 1
ATOM 3044 N N . GLY B 1 140 ? 38.959 -15.410 39.671 1.00 16.91 139 GLY B N 1
ATOM 3045 C CA . GLY B 1 140 ? 39.383 -15.627 38.302 1.00 13.11 139 GLY B CA 1
ATOM 3046 C C . GLY B 1 140 ? 38.221 -16.009 37.406 1.00 15.15 139 GLY B C 1
ATOM 3047 O O . GLY B 1 140 ? 38.135 -15.567 36.259 1.00 15.67 139 GLY B O 1
ATOM 3048 N N . ALA B 1 141 ? 37.303 -16.830 37.924 1.00 16.11 140 ALA B N 1
ATOM 3049 C CA . ALA B 1 141 ? 36.154 -17.245 37.122 1.00 17.16 140 ALA B CA 1
ATOM 3050 C C . ALA B 1 141 ? 35.196 -16.080 36.871 1.00 13.72 140 ALA B C 1
ATOM 3051 O O . ALA B 1 141 ? 34.587 -15.989 35.796 1.00 17.78 140 ALA B O 1
ATOM 3053 N N . CYS B 1 142 ? 35.068 -15.168 37.837 1.00 14.66 141 CYS B N 1
ATOM 3054 C CA . CYS B 1 142 ? 34.267 -13.973 37.589 1.00 16.16 141 CYS B CA 1
ATOM 3055 C C . CYS B 1 142 ? 34.929 -13.080 36.559 1.00 16.51 141 CYS B C 1
ATOM 3056 O O . CYS B 1 142 ? 34.238 -12.482 35.725 1.00 15.17 141 CYS B O 1
ATOM 3059 N N . GLU B 1 143 ? 36.263 -12.978 36.601 1.00 15.55 142 GLU B N 1
ATOM 3060 C CA . GLU B 1 143 ? 36.960 -12.238 35.551 1.00 15.12 142 GLU B CA 1
ATOM 3061 C C . GLU B 1 143 ? 36.654 -12.831 34.190 1.00 16.22 142 GLU B C 1
ATOM 3062 O O . GLU B 1 143 ? 36.359 -12.105 33.237 1.00 15.35 142 GLU B O 1
ATOM 3068 N N . GLN B 1 144 ? 36.668 -14.172 34.087 1.00 16.52 143 GLN B N 1
ATOM 3069 C CA . GLN B 1 144 ? 36.444 -14.839 32.805 1.00 16.44 143 GLN B CA 1
ATOM 3070 C C . GLN B 1 144 ? 34.989 -14.748 32.333 1.00 14.10 143 GLN B C 1
ATOM 3071 O O . GLN B 1 144 ? 34.731 -14.538 31.145 1.00 18.56 143 GLN B O 1
ATOM 3077 N N . CYS B 1 145 ? 34.025 -14.921 33.239 1.00 13.75 144 CYS B N 1
ATOM 3078 C CA . CYS B 1 145 ? 32.639 -15.091 32.812 1.00 19.45 144 CYS B CA 1
ATOM 3079 C C . CYS B 1 145 ? 31.838 -13.791 32.749 1.00 15.43 144 CYS B C 1
ATOM 3080 O O . CYS B 1 145 ? 30.752 -13.769 32.152 1.00 16.22 144 CYS B O 1
ATOM 3083 N N . GLY B 1 146 ? 32.349 -12.707 33.325 1.00 16.03 145 GLY B N 1
ATOM 3084 C CA . GLY B 1 146 ? 31.657 -11.431 33.260 1.00 17.00 145 GLY B CA 1
ATOM 3085 C C . GLY B 1 146 ? 30.874 -11.049 34.499 1.00 17.72 145 GLY B C 1
ATOM 3086 O O . GLY B 1 146 ? 30.301 -9.958 34.529 1.00 15.06 145 GLY B O 1
ATOM 3087 N N . ARG B 1 147 ? 30.842 -11.890 35.536 1.00 15.43 146 ARG B N 1
ATOM 3088 C CA . ARG B 1 147 ? 30.183 -11.489 36.774 1.00 13.77 146 ARG B CA 1
ATOM 3089 C C . ARG B 1 147 ? 30.987 -10.384 37.419 1.00 14.46 146 ARG B C 1
ATOM 3090 O O . ARG B 1 147 ? 32.213 -10.481 37.530 1.00 14.34 146 ARG B O 1
ATOM 3098 N N . ASN B 1 148 ? 30.277 -9.357 37.877 1.00 16.29 147 ASN B N 1
ATOM 3099 C CA . ASN B 1 148 ? 30.905 -8.216 38.534 1.00 12.78 147 ASN B CA 1
ATOM 3100 C C . ASN B 1 148 ? 30.650 -8.195 40.027 1.00 17.31 147 ASN B C 1
ATOM 3101 O O . ASN B 1 148 ? 30.935 -7.187 40.701 1.00 14.96 147 ASN B O 1
ATOM 3106 N N . GLN B 1 149 ? 30.212 -9.328 40.562 1.00 17.30 148 GLN B N 1
ATOM 3107 C CA . GLN B 1 149 ? 29.994 -9.552 41.972 1.00 15.01 148 GLN B CA 1
ATOM 3108 C C . GLN B 1 149 ? 30.576 -10.926 42.224 1.00 14.59 148 GLN B C 1
ATOM 3109 O O . GLN B 1 149 ? 30.393 -11.824 41.398 1.00 15.71 148 GLN B O 1
ATOM 3115 N N . ILE B 1 150 ? 31.295 -11.074 43.335 1.00 15.55 149 ILE B N 1
ATOM 3116 C CA . ILE B 1 150 ? 31.961 -12.326 43.680 1.00 16.69 149 ILE B CA 1
ATOM 3117 C C . ILE B 1 150 ? 31.019 -13.168 44.533 1.00 13.49 149 ILE B C 1
ATOM 3118 O O . ILE B 1 150 ? 30.458 -12.654 45.500 1.00 18.15 149 ILE B O 1
ATOM 3123 N N . PRO B 1 151 ? 30.818 -14.461 44.211 1.00 14.54 150 PRO B N 1
ATOM 3124 C CA . PRO B 1 151 ? 30.012 -15.323 45.083 1.00 17.87 150 PRO B CA 1
ATOM 3125 C C . PRO B 1 151 ? 30.583 -15.322 46.488 1.00 17.85 150 PRO B C 1
ATOM 3126 O O . PRO B 1 151 ? 31.789 -15.187 46.684 1.00 19.29 150 PRO B O 1
ATOM 3130 N N . GLU B 1 152 ? 29.699 -15.483 47.472 1.00 17.55 151 GLU B N 1
ATOM 3131 C CA . GLU B 1 152 ? 30.143 -15.647 48.849 1.00 16.84 151 GLU B CA 1
ATOM 3132 C C . GLU B 1 152 ? 30.746 -17.036 49.019 1.00 16.91 151 GLU B C 1
ATOM 3133 O O . GLU B 1 152 ? 30.141 -18.040 48.638 1.00 21.15 151 GLU B O 1
ATOM 3139 N N . LEU B 1 153 ? 31.957 -17.098 49.577 1.00 17.50 152 LEU B N 1
ATOM 3140 C CA . LEU B 1 153 ? 32.604 -18.364 49.894 1.00 15.82 152 LEU B CA 1
ATOM 3141 C C . LEU B 1 153 ? 32.567 -18.460 51.409 1.00 22.62 152 LEU B C 1
ATOM 3142 O O . LEU B 1 153 ? 33.176 -17.641 52.105 1.00 20.57 152 LEU B O 1
ATOM 3147 N N . ARG B 1 154 ? 31.796 -19.409 51.914 1.00 20.47 153 ARG B N 1
ATOM 3148 C CA . ARG B 1 154 ? 31.604 -19.563 53.344 1.00 19.49 153 ARG B CA 1
ATOM 3149 C C . ARG B 1 154 ? 32.647 -20.507 53.922 1.00 21.97 153 ARG B C 1
ATOM 3150 O O . ARG B 1 154 ? 33.219 -21.340 53.223 1.00 22.66 153 ARG B O 1
ATOM 3158 N N . GLN B 1 155 ? 32.891 -20.356 55.219 1.00 21.78 154 GLN B N 1
ATOM 3159 C CA . GLN B 1 155 ? 33.794 -21.262 55.918 1.00 23.50 154 GLN B CA 1
ATOM 3160 C C . GLN B 1 155 ? 33.223 -22.683 55.902 1.00 24.22 154 GLN B C 1
ATOM 3161 O O . GLN B 1 155 ? 32.000 -22.862 55.969 1.00 25.09 154 GLN B O 1
ATOM 3167 N N . PRO B 1 156 ? 34.070 -23.710 55.800 1.00 30.59 155 PRO B N 1
ATOM 3168 C CA . PRO B 1 156 ? 33.558 -25.086 55.817 1.00 27.08 155 PRO B CA 1
ATOM 3169 C C . PRO B 1 156 ? 32.800 -25.381 57.104 1.00 25.04 155 PRO B C 1
ATOM 3170 O O . PRO B 1 156 ? 33.150 -24.895 58.181 1.00 29.12 155 PRO B O 1
ATOM 3174 N N . VAL B 1 157 ? 31.741 -26.189 56.983 1.00 22.05 156 VAL B N 1
ATOM 3175 C CA . VAL B 1 157 ? 30.968 -26.615 58.144 1.00 26.16 156 VAL B CA 1
ATOM 3176 C C . VAL B 1 157 ? 30.568 -28.070 57.956 1.00 24.07 156 VAL B C 1
ATOM 3177 O O . VAL B 1 157 ? 30.536 -28.593 56.836 1.00 25.86 156 VAL B O 1
ATOM 3181 N N . TYR B 1 158 ? 30.254 -28.715 59.081 1.00 26.81 157 TYR B N 1
ATOM 3182 C CA . TYR B 1 158 ? 29.662 -30.043 59.020 1.00 28.30 157 TYR B CA 1
ATOM 3183 C C . TYR B 1 158 ? 28.195 -29.959 58.618 1.00 29.13 157 TYR B C 1
ATOM 3184 O O . TYR B 1 158 ? 27.540 -28.920 58.737 1.00 25.27 157 TYR B O 1
ATOM 3193 N N . LEU B 1 159 ? 27.677 -31.091 58.150 1.00 25.89 158 LEU B N 1
ATOM 3194 C CA . LEU B 1 159 ? 26.321 -31.132 57.616 1.00 26.14 158 LEU B CA 1
ATOM 3195 C C . LEU B 1 159 ? 25.293 -30.659 58.641 1.00 28.47 158 LEU B C 1
ATOM 3196 O O . LEU B 1 159 ? 24.322 -29.982 58.283 1.00 29.22 158 LEU B O 1
ATOM 3201 N N . ASP B 1 160 ? 25.470 -31.018 59.915 1.00 28.10 159 ASP B N 1
ATOM 3202 C CA . ASP B 1 160 ? 24.465 -30.645 60.904 1.00 26.35 159 ASP B CA 1
ATOM 3203 C C . ASP B 1 160 ? 24.388 -29.133 61.084 1.00 38.96 159 ASP B C 1
ATOM 3204 O O . ASP B 1 160 ? 23.291 -28.572 61.190 1.00 32.17 159 ASP B O 1
ATOM 3209 N N . GLN B 1 161 ? 25.538 -28.456 61.120 1.00 31.13 160 GLN B N 1
ATOM 3210 C CA . GLN B 1 161 ? 25.516 -26.996 61.156 1.00 29.46 160 GLN B CA 1
ATOM 3211 C C . GLN B 1 161 ? 24.868 -26.420 59.905 1.00 25.89 160 GLN B C 1
ATOM 3212 O O . GLN B 1 161 ? 24.102 -25.452 59.983 1.00 29.49 160 GLN B O 1
ATOM 3218 N N . PHE B 1 162 ? 25.152 -26.998 58.736 1.00 24.08 161 PHE B N 1
ATOM 3219 C CA . PHE B 1 162 ? 24.590 -26.440 57.512 1.00 22.44 161 PHE B CA 1
ATOM 3220 C C . PHE B 1 162 ? 23.069 -26.524 57.504 1.00 28.10 161 PHE B C 1
ATOM 3221 O O . PHE B 1 162 ? 22.387 -25.548 57.176 1.00 24.08 161 PHE B O 1
ATOM 3229 N N . VAL B 1 163 ? 22.512 -27.689 57.846 1.00 23.72 162 VAL B N 1
ATOM 3230 C CA . VAL B 1 163 ? 21.058 -27.798 57.818 1.00 29.10 162 VAL B CA 1
ATOM 3231 C C . VAL B 1 163 ? 20.409 -26.970 58.926 1.00 23.96 162 VAL B C 1
ATOM 3232 O O . VAL B 1 163 ? 19.297 -26.457 58.751 1.00 30.15 162 VAL B O 1
ATOM 3236 N N . ARG B 1 164 ? 21.090 -26.803 60.066 1.00 27.54 163 ARG B N 1
ATOM 3237 C CA . ARG B 1 164 ? 20.515 -26.022 61.156 1.00 25.89 163 ARG B CA 1
ATOM 3238 C C . ARG B 1 164 ? 20.376 -24.555 60.758 1.00 31.24 163 ARG B C 1
ATOM 3239 O O . ARG B 1 164 ? 19.376 -23.906 61.089 1.00 33.82 163 ARG B O 1
ATOM 3247 N N . GLU B 1 165 ? 21.340 -24.036 60.000 1.00 24.64 164 GLU B N 1
ATOM 3248 C CA . GLU B 1 165 ? 21.390 -22.616 59.677 1.00 34.48 164 GLU B CA 1
ATOM 3249 C C . GLU B 1 165 ? 20.696 -22.251 58.372 1.00 28.25 164 GLU B C 1
ATOM 3250 O O . GLU B 1 165 ? 20.434 -21.063 58.145 1.00 30.42 164 GLU B O 1
ATOM 3256 N N . ALA B 1 166 ? 20.402 -23.227 57.509 1.00 23.83 165 ALA B N 1
ATOM 3257 C CA . ALA B 1 166 ? 19.877 -22.929 56.182 1.00 24.53 165 ALA B CA 1
ATOM 3258 C C . ALA B 1 166 ? 18.499 -22.286 56.291 1.00 29.96 165 ALA B C 1
ATOM 3259 O O . ALA B 1 166 ? 17.584 -22.851 56.899 1.00 29.08 165 ALA B O 1
ATOM 3261 N N . LYS B 1 167 ? 18.350 -21.103 55.699 1.00 28.62 166 LYS B N 1
ATOM 3262 C CA . LYS B 1 167 ? 17.076 -20.398 55.712 1.00 26.33 166 LYS B CA 1
ATOM 3263 C C . LYS B 1 167 ? 16.515 -20.155 54.312 1.00 24.73 166 LYS B C 1
ATOM 3264 O O . LYS B 1 167 ? 15.513 -19.442 54.170 1.00 30.65 166 LYS B O 1
ATOM 3270 N N . GLU B 1 168 ? 17.116 -20.753 53.286 1.00 24.71 167 GLU B N 1
ATOM 3271 C CA . GLU B 1 168 ? 16.635 -20.593 51.921 1.00 26.15 167 GLU B CA 1
ATOM 3272 C C . GLU B 1 168 ? 15.207 -21.121 51.785 1.00 32.72 167 GLU B C 1
ATOM 3273 O O . GLU B 1 168 ? 14.797 -22.058 52.477 1.00 24.01 167 GLU B O 1
ATOM 3279 N N . HIS B 1 169 ? 14.442 -20.509 50.873 1.00 27.64 168 HIS B N 1
ATOM 3280 C CA . HIS B 1 169 ? 13.026 -20.857 50.743 1.00 24.78 168 HIS B CA 1
ATOM 3281 C C . HIS B 1 169 ? 12.825 -22.258 50.185 1.00 21.60 168 HIS B C 1
ATOM 3282 O O . HIS B 1 169 ? 11.845 -22.929 50.531 1.00 31.61 168 HIS B O 1
ATOM 3289 N N . LEU B 1 170 ? 13.720 -22.707 49.317 1.00 20.38 169 LEU B N 1
ATOM 3290 C CA . LEU B 1 170 ? 13.681 -24.055 48.772 1.00 23.19 169 LEU B CA 1
ATOM 3291 C C . LEU B 1 170 ? 14.970 -24.752 49.173 1.00 28.52 169 LEU B C 1
ATOM 3292 O O . LEU B 1 170 ? 16.056 -24.185 49.024 1.00 21.00 169 LEU B O 1
ATOM 3297 N N . LYS B 1 171 ? 14.856 -25.969 49.697 1.00 23.90 170 LYS B N 1
ATOM 3298 C CA . LYS B 1 171 ? 16.014 -26.683 50.218 1.00 21.18 170 LYS B CA 1
ATOM 3299 C C . LYS B 1 171 ? 16.041 -28.074 49.603 1.00 19.97 170 LYS B C 1
ATOM 3300 O O . LYS B 1 171 ? 15.101 -28.853 49.780 1.00 19.23 170 LYS B O 1
ATOM 3306 N N . LEU B 1 172 ? 17.097 -28.356 48.846 1.00 19.06 171 LEU B N 1
ATOM 3307 C CA . LEU B 1 172 ? 17.193 -29.587 48.083 1.00 20.06 171 LEU B CA 1
ATOM 3308 C C . LEU B 1 172 ? 18.472 -30.331 48.432 1.00 17.70 171 LEU B C 1
ATOM 3309 O O . LEU B 1 172 ? 19.492 -29.738 48.786 1.00 20.34 171 LEU B O 1
ATOM 3314 N N . ILE B 1 173 ? 18.412 -31.653 48.319 1.00 18.35 172 ILE B N 1
ATOM 3315 C CA . ILE B 1 173 ? 19.589 -32.484 48.510 1.00 17.23 172 ILE B CA 1
ATOM 3316 C C . ILE B 1 173 ? 19.612 -33.512 47.388 1.00 21.06 172 ILE B C 1
ATOM 3317 O O . ILE B 1 173 ? 18.585 -34.120 47.077 1.00 20.82 172 ILE B O 1
ATOM 3322 N N A LEU B 1 174 ? 20.774 -33.690 46.768 0.48 19.73 173 LEU B N 1
ATOM 3323 N N B LEU B 1 174 ? 20.772 -33.676 46.756 0.52 18.42 173 LEU B N 1
ATOM 3324 C CA A LEU B 1 174 ? 20.929 -34.701 45.724 0.48 17.91 173 LEU B CA 1
ATOM 3325 C CA B LEU B 1 174 ? 20.941 -34.711 45.738 0.52 17.39 173 LEU B CA 1
ATOM 3326 C C A LEU B 1 174 ? 21.042 -36.061 46.398 0.48 23.23 173 LEU B C 1
ATOM 3327 C C B LEU B 1 174 ? 21.038 -36.061 46.429 0.52 22.86 173 LEU B C 1
ATOM 3328 O O A LEU B 1 174 ? 22.105 -36.434 46.898 0.48 22.16 173 LEU B O 1
ATOM 3329 O O B LEU B 1 174 ? 22.084 -36.427 46.967 0.52 23.59 173 LEU B O 1
ATOM 3338 N N . HIS B 1 175 ? 19.935 -36.811 46.411 1.00 22.59 174 HIS B N 1
ATOM 3339 C CA . HIS B 1 175 ? 19.894 -38.123 47.041 1.00 22.48 174 HIS B CA 1
ATOM 3340 C C . HIS B 1 175 ? 18.772 -38.920 46.402 1.00 22.30 174 HIS B C 1
ATOM 3341 O O . HIS B 1 175 ? 17.686 -38.371 46.181 1.00 24.91 174 HIS B O 1
ATOM 3348 N N . PRO B 1 176 ? 18.978 -40.203 46.128 1.00 23.88 175 PRO B N 1
ATOM 3349 C CA . PRO B 1 176 ? 18.014 -40.951 45.308 1.00 31.48 175 PRO B CA 1
ATOM 3350 C C . PRO B 1 176 ? 16.736 -41.337 46.037 1.00 25.56 175 PRO B C 1
ATOM 3351 O O . PRO B 1 176 ? 15.666 -41.367 45.416 1.00 28.14 175 PRO B O 1
ATOM 3355 N N . ALA B 1 177 ? 16.829 -41.661 47.334 1.00 26.06 176 ALA B N 1
ATOM 3356 C CA . ALA B 1 177 ? 15.681 -42.203 48.053 1.00 29.50 176 ALA B CA 1
ATOM 3357 C C . ALA B 1 177 ? 14.530 -41.204 48.061 1.00 26.41 176 ALA B C 1
ATOM 3358 O O . ALA B 1 177 ? 14.683 -40.059 48.516 1.00 28.24 176 ALA B O 1
ATOM 3360 N N . PHE B 1 178 ? 13.386 -41.647 47.531 1.00 31.27 177 PHE B N 1
ATOM 3361 C CA . PHE B 1 178 ? 12.164 -40.847 47.454 1.00 34.16 177 PHE B CA 1
ATOM 3362 C C . PHE B 1 178 ? 12.369 -39.559 46.670 1.00 28.16 177 PHE B C 1
ATOM 3363 O O . PHE B 1 178 ? 11.644 -38.584 46.870 1.00 30.74 177 PHE B O 1
ATOM 3371 N N . SER B 1 179 ? 13.346 -39.561 45.765 1.00 21.81 178 SER B N 1
ATOM 3372 C CA . SER B 1 179 ? 13.675 -38.363 45.015 1.00 22.70 178 SER B CA 1
ATOM 3373 C C . SER B 1 179 ? 12.542 -37.979 44.066 1.00 29.01 178 SER B C 1
ATOM 3374 O O . SER B 1 179 ? 11.729 -38.808 43.639 1.00 28.00 178 SER B O 1
ATOM 3377 N N . LYS B 1 180 ? 12.488 -36.683 43.765 1.00 22.83 179 LYS B N 1
ATOM 3378 C CA . LYS B 1 180 ? 11.641 -36.124 42.724 1.00 24.97 179 LYS B CA 1
ATOM 3379 C C . LYS B 1 180 ? 12.531 -35.312 41.790 1.00 22.21 179 LYS B C 1
ATOM 3380 O O . LYS B 1 180 ? 13.660 -34.961 42.138 1.00 21.45 179 LYS B O 1
ATOM 3386 N N . THR B 1 181 ? 12.034 -35.022 40.585 1.00 23.33 180 THR B N 1
ATOM 3387 C CA . THR B 1 181 ? 12.836 -34.282 39.627 1.00 21.45 180 THR B CA 1
ATOM 3388 C C . THR B 1 181 ? 12.584 -32.786 39.786 1.00 25.33 180 THR B C 1
ATOM 3389 O O . THR B 1 181 ? 11.740 -32.345 40.567 1.00 23.34 180 THR B O 1
ATOM 3393 N N . TRP B 1 182 ? 13.322 -31.998 39.009 1.00 19.74 181 TRP B N 1
ATOM 3394 C CA . TRP B 1 182 ? 13.189 -30.545 39.072 1.00 23.35 181 TRP B 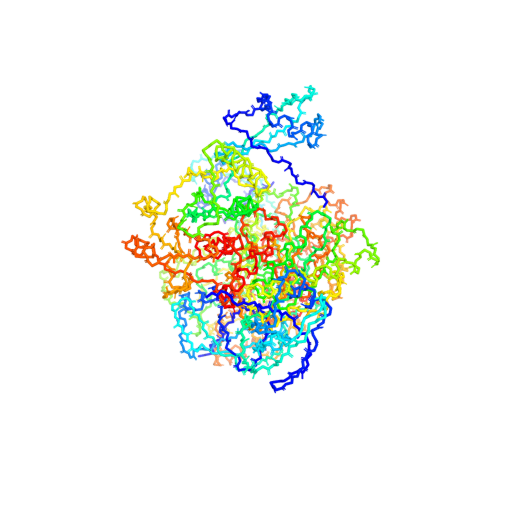CA 1
ATOM 3395 C C . TRP B 1 182 ? 11.757 -30.096 38.797 1.00 23.71 181 TRP B C 1
ATOM 3396 O O . TRP B 1 182 ? 11.341 -29.027 39.264 1.00 24.44 181 TRP B O 1
ATOM 3407 N N . ARG B 1 183 ? 10.986 -30.896 38.050 1.00 23.27 182 ARG B N 1
ATOM 3408 C CA . ARG B 1 183 ? 9.630 -30.496 37.699 1.00 24.33 182 ARG B CA 1
ATOM 3409 C C . ARG B 1 183 ? 8.690 -30.482 38.894 1.00 29.24 182 ARG B C 1
ATOM 3410 O O . ARG B 1 183 ? 7.634 -29.847 38.822 1.00 28.38 182 ARG B O 1
ATOM 3418 N N . ASP B 1 184 ? 9.034 -31.173 39.979 1.00 24.58 183 ASP B N 1
ATOM 3419 C CA . ASP B 1 184 ? 8.146 -31.299 41.130 1.00 25.45 183 ASP B CA 1
ATOM 3420 C C . ASP B 1 184 ? 8.459 -30.303 42.237 1.00 26.20 183 ASP B C 1
ATOM 3421 O O . ASP B 1 184 ? 7.805 -30.343 43.284 1.00 28.20 183 ASP B O 1
ATOM 3426 N N . TYR B 1 185 ? 9.442 -29.430 42.042 1.00 22.87 184 TYR B N 1
ATOM 3427 C CA . TYR B 1 185 ? 9.789 -28.469 43.076 1.00 23.31 184 TYR B CA 1
ATOM 3428 C C . TYR B 1 185 ? 9.623 -27.050 42.552 1.00 29.69 184 TYR B C 1
ATOM 3429 O O . TYR B 1 185 ? 9.838 -26.797 41.363 1.00 28.99 184 TYR B O 1
ATOM 3438 N N . PRO B 1 186 ? 9.250 -26.099 43.421 1.00 26.89 185 PRO B N 1
ATOM 3439 C CA . PRO B 1 186 ? 9.088 -24.684 43.016 1.00 27.79 185 PRO B CA 1
ATOM 3440 C C . PRO B 1 186 ? 10.431 -23.973 42.892 1.00 26.79 185 PRO B C 1
ATOM 3441 O O . PRO B 1 186 ? 10.850 -23.171 43.745 1.00 26.58 185 PRO B O 1
ATOM 3445 N N . VAL B 1 187 ? 11.149 -24.278 41.811 1.00 24.93 186 VAL B N 1
ATOM 3446 C CA . VAL B 1 187 ? 12.456 -23.679 41.555 1.00 23.79 186 VAL B CA 1
ATOM 3447 C C . VAL B 1 187 ? 12.211 -22.289 40.977 1.00 25.31 186 VAL B C 1
ATOM 3448 O O . VAL B 1 187 ? 11.907 -22.132 39.794 1.00 24.39 186 VAL B O 1
ATOM 3452 N N . GLN B 1 188 ? 12.342 -21.274 41.823 1.00 26.22 187 GLN B N 1
ATOM 3453 C CA . GLN B 1 188 ? 12.039 -19.895 41.477 1.00 23.77 187 GLN B CA 1
ATOM 3454 C C . GLN B 1 188 ? 12.678 -19.010 42.530 1.00 23.58 187 GLN B C 1
ATOM 3455 O O . GLN B 1 188 ? 12.993 -19.481 43.628 1.00 23.77 187 GLN B O 1
ATOM 3461 N N . PRO B 1 189 ? 12.906 -17.737 42.224 1.00 24.38 188 PRO B N 1
ATOM 3462 C CA . PRO B 1 189 ? 13.448 -16.829 43.230 1.00 27.15 188 PRO B CA 1
ATOM 3463 C C . PRO B 1 189 ? 12.554 -16.811 44.457 1.00 27.41 188 PRO B C 1
ATOM 3464 O O . PRO B 1 189 ? 11.345 -17.068 44.354 1.00 28.67 188 PRO B O 1
ATOM 3468 N N . PRO B 1 190 ? 13.094 -16.464 45.638 1.00 27.88 189 PRO B N 1
ATOM 3469 C CA . PRO B 1 190 ? 14.413 -15.842 45.828 1.00 27.40 189 PRO B CA 1
ATOM 3470 C C . PRO B 1 190 ? 15.628 -16.762 45.795 1.00 26.65 189 PRO B C 1
ATOM 3471 O O . PRO B 1 190 ? 16.626 -16.412 45.160 1.00 25.18 189 PRO B O 1
ATOM 3475 N N . ASP B 1 191 ? 15.568 -17.904 46.476 1.00 28.56 190 ASP B N 1
ATOM 3476 C CA . ASP B 1 191 ? 16.798 -18.612 46.776 1.00 25.22 190 ASP B CA 1
ATOM 3477 C C . ASP B 1 191 ? 16.557 -20.106 46.927 1.00 27.14 190 ASP B C 1
ATOM 3478 O O . ASP B 1 191 ? 15.428 -20.574 47.093 1.00 28.80 190 ASP B O 1
ATOM 3483 N N . VAL B 1 192 ? 17.656 -20.845 46.868 1.00 18.07 191 VAL B N 1
ATOM 3484 C CA . VAL B 1 192 ? 17.621 -22.297 46.998 1.00 17.76 191 VAL B CA 1
ATOM 3485 C C . VAL B 1 192 ? 18.929 -22.737 47.634 1.00 24.70 191 VAL B C 1
ATOM 3486 O O . VAL B 1 192 ? 20.001 -22.232 47.286 1.00 22.18 191 VAL B O 1
ATOM 3490 N N . ALA B 1 193 ? 18.832 -23.666 48.586 1.00 22.06 192 ALA B N 1
ATOM 3491 C CA . ALA B 1 193 ? 19.995 -24.336 49.155 1.00 18.85 192 ALA B CA 1
ATOM 3492 C C . ALA B 1 193 ? 20.059 -25.720 48.533 1.00 21.61 192 ALA B C 1
ATOM 3493 O O . ALA B 1 193 ? 19.034 -26.396 48.422 1.00 22.21 192 ALA B O 1
ATOM 3495 N N . LEU B 1 194 ? 21.240 -26.101 48.064 1.00 18.84 193 LEU B N 1
ATOM 3496 C CA . LEU B 1 194 ? 21.440 -27.393 47.415 1.00 17.64 193 LEU B CA 1
ATOM 3497 C C . LEU B 1 194 ? 22.623 -28.084 48.063 1.00 19.88 193 LEU B C 1
ATOM 3498 O O . LEU B 1 194 ? 23.740 -27.556 48.039 1.00 19.02 193 LEU B O 1
ATOM 3503 N N . ILE B 1 195 ? 22.381 -29.277 48.601 1.00 17.02 194 ILE B N 1
ATOM 3504 C CA . ILE B 1 195 ? 23.418 -30.117 49.189 1.00 18.81 194 ILE B CA 1
ATOM 3505 C C . ILE B 1 195 ? 23.828 -31.165 48.164 1.00 22.03 194 ILE B C 1
ATOM 3506 O O . ILE B 1 195 ? 22.995 -31.956 47.708 1.00 20.04 194 ILE B O 1
ATOM 3511 N N . ILE B 1 196 ? 25.110 -31.181 47.812 1.00 17.42 195 ILE B N 1
ATOM 3512 C CA . ILE B 1 196 ? 25.706 -32.261 47.030 1.00 19.06 195 ILE B CA 1
ATOM 3513 C C . ILE B 1 196 ? 26.651 -32.999 47.954 1.00 21.85 195 ILE B C 1
ATOM 3514 O O . ILE B 1 196 ? 27.614 -32.408 48.460 1.00 19.06 195 ILE B O 1
ATOM 3519 N N . GLY B 1 197 ? 26.371 -34.283 48.190 1.00 20.58 196 GLY B N 1
ATOM 3520 C CA . GLY B 1 197 ? 27.198 -35.090 49.050 1.00 22.36 196 GLY B CA 1
ATOM 3521 C C . GLY B 1 197 ? 28.366 -35.724 48.326 1.00 20.22 196 GLY B C 1
ATOM 3522 O O . GLY B 1 197 ? 28.593 -35.513 47.133 1.00 21.51 196 GLY B O 1
ATOM 3523 N N . PRO B 1 198 ? 29.137 -36.521 49.059 1.00 22.56 197 PRO B N 1
ATOM 3524 C CA . PRO B 1 198 ? 30.263 -37.231 48.453 1.00 21.76 197 PRO B CA 1
ATOM 3525 C C . PRO B 1 198 ? 29.758 -38.399 47.625 1.00 23.10 197 PRO B C 1
ATOM 3526 O O . PRO B 1 198 ? 28.587 -38.781 47.671 1.00 24.22 197 PRO B O 1
ATOM 3530 N N . GLU B 1 199 ? 30.685 -38.989 46.874 1.00 25.12 198 GLU B N 1
ATOM 3531 C CA . GLU B 1 199 ? 30.324 -40.102 46.003 1.00 23.51 198 GLU B CA 1
ATOM 3532 C C . GLU B 1 199 ? 29.717 -41.259 46.779 1.00 25.60 198 GLU B C 1
ATOM 3533 O O . GLU B 1 199 ? 28.833 -41.941 46.260 1.00 28.76 198 GLU B O 1
ATOM 3539 N N . GLY B 1 200 ? 30.138 -41.478 48.025 1.00 25.73 199 GLY B N 1
ATOM 3540 C CA . GLY B 1 200 ? 29.562 -42.547 48.820 1.00 25.75 199 GLY B CA 1
ATOM 3541 C C . GLY B 1 200 ? 28.208 -42.270 49.433 1.00 25.77 199 GLY B C 1
ATOM 3542 O O . GLY B 1 200 ? 27.660 -43.140 50.109 1.00 29.81 199 GLY B O 1
ATOM 3543 N N . GLY B 1 201 ? 27.655 -41.072 49.258 1.00 24.68 200 GLY B N 1
ATOM 3544 C CA . GLY B 1 201 ? 26.306 -40.791 49.709 1.00 26.53 200 GLY B CA 1
ATOM 3545 C C . GLY B 1 201 ? 26.231 -40.293 51.140 1.00 28.01 200 GLY B C 1
ATOM 3546 O O . GLY B 1 201 ? 27.179 -39.722 51.691 1.00 30.61 200 GLY B O 1
ATOM 3547 N N . PHE B 1 202 ? 25.062 -40.517 51.748 1.00 28.49 201 PHE B N 1
ATOM 3548 C CA . PHE B 1 202 ? 24.766 -40.068 53.103 1.00 27.67 201 PHE B CA 1
ATOM 3549 C C . PHE B 1 202 ? 24.317 -41.241 53.964 1.00 39.51 201 PHE B C 1
ATOM 3550 O O . PHE B 1 202 ? 23.636 -42.155 53.489 1.00 36.78 201 PHE B O 1
ATOM 3558 N N . SER B 1 203 ? 24.671 -41.191 55.246 1.00 37.17 202 SER B N 1
ATOM 3559 C CA . SER B 1 203 ? 24.212 -42.211 56.180 1.00 37.20 202 SER B CA 1
ATOM 3560 C C . SER B 1 203 ? 22.730 -42.011 56.488 1.00 38.95 202 SER B C 1
ATOM 3561 O O . SER B 1 203 ? 22.151 -40.954 56.224 1.00 35.94 202 SER B O 1
ATOM 3564 N N . ASP B 1 204 ? 22.109 -43.054 57.050 1.00 36.63 203 ASP B N 1
ATOM 3565 C CA . ASP B 1 204 ? 20.698 -42.959 57.417 1.00 35.95 203 ASP B CA 1
ATOM 3566 C C . ASP B 1 204 ? 20.458 -41.832 58.411 1.00 40.50 203 ASP B C 1
ATOM 3567 O O . ASP B 1 204 ? 19.434 -41.139 58.343 1.00 37.18 203 ASP B O 1
ATOM 3572 N N . GLU B 1 205 ? 21.394 -41.634 59.342 1.00 36.41 204 GLU B N 1
ATOM 3573 C CA . GLU B 1 205 ? 21.247 -40.575 60.332 1.00 43.06 204 GLU B CA 1
ATOM 3574 C C . GLU B 1 205 ? 21.372 -39.199 59.688 1.00 32.19 204 GLU B C 1
ATOM 3575 O O . GLU B 1 205 ? 20.668 -38.260 60.076 1.00 38.29 204 GLU B O 1
ATOM 3581 N N . GLU B 1 206 ? 22.261 -39.060 58.701 1.00 30.55 205 GLU B N 1
ATOM 3582 C CA . GLU B 1 206 ? 22.367 -37.786 57.998 1.00 32.07 205 GLU B CA 1
ATOM 3583 C C . GLU B 1 206 ? 21.073 -37.459 57.269 1.00 30.26 205 GLU B C 1
ATOM 3584 O O . GLU B 1 206 ? 20.618 -36.310 57.281 1.00 31.77 205 GLU B O 1
ATOM 3590 N N . ILE B 1 207 ? 20.453 -38.463 56.643 1.00 31.80 206 ILE B N 1
ATOM 3591 C CA . ILE B 1 207 ? 19.220 -38.212 55.903 1.00 31.23 206 ILE B CA 1
ATOM 3592 C C . ILE B 1 207 ? 18.084 -37.858 56.853 1.00 31.51 206 ILE B C 1
ATOM 3593 O O . ILE B 1 207 ? 17.218 -37.033 56.527 1.00 32.84 206 ILE B O 1
ATOM 3598 N N . ARG B 1 208 ? 18.057 -38.481 58.034 1.00 31.13 207 ARG B N 1
ATOM 3599 C CA . ARG B 1 208 ? 17.086 -38.087 59.049 1.00 27.80 207 ARG B CA 1
ATOM 3600 C C . ARG B 1 208 ? 17.292 -36.627 59.434 1.00 36.34 207 ARG B C 1
ATOM 3601 O O . ARG B 1 208 ? 16.328 -35.873 59.614 1.00 31.93 207 ARG B O 1
ATOM 3609 N N . LEU B 1 209 ? 18.549 -36.198 59.495 1.00 29.24 208 LEU B N 1
ATOM 3610 C CA . LEU B 1 209 ? 18.861 -34.817 59.839 1.00 32.48 208 LEU B CA 1
ATOM 3611 C C . LEU B 1 209 ? 18.479 -33.863 58.711 1.00 38.37 208 LEU B C 1
ATOM 3612 O O . LEU B 1 209 ? 17.864 -32.818 58.951 1.00 32.15 208 LEU B O 1
ATOM 3617 N N . THR B 1 210 ? 18.836 -34.204 57.468 1.00 26.64 20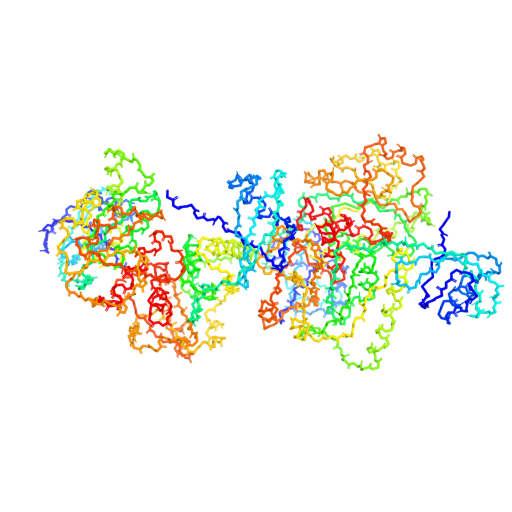9 THR B N 1
ATOM 3618 C CA . THR B 1 210 ? 18.498 -33.333 56.343 1.00 24.04 209 THR B CA 1
ATOM 3619 C C . THR B 1 210 ? 16.988 -33.269 56.127 1.00 30.92 209 THR B C 1
ATOM 3620 O O . THR B 1 210 ? 16.420 -32.184 55.963 1.00 25.37 209 THR B O 1
ATOM 3624 N N . SER B 1 211 ? 16.313 -34.420 56.139 1.00 29.23 210 SER B N 1
ATOM 3625 C CA . SER B 1 211 ? 14.869 -34.414 55.922 1.00 24.41 210 SER B CA 1
ATOM 3626 C C . SER B 1 211 ? 14.132 -33.737 57.073 1.00 27.35 210 SER B C 1
ATOM 3627 O O . SER B 1 211 ? 13.125 -33.056 56.852 1.00 28.78 210 SER B O 1
ATOM 3630 N N . GLY B 1 212 ? 14.627 -33.896 58.303 1.00 28.56 211 GLY B N 1
ATOM 3631 C CA . GLY B 1 212 ? 14.033 -33.212 59.441 1.00 27.64 211 GLY B CA 1
ATOM 3632 C C . GLY B 1 212 ? 14.173 -31.706 59.387 1.00 34.48 211 GLY B C 1
ATOM 3633 O O . GLY B 1 212 ? 13.412 -30.995 60.052 1.00 32.25 211 GLY B O 1
ATOM 3634 N N . HIS B 1 213 ? 15.133 -31.201 58.619 1.00 26.33 212 HIS B N 1
ATOM 3635 C CA . HIS B 1 213 ? 15.258 -29.768 58.392 1.00 26.40 212 HIS B CA 1
ATOM 3636 C C . HIS B 1 213 ? 14.658 -29.325 57.066 1.00 30.05 212 HIS B C 1
ATOM 3637 O O . HIS B 1 213 ? 14.931 -28.206 56.621 1.00 31.31 212 HIS B O 1
ATOM 3644 N N . GLY B 1 214 ? 13.861 -30.178 56.422 1.00 28.53 213 GLY B N 1
ATOM 3645 C CA . GLY B 1 214 ? 13.133 -29.773 55.229 1.00 25.61 213 GLY B CA 1
ATOM 3646 C C . GLY B 1 214 ? 13.880 -29.848 53.918 1.00 23.90 213 GLY B C 1
ATOM 3647 O O . GLY B 1 214 ? 13.402 -29.300 52.922 1.00 24.77 213 GLY B O 1
ATOM 3648 N N . PHE B 1 215 ? 15.038 -30.501 53.877 1.00 28.26 214 PHE B N 1
ATOM 3649 C CA . PHE B 1 215 ? 15.745 -30.719 52.620 1.00 23.97 214 PHE B CA 1
ATOM 3650 C C . PHE B 1 215 ? 15.068 -31.839 51.840 1.00 26.47 214 PHE B C 1
ATOM 3651 O O . PHE B 1 215 ? 14.893 -32.952 52.352 1.00 26.98 214 PHE B O 1
ATOM 3659 N N . LEU B 1 216 ? 14.660 -31.530 50.612 1.00 21.47 215 LEU B N 1
ATOM 3660 C CA . LEU B 1 216 ? 13.873 -32.437 49.786 1.00 20.73 215 LEU B CA 1
ATOM 3661 C C . LEU B 1 216 ? 14.755 -33.093 48.730 1.00 19.05 215 LEU B C 1
ATOM 3662 O O . LEU B 1 216 ? 15.577 -32.418 48.103 1.00 20.74 215 LEU B O 1
ATOM 3667 N N . PRO B 1 217 ? 14.590 -34.397 48.494 1.00 21.25 216 PRO B N 1
ATOM 3668 C CA . PRO B 1 217 ? 15.545 -35.129 47.641 1.00 21.20 216 PRO B CA 1
ATOM 3669 C C . PRO B 1 217 ? 15.323 -34.877 46.159 1.00 24.51 216 PRO B C 1
ATOM 3670 O O . PRO B 1 217 ? 14.200 -34.969 45.659 1.00 22.32 216 PRO B O 1
ATOM 3674 N N . LEU B 1 218 ? 16.414 -34.580 45.455 1.00 19.18 217 LEU B N 1
ATOM 3675 C CA . LEU B 1 218 ? 16.390 -34.279 44.030 1.00 21.22 217 LEU B CA 1
ATOM 3676 C C . LEU B 1 218 ? 17.156 -35.350 43.268 1.00 23.21 217 LEU B C 1
ATOM 3677 O O . LEU B 1 218 ? 18.213 -35.806 43.713 1.00 22.13 217 LEU B O 1
ATOM 3682 N N . SER B 1 219 ? 16.612 -35.769 42.128 1.00 19.70 218 SER B N 1
ATOM 3683 C CA . SER B 1 219 ? 17.329 -36.646 41.217 1.00 15.39 218 SER B CA 1
ATOM 3684 C C . SER B 1 219 ? 17.805 -35.857 40.009 1.00 17.45 218 SER B C 1
ATOM 3685 O O . SER B 1 219 ? 17.274 -34.786 39.687 1.00 19.63 218 SER B O 1
ATOM 3688 N N . LEU B 1 220 ? 18.808 -36.418 39.324 1.00 19.41 219 LEU B N 1
ATOM 3689 C CA . LEU B 1 220 ? 19.350 -35.843 38.099 1.00 16.65 219 LEU B CA 1
ATOM 3690 C C . LEU B 1 220 ? 19.664 -36.965 37.101 1.00 16.51 219 LEU B C 1
ATOM 3691 O O . LEU B 1 220 ? 20.785 -37.100 36.617 1.00 17.91 219 LEU B O 1
ATOM 3696 N N . GLY B 1 221 ? 18.646 -37.773 36.795 1.00 18.35 220 GLY B N 1
ATOM 3697 C CA . GLY B 1 221 ? 18.769 -38.835 35.816 1.00 17.14 220 GLY B CA 1
ATOM 3698 C C . GLY B 1 221 ? 19.218 -40.178 36.366 1.00 21.59 220 GLY B C 1
ATOM 3699 O O . GLY B 1 221 ? 19.559 -40.329 37.543 1.00 22.23 220 GLY B O 1
ATOM 3700 N N . PRO B 1 222 ? 19.220 -41.196 35.507 1.00 19.01 221 PRO B N 1
ATOM 3701 C CA . PRO B 1 222 ? 19.516 -42.564 35.952 1.00 17.07 221 PRO B CA 1
ATOM 3702 C C . PRO B 1 222 ? 20.989 -42.939 35.941 1.00 19.55 221 PRO B C 1
ATOM 3703 O O . PRO B 1 222 ? 21.315 -44.058 36.361 1.00 20.68 221 PRO B O 1
ATOM 3707 N N . ARG B 1 223 ? 21.876 -42.052 35.494 1.00 20.94 222 ARG B N 1
ATOM 3708 C CA . ARG B 1 223 ? 23.306 -42.320 35.426 1.00 16.38 222 ARG B CA 1
ATOM 3709 C C . ARG B 1 223 ? 23.996 -41.682 36.616 1.00 16.30 222 ARG B C 1
ATOM 3710 O O . ARG B 1 223 ? 23.690 -40.538 36.986 1.00 20.96 222 ARG B O 1
ATOM 3718 N N . VAL B 1 224 ? 24.940 -42.404 37.204 1.00 19.22 223 VAL B N 1
ATOM 3719 C CA . VAL B 1 224 ? 25.618 -41.869 38.383 1.00 16.93 223 VAL B CA 1
ATOM 3720 C C . VAL B 1 224 ? 26.594 -40.808 37.920 1.00 19.92 223 VAL B C 1
ATOM 3721 O O . VAL B 1 224 ? 27.497 -41.088 37.122 1.00 20.34 223 VAL B O 1
ATOM 3725 N N . LEU B 1 225 ? 26.424 -39.591 38.427 1.00 19.91 224 LEU B N 1
ATOM 3726 C CA . LEU B 1 225 ? 27.302 -38.503 38.060 1.00 16.82 224 LEU B CA 1
ATOM 3727 C C . LEU B 1 225 ? 28.449 -38.407 39.048 1.00 17.69 224 LEU B C 1
ATOM 3728 O O . LEU B 1 225 ? 28.263 -38.596 40.249 1.00 20.64 224 LEU B O 1
ATOM 3733 N N . ARG B 1 226 ? 29.641 -38.140 38.533 1.00 16.07 225 ARG B N 1
ATOM 3734 C CA . ARG B 1 226 ? 30.714 -37.693 39.415 1.00 15.05 225 ARG B CA 1
ATOM 3735 C C . ARG B 1 226 ? 30.273 -36.465 40.216 1.00 15.66 225 ARG B C 1
ATOM 3736 O O . ARG B 1 226 ? 29.425 -35.685 39.776 1.00 18.49 225 ARG B O 1
ATOM 3744 N N A THR B 1 227 ? 30.880 -36.284 41.391 0.39 20.00 226 THR B N 1
ATOM 3745 N N B THR B 1 227 ? 30.843 -36.295 41.414 0.61 18.38 226 THR B N 1
ATOM 3746 C CA A THR B 1 227 ? 30.440 -35.237 42.310 0.39 17.90 226 THR B CA 1
ATOM 3747 C CA B THR B 1 227 ? 30.394 -35.209 42.284 0.61 18.44 226 THR B CA 1
ATOM 3748 C C A THR B 1 227 ? 30.641 -33.834 41.737 0.39 19.68 226 THR B C 1
ATOM 3749 C C B THR B 1 227 ? 30.561 -33.846 41.625 0.61 14.83 226 THR B C 1
ATOM 3750 O O A THR B 1 227 ? 29.860 -32.928 42.046 0.39 34.75 226 THR B O 1
ATOM 3751 O O B THR B 1 227 ? 29.678 -32.992 41.740 0.61 13.64 226 THR B O 1
ATOM 3758 N N . GLU B 1 228 ? 31.668 -33.635 40.906 1.00 17.55 227 GLU B N 1
ATOM 3759 C CA . GLU B 1 228 ? 31.861 -32.344 40.262 1.00 21.29 227 GLU B CA 1
ATOM 3760 C C . GLU B 1 228 ? 30.914 -32.176 39.092 1.00 20.05 227 GLU B C 1
ATOM 3761 O O . GLU B 1 228 ? 30.421 -31.070 38.855 1.00 18.87 227 GLU B O 1
ATOM 3767 N N . THR B 1 229 ? 30.601 -33.263 38.382 1.00 15.29 228 THR B N 1
ATOM 3768 C CA . THR B 1 229 ? 29.603 -33.146 37.327 1.00 11.57 228 THR B CA 1
ATOM 3769 C C . THR B 1 229 ? 28.249 -32.817 37.922 1.00 14.69 228 THR B C 1
ATOM 3770 O O . THR B 1 229 ? 27.508 -31.990 37.378 1.00 17.49 228 THR B O 1
ATOM 3774 N N . ALA B 1 230 ? 27.902 -33.475 39.024 1.00 14.66 229 ALA B N 1
ATOM 3775 C CA . ALA B 1 230 ? 26.613 -33.280 39.664 1.00 12.80 229 ALA B CA 1
ATOM 3776 C C . ALA B 1 230 ? 26.408 -31.831 40.067 1.00 17.21 229 ALA B C 1
ATOM 3777 O O . ALA B 1 230 ? 25.316 -31.292 39.893 1.00 16.50 229 ALA B O 1
ATOM 3779 N N . ALA B 1 231 ? 27.421 -31.213 40.679 1.00 14.94 230 ALA B N 1
ATOM 3780 C CA . ALA B 1 231 ? 27.311 -29.803 41.032 1.00 19.87 230 ALA B CA 1
ATOM 3781 C C . ALA B 1 231 ? 26.956 -28.960 39.825 1.00 19.37 230 ALA B C 1
ATOM 3782 O O . ALA B 1 231 ? 26.044 -28.129 39.882 1.00 19.77 230 ALA B O 1
ATOM 3784 N N . ILE B 1 232 ? 27.691 -29.132 38.731 1.00 13.12 231 ILE B N 1
ATOM 3785 C CA . ILE B 1 232 ? 27.478 -28.223 37.608 1.00 15.29 231 ILE B CA 1
ATOM 3786 C C . ILE B 1 232 ? 26.179 -28.561 36.875 1.00 15.83 231 ILE B C 1
ATOM 3787 O O . ILE B 1 232 ? 25.484 -27.669 36.389 1.00 16.90 231 ILE B O 1
ATOM 3792 N N . THR B 1 233 ? 25.806 -29.840 36.808 1.00 15.43 232 THR B N 1
ATOM 3793 C CA . THR B 1 233 ? 24.518 -30.214 36.237 1.00 13.06 232 THR B CA 1
ATOM 3794 C C . THR B 1 233 ? 23.356 -29.665 37.061 1.00 14.19 232 THR B C 1
ATOM 3795 O O . THR B 1 233 ? 22.373 -29.150 36.505 1.00 13.70 232 THR B O 1
ATOM 3799 N N . ALA B 1 234 ? 23.443 -29.758 38.387 1.00 15.58 233 ALA B N 1
ATOM 3800 C CA . ALA B 1 234 ? 22.359 -29.264 39.227 1.00 13.62 233 ALA B CA 1
ATOM 3801 C C . ALA B 1 234 ? 22.215 -27.751 39.091 1.00 12.63 233 ALA B C 1
ATOM 3802 O O . ALA B 1 234 ? 21.102 -27.232 38.960 1.00 16.99 233 ALA B O 1
ATOM 3804 N N . LEU B 1 235 ? 23.335 -27.032 39.138 1.00 14.53 234 LEU B N 1
ATOM 3805 C CA . LEU B 1 235 ? 23.271 -25.582 38.980 1.00 13.12 234 LEU B CA 1
ATOM 3806 C C . LEU B 1 235 ? 22.686 -25.196 37.631 1.00 15.45 234 LEU B C 1
ATOM 3807 O O . LEU B 1 235 ? 21.894 -24.248 37.540 1.00 16.04 234 LEU B O 1
ATOM 3812 N N . SER B 1 236 ? 23.058 -25.919 36.570 1.00 13.92 235 SER B N 1
ATOM 3813 C CA . SER B 1 236 ? 22.508 -25.618 35.243 1.00 12.71 235 SER B CA 1
ATOM 3814 C C . SER B 1 236 ? 21.003 -25.833 35.217 1.00 15.20 235 SER B C 1
ATOM 3815 O O . SER B 1 236 ? 20.251 -25.024 34.662 1.00 16.03 235 SER B O 1
ATOM 3818 N N . VAL B 1 237 ? 20.549 -26.958 35.774 1.00 14.31 236 VAL B N 1
ATOM 3819 C CA . VAL B 1 237 ? 19.127 -27.262 35.739 1.00 16.07 236 VAL B CA 1
ATOM 3820 C C . VAL B 1 237 ? 18.349 -26.271 36.592 1.00 16.53 236 VAL B C 1
ATOM 3821 O O . VAL B 1 237 ? 17.293 -25.781 36.185 1.00 17.03 236 VAL B O 1
ATOM 3825 N N . LEU B 1 238 ? 18.882 -25.923 37.772 1.00 14.97 237 LEU B N 1
ATOM 3826 C CA . LEU B 1 238 ? 18.190 -24.974 38.639 1.00 16.87 237 LEU B CA 1
ATOM 3827 C C . LEU B 1 238 ? 18.168 -23.572 38.036 1.00 15.86 237 LEU B C 1
ATOM 3828 O O . LEU B 1 238 ? 17.144 -22.894 38.097 1.00 17.90 237 LEU B O 1
ATOM 3833 N N . GLN B 1 239 ? 19.273 -23.139 37.421 1.00 14.92 238 GLN B N 1
ATOM 3834 C CA . GLN B 1 239 ? 19.278 -21.820 36.792 1.00 17.88 238 GLN B CA 1
ATOM 3835 C C . GLN B 1 239 ? 18.369 -21.774 35.582 1.00 18.70 238 GLN B C 1
ATOM 3836 O O . GLN B 1 239 ? 17.795 -20.729 35.274 1.00 19.79 238 GLN B O 1
ATOM 3842 N N . ALA B 1 240 ? 18.245 -22.881 34.856 1.00 15.80 239 ALA B N 1
ATOM 3843 C CA . ALA B 1 240 ? 17.313 -22.870 33.732 1.00 15.36 239 ALA B CA 1
ATOM 3844 C C . ALA B 1 240 ? 15.870 -22.842 34.222 1.00 18.80 239 ALA B C 1
ATOM 3845 O O . ALA B 1 240 ? 15.040 -22.093 33.692 1.00 22.74 239 ALA B O 1
ATOM 3847 N N . ALA B 1 241 ? 15.564 -23.623 35.261 1.00 19.69 240 ALA B N 1
ATOM 3848 C CA . ALA B 1 241 ? 14.194 -23.724 35.750 1.00 19.13 240 ALA B CA 1
ATOM 3849 C C . ALA B 1 241 ? 13.740 -22.439 36.436 1.00 20.57 240 ALA B C 1
ATOM 3850 O O . ALA B 1 241 ? 12.608 -21.991 36.224 1.00 24.19 240 ALA B O 1
ATOM 3852 N N . GLY B 1 242 ? 14.611 -21.815 37.236 1.00 18.15 241 GLY B N 1
ATOM 3853 C CA . GLY B 1 242 ? 14.173 -20.688 38.044 1.00 20.89 241 GLY B CA 1
ATOM 3854 C C . GLY B 1 242 ? 15.038 -19.449 37.971 1.00 21.75 241 GLY B C 1
ATOM 3855 O O . GLY B 1 242 ? 14.728 -18.441 38.612 1.00 22.13 241 GLY B O 1
ATOM 3856 N N . GLY B 1 243 ? 16.112 -19.502 37.186 1.00 19.24 242 GLY B N 1
ATOM 3857 C CA . GLY B 1 243 ? 17.043 -18.394 37.108 1.00 18.22 242 GLY B CA 1
ATOM 3858 C C . GLY B 1 243 ? 17.126 -17.838 35.706 1.00 18.78 242 GLY B C 1
ATOM 3859 O O . GLY B 1 243 ? 16.109 -17.742 35.016 1.00 20.86 242 GLY B O 1
ATOM 3860 N N . ASP B 1 244 ? 18.333 -17.516 35.247 1.00 19.96 243 ASP B N 1
ATOM 3861 C CA . ASP B 1 244 ? 18.479 -16.730 34.028 1.00 20.01 243 ASP B CA 1
ATOM 3862 C C . ASP B 1 244 ? 19.082 -17.513 32.869 1.00 18.15 243 ASP B C 1
ATOM 3863 O O . ASP B 1 244 ? 19.600 -16.904 31.926 1.00 21.37 243 ASP B O 1
ATOM 3868 N N . LEU B 1 245 ? 19.010 -18.839 32.896 1.00 17.46 244 LEU B N 1
ATOM 3869 C CA . LEU B 1 245 ? 19.364 -19.592 31.703 1.00 21.44 244 LEU B CA 1
ATOM 3870 C C . LEU B 1 245 ? 18.123 -19.835 30.862 1.00 34.14 244 LEU B C 1
ATOM 3871 O O . LEU B 1 245 ? 17.059 -20.128 31.407 1.00 25.76 244 LEU B O 1
ATOM 3877 N N . PRO C 1 2 ? -19.777 -18.085 9.347 1.00 52.16 1 PRO C N 1
ATOM 3878 C CA . PRO C 1 2 ? -18.726 -17.949 8.332 1.00 53.92 1 PRO C CA 1
ATOM 3879 C C . PRO C 1 2 ? -17.493 -18.794 8.649 1.00 84.28 1 PRO C C 1
ATOM 3880 O O . PRO C 1 2 ? -17.464 -19.502 9.658 1.00 91.68 1 PRO C O 1
ATOM 3884 N N . ALA C 1 3 ? -16.483 -18.711 7.787 1.00 76.16 2 ALA C N 1
ATOM 3885 C CA . ALA C 1 3 ? -15.281 -19.513 7.958 1.00 68.48 2 ALA C CA 1
ATOM 3886 C C . ALA C 1 3 ? -14.480 -19.038 9.166 1.00 61.97 2 ALA C C 1
ATOM 3887 O O . ALA C 1 3 ? -14.337 -17.835 9.407 1.00 62.45 2 ALA C O 1
ATOM 3889 N N . VAL C 1 4 ? -13.963 -19.995 9.929 1.00 54.78 3 VAL C N 1
ATOM 3890 C CA . VAL C 1 4 ? -13.119 -19.730 11.088 1.00 46.61 3 VAL C CA 1
ATOM 3891 C C . VAL C 1 4 ? -11.735 -20.270 10.757 1.00 35.33 3 VAL C C 1
ATOM 3892 O O . VAL C 1 4 ? -11.527 -21.490 10.718 1.00 38.59 3 VAL C O 1
ATOM 3896 N N . ARG C 1 5 ? -10.795 -19.362 10.513 1.00 48.38 4 ARG C N 1
ATOM 3897 C CA . ARG C 1 5 ? -9.458 -19.744 10.082 1.00 44.11 4 ARG C CA 1
ATOM 3898 C C . ARG C 1 5 ? -8.734 -20.469 11.212 1.00 32.94 4 ARG C C 1
ATOM 3899 O O . ARG C 1 5 ? -8.786 -20.040 12.369 1.00 35.31 4 ARG C O 1
ATOM 3907 N N . THR C 1 6 ? -8.080 -21.585 10.882 1.00 35.64 5 THR C N 1
ATOM 3908 C CA . THR C 1 6 ? -7.397 -22.369 11.905 1.00 46.05 5 THR C CA 1
ATOM 3909 C C . THR C 1 6 ? -6.206 -21.585 12.447 1.00 30.25 5 THR C C 1
ATOM 3910 O O . THR C 1 6 ? -5.444 -20.995 11.681 1.00 29.55 5 THR C O 1
ATOM 3914 N N . ILE C 1 7 ? -6.056 -21.582 13.775 1.00 21.28 6 ILE C N 1
ATOM 3915 C CA . ILE C 1 7 ? -4.930 -20.916 14.413 1.00 20.06 6 ILE C CA 1
ATOM 3916 C C . ILE C 1 7 ? -3.632 -21.581 13.983 1.00 21.13 6 ILE C C 1
ATOM 3917 O O . ILE C 1 7 ? -3.497 -22.813 14.027 1.00 20.66 6 ILE C O 1
ATOM 3922 N N . ARG C 1 8 ? -2.655 -20.762 13.602 1.00 18.15 7 ARG C N 1
ATOM 3923 C CA . ARG C 1 8 ? -1.337 -21.194 13.177 1.00 15.28 7 ARG C CA 1
ATOM 3924 C C . ARG C 1 8 ? -0.314 -20.866 14.252 1.00 15.72 7 ARG C C 1
ATOM 3925 O O . ARG C 1 8 ? -0.335 -19.773 14.826 1.00 17.59 7 ARG C O 1
ATOM 3933 N N . ILE C 1 9 ? 0.570 -21.828 14.528 1.00 15.11 8 ILE C N 1
ATOM 3934 C CA . ILE C 1 9 ? 1.604 -21.674 15.550 1.00 16.45 8 ILE C CA 1
ATOM 3935 C C . ILE C 1 9 ? 2.933 -22.148 14.980 1.00 16.15 8 ILE C C 1
ATOM 3936 O O . ILE C 1 9 ? 3.035 -23.275 14.479 1.00 14.64 8 ILE C O 1
ATOM 3941 N N . TYR C 1 10 ? 3.970 -21.326 15.101 1.00 14.48 9 TYR C N 1
ATOM 3942 C CA . TYR C 1 10 ? 5.301 -21.722 14.658 1.00 13.90 9 TYR C CA 1
ATOM 3943 C C . TYR C 1 10 ? 5.934 -22.638 15.691 1.00 13.50 9 TYR C C 1
ATOM 3944 O O . TYR C 1 10 ? 6.068 -22.252 16.866 1.00 16.21 9 TYR C O 1
ATOM 3953 N N . GLN C 1 11 ? 6.345 -23.857 15.241 1.00 11.78 10 GLN C N 1
ATOM 3954 C CA . GLN C 1 11 ? 7.167 -24.724 16.075 1.00 16.35 10 GLN C CA 1
ATOM 3955 C C . GLN C 1 11 ? 8.284 -25.297 15.221 1.00 14.78 10 GLN C C 1
ATOM 3956 O O . GLN C 1 11 ? 8.006 -26.025 14.260 1.00 15.31 10 GLN C O 1
ATOM 3962 N N . PRO C 1 12 ? 9.546 -25.066 15.569 1.00 17.21 11 PRO C N 1
ATOM 3963 C CA . PRO C 1 12 ? 10.641 -25.623 14.775 1.00 14.03 11 PRO C CA 1
ATOM 3964 C C . PRO C 1 12 ? 10.713 -27.135 14.958 1.00 15.05 11 PRO C C 1
ATOM 3965 O O . PRO C 1 12 ? 10.248 -27.690 15.958 1.00 19.11 11 PRO C O 1
ATOM 3969 N N . GLY C 1 13 ? 11.262 -27.799 13.954 1.00 17.25 12 GLY C N 1
ATOM 3970 C CA . GLY C 1 13 ? 11.505 -29.229 14.029 1.00 13.66 12 GLY C CA 1
ATOM 3971 C C . GLY C 1 13 ? 10.820 -29.984 12.906 1.00 14.53 12 GLY C C 1
ATOM 3972 O O . GLY C 1 13 ? 10.012 -29.457 12.150 1.00 17.09 12 GLY C O 1
ATOM 3973 N N . GLU C 1 14 ? 11.195 -31.260 12.811 1.00 16.04 13 GLU C N 1
ATOM 3974 C CA . GLU C 1 14 ? 10.565 -32.228 11.921 1.00 18.36 13 GLU C CA 1
ATOM 3975 C C . GLU C 1 14 ? 9.694 -33.170 12.742 1.00 16.87 13 GLU C C 1
ATOM 3976 O O . GLU C 1 14 ? 10.096 -33.617 13.818 1.00 17.99 13 GLU C O 1
ATOM 3982 N N . TYR C 1 15 ? 8.508 -33.500 12.209 1.00 18.17 14 TYR C N 1
ATOM 3983 C CA . TYR C 1 15 ? 7.533 -34.326 12.914 1.00 21.76 14 TYR C CA 1
ATOM 3984 C C . TYR C 1 15 ? 6.872 -35.262 11.919 1.00 21.27 14 TYR C C 1
ATOM 3985 O O . TYR C 1 15 ? 6.869 -35.003 10.718 1.00 20.49 14 TYR C O 1
ATOM 3994 N N . GLN C 1 16 ? 6.319 -36.348 12.436 1.00 21.93 15 GLN C N 1
ATOM 3995 C CA . GLN C 1 16 ? 5.620 -37.325 11.612 1.00 20.79 15 GLN C CA 1
ATOM 3996 C C . GLN C 1 16 ? 4.188 -37.481 12.093 1.00 24.04 15 GLN C C 1
ATOM 3997 O O . GLN C 1 16 ? 3.893 -37.251 13.269 1.00 21.71 15 GLN C O 1
ATOM 4003 N N . PRO C 1 17 ? 3.276 -37.918 11.219 1.00 20.56 16 PRO C N 1
ATOM 4004 C CA . PRO C 1 17 ? 1.904 -38.169 11.666 1.00 24.78 16 PRO C CA 1
ATOM 4005 C C . PRO C 1 17 ? 1.886 -39.141 12.834 1.00 21.50 16 PRO C C 1
ATOM 4006 O O . PRO C 1 17 ? 2.650 -40.111 12.878 1.00 24.92 16 PRO C O 1
ATOM 4010 N N . GLY C 1 18 ? 0.987 -38.887 13.780 1.00 22.72 17 GLY C N 1
ATOM 4011 C CA . GLY C 1 18 ? 0.836 -39.727 14.941 1.00 21.79 17 GLY C CA 1
ATOM 4012 C C . GLY C 1 18 ? 1.701 -39.341 16.119 1.00 23.33 17 GLY C C 1
ATOM 4013 O O . GLY C 1 18 ? 1.525 -39.902 17.205 1.00 27.72 17 GLY C O 1
ATOM 4014 N N . GLN C 1 19 ? 2.645 -38.420 15.936 1.00 20.43 18 GLN C N 1
ATOM 4015 C CA . GLN C 1 19 ? 3.513 -38.026 17.034 1.00 23.62 18 GLN C CA 1
ATOM 4016 C C . GLN C 1 19 ? 2.793 -37.081 17.984 1.00 24.54 18 GLN C C 1
ATOM 4017 O O . GLN C 1 19 ? 1.928 -36.296 17.584 1.00 22.29 18 GLN C O 1
ATOM 4023 N N . LEU C 1 20 ? 3.154 -37.175 19.257 1.00 25.48 19 LEU C N 1
ATOM 4024 C CA . LEU C 1 20 ? 2.697 -36.252 20.282 1.00 25.36 19 LEU C CA 1
ATOM 4025 C C . LEU C 1 20 ? 3.776 -35.196 20.467 1.00 24.93 19 LEU C C 1
ATOM 4026 O O . LEU C 1 20 ? 4.960 -35.523 20.587 1.00 23.16 19 LEU C O 1
ATOM 4031 N N . LEU C 1 21 ? 3.374 -33.933 20.452 1.00 21.97 20 LEU C N 1
ATOM 4032 C CA . LEU C 1 21 ? 4.309 -32.826 20.593 1.00 23.08 20 LEU C CA 1
ATOM 4033 C C . LEU C 1 21 ? 3.876 -31.969 21.777 1.00 21.11 20 LEU C C 1
ATOM 4034 O O . LEU C 1 21 ? 2.768 -31.427 21.787 1.00 22.51 20 LEU C O 1
ATOM 4039 N N . GLU C 1 22 ? 4.745 -31.848 22.767 1.00 18.62 21 GLU C N 1
ATOM 4040 C CA . GLU C 1 22 ? 4.551 -30.832 23.788 1.00 19.97 21 GLU C CA 1
ATOM 4041 C C . GLU C 1 22 ? 5.035 -29.512 23.198 1.00 19.67 21 GLU C C 1
ATOM 4042 O O . GLU C 1 22 ? 6.206 -29.388 22.823 1.00 19.94 21 GLU C O 1
ATOM 4048 N N . LEU C 1 23 ? 4.132 -28.545 23.055 1.00 17.85 22 LEU C N 1
ATOM 4049 C CA . LEU C 1 23 ? 4.558 -27.252 22.536 1.00 17.04 22 LEU C CA 1
ATOM 4050 C C . LEU C 1 23 ? 5.673 -26.676 23.395 1.00 17.48 22 LEU C C 1
ATOM 4051 O O . LEU C 1 23 ? 5.768 -26.949 24.596 1.00 17.29 22 LEU C O 1
ATOM 4056 N N . SER C 1 24 ? 6.530 -25.863 22.754 1.00 16.30 23 SER C N 1
ATOM 4057 C CA . SER C 1 24 ? 7.536 -25.113 23.498 1.00 18.28 23 SER C CA 1
ATOM 4058 C C . SER C 1 24 ? 6.829 -24.323 24.589 1.00 22.29 23 SER C C 1
ATOM 4059 O O . SER C 1 24 ? 5.649 -23.994 24.450 1.00 22.30 23 SER C O 1
ATOM 4062 N N . PRO C 1 25 ? 7.505 -24.001 25.686 1.00 20.61 24 PRO C N 1
ATOM 4063 C CA . PRO C 1 25 ? 6.834 -23.221 26.734 1.00 22.89 24 PRO C CA 1
ATOM 4064 C C . PRO C 1 25 ? 6.229 -21.927 26.215 1.00 21.68 24 PRO C C 1
ATOM 4065 O O . PRO C 1 25 ? 5.127 -21.553 26.640 1.00 26.74 24 PRO C O 1
ATOM 4069 N N . GLU C 1 26 ? 6.916 -21.241 25.298 1.00 19.02 25 GLU C N 1
ATOM 4070 C CA . GLU C 1 26 ? 6.378 -19.992 24.767 1.00 25.81 25 GLU C CA 1
ATOM 4071 C C . GLU C 1 26 ? 5.090 -20.238 24.005 1.00 29.07 25 GLU C C 1
ATOM 4072 O O . GLU C 1 26 ? 4.116 -19.496 24.165 1.00 27.23 25 GLU C O 1
ATOM 4078 N N . ALA C 1 27 ? 5.062 -21.290 23.184 1.00 18.69 26 ALA C N 1
ATOM 4079 C CA . ALA C 1 27 ? 3.857 -21.588 22.418 1.00 16.11 26 ALA C CA 1
ATOM 4080 C C . ALA C 1 27 ? 2.758 -22.159 23.300 1.00 21.62 26 ALA C C 1
ATOM 4081 O O . ALA C 1 27 ? 1.574 -21.913 23.050 1.00 21.64 26 ALA C O 1
ATOM 4083 N N . GLY C 1 28 ? 3.120 -22.940 24.318 1.00 20.87 27 GLY C N 1
ATOM 4084 C CA . GLY C 1 28 ? 2.127 -23.373 25.288 1.00 23.10 27 GLY C CA 1
ATOM 4085 C C . GLY C 1 28 ? 1.481 -22.200 26.003 1.00 23.76 27 GLY C C 1
ATOM 4086 O O . GLY C 1 28 ? 0.282 -22.218 26.283 1.00 28.23 27 GLY C O 1
ATOM 4087 N N . GLN C 1 29 ? 2.272 -21.170 26.318 1.00 25.33 28 GLN C N 1
ATOM 4088 C CA . GLN C 1 29 ? 1.713 -19.937 26.873 1.00 28.90 28 GLN C CA 1
ATOM 4089 C C . GLN C 1 29 ? 0.745 -19.273 25.894 1.00 30.65 28 GLN C C 1
ATOM 4090 O O . GLN C 1 29 ? -0.369 -18.879 26.270 1.00 30.13 28 GLN C O 1
ATOM 4096 N N . HIS C 1 30 ? 1.171 -19.108 24.640 1.00 28.52 29 HIS C N 1
ATOM 4097 C CA . HIS C 1 30 ? 0.316 -18.500 23.625 1.00 24.33 29 HIS C CA 1
ATOM 4098 C C . HIS C 1 30 ? -0.992 -19.269 23.501 1.00 25.60 29 HIS C C 1
ATOM 4099 O O . HIS C 1 30 ? -2.077 -18.687 23.575 1.00 26.46 29 HIS C O 1
ATOM 4106 N N . VAL C 1 31 ? -0.907 -20.596 23.378 1.00 20.42 30 VAL C N 1
ATOM 4107 C CA . VAL C 1 31 ? -2.084 -21.394 23.049 1.00 18.03 30 VAL C CA 1
ATOM 4108 C C . VAL C 1 31 ? -2.996 -21.590 24.253 1.00 22.78 30 VAL C C 1
ATOM 4109 O O . VAL C 1 31 ? -4.218 -21.450 24.149 1.00 26.93 30 VAL C O 1
ATOM 4113 N N . GLY C 1 32 ? -2.434 -21.980 25.400 1.00 22.73 31 GLY C N 1
ATOM 4114 C CA . GLY C 1 32 ? -3.268 -22.361 26.523 1.00 28.18 31 GLY C CA 1
ATOM 4115 C C . GLY C 1 32 ? -3.744 -21.197 27.366 1.00 29.05 31 GLY C C 1
ATOM 4116 O O . GLY C 1 32 ? -4.828 -21.262 27.955 1.00 38.45 31 GLY C O 1
ATOM 4117 N N . VAL C 1 33 ? -2.957 -20.131 27.449 1.00 32.99 32 VAL C N 1
ATOM 4118 C CA . VAL C 1 33 ? -3.239 -19.007 28.333 1.00 27.38 32 VAL C CA 1
ATOM 4119 C C . VAL C 1 33 ? -3.716 -17.782 27.559 1.00 31.23 32 VAL C C 1
ATOM 4120 O O . VAL C 1 33 ? -4.756 -17.205 27.878 1.00 48.19 32 VAL C O 1
ATOM 4124 N N . VAL C 1 34 ? -2.956 -17.359 26.547 1.00 26.35 33 VAL C N 1
ATOM 4125 C CA . VAL C 1 34 ? -3.348 -16.183 25.775 1.00 28.20 33 VAL C CA 1
ATOM 4126 C C . VAL C 1 34 ? -4.602 -16.474 24.957 1.00 37.39 33 VAL C C 1
ATOM 4127 O O . VAL C 1 34 ? -5.597 -15.749 25.040 1.00 36.22 33 VAL C O 1
ATOM 4131 N N . LEU C 1 35 ? -4.578 -17.545 24.165 1.00 28.34 34 LEU C N 1
ATOM 4132 C CA . LEU C 1 35 ? -5.727 -17.899 23.335 1.00 26.49 34 LEU C CA 1
ATOM 4133 C C . LEU C 1 35 ? -6.776 -18.717 24.069 1.00 28.61 34 LEU C C 1
ATOM 4134 O O . LEU C 1 35 ? -7.880 -18.889 23.540 1.00 33.49 34 LEU C O 1
ATOM 4139 N N . ARG C 1 36 ? -6.453 -19.244 25.247 1.00 27.47 35 ARG C N 1
ATOM 4140 C CA . ARG C 1 36 ? -7.390 -20.024 26.054 1.00 27.00 35 ARG C CA 1
ATOM 4141 C C . ARG C 1 36 ? -7.979 -21.214 25.295 1.00 26.42 35 ARG C C 1
ATOM 4142 O O . ARG C 1 36 ? -9.137 -21.583 25.489 1.00 35.37 35 ARG C O 1
ATOM 4150 N N . MET C 1 37 ? -7.173 -21.834 24.442 1.00 27.99 36 MET C N 1
ATOM 4151 C CA . MET C 1 37 ? -7.650 -22.984 23.687 1.00 27.87 36 MET C CA 1
ATOM 4152 C C . MET C 1 37 ? -7.697 -24.229 24.563 1.00 30.67 36 MET C C 1
ATOM 4153 O O . MET C 1 37 ? -6.938 -24.370 25.523 1.00 34.62 36 MET C O 1
ATOM 4158 N N . GLU C 1 38 ? -8.597 -25.143 24.211 1.00 27.29 37 GLU C N 1
ATOM 4159 C CA . GLU C 1 38 ? -8.946 -26.283 25.041 1.00 30.32 37 GLU C CA 1
ATOM 4160 C C . GLU C 1 38 ? -8.730 -27.585 24.281 1.00 29.50 37 GLU C C 1
ATOM 4161 O O . GLU C 1 38 ? -8.577 -27.605 23.054 1.00 32.59 37 GLU C O 1
ATOM 4167 N N . GLN C 1 39 ? -8.717 -28.675 25.048 1.00 33.09 38 GLN C N 1
ATOM 4168 C CA . GLN C 1 39 ? -8.535 -30.007 24.488 1.00 36.59 38 GLN C CA 1
ATOM 4169 C C . GLN C 1 39 ? -9.530 -30.257 23.365 1.00 38.36 38 GLN C C 1
ATOM 4170 O O . GLN C 1 39 ? -10.714 -29.934 23.477 1.00 37.68 38 GLN C O 1
ATOM 4176 N N . GLY C 1 40 ? -9.034 -30.817 22.265 1.00 33.64 39 GLY C N 1
ATOM 4177 C CA . GLY C 1 40 ? -9.844 -31.137 21.117 1.00 32.66 39 GLY C CA 1
ATOM 4178 C C . GLY C 1 40 ? -9.807 -30.101 20.016 1.00 34.51 39 GLY C C 1
ATOM 4179 O O . GLY C 1 40 ? -10.190 -30.409 18.886 1.00 30.69 39 GLY C O 1
ATOM 4180 N N . GLU C 1 41 ? -9.362 -28.884 20.312 1.00 28.89 40 GLU C N 1
ATOM 4181 C CA . GLU C 1 41 ? -9.333 -27.843 19.298 1.00 23.91 40 GLU C CA 1
ATOM 4182 C C . GLU C 1 41 ? -8.173 -28.057 18.327 1.00 20.99 40 GLU C C 1
ATOM 4183 O O . GLU C 1 41 ? -7.150 -28.655 18.663 1.00 27.62 40 GLU C O 1
ATOM 4189 N N . GLN C 1 42 ? -8.335 -27.534 17.113 1.00 29.33 41 GLN C N 1
ATOM 4190 C CA . GLN C 1 42 ? -7.374 -27.760 16.044 1.00 28.49 41 GLN C CA 1
ATOM 4191 C C . GLN C 1 42 ? -6.344 -26.641 15.959 1.00 24.59 41 GLN C C 1
ATOM 4192 O O . GLN C 1 42 ? -6.619 -25.482 16.290 1.00 29.22 41 GLN C O 1
ATOM 4198 N N . LEU C 1 43 ? -5.148 -27.000 15.489 1.00 21.55 42 LEU C N 1
ATOM 4199 C CA . LEU C 1 43 ? -4.070 -26.058 15.240 1.00 18.96 42 LEU C CA 1
ATOM 4200 C C . LEU C 1 43 ? -3.353 -26.486 13.971 1.00 19.61 42 LEU C C 1
ATOM 4201 O O . LEU C 1 43 ? -3.310 -27.671 13.634 1.00 21.76 42 LEU C O 1
ATOM 4206 N N . THR C 1 44 ? -2.776 -25.522 13.288 1.00 16.18 43 THR C N 1
ATOM 4207 C CA . THR C 1 44 ? -1.818 -25.754 12.215 1.00 14.31 43 THR C CA 1
ATOM 4208 C C . THR C 1 44 ? -0.455 -25.316 12.720 1.00 18.41 43 THR C C 1
ATOM 4209 O O . THR C 1 44 ? -0.190 -24.118 12.871 1.00 17.70 43 THR C O 1
ATOM 4213 N N . LEU C 1 45 ? 0.408 -26.272 13.010 1.00 16.39 44 LEU C N 1
ATOM 4214 C CA . LEU C 1 45 ? 1.780 -25.907 13.316 1.00 14.86 44 LEU C CA 1
ATOM 4215 C C . LEU C 1 45 ? 2.534 -25.773 12.002 1.00 16.96 44 LEU C C 1
ATOM 4216 O O . LEU C 1 45 ? 2.197 -26.411 11.009 1.00 16.26 44 LEU C O 1
ATOM 4221 N N . PHE C 1 46 ? 3.538 -24.912 11.985 1.00 13.05 45 PHE C N 1
ATOM 4222 C CA . PHE C 1 46 ? 4.463 -24.881 10.857 1.00 13.12 45 PHE C CA 1
ATOM 4223 C C . PHE C 1 46 ? 5.868 -24.674 11.399 1.00 15.34 45 PHE C C 1
ATOM 4224 O O . PHE C 1 46 ? 6.050 -24.081 12.466 1.00 14.48 45 PHE C O 1
ATOM 4232 N N . ASN C 1 47 ? 6.865 -25.113 10.623 1.00 14.73 46 ASN C N 1
ATOM 4233 C CA . ASN C 1 47 ? 8.198 -25.339 11.171 1.00 14.34 46 ASN C CA 1
ATOM 4234 C C . ASN C 1 47 ? 9.266 -24.426 10.588 1.00 17.87 46 ASN C C 1
ATOM 4235 O O . ASN C 1 47 ? 10.456 -24.611 10.886 1.00 17.70 46 ASN C O 1
ATOM 4240 N N . GLY C 1 48 ? 8.874 -23.414 9.809 1.00 15.34 47 GLY C N 1
ATOM 4241 C CA . GLY C 1 48 ? 9.846 -22.551 9.177 1.00 17.26 47 GLY C CA 1
ATOM 4242 C C . GLY C 1 48 ? 10.506 -23.135 7.959 1.00 15.59 47 GLY C C 1
ATOM 4243 O O . GLY C 1 48 ? 11.358 -22.481 7.357 1.00 18.63 47 GLY C O 1
ATOM 4244 N N . ASP C 1 49 ? 10.145 -24.357 7.570 1.00 13.82 48 ASP C N 1
ATOM 4245 C CA . ASP C 1 49 ? 10.686 -24.968 6.372 1.00 15.18 48 ASP C CA 1
ATOM 4246 C C . ASP C 1 49 ? 9.556 -25.408 5.447 1.00 17.37 48 ASP C C 1
ATOM 4247 O O . ASP C 1 49 ? 9.651 -26.431 4.750 1.00 19.19 48 ASP C O 1
ATOM 4252 N N . ASN C 1 50 ? 8.462 -24.640 5.456 1.00 14.64 49 ASN C N 1
ATOM 4253 C CA . ASN C 1 50 ? 7.367 -24.807 4.485 1.00 15.83 49 ASN C CA 1
ATOM 4254 C C . ASN C 1 50 ? 6.631 -26.141 4.639 1.00 15.98 49 ASN C C 1
ATOM 4255 O O . ASN C 1 50 ? 6.176 -26.751 3.654 1.00 16.90 49 ASN C O 1
ATOM 4260 N N A LYS C 1 51 ? 6.527 -26.612 5.875 0.77 16.00 50 LYS C N 1
ATOM 4261 N N B LYS C 1 51 ? 6.471 -26.573 5.884 0.23 17.17 50 LYS C N 1
ATOM 4262 C CA A LYS C 1 51 ? 5.662 -27.733 6.219 0.77 13.71 50 LYS C CA 1
ATOM 4263 C CA B LYS C 1 51 ? 5.655 -27.729 6.218 0.23 16.12 50 LYS C CA 1
ATOM 4264 C C A LYS C 1 51 ? 4.609 -27.248 7.210 0.77 13.98 50 LYS C C 1
ATOM 4265 C C B LYS C 1 51 ? 4.616 -27.309 7.246 0.23 18.92 50 LYS C C 1
ATOM 4266 O O A LYS C 1 51 ? 4.922 -26.486 8.131 0.77 15.98 50 LYS C O 1
ATOM 4267 O O B LYS C 1 51 ? 4.948 -26.653 8.240 0.23 22.00 50 LYS C O 1
ATOM 4278 N N . GLU C 1 52 ? 3.363 -27.671 6.991 1.00 15.68 51 GLU C N 1
ATOM 4279 C CA . GLU C 1 52 ? 2.252 -27.446 7.910 1.00 14.67 51 GLU C CA 1
ATOM 4280 C C . GLU C 1 52 ? 1.842 -28.776 8.527 1.00 17.33 51 GLU C C 1
ATOM 4281 O O . GLU C 1 52 ? 1.662 -29.776 7.810 1.00 19.19 51 GLU C O 1
ATOM 4287 N N . PHE C 1 53 ? 1.655 -28.771 9.838 1.00 16.41 52 PHE C N 1
ATOM 4288 C CA . PHE C 1 53 ? 1.314 -29.965 10.610 1.00 15.26 52 PHE C CA 1
ATOM 4289 C C . PHE C 1 53 ? -0.086 -29.743 11.155 1.00 21.28 52 PHE C C 1
ATOM 4290 O O . PHE C 1 53 ? -0.307 -28.845 11.967 1.00 19.51 52 PHE C O 1
ATOM 4298 N N . THR C 1 54 ? -1.041 -30.527 10.685 1.00 16.65 53 THR C N 1
ATOM 4299 C CA . THR C 1 54 ? -2.382 -30.441 11.225 1.00 19.15 53 THR C CA 1
ATOM 4300 C C . THR C 1 54 ? -2.408 -31.175 12.552 1.00 22.02 53 THR C C 1
ATOM 4301 O O . THR C 1 54 ? -2.009 -32.343 12.635 1.00 20.39 53 THR C O 1
ATOM 4305 N N . ALA C 1 55 ? -2.833 -30.487 13.610 1.00 20.25 54 ALA C N 1
ATOM 4306 C CA . ALA C 1 55 ? -2.737 -31.047 14.946 1.00 19.01 54 ALA C CA 1
ATOM 4307 C C . ALA C 1 55 ? -4.020 -30.763 15.712 1.00 19.85 54 ALA C C 1
ATOM 4308 O O . ALA C 1 55 ? -4.828 -29.916 15.325 1.00 22.93 54 ALA C O 1
ATOM 4310 N N . SER C 1 56 ? -4.224 -31.516 16.783 1.00 21.27 55 SER C N 1
ATOM 4311 C CA . SER C 1 56 ? -5.297 -31.208 17.713 1.00 22.32 55 SER C CA 1
ATOM 4312 C C . SER C 1 56 ? -4.730 -31.231 19.120 1.00 22.59 55 SER C C 1
ATOM 4313 O O . SER C 1 56 ? -3.762 -31.941 19.408 1.00 24.63 55 SER C O 1
ATOM 4316 N N . ILE C 1 57 ? -5.338 -30.439 19.993 1.00 24.80 56 ILE C N 1
ATOM 4317 C CA . ILE C 1 57 ? -4.875 -30.342 21.368 1.00 23.84 56 ILE C CA 1
ATOM 4318 C C . ILE C 1 57 ? -5.346 -31.592 22.098 1.00 25.02 56 ILE C C 1
ATOM 4319 O O . ILE C 1 57 ? -6.547 -31.827 22.237 1.00 28.12 56 ILE C O 1
ATOM 4324 N N . GLU C 1 58 ? -4.395 -32.411 22.543 1.00 26.23 57 GLU C N 1
ATOM 4325 C CA . GLU C 1 58 ? -4.725 -33.633 23.255 1.00 26.65 57 GLU C CA 1
ATOM 4326 C C . GLU C 1 58 ? -4.858 -33.405 24.752 1.00 36.99 57 GLU C C 1
ATOM 4327 O O . GLU C 1 58 ? -5.655 -34.087 25.405 1.00 39.79 57 GLU C O 1
ATOM 4333 N N . ARG C 1 59 ? -4.125 -32.437 25.302 1.00 26.54 58 ARG C N 1
ATOM 4334 C CA . ARG C 1 59 ? -4.142 -32.223 26.739 1.00 36.96 58 ARG C CA 1
ATOM 4335 C C . ARG C 1 59 ? -3.615 -30.829 27.037 1.00 34.19 58 ARG C C 1
ATOM 4336 O O . ARG C 1 59 ? -2.656 -30.375 26.408 1.00 33.52 58 ARG C O 1
ATOM 4344 N N . VAL C 1 60 ? -4.265 -30.144 27.972 1.00 34.23 59 VAL C N 1
ATOM 4345 C CA . VAL C 1 60 ? -3.742 -28.909 28.540 1.00 30.88 59 VAL C CA 1
ATOM 4346 C C . VAL C 1 60 ? -3.552 -29.116 30.034 1.00 45.91 59 VAL C C 1
ATOM 4347 O O . VAL C 1 60 ? -4.357 -29.788 30.690 1.00 65.29 59 VAL C O 1
ATOM 4351 N N . LYS C 1 61 ? -2.460 -28.565 30.559 1.00 57.83 60 LYS C N 1
ATOM 4352 C CA . LYS C 1 61 ? -2.123 -28.623 31.979 1.00 65.78 60 LYS C CA 1
ATOM 4353 C C . LYS C 1 61 ? -1.515 -27.252 32.278 1.00 72.84 60 LYS C C 1
ATOM 4354 O O . LYS C 1 61 ? -0.296 -27.068 32.254 1.00 102.92 60 LYS C O 1
ATOM 4360 N N . LYS C 1 62 ? -2.393 -26.287 32.565 1.00 77.22 61 LYS C N 1
ATOM 4361 C CA . LYS C 1 62 ? -2.070 -24.860 32.608 1.00 89.58 61 LYS C CA 1
ATOM 4362 C C . LYS C 1 62 ? -1.242 -24.396 31.412 1.00 71.38 61 LYS C C 1
ATOM 4363 O O . LYS C 1 62 ? -1.781 -24.205 30.316 1.00 84.65 61 LYS C O 1
ATOM 4369 N N . LYS C 1 63 ? 0.063 -24.200 31.607 1.00 60.89 62 LYS C N 1
ATOM 4370 C CA . LYS C 1 63 ? 0.914 -23.684 30.540 1.00 41.08 62 LYS C CA 1
ATOM 4371 C C . LYS C 1 63 ? 1.390 -24.776 29.583 1.00 30.44 62 LYS C C 1
ATOM 4372 O O . LYS C 1 63 ? 1.870 -24.459 28.488 1.00 39.18 62 LYS C O 1
ATOM 4378 N N . GLN C 1 64 ? 1.283 -26.043 29.974 1.00 41.19 63 GLN C N 1
ATOM 4379 C CA . GLN C 1 64 ? 1.725 -27.153 29.142 1.00 30.60 63 GLN C CA 1
ATOM 4380 C C . GLN C 1 64 ? 0.613 -27.537 28.179 1.00 28.18 63 GLN C C 1
ATOM 4381 O O . GLN C 1 64 ? -0.516 -27.802 28.603 1.00 32.06 63 GLN C O 1
ATOM 4387 N N . VAL C 1 65 ? 0.937 -27.583 26.892 1.00 23.89 64 VAL C N 1
ATOM 4388 C CA . VAL C 1 65 ? -0.014 -27.992 25.863 1.00 20.10 64 VAL C CA 1
ATOM 4389 C C . VAL C 1 65 ? 0.598 -29.136 25.064 1.00 23.74 64 VAL C C 1
ATOM 4390 O O . VAL C 1 65 ? 1.698 -28.995 24.519 1.00 21.53 64 VAL C O 1
ATOM 4394 N N . PHE C 1 66 ? -0.109 -30.266 24.999 1.00 20.43 65 PHE C N 1
ATOM 4395 C CA . PHE C 1 66 ? 0.319 -31.437 24.237 1.00 20.50 65 PHE C CA 1
ATOM 4396 C C . PHE C 1 66 ? -0.607 -31.604 23.039 1.00 24.14 65 PHE C C 1
ATOM 4397 O O . PHE C 1 66 ? -1.829 -31.640 23.202 1.00 27.21 65 PHE C O 1
ATOM 4405 N N . VAL C 1 67 ? -0.033 -31.678 21.840 1.00 19.23 66 VAL C N 1
ATOM 4406 C CA . VAL C 1 67 ? -0.833 -31.738 20.623 1.00 21.33 66 VAL C CA 1
ATOM 4407 C C . VAL C 1 67 ? -0.480 -33.008 19.869 1.00 24.91 66 VAL C C 1
ATOM 4408 O O . VAL C 1 67 ? 0.665 -33.463 19.880 1.00 24.76 66 VAL C O 1
ATOM 4412 N N . ARG C 1 68 ? -1.484 -33.592 19.232 1.00 21.36 67 ARG C N 1
ATOM 4413 C CA . ARG C 1 68 ? -1.314 -34.817 18.457 1.00 25.21 67 ARG C CA 1
ATOM 4414 C C . ARG C 1 68 ? -1.228 -34.441 16.986 1.00 21.01 67 ARG C C 1
ATOM 4415 O O . ARG C 1 68 ? -2.165 -33.839 16.445 1.00 20.05 67 ARG C O 1
ATOM 4423 N N . ILE C 1 69 ? -0.096 -34.754 16.350 1.00 20.61 68 ILE C N 1
ATOM 4424 C CA . ILE C 1 69 ? 0.103 -34.447 14.937 1.00 18.06 68 ILE C CA 1
ATOM 4425 C C . ILE C 1 69 ? -0.696 -35.442 14.119 1.00 19.84 68 ILE C C 1
ATOM 4426 O O . ILE C 1 69 ? -0.444 -36.648 14.203 1.00 25.11 68 ILE C O 1
ATOM 4431 N N . ALA C 1 70 ? -1.629 -34.946 13.308 1.00 19.60 69 ALA C N 1
ATOM 4432 C CA . ALA C 1 70 ? -2.423 -35.844 12.473 1.00 18.01 69 ALA C CA 1
ATOM 4433 C C . ALA C 1 70 ? -1.846 -36.014 11.079 1.00 23.11 69 ALA C C 1
ATOM 4434 O O . ALA C 1 70 ? -1.860 -37.127 10.529 1.00 24.94 69 ALA C O 1
ATOM 4436 N N . SER C 1 71 ? -1.391 -34.928 10.461 1.00 18.11 70 SER C N 1
ATOM 4437 C CA . SER C 1 71 ? -0.932 -35.022 9.087 1.00 21.82 70 SER C CA 1
ATOM 4438 C C . SER C 1 71 ? 0.023 -33.881 8.787 1.00 20.42 70 SER C C 1
ATOM 4439 O O . SER C 1 71 ? 0.084 -32.884 9.516 1.00 18.29 70 SER C O 1
ATOM 4442 N N . VAL C 1 72 ? 0.802 -34.064 7.724 1.00 18.62 71 VAL C N 1
ATOM 4443 C CA . VAL C 1 72 ? 1.831 -33.110 7.322 1.00 19.01 71 VAL C CA 1
ATOM 4444 C C . VAL C 1 72 ? 1.617 -32.741 5.862 1.00 20.23 71 VAL C C 1
ATOM 4445 O O . VAL C 1 72 ? 1.351 -33.612 5.029 1.00 18.91 71 VAL C O 1
ATOM 4449 N N . LEU C 1 73 ? 1.745 -31.456 5.531 1.00 19.80 72 LEU C N 1
ATOM 4450 C CA . LEU C 1 73 ? 1.527 -31.017 4.163 1.00 20.87 72 LEU C CA 1
ATOM 4451 C C . LEU C 1 73 ? 2.581 -29.986 3.810 1.00 17.16 72 LEU C C 1
ATOM 4452 O O . LEU C 1 73 ? 2.836 -29.070 4.594 1.00 21.05 72 LEU C O 1
ATOM 4457 N N A GLU C 1 74 ? 3.183 -30.137 2.636 0.51 17.28 73 GLU C N 1
ATOM 4458 N N B GLU C 1 74 ? 3.200 -30.130 2.641 0.49 17.11 73 GLU C N 1
ATOM 4459 C CA A GLU C 1 74 ? 4.140 -29.161 2.129 0.51 22.64 73 GLU C CA 1
ATOM 4460 C CA B GLU C 1 74 ? 4.166 -29.136 2.184 0.49 16.32 73 GLU C CA 1
ATOM 4461 C C A GLU C 1 74 ? 3.373 -27.965 1.561 0.51 18.66 73 GLU C C 1
ATOM 4462 C C B GLU C 1 74 ? 3.419 -27.963 1.553 0.49 19.23 73 GLU C C 1
ATOM 4463 O O A GLU C 1 74 ? 2.554 -28.127 0.647 0.51 17.69 73 GLU C O 1
ATOM 4464 O O B GLU C 1 74 ? 2.663 -28.142 0.590 0.49 22.56 73 GLU C O 1
ATOM 4475 N N . VAL C 1 75 ? 3.603 -26.771 2.124 1.00 17.23 74 VAL C N 1
ATOM 4476 C CA . VAL C 1 75 ? 2.876 -25.560 1.717 1.00 16.06 74 VAL C CA 1
ATOM 4477 C C . VAL C 1 75 ? 3.847 -24.376 1.739 1.00 15.69 74 VAL C C 1
ATOM 4478 O O . VAL C 1 75 ? 4.400 -24.039 2.794 1.00 18.45 74 VAL C O 1
ATOM 4482 N N . ASN C 1 76 ? 4.040 -23.731 0.585 1.00 18.56 75 ASN C N 1
ATOM 4483 C CA . ASN C 1 76 ? 5.012 -22.647 0.448 1.00 17.42 75 ASN C CA 1
ATOM 4484 C C . ASN C 1 76 ? 4.265 -21.399 -0.008 1.00 17.78 75 ASN C C 1
ATOM 4485 O O . ASN C 1 76 ? 3.621 -21.410 -1.053 1.00 21.03 75 ASN C O 1
ATOM 4490 N N . ARG C 1 77 ? 4.363 -20.323 0.777 1.00 13.86 76 ARG C N 1
ATOM 4491 C CA . ARG C 1 77 ? 3.715 -19.055 0.442 1.00 16.51 76 ARG C CA 1
ATOM 4492 C C . ARG C 1 77 ? 4.745 -17.947 0.291 1.00 16.93 76 ARG C C 1
ATOM 4493 O O . ARG C 1 77 ? 4.437 -16.766 0.505 1.00 17.44 76 ARG C O 1
ATOM 4501 N N . GLU C 1 78 ? 5.966 -18.316 -0.088 1.00 18.84 77 GLU C N 1
ATOM 4502 C CA . GLU C 1 78 ? 7.051 -17.366 -0.281 1.00 16.41 77 GLU C CA 1
ATOM 4503 C C . GLU C 1 78 ? 6.979 -16.809 -1.693 1.00 17.16 77 GLU C C 1
ATOM 4504 O O . GLU C 1 78 ? 6.542 -17.487 -2.623 1.00 18.99 77 GLU C O 1
ATOM 4510 N N . SER C 1 79 ? 7.429 -15.566 -1.843 1.00 18.10 78 SER C N 1
ATOM 4511 C CA . SER C 1 79 ? 7.521 -14.938 -3.145 1.00 15.72 78 SER C CA 1
ATOM 4512 C C . SER C 1 79 ? 8.804 -15.357 -3.860 1.00 18.65 78 SER C C 1
ATOM 4513 O O . SER C 1 79 ? 9.863 -15.484 -3.231 1.00 19.35 78 SER C O 1
ATOM 4516 N N . PRO C 1 80 ? 8.732 -15.561 -5.174 1.00 19.86 79 PRO C N 1
ATOM 4517 C CA . PRO C 1 80 ? 9.948 -15.858 -5.943 1.00 20.75 79 PRO C CA 1
ATOM 4518 C C . PRO C 1 80 ? 10.916 -14.705 -6.002 1.00 21.66 79 PRO C C 1
ATOM 4519 O O . PRO C 1 80 ? 12.078 -14.907 -6.378 1.00 24.63 79 PRO C O 1
ATOM 4523 N N . LEU C 1 81 ? 10.468 -13.491 -5.705 1.00 20.39 80 LEU C N 1
ATOM 4524 C CA . LEU C 1 81 ? 11.352 -12.343 -5.663 1.00 19.10 80 LEU C CA 1
ATOM 4525 C C . LEU C 1 81 ? 11.785 -12.192 -4.215 1.00 20.76 80 LEU C C 1
ATOM 4526 O O . LEU C 1 81 ? 10.945 -11.951 -3.342 1.00 21.51 80 LEU C O 1
ATOM 4531 N N A LYS C 1 82 ? 13.082 -12.341 -3.956 0.49 18.81 81 LYS C N 1
ATOM 4532 N N B LYS C 1 82 ? 13.076 -12.355 -3.949 0.51 18.67 81 LYS C N 1
ATOM 4533 C CA A LYS C 1 82 ? 13.622 -12.273 -2.600 0.49 17.54 81 LYS C CA 1
ATOM 4534 C CA B LYS C 1 82 ? 13.596 -12.273 -2.587 0.51 17.35 81 LYS C CA 1
ATOM 4535 C C A LYS C 1 82 ? 14.112 -10.853 -2.347 0.49 18.33 81 LYS C C 1
ATOM 4536 C C B LYS C 1 82 ? 14.106 -10.860 -2.342 0.51 18.82 81 LYS C C 1
ATOM 4537 O O A LYS C 1 82 ? 15.130 -10.434 -2.905 0.49 20.94 81 LYS C O 1
ATOM 4538 O O B LYS C 1 82 ? 15.128 -10.454 -2.905 0.51 21.08 81 LYS C O 1
ATOM 4549 N N . ILE C 1 83 ? 13.384 -10.112 -1.514 1.00 16.82 82 ILE C N 1
ATOM 4550 C CA . ILE C 1 83 ? 13.710 -8.725 -1.210 1.00 16.26 82 ILE C CA 1
ATOM 4551 C C . ILE C 1 83 ? 14.478 -8.703 0.098 1.00 20.74 82 ILE C C 1
ATOM 4552 O O . ILE C 1 83 ? 14.026 -9.273 1.099 1.00 19.19 82 ILE C O 1
ATOM 4557 N N . HIS C 1 84 ? 15.632 -8.050 0.094 1.00 18.96 83 HIS C N 1
ATOM 4558 C CA . HIS C 1 84 ? 16.382 -7.777 1.316 1.00 17.83 83 HIS C CA 1
ATOM 4559 C C . HIS C 1 84 ? 16.175 -6.303 1.648 1.00 19.61 83 HIS C C 1
ATOM 4560 O O . HIS C 1 84 ? 16.708 -5.426 0.963 1.00 20.13 83 HIS C O 1
ATOM 4567 N N . LEU C 1 85 ? 15.398 -6.041 2.695 1.00 17.68 84 LEU C N 1
ATOM 4568 C CA . LEU C 1 85 ? 15.078 -4.688 3.115 1.00 14.93 84 LEU C CA 1
ATOM 4569 C C . LEU C 1 85 ? 16.077 -4.259 4.176 1.00 19.53 84 LEU C C 1
ATOM 4570 O O . LEU C 1 85 ? 16.239 -4.947 5.185 1.00 17.26 84 LEU C O 1
ATOM 4575 N N . ALA C 1 86 ? 16.719 -3.110 3.955 1.00 16.79 85 ALA C N 1
ATOM 4576 C CA . ALA C 1 86 ? 17.615 -2.510 4.933 1.00 16.17 85 ALA C CA 1
ATOM 4577 C C . ALA C 1 86 ? 16.905 -1.246 5.394 1.00 19.44 85 ALA C C 1
ATOM 4578 O O . ALA C 1 86 ? 16.810 -0.276 4.639 1.00 21.53 85 ALA C O 1
ATOM 4580 N N . GLN C 1 87 ? 16.338 -1.287 6.594 1.00 18.41 86 GLN C N 1
ATOM 4581 C CA . GLN C 1 87 ? 15.467 -0.227 7.092 1.00 19.39 86 GLN C CA 1
ATOM 4582 C C . GLN C 1 87 ? 16.207 0.554 8.165 1.00 18.88 86 GLN C C 1
ATOM 4583 O O . GLN C 1 87 ? 16.562 -0.011 9.204 1.00 19.55 86 GLN C O 1
ATOM 4589 N N . ALA C 1 88 ? 16.379 1.856 7.942 1.00 19.76 87 ALA C N 1
ATOM 4590 C CA . ALA C 1 88 ? 17.051 2.685 8.935 1.00 22.59 87 ALA C CA 1
ATOM 4591 C C . ALA C 1 88 ? 16.280 2.678 10.251 1.00 21.50 87 ALA C C 1
ATOM 4592 O O . ALA C 1 88 ? 15.047 2.727 10.269 1.00 20.88 87 ALA C O 1
ATOM 4594 N N . ILE C 1 89 ? 17.020 2.578 11.363 1.00 21.30 88 ILE C N 1
ATOM 4595 C CA . ILE C 1 89 ? 16.377 2.610 12.672 1.00 21.63 88 ILE C CA 1
ATOM 4596 C C . ILE C 1 89 ? 15.742 3.981 12.893 1.00 24.30 88 ILE C C 1
ATOM 4597 O O . ILE C 1 89 ? 16.103 4.977 12.256 1.00 26.84 88 ILE C O 1
ATOM 4602 N N . SER C 1 90 ? 14.735 4.016 13.762 1.00 22.75 89 SER C N 1
ATOM 4603 C CA . SER C 1 90 ? 13.923 5.214 13.892 1.00 26.15 89 SER C CA 1
ATOM 4604 C C . SER C 1 90 ? 13.385 5.321 15.309 1.00 22.70 89 SER C C 1
ATOM 4605 O O . SER C 1 90 ? 13.436 4.374 16.094 1.00 27.75 89 SER C O 1
ATOM 4608 N N . LYS C 1 91 ? 12.842 6.489 15.620 1.00 23.95 90 LYS C N 1
ATOM 4609 C CA . LYS C 1 91 ? 12.280 6.723 16.937 1.00 23.90 90 LYS C CA 1
ATOM 4610 C C . LYS C 1 91 ? 10.918 6.041 17.078 1.00 24.72 90 LYS C C 1
ATOM 4611 O O . LYS C 1 91 ? 10.276 5.621 16.099 1.00 26.84 90 LYS C O 1
ATOM 4617 N N . GLY C 1 92 ? 10.482 5.905 18.322 1.00 25.99 91 GLY C N 1
ATOM 4618 C CA . GLY C 1 92 ? 9.178 5.331 18.589 1.00 23.91 91 GLY C CA 1
ATOM 4619 C C . GLY C 1 92 ? 9.129 3.851 18.253 1.00 25.23 91 GLY C C 1
ATOM 4620 O O . GLY C 1 92 ? 10.114 3.113 18.396 1.00 26.95 91 GLY C O 1
ATOM 4621 N N . GLU C 1 93 ? 7.963 3.414 17.765 1.00 26.12 92 GLU C N 1
ATOM 4622 C CA . GLU C 1 93 ? 7.715 2.005 17.473 1.00 29.37 92 GLU C CA 1
ATOM 4623 C C . GLU C 1 93 ? 7.483 1.753 15.984 1.00 23.45 92 GLU C C 1
ATOM 4624 O O . GLU C 1 93 ? 6.816 0.789 15.600 1.00 24.22 92 GLU C O 1
ATOM 4630 N N . ARG C 1 94 ? 8.072 2.590 15.133 1.00 18.46 93 ARG C N 1
ATOM 4631 C CA . ARG C 1 94 ? 7.920 2.437 13.690 1.00 22.83 93 ARG C CA 1
ATOM 4632 C C . ARG C 1 94 ? 8.555 1.143 13.194 1.00 18.75 93 ARG C C 1
ATOM 4633 O O . ARG C 1 94 ? 8.014 0.479 12.296 1.00 17.26 93 ARG C O 1
ATOM 4641 N N . MET C 1 95 ? 9.698 0.762 13.763 1.00 19.20 94 MET C N 1
ATOM 4642 C CA . MET C 1 95 ? 10.344 -0.457 13.298 1.00 19.37 94 MET C CA 1
ATOM 4643 C C . MET C 1 95 ? 9.487 -1.668 13.593 1.00 15.22 94 MET C C 1
ATOM 4644 O O . MET C 1 95 ? 9.453 -2.608 12.795 1.00 17.77 94 MET C O 1
ATOM 4649 N N . GLU C 1 96 ? 8.749 -1.648 14.703 1.00 20.94 95 GLU C N 1
ATOM 4650 C CA . GLU C 1 96 ? 7.901 -2.798 15.013 1.00 15.61 95 GLU C CA 1
ATOM 4651 C C . GLU C 1 96 ? 6.824 -2.966 13.946 1.00 20.52 95 GLU C C 1
ATOM 4652 O O . GLU C 1 96 ? 6.476 -4.094 13.578 1.00 19.91 95 GLU C O 1
ATOM 4658 N N A MET C 1 97 ? 6.291 -1.854 13.430 0.42 18.64 96 MET C N 1
ATOM 4659 N N B MET C 1 97 ? 6.310 -1.856 13.419 0.58 19.19 96 MET C N 1
ATOM 4660 C CA A MET C 1 97 ? 5.341 -1.920 12.316 0.42 16.39 96 MET C CA 1
ATOM 4661 C CA B MET C 1 97 ? 5.341 -1.919 12.328 0.58 16.88 96 MET C CA 1
ATOM 4662 C C A MET C 1 97 ? 6.000 -2.503 11.074 0.42 17.90 96 MET C C 1
ATOM 4663 C C B MET C 1 97 ? 5.982 -2.474 11.060 0.58 16.49 96 MET C C 1
ATOM 4664 O O A MET C 1 97 ? 5.444 -3.395 10.416 0.42 13.74 96 MET C O 1
ATOM 4665 O O B MET C 1 97 ? 5.403 -3.337 10.380 0.58 16.86 96 MET C O 1
ATOM 4674 N N . VAL C 1 98 ? 7.189 -2.004 10.734 1.00 16.14 97 VAL C N 1
ATOM 4675 C CA . VAL C 1 98 ? 7.896 -2.481 9.550 1.00 15.69 97 VAL C CA 1
ATOM 4676 C C . VAL C 1 98 ? 8.172 -3.970 9.640 1.00 18.02 97 VAL C C 1
ATOM 4677 O O . VAL C 1 98 ? 8.011 -4.695 8.657 1.00 16.60 97 VAL C O 1
ATOM 4681 N N . MET C 1 99 ? 8.627 -4.442 10.809 1.00 14.69 98 MET C N 1
ATOM 4682 C CA . MET C 1 99 ? 8.864 -5.869 10.979 1.00 13.73 98 MET C CA 1
ATOM 4683 C C . MET C 1 99 ? 7.610 -6.680 10.652 1.00 13.29 98 MET C C 1
ATOM 4684 O O . MET C 1 99 ? 7.682 -7.713 9.960 1.00 17.53 98 MET C O 1
ATOM 4689 N N . GLN C 1 100 ? 6.462 -6.283 11.205 1.00 15.56 99 GLN C N 1
ATOM 4690 C CA . GLN C 1 100 ? 5.233 -7.048 10.975 1.00 17.12 99 GLN C CA 1
ATOM 4691 C C . GLN C 1 100 ? 4.780 -6.978 9.519 1.00 13.93 99 GLN C C 1
ATOM 4692 O O . GLN C 1 100 ? 4.502 -8.003 8.882 1.00 17.19 99 GLN C O 1
ATOM 4698 N N . LYS C 1 101 ? 4.701 -5.778 8.972 1.00 13.37 100 LYS C N 1
ATOM 4699 C CA . LYS C 1 101 ? 4.099 -5.660 7.655 1.00 14.11 100 LYS C CA 1
ATOM 4700 C C . LYS C 1 101 ? 5.063 -6.124 6.570 1.00 14.20 100 LYS C C 1
ATOM 4701 O O . LYS C 1 101 ? 4.621 -6.591 5.517 1.00 15.95 100 LYS C O 1
ATOM 4707 N N . SER C 1 102 ? 6.373 -6.001 6.791 1.00 16.23 101 SER C N 1
ATOM 4708 C CA . SER C 1 102 ? 7.295 -6.496 5.778 1.00 12.44 101 SER C CA 1
ATOM 4709 C C . SER C 1 102 ? 7.223 -8.015 5.690 1.00 13.02 101 SER C C 1
ATOM 4710 O O . SER C 1 102 ? 7.284 -8.584 4.595 1.00 17.06 101 SER C O 1
ATOM 4713 N N . ALA C 1 103 ? 7.039 -8.680 6.830 1.00 16.01 102 ALA C N 1
ATOM 4714 C CA . ALA C 1 103 ? 6.841 -10.125 6.795 1.00 13.19 102 ALA C CA 1
ATOM 4715 C C . ALA C 1 103 ? 5.560 -10.486 6.037 1.00 12.85 102 ALA C C 1
ATOM 4716 O O . ALA C 1 103 ? 5.540 -11.423 5.222 1.00 15.68 102 ALA C O 1
ATOM 4718 N N . GLU C 1 104 ? 4.470 -9.747 6.279 1.00 14.81 103 GLU C N 1
ATOM 4719 C CA . GLU C 1 104 ? 3.233 -9.986 5.531 1.00 16.28 103 GLU C CA 1
ATOM 4720 C C . GLU C 1 104 ? 3.428 -9.791 4.030 1.00 15.12 103 GLU C C 1
ATOM 4721 O O . GLU C 1 104 ? 2.779 -10.474 3.214 1.00 16.25 103 GLU C O 1
ATOM 4727 N N A LEU C 1 105 ? 4.280 -8.830 3.643 0.66 14.11 104 LEU C N 1
ATOM 4728 N N B LEU C 1 105 ? 4.282 -8.841 3.641 0.34 14.11 104 LEU C N 1
ATOM 4729 C CA A LEU C 1 105 ? 4.579 -8.561 2.240 0.66 14.46 104 LEU C CA 1
ATOM 4730 C CA B LEU C 1 105 ? 4.555 -8.587 2.233 0.34 13.79 104 LEU C CA 1
ATOM 4731 C C A LEU C 1 105 ? 5.644 -9.476 1.670 0.66 16.82 104 LEU C C 1
ATOM 4732 C C B LEU C 1 105 ? 5.643 -9.482 1.669 0.34 16.29 104 LEU C C 1
ATOM 4733 O O A LEU C 1 105 ? 6.162 -9.191 0.588 0.66 18.86 104 LEU C O 1
ATOM 4734 O O B LEU C 1 105 ? 6.179 -9.181 0.600 0.34 14.90 104 LEU C O 1
ATOM 4743 N N . GLY C 1 106 ? 5.991 -10.566 2.362 1.00 13.50 105 GLY C N 1
ATOM 4744 C CA . GLY C 1 106 ? 6.869 -11.558 1.796 1.00 19.58 105 GLY C CA 1
ATOM 4745 C C . GLY C 1 106 ? 8.343 -11.242 1.832 1.00 15.80 105 GLY C C 1
ATOM 4746 O O . GLY C 1 106 ? 9.112 -11.905 1.137 1.00 16.73 105 GLY C O 1
ATOM 4747 N N . VAL C 1 107 ? 8.764 -10.238 2.605 1.00 15.39 106 VAL C N 1
ATOM 4748 C CA . VAL C 1 107 ? 10.173 -9.870 2.611 1.00 17.09 106 VAL C CA 1
ATOM 4749 C C . VAL C 1 107 ? 11.026 -11.098 2.936 1.00 15.84 106 VAL C C 1
ATOM 4750 O O . VAL C 1 107 ? 10.642 -11.943 3.748 1.00 17.72 106 VAL C O 1
ATOM 4754 N N . ALA C 1 108 ? 12.156 -11.239 2.241 1.00 14.24 107 ALA C N 1
ATOM 4755 C CA . ALA C 1 108 ? 13.006 -12.400 2.473 1.00 17.44 107 ALA C CA 1
ATOM 4756 C C . ALA C 1 108 ? 14.003 -12.189 3.607 1.00 19.82 107 ALA C C 1
ATOM 4757 O O . ALA C 1 108 ? 14.279 -13.132 4.356 1.00 19.11 107 ALA C O 1
ATOM 4759 N N A CYS C 1 109 ? 14.511 -10.965 3.770 0.59 15.79 108 CYS C N 1
ATOM 4760 N N B CYS C 1 109 ? 14.566 -10.986 3.729 0.41 21.78 108 CYS C N 1
ATOM 4761 C CA A CYS C 1 109 ? 15.582 -10.672 4.715 0.59 16.04 108 CYS C CA 1
ATOM 4762 C CA B CYS C 1 109 ? 15.573 -10.685 4.740 0.41 13.64 108 CYS C CA 1
ATOM 4763 C C A CYS C 1 109 ? 15.415 -9.230 5.156 0.59 16.42 108 CYS C C 1
ATOM 4764 C C B CYS C 1 109 ? 15.393 -9.238 5.165 0.41 17.20 108 CYS C C 1
ATOM 4765 O O A CYS C 1 109 ? 15.002 -8.385 4.361 0.59 17.63 108 CYS C O 1
ATOM 4766 O O B CYS C 1 109 ? 14.962 -8.400 4.372 0.41 16.23 108 CYS C O 1
ATOM 4771 N N . ILE C 1 110 ? 15.726 -8.949 6.422 1.00 16.03 109 ILE C N 1
ATOM 4772 C CA . ILE C 1 110 ? 15.593 -7.607 6.981 1.00 13.97 109 ILE C CA 1
ATOM 4773 C C . ILE C 1 110 ? 16.868 -7.281 7.728 1.00 20.09 109 ILE C C 1
ATOM 4774 O O . ILE C 1 110 ? 17.280 -8.042 8.607 1.00 18.87 109 ILE C O 1
ATOM 4779 N N . THR C 1 111 ? 17.477 -6.141 7.407 1.00 18.91 110 THR C N 1
ATOM 4780 C CA . THR C 1 111 ? 18.607 -5.647 8.189 1.00 19.07 110 THR C CA 1
ATOM 4781 C C . THR C 1 111 ? 18.244 -4.309 8.818 1.00 20.83 110 THR C C 1
ATOM 4782 O O . THR C 1 111 ? 17.938 -3.353 8.083 1.00 20.39 110 THR C O 1
ATOM 4786 N N . PRO C 1 112 ? 18.267 -4.165 10.147 1.00 18.81 111 PRO C N 1
ATOM 4787 C CA . PRO C 1 112 ? 18.142 -2.819 10.728 1.00 19.47 111 PRO C CA 1
ATOM 4788 C C . PRO C 1 112 ? 19.409 -2.053 10.399 1.00 20.44 111 PRO C C 1
ATOM 4789 O O . PRO C 1 112 ? 20.525 -2.563 10.550 1.00 23.98 111 PRO C O 1
ATOM 4793 N N . LEU C 1 113 ? 19.236 -0.829 9.913 1.00 20.19 112 LEU C N 1
ATOM 4794 C CA . LEU C 1 113 ? 20.326 -0.078 9.322 1.00 22.92 112 LEU C CA 1
ATOM 4795 C C . LEU C 1 113 ? 20.577 1.170 10.157 1.00 24.53 112 LEU C C 1
ATOM 4796 O O . LEU C 1 113 ? 19.631 1.847 10.563 1.00 25.39 112 LEU C O 1
ATOM 4801 N N . ILE C 1 114 ? 21.850 1.460 10.420 1.00 23.60 113 ILE C N 1
ATOM 4802 C CA . ILE C 1 114 ? 22.272 2.684 11.096 1.00 25.16 113 ILE C CA 1
ATOM 4803 C C . ILE C 1 114 ? 22.909 3.574 10.046 1.00 24.32 113 ILE C C 1
ATOM 4804 O O . ILE C 1 114 ? 23.832 3.150 9.339 1.00 29.63 113 ILE C O 1
ATOM 4809 N N . THR C 1 115 ? 22.390 4.793 9.912 1.00 28.55 114 THR C N 1
ATOM 4810 C CA . THR C 1 115 ? 22.908 5.776 8.977 1.00 26.33 114 THR C CA 1
ATOM 4811 C C . THR C 1 115 ? 23.159 7.073 9.726 1.00 32.80 114 THR C C 1
ATOM 4812 O O . THR C 1 115 ? 22.734 7.244 10.875 1.00 31.58 114 THR C O 1
ATOM 4816 N N . GLU C 1 116 ? 23.841 7.993 9.032 1.00 30.84 115 GLU C N 1
ATOM 4817 C CA . GLU C 1 116 ? 24.338 9.218 9.650 1.00 30.62 115 GLU C CA 1
ATOM 4818 C C . GLU C 1 116 ? 23.200 10.044 10.229 1.00 34.23 115 GLU C C 1
ATOM 4819 O O . GLU C 1 116 ? 23.327 10.611 11.321 1.00 34.55 115 GLU C O 1
ATOM 4825 N N . ARG C 1 117 ? 22.072 10.109 9.524 1.00 30.50 116 ARG C N 1
ATOM 4826 C CA . ARG C 1 117 ? 20.974 10.979 9.913 1.00 30.42 116 ARG C CA 1
ATOM 4827 C C . ARG C 1 117 ? 19.901 10.278 10.731 1.00 27.84 116 ARG C C 1
ATOM 4828 O O . ARG C 1 117 ? 18.832 10.853 10.954 1.00 33.82 116 ARG C O 1
ATOM 4836 N N A CYS C 1 118 ? 20.146 9.044 11.170 0.65 30.68 117 CYS C N 1
ATOM 4837 N N B CYS C 1 118 ? 20.142 9.044 11.159 0.35 30.28 117 CYS C N 1
ATOM 4838 C CA A CYS C 1 118 ? 19.236 8.427 12.121 0.65 29.22 117 CYS C CA 1
ATOM 4839 C CA B CYS C 1 118 ? 19.234 8.433 12.111 0.35 29.11 117 CYS C CA 1
ATOM 4840 C C A CYS C 1 118 ? 19.232 9.231 13.414 0.65 44.87 117 CYS C C 1
ATOM 4841 C C B CYS C 1 118 ? 19.231 9.247 13.399 0.35 45.46 117 CYS C C 1
ATOM 4842 O O A CYS C 1 118 ? 20.281 9.655 13.904 0.65 48.71 117 CYS C O 1
ATOM 4843 O O B CYS C 1 118 ? 20.279 9.687 13.877 0.35 47.12 117 CYS C O 1
ATOM 4848 N N . GLN C 1 119 ? 18.040 9.461 13.956 1.00 45.45 118 GLN C N 1
ATOM 4849 C CA . GLN C 1 119 ? 17.880 10.327 15.115 1.00 62.63 118 GLN C CA 1
ATOM 4850 C C . GLN C 1 119 ? 17.808 9.561 16.429 1.00 36.87 118 GLN C C 1
ATOM 4851 O O . GLN C 1 119 ? 17.368 10.120 17.439 1.00 44.31 118 GLN C O 1
ATOM 4857 N N . VAL C 1 120 ? 18.229 8.294 16.443 1.00 33.27 119 VAL C N 1
ATOM 4858 C CA . VAL C 1 120 ? 18.173 7.480 17.647 1.00 39.28 119 VAL C CA 1
ATOM 4859 C C . VAL C 1 120 ? 19.482 6.729 17.824 1.00 46.26 119 VAL C C 1
ATOM 4860 O O . VAL C 1 120 ? 20.253 6.531 16.883 1.00 42.60 119 VAL C O 1
ATOM 4864 N N . LYS C 1 121 ? 19.720 6.317 19.063 1.00 36.84 120 LYS C N 1
ATOM 4865 C CA . LYS C 1 121 ? 20.868 5.506 19.422 1.00 39.35 120 LYS C CA 1
ATOM 4866 C C . LYS C 1 121 ? 20.407 4.474 20.432 1.00 55.79 120 LYS C C 1
ATOM 4867 O O . LYS C 1 121 ? 19.591 4.769 21.311 1.00 47.65 120 LYS C O 1
ATOM 4873 N N . ILE C 1 122 ? 20.924 3.262 20.296 1.00 60.29 121 ILE C N 1
ATOM 4874 C CA . ILE C 1 122 ? 20.470 2.135 21.092 1.00 75.14 121 ILE C CA 1
ATOM 4875 C C . ILE C 1 122 ? 21.689 1.356 21.563 1.00 52.23 121 ILE C C 1
ATOM 4876 O O . ILE C 1 122 ? 22.536 0.965 20.752 1.00 58.54 121 ILE C O 1
ATOM 4881 N N . ASP C 1 123 ? 21.793 1.165 22.873 1.00 45.22 122 ASP C N 1
ATOM 4882 C CA . ASP C 1 123 ? 22.922 0.445 23.438 1.00 39.91 122 ASP C CA 1
ATOM 4883 C C . ASP C 1 123 ? 22.855 -1.038 23.055 1.00 39.08 122 ASP C C 1
ATOM 4884 O O . ASP C 1 123 ? 21.880 -1.525 22.468 1.00 33.65 122 ASP C O 1
ATOM 4889 N N . LYS C 1 124 ? 23.924 -1.762 23.396 1.00 38.79 123 LYS C N 1
ATOM 4890 C CA . LYS C 1 124 ? 24.024 -3.175 23.032 1.00 32.32 123 LYS C CA 1
ATOM 4891 C C . LYS C 1 124 ? 22.985 -4.019 23.761 1.00 31.21 123 LYS C C 1
ATOM 4892 O O . LYS C 1 124 ? 22.361 -4.911 23.158 1.00 34.47 123 LYS C O 1
ATOM 4898 N N . GLU C 1 125 ? 22.783 -3.752 25.053 1.00 36.99 124 GLU C N 1
ATOM 4899 C CA . GLU C 1 125 ? 21.772 -4.476 25.817 1.00 38.42 124 GLU C CA 1
ATOM 4900 C C . GLU C 1 125 ? 20.395 -4.283 25.199 1.00 52.33 124 GLU C C 1
ATOM 4901 O O . GLU C 1 125 ? 19.666 -5.251 24.946 1.00 36.27 124 GLU C O 1
ATOM 4907 N N . LYS C 1 126 ? 20.032 -3.028 24.937 1.00 38.39 125 LYS C N 1
ATOM 4908 C CA . LYS C 1 126 ? 18.727 -2.724 24.364 1.00 41.33 125 LYS C CA 1
ATOM 4909 C C . LYS C 1 126 ? 18.598 -3.278 22.952 1.00 28.63 125 LYS C C 1
ATOM 4910 O O . LYS C 1 126 ? 17.517 -3.719 22.549 1.00 28.33 125 LYS C O 1
ATOM 4916 N N . MET C 1 127 ? 19.681 -3.253 22.175 1.00 31.54 126 MET C N 1
ATOM 4917 C CA . MET C 1 127 ? 19.609 -3.817 20.833 1.00 27.98 126 MET C CA 1
ATOM 4918 C C . MET C 1 127 ? 19.353 -5.323 20.877 1.00 22.37 126 MET C C 1
ATOM 4919 O O . MET C 1 127 ? 18.564 -5.837 20.079 1.00 22.45 126 MET C O 1
ATOM 4924 N N . ALA C 1 128 ? 19.982 -6.033 21.818 1.00 22.43 127 ALA C N 1
ATOM 4925 C CA . ALA C 1 128 ? 19.674 -7.462 21.943 1.00 24.63 127 ALA C CA 1
ATOM 4926 C C . ALA C 1 128 ? 18.205 -7.675 22.282 1.00 24.13 127 ALA C C 1
ATOM 4927 O O . ALA C 1 128 ? 17.564 -8.577 21.743 1.00 22.62 127 ALA C O 1
ATOM 4929 N N . LYS C 1 129 ? 17.644 -6.846 23.162 1.00 24.87 128 LYS C N 1
ATOM 4930 C CA . LYS C 1 129 ? 16.235 -7.009 23.497 1.00 21.99 128 LYS C CA 1
ATOM 4931 C C . LYS C 1 129 ? 15.343 -6.666 22.309 1.00 25.69 128 LYS C C 1
ATOM 4932 O O . LYS C 1 129 ? 14.332 -7.331 22.077 1.00 24.40 128 LYS C O 1
ATOM 4938 N N . LYS C 1 130 ? 15.692 -5.619 21.562 1.00 24.32 129 LYS C N 1
ATOM 4939 C CA . LYS C 1 130 ? 14.917 -5.285 20.367 1.00 21.02 129 LYS C CA 1
ATOM 4940 C C . LYS C 1 130 ? 14.960 -6.412 19.352 1.00 19.85 129 LYS C C 1
ATOM 4941 O O . LYS C 1 130 ? 13.935 -6.754 18.755 1.00 22.87 129 LYS C O 1
ATOM 4947 N N . MET C 1 131 ? 16.134 -7.015 19.156 1.00 20.95 130 MET C N 1
ATOM 4948 C CA . MET C 1 131 ? 16.236 -8.104 18.183 1.00 21.67 130 MET C CA 1
ATOM 4949 C C . MET C 1 131 ? 15.378 -9.303 18.585 1.00 23.30 130 MET C C 1
ATOM 4950 O O . MET C 1 131 ? 14.755 -9.937 17.725 1.00 20.39 130 MET C O 1
ATOM 4955 N N . HIS C 1 132 ? 15.326 -9.618 19.885 1.00 20.50 131 HIS C N 1
ATOM 4956 C CA . HIS C 1 132 ? 14.438 -10.683 20.347 1.00 18.77 131 HIS C CA 1
ATOM 4957 C C . HIS C 1 132 ? 12.974 -10.327 20.095 1.00 17.59 131 HIS C C 1
ATOM 4958 O O . HIS C 1 132 ? 12.194 -11.157 19.618 1.00 20.27 131 HIS C O 1
ATOM 4965 N N . GLN C 1 133 ? 12.593 -9.079 20.400 1.00 19.03 132 GLN C N 1
ATOM 4966 C CA . GLN C 1 133 ? 11.212 -8.660 20.209 1.00 20.60 132 GLN C CA 1
ATOM 4967 C C . GLN C 1 133 ? 10.855 -8.616 18.732 1.00 21.62 132 GLN C C 1
ATOM 4968 O O . GLN C 1 133 ? 9.760 -9.027 18.345 1.00 18.13 132 GLN C O 1
ATOM 4974 N N . TRP C 1 134 ? 11.772 -8.128 17.895 1.00 19.32 133 TRP C N 1
ATOM 4975 C CA . TRP C 1 134 ? 11.506 -8.059 16.458 1.00 20.88 133 TRP C CA 1
ATOM 4976 C C . TRP C 1 134 ? 11.388 -9.449 15.836 1.00 14.56 133 TRP C C 1
ATOM 4977 O O . TRP C 1 134 ? 10.549 -9.659 14.946 1.00 18.54 133 TRP C O 1
ATOM 4988 N N . LEU C 1 135 ? 12.215 -10.408 16.270 1.00 15.00 134 LEU C N 1
ATOM 4989 C CA . LEU C 1 135 ? 12.045 -11.780 15.776 1.00 16.67 134 LEU C CA 1
ATOM 4990 C C . LEU C 1 135 ? 10.665 -12.317 16.130 1.00 17.09 134 LEU C C 1
ATOM 4991 O O . LEU C 1 135 ? 9.990 -12.939 15.291 1.00 17.43 134 LEU C O 1
ATOM 4996 N N . ASN C 1 136 ? 10.204 -12.055 17.347 1.00 19.25 135 ASN C N 1
ATOM 4997 C CA . ASN C 1 136 ? 8.901 -12.572 17.746 1.00 20.80 135 ASN C CA 1
ATOM 4998 C C . ASN C 1 136 ? 7.767 -11.900 16.979 1.00 17.12 135 ASN C C 1
ATOM 4999 O O . ASN C 1 136 ? 6.772 -12.549 16.655 1.00 18.56 135 ASN C O 1
ATOM 5004 N N . ILE C 1 137 ? 7.909 -10.605 16.652 1.00 15.53 136 ILE C N 1
ATOM 5005 C CA . ILE C 1 137 ? 6.919 -9.939 15.803 1.00 14.01 136 ILE C CA 1
ATOM 5006 C C . ILE C 1 137 ? 6.869 -10.571 14.416 1.00 13.22 136 ILE C C 1
ATOM 5007 O O . ILE C 1 137 ? 5.785 -10.754 13.835 1.00 15.81 136 ILE C O 1
ATOM 5012 N N . ILE C 1 138 ? 8.038 -10.862 13.838 1.00 16.86 137 ILE C N 1
ATOM 5013 C CA . ILE C 1 138 ? 8.081 -11.496 12.523 1.00 16.28 137 ILE C CA 1
ATOM 5014 C C . ILE C 1 138 ? 7.441 -12.870 12.577 1.00 14.35 137 ILE C C 1
ATOM 5015 O O . ILE C 1 138 ? 6.670 -13.242 11.689 1.00 15.04 137 ILE C O 1
ATOM 5020 N N . ILE C 1 139 ? 7.731 -13.635 13.628 1.00 15.52 138 ILE C N 1
ATOM 5021 C CA . ILE C 1 139 ? 7.119 -14.960 13.720 1.00 14.77 138 ILE C CA 1
ATOM 5022 C C . ILE C 1 139 ? 5.610 -14.840 13.823 1.00 16.36 138 ILE C C 1
ATOM 5023 O O . ILE C 1 139 ? 4.858 -15.578 13.154 1.00 16.77 138 ILE C O 1
ATOM 5028 N N . GLY C 1 140 ? 5.138 -13.920 14.673 1.00 17.65 139 GLY C N 1
ATOM 5029 C CA . GLY C 1 140 ? 3.715 -13.723 14.816 1.00 14.60 139 GLY C CA 1
ATOM 5030 C C . GLY C 1 140 ? 3.085 -13.324 13.497 1.00 14.98 139 GLY C C 1
ATOM 5031 O O . GLY C 1 140 ? 1.983 -13.746 13.179 1.00 15.75 139 GLY C O 1
ATOM 5032 N N . ALA C 1 141 ? 3.788 -12.489 12.721 1.00 18.23 140 ALA C N 1
ATOM 5033 C CA . ALA C 1 141 ? 3.274 -12.076 11.416 1.00 16.87 140 ALA C CA 1
ATOM 5034 C C . ALA C 1 141 ? 3.167 -13.260 10.461 1.00 14.29 140 ALA C C 1
ATOM 5035 O O . ALA C 1 141 ? 2.212 -13.339 9.680 1.00 15.60 140 ALA C O 1
ATOM 5037 N N . CYS C 1 142 ? 4.142 -14.170 10.494 1.00 14.02 141 CYS C N 1
ATOM 5038 C CA . CYS C 1 142 ? 4.059 -15.383 9.674 1.00 15.04 141 CYS C CA 1
ATOM 5039 C C . CYS C 1 142 ? 2.921 -16.284 10.126 1.00 17.84 141 CYS C C 1
ATOM 5040 O O . CYS C 1 142 ? 2.212 -16.854 9.290 1.00 14.79 141 CYS C O 1
ATOM 5043 N N . GLU C 1 143 ? 2.702 -16.391 11.437 1.00 15.41 142 GLU C N 1
ATOM 5044 C CA . GLU C 1 143 ? 1.518 -17.097 11.926 1.00 18.82 142 GLU C CA 1
ATOM 5045 C C . GLU C 1 143 ? 0.244 -16.497 11.348 1.00 15.14 142 GLU C C 1
ATOM 5046 O O . GLU C 1 143 ? -0.639 -17.229 10.882 1.00 16.03 142 GLU C O 1
ATOM 5052 N N . GLN C 1 144 ? 0.148 -15.150 11.328 1.00 13.94 143 GLN C N 1
ATOM 5053 C CA . GLN C 1 144 ? -1.052 -14.492 10.834 1.00 14.43 143 GLN C CA 1
ATOM 5054 C C . GLN C 1 144 ? -1.202 -14.597 9.315 1.00 14.18 143 GLN C C 1
ATOM 5055 O O . GLN C 1 144 ? -2.302 -14.835 8.819 1.00 16.23 143 GLN C O 1
ATOM 5061 N N . CYS C 1 145 ? -0.117 -14.444 8.560 1.00 14.47 144 CYS C N 1
ATOM 5062 C CA . CYS C 1 145 ? -0.305 -14.268 7.121 1.00 19.81 144 CYS C CA 1
ATOM 5063 C C . CYS C 1 145 ? -0.196 -15.561 6.322 1.00 19.19 144 CYS C C 1
ATOM 5064 O O . CYS C 1 145 ? -0.530 -15.564 5.132 1.00 17.11 144 CYS C O 1
ATOM 5067 N N . GLY C 1 146 ? 0.236 -16.652 6.936 1.00 15.37 145 GLY C N 1
ATOM 5068 C CA . GLY C 1 146 ? 0.313 -17.904 6.200 1.00 15.52 145 GLY C CA 1
ATOM 5069 C C . GLY C 1 146 ? 1.700 -18.308 5.726 1.00 15.86 145 GLY C C 1
ATOM 5070 O O . GLY C 1 146 ? 1.856 -19.415 5.193 1.00 15.66 145 GLY C O 1
ATOM 5071 N N . ARG C 1 147 ? 2.723 -17.472 5.946 1.00 14.85 146 ARG C N 1
ATOM 5072 C CA . ARG C 1 147 ? 4.089 -17.848 5.580 1.00 13.98 146 ARG C CA 1
ATOM 5073 C C . ARG C 1 147 ? 4.572 -18.967 6.470 1.00 13.83 146 ARG C C 1
ATOM 5074 O O . ARG C 1 147 ? 4.468 -18.885 7.696 1.00 13.78 146 ARG C O 1
ATOM 5082 N N . ASN C 1 148 ? 5.134 -19.997 5.841 1.00 14.30 147 ASN C N 1
ATOM 5083 C CA . ASN C 1 148 ? 5.654 -21.145 6.562 1.00 14.09 147 ASN C CA 1
ATOM 5084 C C . ASN C 1 148 ? 7.168 -21.158 6.618 1.00 15.66 147 ASN C C 1
ATOM 5085 O O . ASN C 1 148 ? 7.762 -22.151 7.051 1.00 16.68 147 ASN C O 1
ATOM 5090 N N . GLN C 1 149 ? 7.795 -20.043 6.271 1.00 16.37 148 GLN C N 1
ATOM 5091 C CA . GLN C 1 149 ? 9.227 -19.829 6.357 1.00 15.44 148 GLN C CA 1
ATOM 5092 C C . GLN C 1 149 ? 9.378 -18.453 6.980 1.00 16.22 148 GLN C C 1
ATOM 5093 O O . GLN C 1 149 ? 8.647 -17.539 6.601 1.00 17.36 148 GLN C O 1
ATOM 5099 N N . ILE C 1 150 ? 10.280 -18.317 7.952 1.00 14.95 149 ILE C N 1
ATOM 5100 C CA . ILE C 1 150 ? 10.467 -17.050 8.663 1.00 16.26 149 ILE C CA 1
ATOM 5101 C C . ILE C 1 150 ? 11.505 -16.214 7.917 1.00 14.29 149 ILE C C 1
ATOM 5102 O O . ILE C 1 150 ? 12.584 -16.721 7.601 1.00 18.31 149 ILE C O 1
ATOM 5107 N N . PRO C 1 151 ? 11.241 -14.922 7.653 1.00 15.81 150 PRO C N 1
ATOM 5108 C CA . PRO C 1 151 ? 12.262 -14.067 7.039 1.00 17.35 150 PRO C CA 1
ATOM 5109 C C . PRO C 1 151 ? 13.516 -14.039 7.884 1.00 15.70 150 PRO C C 1
ATOM 5110 O O . PRO C 1 151 ? 13.456 -14.145 9.105 1.00 19.05 150 PRO C O 1
ATOM 5114 N N . GLU C 1 152 ? 14.662 -13.895 7.211 1.00 15.66 151 GLU C N 1
ATOM 5115 C CA . GLU C 1 152 ? 15.938 -13.753 7.904 1.00 17.20 151 GLU C CA 1
ATOM 5116 C C . GLU C 1 152 ? 16.034 -12.354 8.501 1.00 22.30 151 GLU C C 1
ATOM 5117 O O . GLU C 1 152 ? 15.833 -11.352 7.805 1.00 20.54 151 GLU C O 1
ATOM 5123 N N . LEU C 1 153 ? 16.309 -12.285 9.797 1.00 19.18 152 LEU C N 1
ATOM 5124 C CA . LEU C 1 153 ? 16.535 -11.024 10.495 1.00 15.67 152 LEU C CA 1
ATOM 5125 C C . LEU C 1 153 ? 18.023 -10.947 10.798 1.00 21.98 152 LEU C C 1
ATOM 5126 O O . LEU C 1 153 ? 18.550 -11.750 11.577 1.00 21.26 152 LEU C O 1
ATOM 5131 N N . ARG C 1 154 ? 18.706 -10.010 10.153 1.00 20.81 153 ARG C N 1
ATOM 5132 C CA . ARG C 1 154 ? 20.141 -9.837 10.285 1.00 21.81 153 ARG C CA 1
ATOM 5133 C C . ARG C 1 154 ? 20.451 -8.868 11.412 1.00 21.46 153 ARG C C 1
ATOM 5134 O O . ARG C 1 154 ? 19.622 -8.048 11.802 1.00 22.27 153 ARG C O 1
ATOM 5142 N N . GLN C 1 155 ? 21.662 -8.990 11.947 1.00 24.08 154 GLN C N 1
ATOM 5143 C CA . GLN C 1 155 ? 22.118 -8.066 12.964 1.00 23.85 154 GLN C CA 1
ATOM 5144 C C . GLN C 1 155 ? 22.223 -6.656 12.383 1.00 25.14 154 GLN C C 1
ATOM 5145 O O . GLN C 1 155 ? 22.517 -6.483 11.198 1.00 23.70 154 GLN C O 1
ATOM 5151 N N . PRO C 1 156 ? 21.986 -5.635 13.201 1.00 29.12 155 PRO C N 1
ATOM 5152 C CA . PRO C 1 156 ? 22.116 -4.255 12.716 1.00 25.59 155 PRO C CA 1
ATOM 5153 C C . PRO C 1 156 ? 23.531 -3.945 12.247 1.00 21.86 155 PRO C C 1
ATOM 5154 O O . PRO C 1 156 ? 24.520 -4.421 12.805 1.00 26.08 155 PRO C O 1
ATOM 5158 N N . VAL C 1 157 ? 23.613 -3.132 11.192 1.00 25.08 156 VAL C N 1
ATOM 5159 C CA . VAL C 1 157 ? 24.887 -2.714 10.626 1.00 28.45 156 VAL C CA 1
ATOM 5160 C C . VAL C 1 157 ? 24.781 -1.263 10.186 1.00 25.22 156 VAL C C 1
ATOM 5161 O O . VAL C 1 157 ? 23.693 -0.742 9.908 1.00 23.01 156 VAL C O 1
ATOM 5165 N N . TYR C 1 158 ? 25.945 -0.624 10.115 1.00 31.25 157 TYR C N 1
ATOM 5166 C CA . TYR C 1 158 ? 26.041 0.694 9.516 1.00 31.92 157 TYR C CA 1
ATOM 5167 C C . TYR C 1 158 ? 25.929 0.587 7.998 1.00 31.55 157 TYR C C 1
ATOM 5168 O O . TYR C 1 158 ? 26.140 -0.473 7.399 1.00 28.56 157 TYR C O 1
ATOM 5177 N N . LEU C 1 159 ? 25.583 1.714 7.377 1.00 25.52 158 LEU C N 1
ATOM 5178 C CA . LEU C 1 159 ? 25.346 1.732 5.938 1.00 28.34 158 LEU C CA 1
ATOM 5179 C C . LEU C 1 159 ? 26.573 1.275 5.155 1.00 28.52 158 LEU C C 1
ATOM 5180 O O . LEU C 1 159 ? 26.438 0.577 4.142 1.00 33.31 158 LEU C O 1
ATOM 5185 N N . ASP C 1 160 ? 27.777 1.645 5.607 1.00 26.59 159 ASP C N 1
ATOM 5186 C CA . ASP C 1 160 ? 28.974 1.278 4.854 1.00 28.48 159 ASP C CA 1
ATOM 5187 C C . ASP C 1 160 ? 29.162 -0.235 4.795 1.00 36.35 159 ASP C C 1
ATOM 5188 O O . ASP C 1 160 ? 29.459 -0.785 3.730 1.00 32.88 159 ASP C O 1
ATOM 5193 N N . GLN C 1 161 ? 28.958 -0.931 5.917 1.00 31.87 160 GLN C N 1
ATOM 5194 C CA . GLN C 1 161 ? 29.048 -2.390 5.884 1.00 29.93 160 GLN C CA 1
ATOM 5195 C C . GLN C 1 161 ? 27.967 -3.008 5.001 1.00 27.97 160 GLN C C 1
ATOM 5196 O O . GLN C 1 161 ? 28.242 -3.943 4.239 1.00 33.59 160 GLN C O 1
ATOM 5202 N N . PHE C 1 162 ? 26.730 -2.512 5.095 1.00 25.97 161 PHE C N 1
ATOM 5203 C CA . PHE C 1 162 ? 25.653 -3.064 4.281 1.00 25.35 161 PHE C CA 1
ATOM 5204 C C . PHE C 1 162 ? 25.950 -2.948 2.790 1.00 29.87 161 PHE C C 1
ATOM 5205 O O . PHE C 1 162 ? 25.750 -3.908 2.035 1.00 33.47 161 PHE C O 1
ATOM 5213 N N . VAL C 1 163 ? 26.393 -1.773 2.339 1.00 25.47 162 VAL C N 1
ATOM 5214 C CA . VAL C 1 163 ? 26.681 -1.596 0.922 1.00 28.63 162 VAL C CA 1
ATOM 5215 C C . VAL C 1 163 ? 27.909 -2.395 0.478 1.00 26.51 162 VAL C C 1
ATOM 5216 O O . VAL C 1 163 ? 27.967 -2.857 -0.668 1.00 34.55 162 VAL C O 1
ATOM 5220 N N A ARG C 1 164 ? 28.905 -2.567 1.354 0.58 30.23 163 ARG C N 1
ATOM 5221 N N B ARG C 1 164 ? 28.901 -2.573 1.361 0.42 28.52 163 ARG C N 1
ATOM 5222 C CA A ARG C 1 164 ? 30.072 -3.361 0.981 0.58 33.63 163 ARG C CA 1
ATOM 5223 C CA B ARG C 1 164 ? 30.080 -3.358 0.996 0.42 31.92 163 ARG C CA 1
ATOM 5224 C C A ARG C 1 164 ? 29.701 -4.826 0.787 0.58 42.84 163 ARG C C 1
ATOM 5225 C C B ARG C 1 164 ? 29.731 -4.831 0.816 0.42 36.06 163 ARG C C 1
ATOM 5226 O O A ARG C 1 164 ? 30.220 -5.491 -0.116 0.58 43.82 163 ARG C O 1
ATOM 5227 O O B ARG C 1 164 ? 30.295 -5.507 -0.052 0.42 36.29 163 ARG C O 1
ATOM 5242 N N . GLU C 1 165 ? 28.810 -5.346 1.628 1.00 29.52 164 GLU C N 1
ATOM 5243 C CA . GLU C 1 165 ? 28.478 -6.766 1.629 1.00 33.81 164 GLU C CA 1
ATOM 5244 C C . GLU C 1 165 ? 27.324 -7.138 0.707 1.00 29.41 164 GLU C C 1
ATOM 5245 O O . GLU C 1 165 ? 27.140 -8.327 0.429 1.00 37.09 164 GLU C O 1
ATOM 5251 N N . ALA C 1 166 ? 26.541 -6.169 0.234 1.00 31.71 165 ALA C N 1
ATOM 5252 C CA . ALA C 1 166 ? 25.346 -6.487 -0.536 1.00 30.08 165 ALA C CA 1
ATOM 5253 C C . ALA C 1 166 ? 25.717 -7.150 -1.852 1.00 29.34 165 ALA C C 1
ATOM 5254 O O . ALA C 1 166 ? 26.511 -6.616 -2.633 1.00 31.11 165 ALA C O 1
ATOM 5256 N N . LYS C 1 167 ? 25.120 -8.311 -2.110 1.00 27.91 166 LYS C N 1
ATOM 5257 C CA . LYS C 1 167 ? 25.388 -9.057 -3.332 1.00 35.55 166 LYS C CA 1
ATOM 5258 C C . LYS C 1 167 ? 24.150 -9.232 -4.198 1.00 43.67 166 LYS C C 1
ATOM 5259 O O . LYS C 1 167 ? 24.204 -9.974 -5.187 1.00 36.44 166 LYS C O 1
ATOM 5265 N N . GLU C 1 168 ? 23.042 -8.575 -3.857 1.00 32.53 167 GLU C N 1
ATOM 5266 C CA . GLU C 1 168 ? 21.801 -8.772 -4.594 1.00 26.29 167 GLU C CA 1
ATOM 5267 C C . GLU C 1 168 ? 21.934 -8.287 -6.035 1.00 32.25 167 GLU C C 1
ATOM 5268 O O . GLU C 1 168 ? 22.708 -7.376 -6.346 1.00 31.82 167 GLU C O 1
ATOM 5274 N N . HIS C 1 169 ? 21.157 -8.918 -6.918 1.00 26.75 168 HIS C N 1
ATOM 5275 C CA . HIS C 1 169 ? 21.283 -8.679 -8.352 1.00 39.51 168 HIS C CA 1
ATOM 5276 C C . HIS C 1 169 ? 20.784 -7.296 -8.738 1.00 29.73 168 HIS C C 1
ATOM 5277 O O . HIS C 1 169 ? 21.318 -6.677 -9.667 1.00 30.82 168 HIS C O 1
ATOM 5284 N N . LEU C 1 170 ? 19.754 -6.813 -8.057 1.00 26.59 169 LEU C N 1
ATOM 5285 C CA . LEU C 1 170 ? 19.238 -5.470 -8.241 1.00 24.14 169 LEU C CA 1
ATOM 5286 C C . LEU C 1 170 ? 19.381 -4.755 -6.910 1.00 26.21 169 LEU C C 1
ATOM 5287 O O . LEU C 1 170 ? 19.034 -5.316 -5.868 1.00 24.45 169 LEU C O 1
ATOM 5292 N N . LYS C 1 171 ? 19.904 -3.531 -6.944 1.00 25.45 170 LYS C N 1
ATOM 5293 C CA . LYS C 1 171 ? 20.198 -2.782 -5.730 1.00 25.02 170 LYS C CA 1
ATOM 5294 C C . LYS C 1 171 ? 19.565 -1.409 -5.845 1.00 24.06 170 LYS C C 1
ATOM 5295 O O . LYS C 1 171 ? 19.897 -0.648 -6.758 1.00 23.31 170 LYS C O 1
ATOM 5301 N N . LEU C 1 172 ? 18.641 -1.111 -4.934 1.00 19.84 171 LEU C N 1
ATOM 5302 C CA . LEU C 1 172 ? 17.829 0.098 -4.991 1.00 19.20 171 LEU C CA 1
ATOM 5303 C C . LEU C 1 172 ? 17.932 0.841 -3.673 1.00 20.22 171 LEU C C 1
ATOM 5304 O O . LEU C 1 172 ? 18.112 0.245 -2.606 1.00 21.76 171 LEU C O 1
ATOM 5309 N N . ILE C 1 173 ? 17.820 2.160 -3.762 1.00 18.39 172 ILE C N 1
ATOM 5310 C CA . ILE C 1 173 ? 17.810 3.016 -2.586 1.00 22.16 172 ILE C CA 1
ATOM 5311 C C . ILE C 1 173 ? 16.734 4.076 -2.782 1.00 21.51 172 ILE C C 1
ATOM 5312 O O . ILE C 1 173 ? 16.657 4.706 -3.839 1.00 21.42 172 ILE C O 1
ATOM 5317 N N . LEU C 1 174 ? 15.887 4.257 -1.777 1.00 20.88 173 LEU C N 1
ATOM 5318 C CA . LEU C 1 174 ? 14.846 5.275 -1.838 1.00 18.55 173 LEU C CA 1
ATOM 5319 C C . LEU C 1 174 ? 15.500 6.630 -1.605 1.00 25.52 173 LEU C C 1
ATOM 5320 O O . LEU C 1 174 ? 15.816 7.002 -0.471 1.00 22.82 173 LEU C O 1
ATOM 5325 N N . HIS C 1 175 ? 15.726 7.370 -2.694 1.00 22.26 174 HIS C N 1
ATOM 5326 C CA . HIS C 1 175 ? 16.368 8.673 -2.583 1.00 22.13 174 HIS C CA 1
ATOM 5327 C C . HIS C 1 175 ? 15.944 9.475 -3.801 1.00 24.02 174 HIS C C 1
ATOM 5328 O O . HIS C 1 175 ? 15.891 8.914 -4.903 1.00 24.85 174 HIS C O 1
ATOM 5335 N N . PRO C 1 176 ? 15.622 10.765 -3.653 1.00 23.42 175 PRO C N 1
ATOM 5336 C CA . PRO C 1 176 ? 15.020 11.493 -4.783 1.00 28.53 175 PRO C CA 1
ATOM 5337 C C . PRO C 1 176 ? 16.008 11.883 -5.873 1.00 30.22 175 PRO C C 1
ATOM 5338 O O . PRO C 1 176 ? 15.617 11.924 -7.048 1.00 32.86 175 PRO C O 1
ATOM 5342 N N . ALA C 1 177 ? 17.263 12.177 -5.529 1.00 31.08 176 ALA C N 1
ATOM 5343 C CA . ALA C 1 177 ? 18.205 12.719 -6.506 1.00 32.96 176 ALA C CA 1
ATOM 5344 C C . ALA C 1 177 ? 18.442 11.728 -7.639 1.00 34.77 176 ALA C C 1
ATOM 5345 O O . ALA C 1 177 ? 18.861 10.588 -7.407 1.00 33.51 176 ALA C O 1
ATOM 5347 N N . PHE C 1 178 ? 18.168 12.167 -8.867 1.00 35.83 177 PHE C N 1
ATOM 5348 C CA . PHE C 1 178 ? 18.334 11.352 -10.071 1.00 36.46 177 PHE C CA 1
ATOM 5349 C C . PHE C 1 178 ? 17.484 10.083 -10.049 1.00 27.52 177 PHE C C 1
ATOM 5350 O O . PHE C 1 178 ? 17.785 9.125 -10.769 1.00 29.52 177 PHE C O 1
ATOM 5358 N N . SER C 1 179 ? 16.405 10.080 -9.268 1.00 26.66 178 SER C N 1
ATOM 5359 C CA . SER C 1 179 ? 15.599 8.878 -9.094 1.00 26.16 178 SER C CA 1
ATOM 5360 C C . SER C 1 179 ? 14.898 8.466 -10.387 1.00 40.83 178 SER C C 1
ATOM 5361 O O . SER C 1 179 ? 14.607 9.289 -11.267 1.00 29.92 178 SER C O 1
ATOM 5364 N N . LYS C 1 180 ? 14.621 7.166 -10.482 1.00 29.69 179 LYS C N 1
ATOM 5365 C CA . LYS C 1 180 ? 13.749 6.607 -11.500 1.00 26.38 179 LYS C CA 1
ATOM 5366 C C . LYS C 1 180 ? 12.632 5.842 -10.805 1.00 21.16 179 LYS C C 1
ATOM 5367 O O . LYS C 1 180 ? 12.715 5.540 -9.616 1.00 21.11 179 LYS C O 1
ATOM 5373 N N . THR C 1 181 ? 11.572 5.538 -11.552 1.00 22.19 180 THR C N 1
ATOM 5374 C CA . THR C 1 181 ? 10.472 4.792 -10.967 1.00 24.68 180 THR C CA 1
ATOM 5375 C C . THR C 1 181 ? 10.668 3.299 -11.205 1.00 23.02 180 THR C C 1
ATOM 5376 O O . THR C 1 181 ? 11.596 2.860 -11.887 1.00 23.46 180 THR C O 1
ATOM 5380 N N . TRP C 1 182 ? 9.748 2.514 -10.657 1.00 21.12 181 TRP C N 1
ATOM 5381 C CA . TRP C 1 182 ? 9.829 1.058 -10.776 1.00 19.89 181 TRP C CA 1
ATOM 5382 C C . TRP C 1 182 ? 9.856 0.604 -12.230 1.00 24.04 181 TRP C C 1
ATOM 5383 O O . TRP C 1 182 ? 10.408 -0.457 -12.534 1.00 26.48 181 TRP C O 1
ATOM 5394 N N . ARG C 1 183 ? 9.264 1.389 -13.136 1.00 24.84 182 ARG C N 1
ATOM 5395 C CA . ARG C 1 183 ? 9.197 1.007 -14.543 1.00 26.91 182 ARG C CA 1
ATOM 5396 C C . ARG C 1 183 ? 10.568 0.978 -15.208 1.00 27.66 182 ARG C C 1
ATOM 5397 O O . ARG C 1 183 ? 10.726 0.324 -16.244 1.00 31.03 182 ARG C O 1
ATOM 5405 N N . ASP C 1 184 ? 11.554 1.669 -14.640 1.00 27.33 183 ASP C N 1
ATOM 5406 C CA . ASP C 1 184 ? 12.868 1.804 -15.254 1.00 27.66 183 ASP C CA 1
ATOM 5407 C C . ASP C 1 184 ? 13.879 0.802 -14.726 1.00 25.04 183 ASP C C 1
ATOM 5408 O O . ASP C 1 184 ? 15.041 0.843 -15.142 1.00 31.02 183 ASP C O 1
ATOM 5413 N N . TYR C 1 185 ? 13.471 -0.095 -13.839 1.00 22.78 184 TYR C N 1
ATOM 5414 C CA . TYR C 1 185 ? 14.407 -1.026 -13.236 1.00 26.79 184 TYR C CA 1
ATOM 5415 C C . TYR C 1 185 ? 13.955 -2.452 -13.497 1.00 25.73 184 TYR C C 1
ATOM 5416 O O . TYR C 1 185 ? 12.754 -2.717 -13.601 1.00 28.07 184 TYR C O 1
ATOM 5425 N N . PRO C 1 186 ? 14.892 -3.387 -13.625 1.00 25.92 185 PRO C N 1
ATOM 5426 C CA . PRO C 1 186 ? 14.519 -4.784 -13.916 1.00 28.11 185 PRO C CA 1
ATOM 5427 C C . PRO C 1 186 ? 14.114 -5.512 -12.640 1.00 32.38 185 PRO C C 1
ATOM 5428 O O . PRO C 1 186 ? 14.841 -6.324 -12.059 1.00 26.75 185 PRO C O 1
ATOM 5432 N N . VAL C 1 187 ? 12.905 -5.200 -12.176 1.00 24.13 186 VAL C N 1
ATOM 5433 C CA . VAL C 1 187 ? 12.392 -5.793 -10.944 1.00 24.83 186 VAL C CA 1
ATOM 5434 C C . VAL C 1 187 ? 11.883 -7.190 -11.280 1.00 25.88 186 VAL C C 1
ATOM 5435 O O . VAL C 1 187 ? 10.772 -7.369 -11.782 1.00 27.51 186 VAL C O 1
ATOM 5439 N N . GLN C 1 188 ? 12.705 -8.192 -10.991 1.00 28.70 187 GLN C N 1
ATOM 5440 C CA . GLN C 1 188 ? 12.408 -9.574 -11.324 1.00 28.02 187 GLN C CA 1
ATOM 5441 C C . GLN C 1 188 ? 13.285 -10.450 -10.449 1.00 24.78 187 GLN C C 1
ATOM 5442 O O . GLN C 1 188 ? 14.276 -9.972 -9.892 1.00 24.81 187 GLN C O 1
ATOM 5448 N N . PRO C 1 189 ? 12.946 -11.725 -10.292 1.00 27.01 188 PRO C N 1
ATOM 5449 C CA . PRO C 1 189 ? 13.827 -12.629 -9.553 1.00 25.68 188 PRO C CA 1
ATOM 5450 C C . PRO C 1 189 ? 15.211 -12.651 -10.181 1.00 23.57 188 PRO C C 1
ATOM 5451 O O . PRO C 1 189 ? 15.355 -12.390 -11.384 1.00 30.40 188 PRO C O 1
ATOM 5455 N N . PRO C 1 190 ? 16.258 -13.010 -9.421 1.00 30.43 189 PRO C N 1
ATOM 5456 C CA . PRO C 1 190 ? 16.186 -13.638 -8.097 1.00 30.32 189 PRO C CA 1
ATOM 5457 C C . PRO C 1 190 ? 15.933 -12.709 -6.923 1.00 30.94 189 PRO C C 1
ATOM 5458 O O . PRO C 1 190 ? 15.075 -13.031 -6.107 1.00 26.38 189 PRO C O 1
ATOM 5462 N N . ASP C 1 191 ? 16.648 -11.591 -6.827 1.00 28.52 190 ASP C N 1
ATOM 5463 C CA . ASP C 1 191 ? 16.678 -10.885 -5.559 1.00 27.24 190 ASP C CA 1
ATOM 5464 C C . ASP C 1 191 ? 16.895 -9.393 -5.756 1.00 27.39 190 ASP C C 1
ATOM 5465 O O . ASP C 1 191 ? 17.385 -8.938 -6.794 1.00 29.23 190 ASP C O 1
ATOM 5470 N N A VAL C 1 192 ? 16.496 -8.636 -4.735 0.54 20.55 191 VAL C N 1
ATOM 5471 N N B VAL C 1 192 ? 16.537 -8.637 -4.726 0.46 17.33 191 VAL C N 1
ATOM 5472 C CA A VAL C 1 192 ? 16.608 -7.182 -4.715 0.54 15.36 191 VAL C CA 1
ATOM 5473 C CA B VAL C 1 192 ? 16.678 -7.188 -4.753 0.46 21.28 191 VAL C CA 1
ATOM 5474 C C A VAL C 1 192 ? 17.054 -6.768 -3.320 0.54 22.43 191 VAL C C 1
ATOM 5475 C C B VAL C 1 192 ? 17.003 -6.712 -3.346 0.46 23.62 191 VAL C C 1
ATOM 5476 O O A VAL C 1 192 ? 16.574 -7.308 -2.319 0.54 24.30 191 VAL C O 1
ATOM 5477 O O B VAL C 1 192 ? 16.404 -7.164 -2.368 0.46 24.28 191 VAL C O 1
ATOM 5484 N N . ALA C 1 193 ? 17.975 -5.813 -3.247 1.00 27.99 192 ALA C N 1
ATOM 5485 C CA . ALA C 1 193 ? 18.298 -5.149 -1.992 1.00 23.25 192 ALA C CA 1
ATOM 5486 C C . ALA C 1 193 ? 17.717 -3.746 -2.067 1.00 27.22 192 ALA C C 1
ATOM 5487 O O . ALA C 1 193 ? 17.903 -3.050 -3.070 1.00 24.42 192 ALA C O 1
ATOM 5489 N N . LEU C 1 194 ? 16.993 -3.349 -1.024 1.00 17.91 193 LEU C N 1
ATOM 5490 C CA . LEU C 1 194 ? 16.326 -2.052 -0.979 1.00 17.11 193 LEU C CA 1
ATOM 5491 C C . LEU C 1 194 ? 16.719 -1.359 0.309 1.00 18.24 193 LEU C C 1
ATOM 5492 O O . LEU C 1 194 ? 16.484 -1.894 1.394 1.00 18.99 193 LEU C O 1
ATOM 5497 N N . ILE C 1 195 ? 17.275 -0.157 0.180 1.00 19.06 194 ILE C N 1
ATOM 5498 C CA . ILE C 1 195 ? 17.686 0.674 1.306 1.00 20.94 194 ILE C CA 1
ATOM 5499 C C . ILE C 1 195 ? 16.619 1.740 1.512 1.00 19.81 194 ILE C C 1
ATOM 5500 O O . ILE C 1 195 ? 16.328 2.520 0.599 1.00 20.05 194 ILE C O 1
ATOM 5505 N N A ILE C 1 196 ? 16.009 1.749 2.698 0.49 16.77 195 ILE C N 1
ATOM 5506 N N B ILE C 1 196 ? 16.044 1.780 2.708 0.51 21.13 195 ILE C N 1
ATOM 5507 C CA A ILE C 1 196 ? 15.131 2.827 3.150 0.49 17.58 195 ILE C CA 1
ATOM 5508 C CA B ILE C 1 196 ? 15.159 2.861 3.120 0.51 18.81 195 ILE C CA 1
ATOM 5509 C C A ILE C 1 196 ? 15.878 3.594 4.239 0.49 22.20 195 ILE C C 1
ATOM 5510 C C B ILE C 1 196 ? 15.836 3.615 4.251 0.51 22.12 195 ILE C C 1
ATOM 5511 O O A ILE C 1 196 ? 16.221 3.027 5.285 0.49 20.39 195 ILE C O 1
ATOM 5512 O O B ILE C 1 196 ? 16.093 3.056 5.325 0.51 21.36 195 ILE C O 1
ATOM 5521 N N . GLY C 1 197 ? 16.143 4.879 3.996 1.00 22.57 196 GLY C N 1
ATOM 5522 C CA . GLY C 1 197 ? 16.842 5.691 4.955 1.00 22.85 196 GLY C CA 1
ATOM 5523 C C . GLY C 1 197 ? 15.903 6.329 5.952 1.00 20.67 196 GLY C C 1
ATOM 5524 O O . GLY C 1 197 ? 14.688 6.121 5.932 1.00 21.54 196 GLY C O 1
ATOM 5525 N N . PRO C 1 198 ? 16.462 7.131 6.850 1.00 23.22 197 PRO C N 1
ATOM 5526 C CA . PRO C 1 198 ? 15.644 7.827 7.844 1.00 21.79 197 PRO C CA 1
ATOM 5527 C C . PRO C 1 198 ? 14.946 9.021 7.211 1.00 28.09 197 PRO C C 1
ATOM 5528 O O . PRO C 1 198 ? 15.224 9.413 6.079 1.00 25.59 197 PRO C O 1
ATOM 5532 N N . GLU C 1 199 ? 14.040 9.618 7.984 1.00 23.06 198 GLU C N 1
ATOM 5533 C CA . GLU C 1 199 ? 13.249 10.719 7.439 1.00 25.08 198 GLU C CA 1
ATOM 5534 C C . GLU C 1 199 ? 14.132 11.873 6.984 1.00 27.63 198 GLU C C 1
ATOM 5535 O O . GLU C 1 199 ? 13.775 12.583 6.041 1.00 29.91 198 GLU C O 1
ATOM 5541 N N . GLY C 1 200 ? 15.293 12.063 7.615 1.00 28.02 199 GLY C N 1
ATOM 5542 C CA . GLY C 1 200 ? 16.183 13.139 7.204 1.00 30.11 199 GLY C CA 1
ATOM 5543 C C . GLY C 1 200 ? 17.040 12.857 5.992 1.00 25.58 199 GLY C C 1
ATOM 5544 O O . GLY C 1 200 ? 17.764 13.739 5.536 1.00 32.07 199 GLY C O 1
ATOM 5545 N N . GLY C 1 201 ? 17.003 11.638 5.458 1.00 29.77 200 GLY C N 1
ATOM 5546 C CA . GLY C 1 201 ? 17.709 11.336 4.228 1.00 27.58 200 GLY C CA 1
ATOM 5547 C C . GLY C 1 201 ? 19.132 10.856 4.437 1.00 28.66 200 GLY C C 1
ATOM 5548 O O . GLY C 1 201 ? 19.489 10.254 5.458 1.00 27.99 200 GLY C O 1
ATOM 5549 N N . PHE C 1 202 ? 19.958 11.114 3.418 1.00 30.27 201 PHE C N 1
ATOM 5550 C CA . PHE C 1 202 ? 21.332 10.633 3.372 1.00 30.30 201 PHE C CA 1
ATOM 5551 C C . PHE C 1 202 ? 22.270 11.791 3.074 1.00 31.70 201 PHE C C 1
ATOM 5552 O O . PHE C 1 202 ? 21.924 12.710 2.329 1.00 38.29 201 PHE C O 1
ATOM 5560 N N . SER C 1 203 ? 23.478 11.716 3.625 1.00 37.65 202 SER C N 1
ATOM 5561 C CA . SER C 1 203 ? 24.481 12.728 3.325 1.00 44.58 202 SER C CA 1
ATOM 5562 C C . SER C 1 203 ? 25.058 12.499 1.931 1.00 31.45 202 SER C C 1
ATOM 5563 O O . SER C 1 203 ? 24.935 11.418 1.350 1.00 34.35 202 SER C O 1
ATOM 5566 N N . ASP C 1 204 ? 25.679 13.549 1.382 1.00 36.37 203 ASP C N 1
ATOM 5567 C CA . ASP C 1 204 ? 26.379 13.409 0.108 1.00 44.01 203 ASP C CA 1
ATOM 5568 C C . ASP C 1 204 ? 27.390 12.273 0.163 1.00 43.14 203 ASP C C 1
ATOM 5569 O O . ASP C 1 204 ? 27.516 11.494 -0.789 1.00 35.11 203 ASP C O 1
ATOM 5574 N N . GLU C 1 205 ? 28.115 12.168 1.279 1.00 34.24 204 GLU C N 1
ATOM 5575 C CA . GLU C 1 205 ? 29.103 11.112 1.458 1.00 36.88 204 GLU C CA 1
ATOM 5576 C C . GLU C 1 205 ? 28.446 9.741 1.380 1.00 40.32 204 GLU C C 1
ATOM 5577 O O . GLU C 1 205 ? 28.952 8.828 0.717 1.00 36.43 204 GLU C O 1
ATOM 5583 N N . GLU C 1 206 ? 27.308 9.582 2.054 1.00 34.54 205 GLU C N 1
ATOM 5584 C CA . GLU C 1 206 ? 26.606 8.301 2.027 1.00 32.63 205 GLU C CA 1
ATOM 5585 C C . GLU C 1 206 ? 26.137 7.961 0.618 1.00 32.22 205 GLU C C 1
ATOM 5586 O O . GLU C 1 206 ? 26.208 6.801 0.191 1.00 30.39 205 GLU C O 1
ATOM 5592 N N . ILE C 1 207 ? 25.659 8.962 -0.124 1.00 31.23 206 ILE C N 1
ATOM 5593 C CA . ILE C 1 207 ? 25.205 8.718 -1.490 1.00 33.20 206 ILE C CA 1
ATOM 5594 C C . ILE C 1 207 ? 26.374 8.378 -2.412 1.00 30.43 206 ILE C C 1
ATOM 5595 O O . ILE C 1 207 ? 26.229 7.551 -3.323 1.00 31.54 206 ILE C O 1
ATOM 5600 N N . ARG C 1 208 ? 27.546 8.990 -2.200 1.00 36.20 207 ARG C N 1
ATOM 5601 C CA . ARG C 1 208 ? 28.733 8.556 -2.932 1.00 32.48 207 ARG C CA 1
ATOM 5602 C C . ARG C 1 208 ? 29.010 7.083 -2.671 1.00 33.21 207 ARG C C 1
ATOM 5603 O O . ARG C 1 208 ? 29.366 6.329 -3.583 1.00 42.55 207 ARG C O 1
ATOM 5611 N N . LEU C 1 209 ? 28.836 6.660 -1.424 1.00 28.55 208 LEU C N 1
ATOM 5612 C CA . LEU C 1 209 ? 29.052 5.269 -1.052 1.00 33.89 208 LEU C CA 1
ATOM 5613 C C . LEU C 1 209 ? 28.010 4.356 -1.689 1.00 38.73 208 LEU C C 1
ATOM 5614 O O . LEU C 1 209 ? 28.357 3.342 -2.309 1.00 33.13 208 LEU C O 1
ATOM 5619 N N . THR C 1 210 ? 26.724 4.687 -1.536 1.00 26.65 209 THR C N 1
ATOM 5620 C CA . THR C 1 210 ? 25.676 3.843 -2.107 1.00 25.56 209 THR C CA 1
ATOM 5621 C C . THR C 1 210 ? 25.780 3.783 -3.625 1.00 31.11 209 THR C C 1
ATOM 5622 O O . THR C 1 210 ? 25.731 2.698 -4.218 1.00 28.67 209 THR C O 1
ATOM 5626 N N . SER C 1 211 ? 25.943 4.939 -4.274 1.00 30.26 210 SER C N 1
ATOM 5627 C CA . SER C 1 211 ? 26.043 4.937 -5.729 1.00 32.02 210 SER C CA 1
ATOM 5628 C C . SER C 1 211 ? 27.326 4.264 -6.202 1.00 31.23 210 SER C C 1
ATOM 5629 O O . SER C 1 211 ? 27.342 3.658 -7.280 1.00 38.42 210 SER C O 1
ATOM 5632 N N . GLY C 1 212 ? 28.400 4.349 -5.411 1.00 30.38 211 GLY C N 1
ATOM 5633 C CA . GLY C 1 212 ? 29.637 3.674 -5.755 1.00 33.49 211 GLY C CA 1
ATOM 5634 C C . GLY C 1 212 ? 29.541 2.165 -5.703 1.00 45.17 211 GLY C C 1
ATOM 5635 O O . GLY C 1 212 ? 30.342 1.477 -6.342 1.00 36.07 211 GLY C O 1
ATOM 5636 N N . HIS C 1 213 ? 28.577 1.631 -4.959 1.00 29.00 212 HIS C N 1
ATOM 5637 C CA . HIS C 1 213 ? 28.359 0.196 -4.902 1.00 25.15 212 HIS C CA 1
ATOM 5638 C C . HIS C 1 213 ? 27.158 -0.243 -5.727 1.00 29.00 212 HIS C C 1
ATOM 5639 O O . HIS C 1 213 ? 26.669 -1.367 -5.556 1.00 30.77 212 HIS C O 1
ATOM 5646 N N . GLY C 1 214 ? 26.676 0.621 -6.618 1.00 29.78 213 GLY C N 1
ATOM 5647 C CA . GLY C 1 214 ? 25.659 0.232 -7.572 1.00 31.02 213 GLY C CA 1
ATOM 5648 C C . GLY C 1 214 ? 24.228 0.321 -7.094 1.00 28.48 213 GLY C C 1
ATOM 5649 O O . GLY C 1 214 ? 23.342 -0.229 -7.759 1.00 26.52 213 GLY C O 1
ATOM 5650 N N . PHE C 1 215 ? 23.963 0.992 -5.974 1.00 26.22 214 PHE C N 1
ATOM 5651 C CA . PHE C 1 215 ? 22.588 1.199 -5.535 1.00 25.22 214 PHE C CA 1
ATOM 5652 C C . PHE C 1 215 ? 21.951 2.301 -6.364 1.00 24.58 214 PHE C C 1
ATOM 5653 O O . PHE C 1 215 ? 22.500 3.403 -6.474 1.00 31.04 214 PHE C O 1
ATOM 5661 N N . LEU C 1 216 ? 20.820 1.994 -6.954 1.00 20.61 215 LEU C N 1
ATOM 5662 C CA . LEU C 1 216 ? 20.174 2.873 -7.921 1.00 22.24 215 LEU C CA 1
ATOM 5663 C C . LEU C 1 216 ? 19.011 3.585 -7.255 1.00 21.96 215 LEU C C 1
ATOM 5664 O O . LEU C 1 216 ? 18.230 2.945 -6.540 1.00 21.32 215 LEU C O 1
ATOM 5669 N N . PRO C 1 217 ? 18.859 4.896 -7.448 1.00 23.52 216 PRO C N 1
ATOM 5670 C CA . PRO C 1 217 ? 17.828 5.648 -6.707 1.00 24.47 216 PRO C CA 1
ATOM 5671 C C . PRO C 1 217 ? 16.421 5.420 -7.253 1.00 28.20 216 PRO C C 1
ATOM 5672 O O . PRO C 1 217 ? 16.178 5.543 -8.456 1.00 24.16 216 PRO C O 1
ATOM 5676 N N . LEU C 1 218 ? 15.486 5.120 -6.350 1.00 21.81 217 LEU C N 1
ATOM 5677 C CA . LEU C 1 218 ? 14.097 4.839 -6.686 1.00 22.93 217 LEU C CA 1
ATOM 5678 C C . LEU C 1 218 ? 13.189 5.896 -6.068 1.00 25.62 217 LEU C C 1
ATOM 5679 O O . LEU C 1 218 ? 13.390 6.302 -4.921 1.00 22.19 217 LEU C O 1
ATOM 5684 N N . SER C 1 219 ? 12.198 6.356 -6.834 1.00 18.70 218 SER C N 1
ATOM 5685 C CA . SER C 1 219 ? 11.160 7.232 -6.307 1.00 21.29 218 SER C CA 1
ATOM 5686 C C . SER C 1 219 ? 9.879 6.442 -6.069 1.00 23.47 218 SER C C 1
ATOM 5687 O O . SER C 1 219 ? 9.660 5.385 -6.663 1.00 20.21 218 SER C O 1
ATOM 5690 N N . LEU C 1 220 ? 9.023 6.980 -5.195 1.00 20.55 219 LEU C N 1
ATOM 5691 C CA . LEU C 1 220 ? 7.695 6.425 -4.932 1.00 22.16 219 LEU C CA 1
ATOM 5692 C C . LEU C 1 220 ? 6.668 7.561 -4.841 1.00 19.75 219 LEU C C 1
ATOM 5693 O O . LEU C 1 220 ? 5.939 7.694 -3.860 1.00 18.30 219 LEU C O 1
ATOM 5698 N N . GLY C 1 221 ? 6.601 8.388 -5.885 1.00 18.99 220 GLY C N 1
ATOM 5699 C CA . GLY C 1 221 ? 5.595 9.429 -5.985 1.00 20.12 220 GLY C CA 1
ATOM 5700 C C . GLY C 1 221 ? 6.048 10.767 -5.441 1.00 20.11 220 GLY C C 1
ATOM 5701 O O . GLY C 1 221 ? 7.135 10.891 -4.871 1.00 21.94 220 GLY C O 1
ATOM 5702 N N . PRO C 1 222 ? 5.225 11.800 -5.624 1.00 18.44 221 PRO C N 1
ATOM 5703 C CA . PRO C 1 222 ? 5.604 13.163 -5.216 1.00 17.20 221 PRO C CA 1
ATOM 5704 C C . PRO C 1 222 ? 5.277 13.530 -3.774 1.00 21.00 221 PRO C C 1
ATOM 5705 O O . PRO C 1 222 ? 5.593 14.657 -3.362 1.00 21.66 221 PRO C O 1
ATOM 5709 N N . ARG C 1 223 ? 4.635 12.652 -3.011 1.00 21.70 222 ARG C N 1
ATOM 5710 C CA . ARG C 1 223 ? 4.287 12.928 -1.625 1.00 18.60 222 ARG C CA 1
ATOM 5711 C C . ARG C 1 223 ? 5.330 12.308 -0.712 1.00 17.68 222 ARG C C 1
ATOM 5712 O O . ARG C 1 223 ? 5.788 11.183 -0.951 1.00 21.09 222 ARG C O 1
ATOM 5720 N N . VAL C 1 224 ? 5.680 13.020 0.350 1.00 16.90 223 VAL C N 1
ATOM 5721 C CA . VAL C 1 224 ? 6.694 12.514 1.268 1.00 19.09 223 VAL C CA 1
ATOM 5722 C C . VAL C 1 224 ? 6.058 11.448 2.140 1.00 19.95 223 VAL C C 1
ATOM 5723 O O . VAL C 1 224 ? 5.125 11.738 2.898 1.00 20.90 223 VAL C O 1
ATOM 5727 N N . LEU C 1 225 ? 6.587 10.225 2.064 1.00 21.28 224 LEU C N 1
ATOM 5728 C CA . LEU C 1 225 ? 6.071 9.123 2.850 1.00 18.09 224 LEU C CA 1
ATOM 5729 C C . LEU C 1 225 ? 6.823 9.028 4.169 1.00 17.78 224 LEU C C 1
ATOM 5730 O O . LEU C 1 225 ? 8.040 9.226 4.222 1.00 22.20 224 LEU C O 1
ATOM 5735 N N . ARG C 1 226 ? 6.080 8.761 5.239 1.00 16.47 225 ARG C N 1
ATOM 5736 C CA . ARG C 1 226 ? 6.706 8.326 6.481 1.00 17.41 225 ARG C CA 1
ATOM 5737 C C . ARG C 1 226 ? 7.578 7.108 6.219 1.00 19.00 225 ARG C C 1
ATOM 5738 O O . ARG C 1 226 ? 7.317 6.323 5.305 1.00 19.68 225 ARG C O 1
ATOM 5746 N N A THR C 1 227 ? 8.622 6.941 7.041 0.48 19.55 226 THR C N 1
ATOM 5747 N N B THR C 1 227 ? 8.625 6.953 7.032 0.52 19.99 226 THR C N 1
ATOM 5748 C CA A THR C 1 227 ? 9.586 5.874 6.786 0.48 20.06 226 THR C CA 1
ATOM 5749 C CA B THR C 1 227 ? 9.575 5.879 6.782 0.52 18.91 226 THR C CA 1
ATOM 5750 C C A THR C 1 227 ? 8.937 4.496 6.831 0.48 24.14 226 THR C C 1
ATOM 5751 C C B THR C 1 227 ? 8.888 4.521 6.776 0.52 15.28 226 THR C C 1
ATOM 5752 O O A THR C 1 227 ? 9.348 3.597 6.092 0.48 31.59 226 THR C O 1
ATOM 5753 O O B THR C 1 227 ? 9.196 3.679 5.934 0.52 12.77 226 THR C O 1
ATOM 5760 N N . GLU C 1 228 ? 7.920 4.313 7.676 1.00 16.42 227 GLU C N 1
ATOM 5761 C CA . GLU C 1 228 ? 7.256 3.016 7.747 1.00 20.87 227 GLU C CA 1
ATOM 5762 C C . GLU C 1 228 ? 6.283 2.816 6.590 1.00 16.76 227 GLU C C 1
ATOM 5763 O O . GLU C 1 228 ? 6.130 1.689 6.089 1.00 20.47 227 GLU C O 1
ATOM 5769 N N . THR C 1 229 ? 5.660 3.896 6.115 1.00 15.06 228 THR C N 1
ATOM 5770 C CA . THR C 1 229 ? 4.835 3.782 4.922 1.00 11.92 228 THR C CA 1
ATOM 5771 C C . THR C 1 229 ? 5.699 3.452 3.721 1.00 18.44 228 THR C C 1
ATOM 5772 O O . THR C 1 229 ? 5.306 2.646 2.869 1.00 16.50 228 THR C O 1
ATOM 5776 N N . ALA C 1 230 ? 6.869 4.082 3.627 1.00 16.34 229 ALA C N 1
ATOM 5777 C CA . ALA C 1 230 ? 7.762 3.864 2.498 1.00 15.87 229 ALA C CA 1
ATOM 5778 C C . ALA C 1 230 ? 8.175 2.408 2.406 1.00 17.79 229 ALA C C 1
ATOM 5779 O O . ALA C 1 230 ? 8.253 1.856 1.311 1.00 17.67 229 ALA C O 1
ATOM 5781 N N . ALA C 1 231 ? 8.509 1.803 3.539 1.00 16.16 230 ALA C N 1
ATOM 5782 C CA . ALA C 1 231 ? 8.867 0.392 3.538 1.00 20.61 230 ALA C CA 1
ATOM 5783 C C . ALA C 1 231 ? 7.768 -0.447 2.926 1.00 17.77 230 ALA C C 1
ATOM 5784 O O . ALA C 1 231 ? 8.016 -1.272 2.038 1.00 20.10 230 ALA C O 1
ATOM 5786 N N . ILE C 1 232 ? 6.546 -0.263 3.396 1.00 15.00 231 ILE C N 1
ATOM 5787 C CA . ILE C 1 232 ? 5.496 -1.175 2.968 1.00 16.07 231 ILE C CA 1
ATOM 5788 C C . ILE C 1 232 ? 5.031 -0.835 1.547 1.00 15.37 231 ILE C C 1
ATOM 5789 O O . ILE C 1 232 ? 4.740 -1.726 0.750 1.00 14.46 231 ILE C O 1
ATOM 5794 N N . THR C 1 233 ? 5.018 0.444 1.185 1.00 16.63 232 THR C N 1
ATOM 5795 C CA . THR C 1 233 ? 4.729 0.820 -0.194 1.00 12.28 232 THR C CA 1
ATOM 5796 C C . THR C 1 233 ? 5.774 0.265 -1.151 1.00 14.37 232 THR C C 1
ATOM 5797 O O . THR C 1 233 ? 5.434 -0.272 -2.206 1.00 15.12 232 THR C O 1
ATOM 5801 N N . ALA C 1 234 ? 7.055 0.371 -0.796 1.00 14.32 233 ALA C N 1
ATOM 5802 C CA . ALA C 1 234 ? 8.103 -0.114 -1.690 1.00 12.69 233 ALA C CA 1
ATOM 5803 C C . ALA C 1 234 ? 8.002 -1.628 -1.881 1.00 11.45 233 ALA C C 1
ATOM 5804 O O . ALA C 1 234 ? 8.094 -2.132 -3.006 1.00 18.88 233 ALA C O 1
ATOM 5806 N N A LEU C 1 235 ? 7.856 -2.376 -0.777 0.71 14.29 234 LEU C N 1
ATOM 5807 N N B LEU C 1 235 ? 7.831 -2.367 -0.784 0.29 16.00 234 LEU C N 1
ATOM 5808 C CA A LEU C 1 235 ? 7.710 -3.824 -0.888 0.71 13.58 234 LEU C CA 1
ATOM 5809 C CA B LEU C 1 235 ? 7.714 -3.816 -0.889 0.29 12.74 234 LEU C CA 1
ATOM 5810 C C A LEU C 1 235 ? 6.493 -4.193 -1.720 0.71 14.71 234 LEU C C 1
ATOM 5811 C C B LEU C 1 235 ? 6.484 -4.209 -1.696 0.29 14.63 234 LEU C C 1
ATOM 5812 O O A LEU C 1 235 ? 6.541 -5.140 -2.515 0.71 17.25 234 LEU C O 1
ATOM 5813 O O B LEU C 1 235 ? 6.520 -5.177 -2.464 0.29 16.81 234 LEU C O 1
ATOM 5822 N N . SER C 1 236 ? 5.390 -3.459 -1.547 1.00 12.76 235 SER C N 1
ATOM 5823 C CA . SER C 1 236 ? 4.182 -3.737 -2.328 1.00 13.75 235 SER C CA 1
ATOM 5824 C C . SER C 1 236 ? 4.425 -3.538 -3.822 1.00 15.66 235 SER C C 1
ATOM 5825 O O . SER C 1 236 ? 4.000 -4.352 -4.656 1.00 16.43 235 SER C O 1
ATOM 5828 N N . VAL C 1 237 ? 5.082 -2.433 -4.183 1.00 13.24 236 VAL C N 1
ATOM 5829 C CA . VAL C 1 237 ? 5.331 -2.143 -5.587 1.00 13.88 236 VAL C CA 1
ATOM 5830 C C . VAL C 1 237 ? 6.314 -3.148 -6.179 1.00 16.63 236 VAL C C 1
ATOM 5831 O O . VAL C 1 237 ? 6.122 -3.641 -7.299 1.00 16.46 236 VAL C O 1
ATOM 5835 N N . LEU C 1 238 ? 7.370 -3.491 -5.423 1.00 16.65 237 LEU C N 1
ATOM 5836 C CA . LEU C 1 238 ? 8.358 -4.431 -5.934 1.00 15.46 237 LEU C CA 1
ATOM 5837 C C . LEU C 1 238 ? 7.768 -5.830 -6.062 1.00 17.45 237 LEU C C 1
ATOM 5838 O O . LEU C 1 238 ? 8.038 -6.520 -7.048 1.00 18.51 237 LEU C O 1
ATOM 5843 N N . GLN C 1 239 ? 6.942 -6.251 -5.092 1.00 15.53 238 GLN C N 1
ATOM 5844 C CA . GLN C 1 239 ? 6.322 -7.575 -5.197 1.00 17.29 238 GLN C CA 1
ATOM 5845 C C . GLN C 1 239 ? 5.303 -7.621 -6.321 1.00 15.35 238 GLN C C 1
ATOM 5846 O O . GLN C 1 239 ? 5.110 -8.661 -6.938 1.00 18.70 238 GLN C O 1
ATOM 5852 N N . ALA C 1 240 ? 4.642 -6.503 -6.612 1.00 15.68 239 ALA C N 1
ATOM 5853 C CA . ALA C 1 240 ? 3.721 -6.517 -7.743 1.00 16.61 239 ALA C CA 1
ATOM 5854 C C . ALA C 1 240 ? 4.484 -6.536 -9.059 1.00 17.16 239 ALA C C 1
ATOM 5855 O O . ALA C 1 240 ? 4.115 -7.270 -9.989 1.00 22.35 239 ALA C O 1
ATOM 5857 N N . ALA C 1 241 ? 5.579 -5.773 -9.142 1.00 19.06 240 ALA C N 1
ATOM 5858 C CA . ALA C 1 241 ? 6.329 -5.681 -10.394 1.00 20.35 240 ALA C CA 1
ATOM 5859 C C . ALA C 1 241 ? 7.035 -6.986 -10.729 1.00 22.12 240 ALA C C 1
ATOM 5860 O O . ALA C 1 241 ? 6.988 -7.445 -11.877 1.00 23.32 240 ALA C O 1
ATOM 5862 N N . GLY C 1 242 ? 7.700 -7.593 -9.744 1.00 21.33 241 GLY C N 1
ATOM 5863 C CA . GLY C 1 242 ? 8.523 -8.755 -10.012 1.00 21.67 241 GLY C CA 1
ATOM 5864 C C . GLY C 1 242 ? 8.265 -9.959 -9.133 1.00 20.24 241 GLY C C 1
ATOM 5865 O O . GLY C 1 242 ? 8.911 -10.991 -9.317 1.00 21.51 241 GLY C O 1
ATOM 5866 N N . GLY C 1 243 ? 7.325 -9.855 -8.193 1.00 18.62 242 GLY C N 1
ATOM 5867 C CA . GLY C 1 243 ? 7.031 -10.968 -7.311 1.00 19.29 242 GLY C CA 1
ATOM 5868 C C . GLY C 1 243 ? 5.651 -11.543 -7.532 1.00 20.94 242 GLY C C 1
ATOM 5869 O O . GLY C 1 243 ? 5.182 -11.621 -8.676 1.00 22.98 242 GLY C O 1
ATOM 5870 N N . ASP C 1 244 ? 4.960 -11.893 -6.443 1.00 19.35 243 ASP C N 1
ATOM 5871 C CA . ASP C 1 244 ? 3.735 -12.677 -6.526 1.00 20.59 243 ASP C CA 1
ATOM 5872 C C . ASP C 1 244 ? 2.480 -11.891 -6.177 1.00 21.72 243 ASP C C 1
ATOM 5873 O O . ASP C 1 244 ? 1.442 -12.494 -5.883 1.00 22.03 243 ASP C O 1
ATOM 5878 N N . LEU C 1 245 ? 2.533 -10.563 -6.221 1.00 19.90 244 LEU C N 1
ATOM 5879 C CA . LEU C 1 245 ? 1.296 -9.818 -6.120 1.00 19.17 244 LEU C CA 1
ATOM 5880 C C . LEU C 1 245 ? 0.747 -9.590 -7.523 1.00 41.88 244 LEU C C 1
ATOM 5881 O O . LEU C 1 245 ? 1.502 -9.312 -8.453 1.00 29.03 244 LEU C O 1
ATOM 5887 N N . ARG D 1 5 ? 13.114 23.033 6.507 1.00 68.26 4 ARG D N 1
ATOM 5888 C CA . ARG D 1 5 ? 11.916 22.238 6.756 1.00 78.20 4 ARG D CA 1
ATOM 5889 C C . ARG D 1 5 ? 10.756 23.145 7.153 1.00 82.83 4 ARG D C 1
ATOM 5890 O O . ARG D 1 5 ? 10.561 23.444 8.331 1.00 98.75 4 ARG D O 1
ATOM 5898 N N . THR D 1 6 ? 9.989 23.576 6.158 1.00 48.09 5 THR D N 1
ATOM 5899 C CA . THR D 1 6 ? 8.910 24.525 6.389 1.00 46.33 5 THR D CA 1
ATOM 5900 C C . THR D 1 6 ? 7.775 23.882 7.183 1.00 60.35 5 THR D C 1
ATOM 5901 O O . THR D 1 6 ? 7.516 22.679 7.083 1.00 63.26 5 THR D O 1
ATOM 5905 N N . ILE D 1 7 ? 7.103 24.701 7.985 1.00 23.36 6 ILE D N 1
ATOM 5906 C CA . ILE D 1 7 ? 5.950 24.261 8.767 1.00 22.62 6 ILE D CA 1
ATOM 5907 C C . ILE D 1 7 ? 4.710 24.386 7.890 1.00 18.46 6 ILE D C 1
ATOM 5908 O O . ILE D 1 7 ? 4.368 25.486 7.447 1.00 18.11 6 ILE D O 1
ATOM 5913 N N . ARG D 1 8 ? 4.027 23.267 7.630 1.00 18.59 7 ARG D N 1
ATOM 5914 C CA . ARG D 1 8 ? 2.815 23.263 6.816 1.00 14.92 7 ARG D CA 1
ATOM 5915 C C . ARG D 1 8 ? 1.583 23.187 7.709 1.00 16.58 7 ARG D C 1
ATOM 5916 O O . ARG D 1 8 ? 1.506 22.338 8.604 1.00 20.83 7 ARG D O 1
ATOM 5924 N N . ILE D 1 9 ? 0.602 24.051 7.436 1.00 15.65 8 ILE D N 1
ATOM 5925 C CA . ILE D 1 9 ? -0.567 24.171 8.304 1.00 16.93 8 ILE D CA 1
ATOM 5926 C C . ILE D 1 9 ? -1.807 24.246 7.430 1.00 18.84 8 ILE D C 1
ATOM 5927 O O . ILE D 1 9 ? -1.933 25.162 6.613 1.00 17.97 8 ILE D O 1
ATOM 5932 N N . TYR D 1 10 ? -2.730 23.287 7.597 1.00 16.88 9 TYR D N 1
ATOM 5933 C CA . TYR D 1 10 ? -4.013 23.367 6.897 1.00 16.54 9 TYR D CA 1
ATOM 5934 C C . TYR D 1 10 ? -4.890 24.470 7.486 1.00 19.63 9 TYR D C 1
ATOM 5935 O O . TYR D 1 10 ? -5.142 24.508 8.695 1.00 22.02 9 TYR D O 1
ATOM 5944 N N . GLN D 1 11 ? -5.366 25.363 6.625 1.00 20.35 10 GLN D N 1
ATOM 5945 C CA . GLN D 1 11 ? -6.180 26.502 7.043 1.00 22.18 10 GLN D CA 1
ATOM 5946 C C . GLN D 1 11 ? -7.141 26.744 5.892 1.00 24.95 10 GLN D C 1
ATOM 5947 O O . GLN D 1 11 ? -6.757 27.318 4.866 1.00 21.80 10 GLN D O 1
ATOM 5953 N N . PRO D 1 12 ? -8.381 26.286 6.009 1.00 23.72 11 PRO D N 1
ATOM 5954 C CA . PRO D 1 12 ? -9.346 26.496 4.921 1.00 22.75 11 PRO D CA 1
ATOM 5955 C C . PRO D 1 12 ? -9.788 27.955 4.875 1.00 18.64 11 PRO D C 1
ATOM 5956 O O . PRO D 1 12 ? -9.626 28.728 5.827 1.00 24.17 11 PRO D O 1
ATOM 5960 N N . GLY D 1 13 ? -10.385 28.319 3.748 1.00 25.67 12 GLY D N 1
ATOM 5961 C CA . GLY D 1 13 ? -10.886 29.661 3.548 1.00 29.23 12 GLY D CA 1
ATOM 5962 C C . GLY D 1 13 ? -10.354 30.276 2.273 1.00 25.07 12 GLY D C 1
ATOM 5963 O O . GLY D 1 13 ? -9.558 29.685 1.544 1.00 29.87 12 GLY D O 1
ATOM 5964 N N . GLU D 1 14 ? -10.793 31.517 2.030 1.00 29.82 13 GLU D N 1
ATOM 5965 C CA . GLU D 1 14 ? -10.581 32.242 0.779 1.00 30.66 13 GLU D CA 1
ATOM 5966 C C . GLU D 1 14 ? -9.725 33.497 0.961 1.00 39.75 13 GLU D C 1
ATOM 5967 O O . GLU D 1 14 ? -9.948 34.523 0.314 1.00 46.11 13 GLU D O 1
ATOM 5973 N N . TYR D 1 15 ? -8.723 33.419 1.823 1.00 27.00 14 TYR D N 1
ATOM 5974 C CA . TYR D 1 15 ? -7.791 34.511 2.063 1.00 24.30 14 TYR D CA 1
ATOM 5975 C C . TYR D 1 15 ? -6.826 34.667 0.882 1.00 24.51 14 TYR D C 1
ATOM 5976 O O . TYR D 1 15 ? -6.703 33.780 0.035 1.00 28.00 14 TYR D O 1
ATOM 5985 N N . GLN D 1 16 ? -6.162 35.824 0.814 1.00 26.30 15 GLN D N 1
ATOM 5986 C CA . GLN D 1 16 ? -5.364 36.190 -0.350 1.00 24.60 15 GLN D CA 1
ATOM 5987 C C . GLN D 1 16 ? -4.108 36.935 0.081 1.00 21.25 15 GLN D C 1
ATOM 5988 O O . GLN D 1 16 ? -4.093 37.579 1.134 1.00 23.80 15 GLN D O 1
ATOM 5994 N N . PRO D 1 17 ? -3.053 36.909 -0.742 1.00 24.58 16 PRO D N 1
ATOM 5995 C CA . PRO D 1 17 ? -1.866 37.726 -0.454 1.00 21.08 16 PRO D CA 1
ATOM 5996 C C . PRO D 1 17 ? -2.201 39.186 -0.196 1.00 24.50 16 PRO D C 1
ATOM 5997 O O . PRO D 1 17 ? -2.958 39.809 -0.946 1.00 25.82 16 PRO D O 1
ATOM 6001 N N . GLY D 1 18 ? -1.597 39.725 0.867 1.00 23.00 17 GLY D N 1
ATOM 6002 C CA . GLY D 1 18 ? -1.840 41.067 1.321 1.00 25.30 17 GLY D CA 1
ATOM 6003 C C . GLY D 1 18 ? -2.717 41.145 2.549 1.00 28.34 17 GLY D C 1
ATOM 6004 O O . GLY D 1 18 ? -2.673 42.149 3.260 1.00 29.55 17 GLY D O 1
ATOM 6005 N N . GLN D 1 19 ? -3.509 40.113 2.814 1.00 23.42 18 GLN D N 1
ATOM 6006 C CA . GLN D 1 19 ? -4.472 40.154 3.900 1.00 29.08 18 GLN D CA 1
ATOM 6007 C C . GLN D 1 19 ? -3.865 39.688 5.220 1.00 25.52 18 GLN D C 1
ATOM 6008 O O . GLN D 1 19 ? -2.944 38.868 5.259 1.00 26.40 18 GLN D O 1
ATOM 6014 N N . LEU D 1 20 ? -4.411 40.221 6.306 1.00 25.55 19 LEU D N 1
ATOM 6015 C CA . LEU D 1 20 ? -4.204 39.677 7.638 1.00 24.00 19 LEU D CA 1
ATOM 6016 C C . LEU D 1 20 ? -5.238 38.576 7.831 1.00 27.64 19 LEU D C 1
ATOM 6017 O O . LEU D 1 20 ? -6.376 38.694 7.366 1.00 31.37 19 LEU D O 1
ATOM 6022 N N . LEU D 1 21 ? -4.834 37.483 8.472 1.00 26.09 20 LEU D N 1
ATOM 6023 C CA . LEU D 1 21 ? -5.731 36.353 8.666 1.00 26.26 20 LEU D CA 1
ATOM 6024 C C . LEU D 1 21 ? -5.569 35.841 10.086 1.00 28.33 20 LEU D C 1
ATOM 6025 O O . LEU D 1 21 ? -4.442 35.640 10.548 1.00 26.22 20 LEU D O 1
ATOM 6030 N N . GLU D 1 22 ? -6.689 35.656 10.778 1.00 29.70 21 GLU D N 1
ATOM 6031 C CA . GLU D 1 22 ? -6.681 34.987 12.071 1.00 27.19 21 GLU D CA 1
ATOM 6032 C C . GLU D 1 22 ? -6.811 33.492 11.825 1.00 25.00 21 GLU D C 1
ATOM 6033 O O . GLU D 1 22 ? -7.728 33.043 11.124 1.00 27.71 21 GLU D O 1
ATOM 6039 N N . LEU D 1 23 ? -5.873 32.725 12.372 1.00 25.31 22 LEU D N 1
ATOM 6040 C CA . LEU D 1 23 ? -5.898 31.284 12.166 1.00 27.68 22 LEU D CA 1
ATOM 6041 C C . LEU D 1 23 ? -7.089 30.659 12.891 1.00 22.51 22 LEU D C 1
ATOM 6042 O O . LEU D 1 23 ? -7.597 31.188 13.880 1.00 26.08 22 LEU D O 1
ATOM 6047 N N . SER D 1 24 ? -7.527 29.502 12.383 1.00 27.86 23 SER D N 1
ATOM 6048 C CA . SER D 1 24 ? -8.593 28.753 13.032 1.00 25.87 23 SER D CA 1
ATOM 6049 C C . SER D 1 24 ? -8.145 28.343 14.434 1.00 29.14 23 SER D C 1
ATOM 6050 O O . SER D 1 24 ? -6.949 28.354 14.736 1.00 32.41 23 SER D O 1
ATOM 6053 N N . PRO D 1 25 ? -9.087 27.990 15.316 1.00 49.28 24 PRO D N 1
ATOM 6054 C CA . PRO D 1 25 ? -8.668 27.489 16.637 1.00 41.72 24 PRO D CA 1
ATOM 6055 C C . PRO D 1 25 ? -7.709 26.312 16.548 1.00 30.45 24 PRO D C 1
ATOM 6056 O O . PRO D 1 25 ? -6.738 26.254 17.313 1.00 35.53 24 PRO D O 1
ATOM 6060 N N . GLU D 1 26 ? -7.946 25.389 15.616 1.00 30.47 25 GLU D N 1
ATOM 6061 C CA . GLU D 1 26 ? -7.065 24.228 15.460 1.00 30.47 25 GLU D CA 1
ATOM 6062 C C . GLU D 1 26 ? -5.682 24.647 14.975 1.00 47.25 25 GLU D C 1
ATOM 6063 O O . GLU D 1 26 ? -4.660 24.181 15.497 1.00 28.00 25 GLU D O 1
ATOM 6069 N N . ALA D 1 27 ? -5.631 25.511 13.957 1.00 26.54 26 ALA D N 1
ATOM 6070 C CA . ALA D 1 27 ? -4.346 25.957 13.431 1.00 23.78 26 ALA D CA 1
ATOM 6071 C C . ALA D 1 27 ? -3.596 26.797 14.452 1.00 20.99 26 ALA D C 1
ATOM 6072 O O . ALA D 1 27 ? -2.377 26.657 14.600 1.00 26.08 26 ALA D O 1
ATOM 6074 N N . GLY D 1 28 ? -4.306 27.687 15.159 1.00 22.68 27 GLY D N 1
ATOM 6075 C CA . GLY D 1 28 ? -3.667 28.515 16.169 1.00 24.74 27 GLY D CA 1
ATOM 6076 C C . GLY D 1 28 ? -3.191 27.730 17.377 1.00 24.44 27 GLY D C 1
ATOM 6077 O O . GLY D 1 28 ? -2.166 28.068 17.977 1.00 27.89 27 GLY D O 1
ATOM 6078 N N . GLN D 1 29 ? -3.933 26.698 17.770 1.00 26.42 28 GLN D N 1
ATOM 6079 C CA . GLN D 1 29 ? -3.422 25.785 18.789 1.00 37.02 28 GLN D CA 1
ATOM 6080 C C . GLN D 1 29 ? -2.126 25.125 18.326 1.00 26.59 28 GLN D C 1
ATOM 6081 O O . GLN D 1 29 ? -1.138 25.077 19.076 1.00 27.18 28 GLN D O 1
ATOM 6087 N N . HIS D 1 30 ? -2.119 24.606 17.094 1.00 24.51 29 HIS D N 1
ATOM 6088 C CA . HIS D 1 30 ? -0.929 23.957 16.544 1.00 22.40 29 HIS D CA 1
ATOM 6089 C C . HIS D 1 30 ? 0.247 24.934 16.468 1.00 28.58 29 HIS D C 1
ATOM 6090 O O . HIS D 1 30 ? 1.362 24.614 16.893 1.00 24.10 29 HIS D O 1
ATOM 6097 N N . VAL D 1 31 ? 0.009 26.145 15.951 1.00 22.57 30 VAL D N 1
ATOM 6098 C CA . VAL D 1 31 ? 1.103 27.084 15.695 1.00 23.29 30 VAL D CA 1
ATOM 6099 C C . VAL D 1 31 ? 1.578 27.761 16.975 1.00 23.63 30 VAL D C 1
ATOM 6100 O O . VAL D 1 31 ? 2.780 27.794 17.268 1.00 25.55 30 VAL D O 1
ATOM 6104 N N . GLY D 1 32 ? 0.649 28.309 17.758 1.00 22.23 31 GLY D N 1
ATOM 6105 C CA . GLY D 1 32 ? 0.992 29.109 18.907 1.00 26.40 31 GLY D CA 1
ATOM 6106 C C . GLY D 1 32 ? 1.283 28.331 20.175 1.00 35.27 31 GLY D C 1
ATOM 6107 O O . GLY D 1 32 ? 2.140 28.737 20.966 1.00 32.51 31 GLY D O 1
ATOM 6108 N N . VAL D 1 33 ? 0.579 27.226 20.396 1.00 29.41 32 VAL D N 1
ATOM 6109 C CA . VAL D 1 33 ? 0.716 26.452 21.633 1.00 33.83 32 VAL D CA 1
ATOM 6110 C C . VAL D 1 33 ? 1.620 25.239 21.454 1.00 26.60 32 VAL D C 1
ATOM 6111 O O . VAL D 1 33 ? 2.556 25.038 22.229 1.00 36.28 32 VAL D O 1
ATOM 6115 N N . VAL D 1 34 ? 1.361 24.424 20.432 1.00 29.12 33 VAL D N 1
ATOM 6116 C CA . VAL D 1 34 ? 2.138 23.202 20.243 1.00 28.79 33 VAL D CA 1
ATOM 6117 C C . VAL D 1 34 ? 3.538 23.528 19.737 1.00 43.06 33 VAL D C 1
ATOM 6118 O O . VAL D 1 34 ? 4.539 23.060 20.290 1.00 34.23 33 VAL D O 1
ATOM 6122 N N . LEU D 1 35 ? 3.636 24.358 18.700 1.00 27.47 34 LEU D N 1
ATOM 6123 C CA . LEU D 1 35 ? 4.941 24.665 18.130 1.00 29.59 34 LEU D CA 1
ATOM 6124 C C . LEU D 1 35 ? 5.620 25.866 18.778 1.00 28.09 34 LEU D C 1
ATOM 6125 O O . LEU D 1 35 ? 6.796 26.109 18.494 1.00 29.90 34 LEU D O 1
ATOM 6130 N N . ARG D 1 36 ? 4.920 26.608 19.639 1.00 26.87 35 ARG D N 1
ATOM 6131 C CA . ARG D 1 36 ? 5.488 27.752 20.358 1.00 25.48 35 ARG D CA 1
ATOM 6132 C C . ARG D 1 36 ? 6.087 28.810 19.423 1.00 31.75 35 ARG D C 1
ATOM 6133 O O . ARG D 1 36 ? 7.081 29.462 19.756 1.00 26.78 35 ARG D O 1
ATOM 6141 N N . MET D 1 37 ? 5.463 29.016 18.264 1.00 26.77 36 MET D N 1
ATOM 6142 C CA . MET D 1 37 ? 6.003 29.947 17.283 1.00 21.90 36 MET D CA 1
ATOM 6143 C C . MET D 1 37 ? 5.705 31.399 17.653 1.00 28.46 36 MET D C 1
ATOM 6144 O O . MET D 1 37 ? 4.772 31.712 18.402 1.00 25.66 36 MET D O 1
ATOM 6149 N N . GLU D 1 38 ? 6.526 32.293 17.110 1.00 22.68 37 GLU D N 1
ATOM 6150 C CA . GLU D 1 38 ? 6.559 33.678 17.555 1.00 21.15 37 GLU D CA 1
ATOM 6151 C C . GLU D 1 38 ? 6.465 34.619 16.369 1.00 23.80 37 GLU D C 1
ATOM 6152 O O . GLU D 1 38 ? 6.649 34.232 15.220 1.00 24.97 37 GLU D O 1
ATOM 6158 N N . GLN D 1 39 ? 6.232 35.892 16.688 1.00 25.39 38 GLN D N 1
ATOM 6159 C CA . GLN D 1 39 ? 6.130 36.921 15.668 1.00 26.76 38 GLN D CA 1
ATOM 6160 C C . GLN D 1 39 ? 7.323 36.858 14.723 1.00 21.69 38 GLN D C 1
ATOM 6161 O O . GLN D 1 39 ? 8.469 36.725 15.154 1.00 25.76 38 GLN D O 1
ATOM 6167 N N . GLY D 1 40 ? 7.042 36.953 13.424 1.00 21.81 39 GLY D N 1
ATOM 6168 C CA . GLY D 1 40 ? 8.050 36.984 12.396 1.00 22.95 39 GLY D CA 1
ATOM 6169 C C . GLY D 1 40 ? 8.316 35.648 11.739 1.00 25.37 39 GLY D C 1
ATOM 6170 O O . GLY D 1 40 ? 8.822 35.614 10.608 1.00 23.99 39 GLY D O 1
ATOM 6171 N N . GLU D 1 41 ? 7.985 34.545 12.402 1.00 24.19 40 GLU D N 1
ATOM 6172 C CA . GLU D 1 41 ? 8.297 33.255 11.805 1.00 21.28 40 GLU D CA 1
ATOM 6173 C C . GLU D 1 41 ? 7.356 32.948 10.643 1.00 21.32 40 GLU D C 1
ATOM 6174 O O . GLU D 1 41 ? 6.251 33.481 10.543 1.00 23.64 40 GLU D O 1
ATOM 6180 N N A GLN D 1 42 ? 7.804 32.036 9.793 0.50 21.28 41 GLN D N 1
ATOM 6181 N N B GLN D 1 42 ? 7.821 32.079 9.749 0.50 22.33 41 GLN D N 1
ATOM 6182 C CA A GLN D 1 42 ? 7.140 31.708 8.542 0.50 22.52 41 GLN D CA 1
ATOM 6183 C CA B GLN D 1 42 ? 7.121 31.758 8.509 0.50 20.83 41 GLN D CA 1
ATOM 6184 C C A GLN D 1 42 ? 6.293 30.451 8.688 0.50 18.30 41 GLN D C 1
ATOM 6185 C C B GLN D 1 42 ? 6.330 30.460 8.636 0.50 20.52 41 GLN D C 1
ATOM 6186 O O A GLN D 1 42 ? 6.631 29.533 9.439 0.50 21.90 41 GLN D O 1
ATOM 6187 O O B GLN D 1 42 ? 6.739 29.523 9.326 0.50 20.82 41 GLN D O 1
ATOM 6198 N N . LEU D 1 43 ? 5.186 30.425 7.947 1.00 19.63 42 LEU D N 1
ATOM 6199 C CA . LEU D 1 43 ? 4.329 29.257 7.828 1.00 19.91 42 LEU D CA 1
ATOM 6200 C C . LEU D 1 43 ? 3.985 29.085 6.364 1.00 18.95 42 LEU D C 1
ATOM 6201 O O . LEU D 1 43 ? 3.883 30.056 5.612 1.00 17.46 42 LEU D O 1
ATOM 6206 N N . THR D 1 44 ? 3.778 27.836 5.955 1.00 17.60 43 THR D N 1
ATOM 6207 C CA . THR D 1 44 ? 3.132 27.535 4.688 1.00 15.58 43 THR D CA 1
ATOM 6208 C C . THR D 1 44 ? 1.714 27.101 5.011 1.00 19.21 43 THR D C 1
ATOM 6209 O O . THR D 1 44 ? 1.498 26.005 5.528 1.00 17.99 43 THR D O 1
ATOM 6213 N N . LEU D 1 45 ? 0.747 27.940 4.692 1.00 18.55 44 LEU D N 1
ATOM 6214 C CA . LEU D 1 45 ? -0.652 27.574 4.844 1.00 17.79 44 LEU D CA 1
ATOM 6215 C C . LEU D 1 45 ? -1.110 26.922 3.551 1.00 20.87 44 LEU D C 1
ATOM 6216 O O . LEU D 1 45 ? -0.661 27.292 2.466 1.00 19.79 44 LEU D O 1
ATOM 6221 N N . PHE D 1 46 ? -1.982 25.936 3.668 1.00 19.87 45 PHE D N 1
ATOM 6222 C CA . PHE D 1 46 ? -2.680 25.437 2.493 1.00 17.19 45 PHE D CA 1
ATOM 6223 C C . PHE D 1 46 ? -4.163 25.381 2.810 1.00 18.25 45 PHE D C 1
ATOM 6224 O O . PHE D 1 46 ? -4.549 25.028 3.926 1.00 19.21 45 PHE D O 1
ATOM 6232 N N . ASN D 1 47 ? -5.001 25.736 1.830 1.00 20.06 46 ASN D N 1
ATOM 6233 C CA . ASN D 1 47 ? -6.421 25.883 2.104 1.00 18.68 46 ASN D CA 1
ATOM 6234 C C . ASN D 1 47 ? -7.259 24.737 1.566 1.00 19.13 46 ASN D C 1
ATOM 6235 O O . ASN D 1 47 ? -8.480 24.771 1.722 1.00 23.00 46 ASN D O 1
ATOM 6240 N N . GLY D 1 48 ? -6.624 23.695 1.012 1.00 19.21 47 GLY D N 1
ATOM 6241 C CA . GLY D 1 48 ? -7.337 22.577 0.412 1.00 20.47 47 GLY D CA 1
ATOM 6242 C C . GLY D 1 48 ? -7.597 22.698 -1.071 1.00 21.97 47 GLY D C 1
ATOM 6243 O O . GLY D 1 48 ? -8.229 21.797 -1.642 1.00 20.91 47 GLY D O 1
ATOM 6244 N N . ASP D 1 49 ? -7.152 23.785 -1.715 1.00 18.83 48 ASP D N 1
ATOM 6245 C CA . ASP D 1 49 ? -7.401 24.033 -3.134 1.00 18.79 48 ASP D CA 1
ATOM 6246 C C . ASP D 1 49 ? -6.098 24.000 -3.937 1.00 22.05 48 ASP D C 1
ATOM 6247 O O . ASP D 1 49 ? -5.952 24.707 -4.940 1.00 23.07 48 ASP D O 1
ATOM 6252 N N . ASN D 1 50 ? -5.132 23.187 -3.491 1.00 20.26 49 ASN D N 1
ATOM 6253 C CA . ASN D 1 50 ? -3.864 23.002 -4.206 1.00 17.30 49 ASN D CA 1
ATOM 6254 C C . ASN D 1 50 ? -3.071 24.296 -4.310 1.00 17.89 49 ASN D C 1
ATOM 6255 O O . ASN D 1 50 ? -2.341 24.527 -5.282 1.00 23.42 49 ASN D O 1
ATOM 6260 N N . LYS D 1 51 ? -3.183 25.126 -3.278 1.00 19.96 50 LYS D N 1
ATOM 6261 C CA . LYS D 1 51 ? -2.392 26.335 -3.168 1.00 17.13 50 LYS D CA 1
ATOM 6262 C C . LYS D 1 51 ? -1.594 26.307 -1.875 1.00 18.13 50 LYS D C 1
ATOM 6263 O O . LYS D 1 51 ? -2.069 25.789 -0.854 1.00 19.07 50 LYS D O 1
ATOM 6269 N N . GLU D 1 52 ? -0.378 26.842 -1.939 1.00 18.40 51 GLU D N 1
ATOM 6270 C CA . GLU D 1 52 ? 0.465 27.057 -0.760 1.00 15.33 51 GLU D CA 1
ATOM 6271 C C . GLU D 1 52 ? 0.625 28.554 -0.550 1.00 15.41 51 GLU D C 1
ATOM 6272 O O . GLU D 1 52 ? 1.094 29.271 -1.450 1.00 20.82 51 GLU D O 1
ATOM 6278 N N . PHE D 1 53 ? 0.206 29.019 0.613 1.00 16.30 52 PHE D N 1
ATOM 6279 C CA . PHE D 1 53 ? 0.341 30.427 0.966 1.00 15.96 52 PHE D CA 1
ATOM 6280 C C . PHE D 1 53 ? 1.521 30.589 1.918 1.00 18.16 52 PHE D C 1
ATOM 6281 O O . PHE D 1 53 ? 1.565 29.954 2.978 1.00 21.33 52 PHE D O 1
ATOM 6289 N N . THR D 1 54 ? 2.479 31.434 1.546 1.00 18.10 53 THR D N 1
ATOM 6290 C CA . THR D 1 54 ? 3.544 31.772 2.478 1.00 16.73 53 THR D CA 1
ATOM 6291 C C . THR D 1 54 ? 3.049 32.914 3.359 1.00 19.91 53 THR D C 1
ATOM 6292 O O . THR D 1 54 ? 2.482 33.883 2.859 1.00 20.57 53 THR D O 1
ATOM 6296 N N . ALA D 1 55 ? 3.209 32.772 4.670 1.00 17.05 54 ALA D N 1
ATOM 6297 C CA . ALA D 1 55 ? 2.654 33.713 5.617 1.00 18.75 54 ALA D CA 1
ATOM 6298 C C . ALA D 1 55 ? 3.667 33.947 6.722 1.00 21.65 54 ALA D C 1
ATOM 6299 O O . ALA D 1 55 ? 4.495 33.083 7.017 1.00 18.26 54 ALA D O 1
ATOM 6301 N N A SER D 1 56 ? 3.604 35.141 7.304 0.53 21.21 55 SER D N 1
ATOM 6302 N N B SER D 1 56 ? 3.599 35.134 7.316 0.47 20.70 55 SER D N 1
ATOM 6303 C CA A SER D 1 56 ? 4.432 35.531 8.436 0.53 22.77 55 SER D CA 1
ATOM 6304 C CA B SER D 1 56 ? 4.444 35.522 8.437 0.47 22.54 55 SER D CA 1
ATOM 6305 C C A SER D 1 56 ? 3.531 35.693 9.649 0.53 20.02 55 SER D C 1
ATOM 6306 C C B SER D 1 56 ? 3.558 35.735 9.654 0.47 23.60 55 SER D C 1
ATOM 6307 O O A SER D 1 56 ? 2.426 36.227 9.543 0.53 21.74 55 SER D O 1
ATOM 6308 O O B SER D 1 56 ? 2.491 36.344 9.556 0.47 22.82 55 SER D O 1
ATOM 6313 N N . ILE D 1 57 ? 4.002 35.242 10.806 1.00 20.83 56 ILE D N 1
ATOM 6314 C CA . ILE D 1 57 ? 3.237 35.451 12.031 1.00 22.31 56 ILE D CA 1
ATOM 6315 C C . ILE D 1 57 ? 3.305 36.919 12.442 1.00 24.94 56 ILE D C 1
ATOM 6316 O O . ILE D 1 57 ? 4.390 37.481 12.655 1.00 23.86 56 ILE D O 1
ATOM 6321 N N . GLU D 1 58 ? 2.134 37.547 12.580 1.00 20.87 57 GLU D N 1
ATOM 6322 C CA . GLU D 1 58 ? 2.068 38.943 13.001 1.00 22.72 57 GLU D CA 1
ATOM 6323 C C . GLU D 1 58 ? 1.866 39.108 14.504 1.00 28.28 57 GLU D C 1
ATOM 6324 O O . GLU D 1 58 ? 2.438 40.025 15.112 1.00 28.92 57 GLU D O 1
ATOM 6330 N N . ARG D 1 59 ? 1.072 38.237 15.123 1.00 28.69 58 ARG D N 1
ATOM 6331 C CA . ARG D 1 59 ? 0.705 38.368 16.528 1.00 39.82 58 ARG D CA 1
ATOM 6332 C C . ARG D 1 59 ? 0.324 36.987 17.040 1.00 36.73 58 ARG D C 1
ATOM 6333 O O . ARG D 1 59 ? -0.357 36.234 16.337 1.00 32.23 58 ARG D O 1
ATOM 6341 N N . VAL D 1 60 ? 0.766 36.649 18.254 1.00 32.87 59 VAL D N 1
ATOM 6342 C CA . VAL D 1 60 ? 0.414 35.382 18.890 1.00 33.71 59 VAL D CA 1
ATOM 6343 C C . VAL D 1 60 ? -0.128 35.662 20.283 1.00 59.92 59 VAL D C 1
ATOM 6344 O O . VAL D 1 60 ? 0.516 36.359 21.074 1.00 55.90 59 VAL D O 1
ATOM 6348 N N . LYS D 1 61 ? -1.299 35.099 20.586 1.00 49.21 60 LYS D N 1
ATOM 6349 C CA . LYS D 1 61 ? -1.914 35.171 21.913 1.00 49.92 60 LYS D CA 1
ATOM 6350 C C . LYS D 1 61 ? -2.392 33.759 22.242 1.00 57.64 60 LYS D C 1
ATOM 6351 O O . LYS D 1 61 ? -3.553 33.417 21.995 1.00 59.14 60 LYS D O 1
ATOM 6357 N N . LYS D 1 62 ? -1.491 32.951 22.807 1.00 61.18 61 LYS D N 1
ATOM 6358 C CA . LYS D 1 62 ? -1.729 31.526 23.018 1.00 58.13 61 LYS D CA 1
ATOM 6359 C C . LYS D 1 62 ? -2.333 30.883 21.777 1.00 37.32 61 LYS D C 1
ATOM 6360 O O . LYS D 1 62 ? -1.648 30.703 20.766 1.00 41.40 61 LYS D O 1
ATOM 6366 N N . LYS D 1 63 ? -3.625 30.554 21.847 1.00 51.89 62 LYS D N 1
ATOM 6367 C CA . LYS D 1 63 ? -4.327 29.936 20.731 1.00 48.54 62 LYS D CA 1
ATOM 6368 C C . LYS D 1 63 ? -4.654 30.920 19.616 1.00 41.93 62 LYS D C 1
ATOM 6369 O O . LYS D 1 63 ? -4.970 30.487 18.501 1.00 46.33 62 LYS D O 1
ATOM 6375 N N . GLN D 1 64 ? -4.611 32.220 19.888 1.00 36.40 63 GLN D N 1
ATOM 6376 C CA . GLN D 1 64 ? -4.993 33.226 18.904 1.00 49.38 63 GLN D CA 1
ATOM 6377 C C . GLN D 1 64 ? -3.753 33.674 18.138 1.00 30.70 63 GLN D C 1
ATOM 6378 O O . GLN D 1 64 ? -2.826 34.244 18.725 1.00 40.35 63 GLN D O 1
ATOM 6384 N N . VAL D 1 65 ? -3.730 33.399 16.835 1.00 34.44 64 VAL D N 1
ATOM 6385 C CA . VAL D 1 65 ? -2.572 33.657 15.983 1.00 24.81 64 VAL D CA 1
ATOM 6386 C C . VAL D 1 65 ? -3.052 34.419 14.756 1.00 21.45 64 VAL D C 1
ATOM 6387 O O . VAL D 1 65 ? -3.913 33.926 14.017 1.00 23.30 64 VAL D O 1
ATOM 6391 N N . PHE D 1 66 ? -2.496 35.609 14.535 1.00 25.33 65 PHE D N 1
ATOM 6392 C CA . PHE D 1 66 ? -2.765 36.381 13.328 1.00 25.75 65 PHE D CA 1
ATOM 6393 C C . PHE D 1 66 ? -1.540 36.336 12.429 1.00 22.96 65 PHE D C 1
ATOM 6394 O O . PHE D 1 66 ? -0.409 36.450 12.905 1.00 25.76 65 PHE D O 1
ATOM 6402 N N . VAL D 1 67 ? -1.765 36.166 11.130 1.00 19.57 66 VAL D N 1
ATOM 6403 C CA . VAL D 1 67 ? -0.677 36.031 10.173 1.00 19.68 66 VAL D CA 1
ATOM 6404 C C . VAL D 1 67 ? -0.919 36.984 9.017 1.00 24.36 66 VAL D C 1
ATOM 6405 O O . VAL D 1 67 ? -2.049 37.392 8.746 1.00 30.94 66 VAL D O 1
ATOM 6409 N N . ARG D 1 68 ? 0.166 37.366 8.353 1.00 21.41 67 ARG D N 1
ATOM 6410 C CA . ARG D 1 68 ? 0.084 38.167 7.134 1.00 21.85 67 ARG D CA 1
ATOM 6411 C C . ARG D 1 68 ? 0.372 37.262 5.947 1.00 24.86 67 ARG D C 1
ATOM 6412 O O . ARG D 1 68 ? 1.445 36.649 5.876 1.00 21.30 67 ARG D O 1
ATOM 6420 N N . ILE D 1 69 ? -0.582 37.168 5.023 1.00 21.45 68 ILE D N 1
ATOM 6421 C CA . ILE D 1 69 ? -0.382 36.358 3.824 1.00 20.38 68 ILE D CA 1
ATOM 6422 C C . ILE D 1 69 ? 0.535 37.141 2.892 1.00 24.82 68 ILE D C 1
ATOM 6423 O O . ILE D 1 69 ? 0.206 38.256 2.473 1.00 25.09 68 ILE D O 1
ATOM 6428 N N . ALA D 1 70 ? 1.688 36.572 2.572 1.00 19.98 69 ALA D N 1
ATOM 6429 C CA . ALA D 1 70 ? 2.673 37.212 1.712 1.00 20.20 69 ALA D CA 1
ATOM 6430 C C . ALA D 1 70 ? 2.499 36.878 0.237 1.00 22.12 69 ALA D C 1
ATOM 6431 O O . ALA D 1 70 ? 2.610 37.774 -0.609 1.00 27.59 69 ALA D O 1
ATOM 6433 N N . SER D 1 71 ? 2.228 35.619 -0.098 1.00 19.88 70 SER D N 1
ATOM 6434 C CA . SER D 1 71 ? 2.241 35.171 -1.478 1.00 19.41 70 SER D CA 1
ATOM 6435 C C . SER D 1 71 ? 1.543 33.819 -1.548 1.00 18.62 70 SER D C 1
ATOM 6436 O O . SER D 1 71 ? 1.316 33.159 -0.531 1.00 20.32 70 SER D O 1
ATOM 6439 N N . VAL D 1 72 ? 1.181 33.435 -2.759 1.00 18.83 71 VAL D N 1
ATOM 6440 C CA . VAL D 1 72 ? 0.548 32.147 -2.995 1.00 18.88 71 VAL D CA 1
ATOM 6441 C C . VAL D 1 72 ? 1.171 31.511 -4.231 1.00 19.45 71 VAL D C 1
ATOM 6442 O O . VAL D 1 72 ? 1.594 32.192 -5.171 1.00 23.18 71 VAL D O 1
ATOM 6446 N N . LEU D 1 73 ? 1.240 30.175 -4.209 1.00 17.54 72 LEU D N 1
ATOM 6447 C CA . LEU D 1 73 ? 1.705 29.379 -5.333 1.00 21.95 72 LEU D CA 1
ATOM 6448 C C . LEU D 1 73 ? 0.800 28.168 -5.500 1.00 20.98 72 LEU D C 1
ATOM 6449 O O . LEU D 1 73 ? 0.379 27.563 -4.514 1.00 22.41 72 LEU D O 1
ATOM 6454 N N . GLU D 1 74 ? 0.499 27.825 -6.750 1.00 21.61 73 GLU D N 1
ATOM 6455 C CA . GLU D 1 74 ? -0.194 26.587 -7.069 1.00 20.48 73 GLU D CA 1
ATOM 6456 C C . GLU D 1 74 ? 0.796 25.444 -6.954 1.00 21.46 73 GLU D C 1
ATOM 6457 O O . GLU D 1 74 ? 1.828 25.435 -7.635 1.00 24.32 73 GLU D O 1
ATOM 6463 N N . VAL D 1 75 ? 0.502 24.496 -6.069 1.00 19.89 74 VAL D N 1
ATOM 6464 C CA . VAL D 1 75 ? 1.385 23.366 -5.843 1.00 21.11 74 VAL D CA 1
ATOM 6465 C C . VAL D 1 75 ? 0.481 22.155 -5.700 1.00 18.47 74 VAL D C 1
ATOM 6466 O O . VAL D 1 75 ? -0.291 22.062 -4.735 1.00 18.02 74 VAL D O 1
ATOM 6470 N N . ASN D 1 76 ? 0.559 21.240 -6.657 1.00 18.47 75 ASN D N 1
ATOM 6471 C CA . ASN D 1 76 ? -0.346 20.106 -6.715 1.00 19.71 75 ASN D CA 1
ATOM 6472 C C . ASN D 1 76 ? 0.466 18.829 -6.557 1.00 17.67 75 ASN D C 1
ATOM 6473 O O . ASN D 1 76 ? 1.342 18.543 -7.381 1.00 23.44 75 ASN D O 1
ATOM 6478 N N . ARG D 1 77 ? 0.218 18.097 -5.454 1.00 16.22 76 ARG D N 1
ATOM 6479 C CA . ARG D 1 77 ? 0.848 16.796 -5.209 1.00 13.61 76 ARG D CA 1
ATOM 6480 C C . ARG D 1 77 ? -0.187 15.683 -5.207 1.00 15.56 76 ARG D C 1
ATOM 6481 O O . ARG D 1 77 ? 0.009 14.641 -4.547 1.00 17.77 76 ARG D O 1
ATOM 6489 N N . GLU D 1 78 ? -1.267 15.868 -5.966 1.00 17.92 77 GLU D N 1
ATOM 6490 C CA . GLU D 1 78 ? -2.321 14.866 -6.093 1.00 16.93 77 GLU D CA 1
ATOM 6491 C C . GLU D 1 78 ? -1.978 13.903 -7.211 1.00 14.78 77 GLU D C 1
ATOM 6492 O O . GLU D 1 78 ? -1.358 14.265 -8.222 1.00 18.47 77 GLU D O 1
ATOM 6498 N N . SER D 1 79 ? -2.366 12.653 -7.010 1.00 15.73 78 SER D N 1
ATOM 6499 C CA . SER D 1 79 ? -2.263 11.705 -8.096 1.00 13.60 78 SER D CA 1
ATOM 6500 C C . SER D 1 79 ? -3.339 11.974 -9.147 1.00 14.81 78 SER D C 1
ATOM 6501 O O . SER D 1 79 ? -4.492 12.273 -8.803 1.00 19.59 78 SER D O 1
ATOM 6504 N N . PRO D 1 80 ? -3.025 11.766 -10.426 1.00 15.06 79 PRO D N 1
ATOM 6505 C CA . PRO D 1 80 ? -4.070 11.809 -11.468 1.00 16.18 79 PRO D CA 1
ATOM 6506 C C . PRO D 1 80 ? -5.070 10.665 -11.381 1.00 17.71 79 PRO D C 1
ATOM 6507 O O . PRO D 1 80 ? -6.166 10.768 -11.955 1.00 19.44 79 PRO D O 1
ATOM 6511 N N . LEU D 1 81 ? -4.711 9.563 -10.726 1.00 16.31 80 LEU D N 1
ATOM 6512 C CA . LEU D 1 81 ? -5.648 8.469 -10.521 1.00 15.98 80 LEU D CA 1
ATOM 6513 C C . LEU D 1 81 ? -6.360 8.743 -9.200 1.00 16.49 80 LEU D C 1
ATOM 6514 O O . LEU D 1 81 ? -5.743 8.663 -8.133 1.00 17.10 80 LEU D O 1
ATOM 6519 N N A LYS D 1 82 ? -7.651 9.061 -9.276 0.45 16.57 81 LYS D N 1
ATOM 6520 N N B LYS D 1 82 ? -7.645 9.067 -9.269 0.55 16.50 81 LYS D N 1
ATOM 6521 C CA A LYS D 1 82 ? -8.470 9.392 -8.106 0.45 17.14 81 LYS D CA 1
ATOM 6522 C CA B LYS D 1 82 ? -8.438 9.405 -8.084 0.55 17.44 81 LYS D CA 1
ATOM 6523 C C A LYS D 1 82 ? -9.070 8.105 -7.549 0.45 16.28 81 LYS D C 1
ATOM 6524 C C B LYS D 1 82 ? -9.078 8.133 -7.534 0.55 15.31 81 LYS D C 1
ATOM 6525 O O A LYS D 1 82 ? -10.037 7.572 -8.101 0.45 17.15 81 LYS D O 1
ATOM 6526 O O B LYS D 1 82 ? -10.068 7.636 -8.082 0.55 17.33 81 LYS D O 1
ATOM 6537 N N . ILE D 1 83 ? -8.529 7.614 -6.438 1.00 13.02 82 ILE D N 1
ATOM 6538 C CA . ILE D 1 83 ? -9.019 6.376 -5.830 1.00 13.36 82 ILE D CA 1
ATOM 6539 C C . ILE D 1 83 ? -10.057 6.736 -4.782 1.00 17.22 82 ILE D C 1
ATOM 6540 O O . ILE D 1 83 ? -9.813 7.590 -3.922 1.00 17.31 82 ILE D O 1
ATOM 6545 N N . HIS D 1 84 ? -11.206 6.103 -4.863 1.00 13.96 83 HIS D N 1
ATOM 6546 C CA . HIS D 1 84 ? -12.227 6.163 -3.823 1.00 15.01 83 HIS D CA 1
ATOM 6547 C C . HIS D 1 84 ? -12.169 4.852 -3.044 1.00 17.96 83 HIS D C 1
ATOM 6548 O O . HIS D 1 84 ? -12.604 3.808 -3.539 1.00 16.83 83 HIS D O 1
ATOM 6555 N N . LEU D 1 85 ? -11.611 4.904 -1.831 1.00 17.47 84 LEU D N 1
ATOM 6556 C CA . LEU D 1 85 ? -11.490 3.745 -0.966 1.00 13.77 84 LEU D CA 1
ATOM 6557 C C . LEU D 1 85 ? -12.739 3.627 -0.104 1.00 17.99 84 LEU D C 1
ATOM 6558 O O . LEU D 1 85 ? -13.118 4.585 0.573 1.00 20.05 84 LEU D O 1
ATOM 6563 N N . ALA D 1 86 ? -13.379 2.456 -0.142 1.00 17.11 85 ALA D N 1
ATOM 6564 C CA . ALA D 1 86 ? -14.459 2.101 0.782 1.00 18.56 85 ALA D CA 1
ATOM 6565 C C . ALA D 1 86 ? -13.884 1.053 1.719 1.00 21.35 85 ALA D C 1
ATOM 6566 O O . ALA D 1 86 ? -13.670 -0.084 1.301 1.00 22.62 85 ALA D O 1
ATOM 6568 N N . GLN D 1 87 ? -13.581 1.444 2.964 1.00 23.16 86 GLN D N 1
ATOM 6569 C CA . GLN D 1 87 ? -12.882 0.580 3.917 1.00 22.46 86 GLN D CA 1
ATOM 6570 C C . GLN D 1 87 ? -13.866 0.107 4.980 1.00 21.99 86 GLN D C 1
ATOM 6571 O O . GLN D 1 87 ? -14.439 0.935 5.696 1.00 26.13 86 GLN D O 1
ATOM 6577 N N . ALA D 1 88 ? -14.039 -1.217 5.099 1.00 20.29 87 ALA D N 1
ATOM 6578 C CA . ALA D 1 88 ? -14.893 -1.759 6.146 1.00 22.83 87 ALA D CA 1
ATOM 6579 C C . ALA D 1 88 ? -14.359 -1.333 7.505 1.00 36.73 87 ALA D C 1
ATOM 6580 O O . ALA D 1 88 ? -13.155 -1.424 7.768 1.00 27.87 87 ALA D O 1
ATOM 6582 N N . ILE D 1 89 ? -15.265 -0.880 8.370 1.00 35.56 88 ILE D N 1
ATOM 6583 C CA . ILE D 1 89 ? -14.866 -0.241 9.618 1.00 44.04 88 ILE D CA 1
ATOM 6584 C C . ILE D 1 89 ? -14.177 -1.245 10.527 1.00 52.27 88 ILE D C 1
ATOM 6585 O O . ILE D 1 89 ? -14.704 -2.333 10.799 1.00 44.26 88 ILE D O 1
ATOM 6590 N N . SER D 1 90 ? -12.984 -0.881 10.988 1.00 81.31 89 SER D N 1
ATOM 6591 C CA . SER D 1 90 ? -12.148 -1.716 11.827 1.00 78.63 89 SER D CA 1
ATOM 6592 C C . SER D 1 90 ? -11.927 -1.029 13.166 1.00 80.91 89 SER D C 1
ATOM 6593 O O . SER D 1 90 ? -12.074 0.191 13.301 1.00 62.62 89 SER D O 1
ATOM 6596 N N . LYS D 1 91 ? -11.546 -1.836 14.149 1.00 61.58 90 LYS D N 1
ATOM 6597 C CA . LYS D 1 91 ? -11.465 -1.396 15.533 1.00 61.05 90 LYS D CA 1
ATOM 6598 C C . LYS D 1 91 ? -10.244 -0.512 15.763 1.00 80.46 90 LYS D C 1
ATOM 6599 O O . LYS D 1 91 ? -9.116 -0.890 15.430 1.00 80.95 90 LYS D O 1
ATOM 6605 N N . GLY D 1 92 ? -10.483 0.670 16.327 1.00 51.49 91 GLY D N 1
ATOM 6606 C CA . GLY D 1 92 ? -9.443 1.512 16.886 1.00 52.91 91 GLY D CA 1
ATOM 6607 C C . GLY D 1 92 ? -8.288 1.895 15.984 1.00 73.57 91 GLY D C 1
ATOM 6608 O O . GLY D 1 92 ? -8.473 2.555 14.956 1.00 74.83 91 GLY D O 1
ATOM 6609 N N . GLU D 1 93 ? -7.079 1.486 16.376 1.00 70.44 92 GLU D N 1
ATOM 6610 C CA . GLU D 1 93 ? -5.872 1.939 15.696 1.00 68.90 92 GLU D CA 1
ATOM 6611 C C . GLU D 1 93 ? -5.749 1.400 14.281 1.00 66.95 92 GLU D C 1
ATOM 6612 O O . GLU D 1 93 ? -4.981 1.960 13.491 1.00 49.50 92 GLU D O 1
ATOM 6618 N N . ARG D 1 94 ? -6.468 0.328 13.943 1.00 49.43 93 ARG D N 1
ATOM 6619 C CA . ARG D 1 94 ? -6.435 -0.157 12.571 1.00 38.01 93 ARG D CA 1
ATOM 6620 C C . ARG D 1 94 ? -6.960 0.901 11.611 1.00 44.42 93 ARG D C 1
ATOM 6621 O O . ARG D 1 94 ? -6.283 1.266 10.642 1.00 29.69 93 ARG D O 1
ATOM 6629 N N A MET D 1 95 ? -8.161 1.421 11.877 0.53 30.27 94 MET D N 1
ATOM 6630 N N B MET D 1 95 ? -8.162 1.422 11.874 0.47 29.66 94 MET D N 1
ATOM 6631 C CA A MET D 1 95 ? -8.747 2.408 10.975 0.53 29.69 94 MET D CA 1
ATOM 6632 C CA B MET D 1 95 ? -8.738 2.409 10.967 0.47 28.71 94 MET D CA 1
ATOM 6633 C C A MET D 1 95 ? -7.938 3.697 10.971 0.53 28.34 94 MET D C 1
ATOM 6634 C C B MET D 1 95 ? -7.926 3.697 10.967 0.47 29.12 94 MET D C 1
ATOM 6635 O O A MET D 1 95 ? -7.810 4.350 9.928 0.53 23.67 94 MET D O 1
ATOM 6636 O O B MET D 1 95 ? -7.794 4.351 9.926 0.47 23.37 94 MET D O 1
ATOM 6645 N N . GLU D 1 96 ? -7.365 4.071 12.120 1.00 26.67 95 GLU D N 1
ATOM 6646 C CA . GLU D 1 96 ? -6.534 5.266 12.167 1.00 23.28 95 GLU D CA 1
ATOM 6647 C C . GLU D 1 96 ? -5.309 5.120 11.271 1.00 23.72 95 GLU D C 1
ATOM 6648 O O . GLU D 1 96 ? -4.920 6.077 10.587 1.00 27.58 95 GLU D O 1
ATOM 6654 N N . MET D 1 97 ? -4.712 3.919 11.222 1.00 23.70 96 MET D N 1
ATOM 6655 C CA . MET D 1 97 ? -3.607 3.717 10.296 1.00 22.22 96 MET D CA 1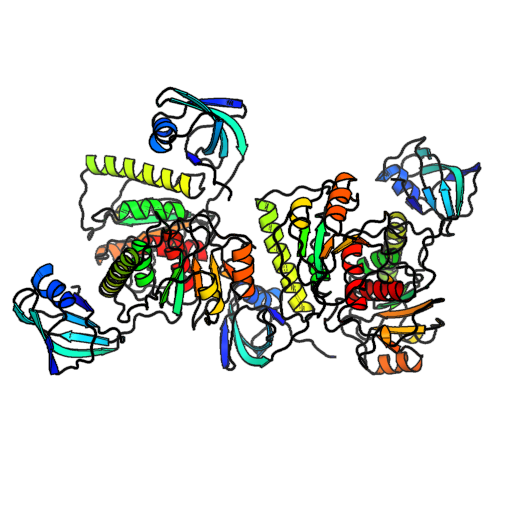
ATOM 6656 C C . MET D 1 97 ? -4.075 3.846 8.849 1.00 27.04 96 MET D C 1
ATOM 6657 O O . MET D 1 97 ? -3.375 4.443 8.027 1.00 21.75 96 MET D O 1
ATOM 6662 N N . VAL D 1 98 ? -5.254 3.296 8.515 1.00 21.98 97 VAL D N 1
ATOM 6663 C CA . VAL D 1 98 ? -5.762 3.399 7.140 1.00 17.77 97 VAL D CA 1
ATOM 6664 C C . VAL D 1 98 ? -5.952 4.860 6.746 1.00 16.69 97 VAL D C 1
ATOM 6665 O O . VAL D 1 98 ? -5.553 5.281 5.656 1.00 18.99 97 VAL D O 1
ATOM 6669 N N . MET D 1 99 ? -6.559 5.655 7.639 1.00 19.48 98 MET D N 1
ATOM 6670 C CA . MET D 1 99 ? -6.781 7.073 7.347 1.00 19.11 98 MET D CA 1
ATOM 6671 C C . MET D 1 99 ? -5.469 7.792 7.064 1.00 16.70 98 MET D C 1
ATOM 6672 O O . MET D 1 99 ? -5.349 8.543 6.082 1.00 19.11 98 MET D O 1
ATOM 6677 N N . GLN D 1 100 ? -4.476 7.584 7.931 1.00 18.19 99 GLN D N 1
ATOM 6678 C CA . GLN D 1 100 ? -3.198 8.263 7.765 1.00 18.47 99 GLN D CA 1
ATOM 6679 C C . GLN D 1 100 ? -2.496 7.800 6.498 1.00 15.83 99 GLN D C 1
ATOM 6680 O O . GLN D 1 100 ? -2.066 8.615 5.684 1.00 18.93 99 GLN D O 1
ATOM 6686 N N . LYS D 1 101 ? -2.351 6.475 6.326 1.00 16.11 100 LYS D N 1
ATOM 6687 C CA . LYS D 1 101 ? -1.562 5.985 5.204 1.00 17.16 100 LYS D CA 1
ATOM 6688 C C . LYS D 1 101 ? -2.287 6.165 3.872 1.00 16.15 100 LYS D C 1
ATOM 6689 O O . LYS D 1 101 ? -1.639 6.407 2.846 1.00 16.64 100 LYS D O 1
ATOM 6695 N N . SER D 1 102 ? -3.613 6.051 3.849 1.00 15.90 101 SER D N 1
ATOM 6696 C CA . SER D 1 102 ? -4.297 6.279 2.578 1.00 15.62 101 SER D CA 1
ATOM 6697 C C . SER D 1 102 ? -4.136 7.720 2.127 1.00 16.62 101 SER D C 1
ATOM 6698 O O . SER D 1 102 ? -3.961 7.986 0.935 1.00 16.52 101 SER D O 1
ATOM 6701 N N . ALA D 1 103 ? -4.076 8.652 3.076 1.00 16.65 102 ALA D N 1
ATOM 6702 C CA . ALA D 1 103 ? -3.857 10.045 2.684 1.00 14.78 102 ALA D CA 1
ATOM 6703 C C . ALA D 1 103 ? -2.448 10.222 2.118 1.00 13.97 102 ALA D C 1
ATOM 6704 O O . ALA D 1 103 ? -2.259 10.898 1.096 1.00 16.56 102 ALA D O 1
ATOM 6706 N N . GLU D 1 104 ? -1.445 9.619 2.768 1.00 14.09 103 GLU D N 1
ATOM 6707 C CA . GLU D 1 104 ? -0.082 9.674 2.241 1.00 14.94 103 GLU D CA 1
ATOM 6708 C C . GLU D 1 104 ? 0.001 9.060 0.858 1.00 15.65 103 GLU D C 1
ATOM 6709 O O . GLU D 1 104 ? 0.805 9.496 0.025 1.00 18.22 103 GLU D O 1
ATOM 6715 N N . LEU D 1 105 ? -0.774 8.003 0.619 1.00 17.42 104 LEU D N 1
ATOM 6716 C CA . LEU D 1 105 ? -0.764 7.316 -0.662 1.00 15.26 104 LEU D CA 1
ATOM 6717 C C . LEU D 1 105 ? -1.698 7.963 -1.693 1.00 14.61 104 LEU D C 1
ATOM 6718 O O . LEU D 1 105 ? -1.992 7.374 -2.746 1.00 14.87 104 LEU D O 1
ATOM 6723 N N . GLY D 1 106 ? -2.158 9.184 -1.434 1.00 13.85 105 GLY D N 1
ATOM 6724 C CA . GLY D 1 106 ? -2.847 9.934 -2.467 1.00 14.92 105 GLY D CA 1
ATOM 6725 C C . GLY D 1 106 ? -4.333 9.706 -2.611 1.00 14.86 105 GLY D C 1
ATOM 6726 O O . GLY D 1 106 ? -4.920 10.217 -3.577 1.00 15.40 105 GLY D O 1
ATOM 6727 N N . VAL D 1 107 ? -4.958 8.935 -1.706 1.00 15.93 106 VAL D N 1
ATOM 6728 C CA . VAL D 1 107 ? -6.371 8.568 -1.851 1.00 15.36 106 VAL D CA 1
ATOM 6729 C C . VAL D 1 107 ? -7.221 9.828 -2.052 1.00 14.82 106 VAL D C 1
ATOM 6730 O O . VAL D 1 107 ? -6.989 10.865 -1.413 1.00 15.62 106 VAL D O 1
ATOM 6734 N N . ALA D 1 108 ? -8.189 9.763 -2.974 1.00 16.85 107 ALA D N 1
ATOM 6735 C CA . ALA D 1 108 ? -8.979 10.949 -3.284 1.00 13.81 107 ALA D CA 1
ATOM 6736 C C . ALA D 1 108 ? -10.213 11.081 -2.396 1.00 18.82 107 ALA D C 1
ATOM 6737 O O . ALA D 1 108 ? -10.621 12.204 -2.065 1.00 18.60 107 ALA D O 1
ATOM 6739 N N A CYS D 1 109 ? -10.790 9.959 -1.976 0.61 16.46 108 CYS D N 1
ATOM 6740 N N B CYS D 1 109 ? -10.855 9.962 -2.064 0.39 21.74 108 CYS D N 1
ATOM 6741 C CA A CYS D 1 109 ? -12.046 9.953 -1.243 0.61 15.55 108 CYS D CA 1
ATOM 6742 C CA B CYS D 1 109 ? -12.052 9.949 -1.236 0.39 15.46 108 CYS D CA 1
ATOM 6743 C C A CYS D 1 109 ? -12.092 8.665 -0.437 0.61 21.08 108 CYS D C 1
ATOM 6744 C C B CYS D 1 109 ? -12.032 8.676 -0.408 0.39 21.55 108 CYS D C 1
ATOM 6745 O O A CYS D 1 109 ? -11.636 7.624 -0.914 0.61 17.52 108 CYS D O 1
ATOM 6746 O O B CYS D 1 109 ? -11.494 7.653 -0.841 0.39 18.36 108 CYS D O 1
ATOM 6751 N N . ILE D 1 110 ? -12.630 8.745 0.781 1.00 19.64 109 ILE D N 1
ATOM 6752 C CA . ILE D 1 110 ? -12.700 7.613 1.698 1.00 16.56 109 ILE D CA 1
ATOM 6753 C C . ILE D 1 110 ? -14.122 7.513 2.214 1.00 24.36 109 ILE D C 1
ATOM 6754 O O . ILE D 1 110 ? -14.675 8.501 2.707 1.00 25.37 109 ILE D O 1
ATOM 6759 N N . THR D 1 111 ? -14.713 6.326 2.099 1.00 20.58 110 THR D N 1
ATOM 6760 C CA . THR D 1 111 ? -16.025 6.050 2.671 1.00 22.72 110 THR D CA 1
ATOM 6761 C C . THR D 1 111 ? -15.879 4.910 3.666 1.00 26.88 110 THR D C 1
ATOM 6762 O O . THR D 1 111 ? -15.539 3.779 3.263 1.00 25.80 110 THR D O 1
ATOM 6766 N N . PRO D 1 112 ? -16.118 5.131 4.956 1.00 27.65 111 PRO D N 1
ATOM 6767 C CA . PRO D 1 112 ? -16.152 3.997 5.886 1.00 37.06 111 PRO D CA 1
ATOM 6768 C C . PRO D 1 112 ? -17.346 3.110 5.558 1.00 44.44 111 PRO D C 1
ATOM 6769 O O . PRO D 1 112 ? -18.426 3.592 5.212 1.00 26.33 111 PRO D O 1
ATOM 6773 N N . LEU D 1 113 ? -17.136 1.800 5.624 1.00 28.78 112 LEU D N 1
ATOM 6774 C CA . LEU D 1 113 ? -18.112 0.845 5.131 1.00 33.78 112 LEU D CA 1
ATOM 6775 C C . LEU D 1 113 ? -18.602 -0.031 6.272 1.00 33.70 112 LEU D C 1
ATOM 6776 O O . LEU D 1 113 ? -17.817 -0.460 7.122 1.00 41.35 112 LEU D O 1
ATOM 6781 N N . ILE D 1 114 ? -19.904 -0.275 6.290 1.00 35.52 113 ILE D N 1
ATOM 6782 C CA . ILE D 1 114 ? -20.519 -1.235 7.198 1.00 36.27 113 ILE D CA 1
ATOM 6783 C C . ILE D 1 114 ? -20.949 -2.427 6.364 1.00 36.90 113 ILE D C 1
ATOM 6784 O O . ILE D 1 114 ? -21.730 -2.279 5.415 1.00 38.44 113 ILE D O 1
ATOM 6789 N N . THR D 1 115 ? -20.427 -3.607 6.701 1.00 40.31 114 THR D N 1
ATOM 6790 C CA . THR D 1 115 ? -20.747 -4.838 5.997 1.00 31.21 114 THR D CA 1
ATOM 6791 C C . THR D 1 115 ? -21.191 -5.895 6.999 1.00 34.69 114 THR D C 1
ATOM 6792 O O . THR D 1 115 ? -21.031 -5.741 8.212 1.00 39.12 114 THR D O 1
ATOM 6796 N N . GLU D 1 116 ? -21.736 -6.986 6.460 1.00 34.08 115 GLU D N 1
ATOM 6797 C CA . GLU D 1 116 ? -22.334 -8.031 7.289 1.00 43.70 115 GLU D CA 1
ATOM 6798 C C . GLU D 1 116 ? -21.367 -8.558 8.347 1.00 52.65 115 GLU D C 1
ATOM 6799 O O . GLU D 1 116 ? -21.752 -8.758 9.506 1.00 43.65 115 GLU D O 1
ATOM 6805 N N . ARG D 1 117 ? -20.107 -8.780 7.974 1.00 46.08 116 ARG D N 1
ATOM 6806 C CA . ARG D 1 117 ? -19.146 -9.437 8.852 1.00 49.08 116 ARG D CA 1
ATOM 6807 C C . ARG D 1 117 ? -18.239 -8.468 9.603 1.00 49.29 116 ARG D C 1
ATOM 6808 O O . ARG D 1 117 ? -17.220 -8.897 10.154 1.00 48.89 116 ARG D O 1
ATOM 6816 N N . CYS D 1 118 ? -18.579 -7.182 9.645 1.00 39.39 117 CYS D N 1
ATOM 6817 C CA . CYS D 1 118 ? -17.838 -6.257 10.490 1.00 40.87 117 CYS D CA 1
ATOM 6818 C C . CYS D 1 118 ? -18.164 -6.513 11.957 1.00 59.34 117 CYS D C 1
ATOM 6819 O O . CYS D 1 118 ? -19.297 -6.858 12.308 1.00 60.82 117 CYS D O 1
ATOM 6822 N N . GLN D 1 119 ? -17.162 -6.342 12.818 1.00 68.65 118 GLN D N 1
ATOM 6823 C CA . GLN D 1 119 ? -17.295 -6.631 14.241 1.00 83.63 118 GLN D CA 1
ATOM 6824 C C . GLN D 1 119 ? -17.644 -5.404 15.071 1.00 74.84 118 GLN D C 1
ATOM 6825 O O . GLN D 1 119 ? -17.546 -5.455 16.301 1.00 89.41 118 GLN D O 1
ATOM 6831 N N . VAL D 1 120 ? -18.058 -4.312 14.435 1.00 73.49 119 VAL D N 1
ATOM 6832 C CA . VAL D 1 120 ? -18.252 -3.030 15.100 1.00 75.18 119 VAL D CA 1
ATOM 6833 C C . VAL D 1 120 ? -19.744 -2.790 15.297 1.00 98.90 119 VAL D C 1
ATOM 6834 O O . VAL D 1 120 ? -20.563 -3.172 14.453 1.00 96.41 119 VAL D O 1
ATOM 6838 N N . LYS D 1 121 ? -20.096 -2.167 16.427 1.00 72.45 120 LYS D N 1
ATOM 6839 C CA . LYS D 1 121 ? -21.481 -1.862 16.772 1.00 66.14 120 LYS D CA 1
ATOM 6840 C C . LYS D 1 121 ? -21.637 -0.407 17.196 1.00 77.57 120 LYS D C 1
ATOM 6841 O O . LYS D 1 121 ? -22.487 -0.083 18.031 1.00 93.56 120 LYS D O 1
ATOM 6847 N N . ILE D 1 122 ? -20.833 0.482 16.613 1.00 67.67 121 ILE D N 1
ATOM 6848 C CA . ILE D 1 122 ? -20.735 1.854 17.098 1.00 94.89 121 ILE D CA 1
ATOM 6849 C C . ILE D 1 122 ? -22.019 2.618 16.796 1.00 92.78 121 ILE D C 1
ATOM 6850 O O . ILE D 1 122 ? -22.558 2.549 15.683 1.00 99.54 121 ILE D O 1
ATOM 6855 N N . ASP D 1 123 ? -22.515 3.352 17.793 1.00 78.01 122 ASP D N 1
ATOM 6856 C CA . ASP D 1 123 ? -23.722 4.155 17.667 1.00 62.62 122 ASP D CA 1
ATOM 6857 C C . ASP D 1 123 ? -23.435 5.450 16.909 1.00 68.38 122 ASP D C 1
ATOM 6858 O O . ASP D 1 123 ? -22.327 5.691 16.423 1.00 71.48 122 ASP D O 1
ATOM 6863 N N . LYS D 1 124 ? -24.444 6.322 16.848 1.00 60.66 123 LYS D N 1
ATOM 6864 C CA . LYS D 1 124 ? -24.299 7.574 16.110 1.00 79.83 123 LYS D CA 1
ATOM 6865 C C . LYS D 1 124 ? -23.352 8.541 16.815 1.00 68.75 123 LYS D C 1
ATOM 6866 O O . LYS D 1 124 ? -22.529 9.194 16.163 1.00 88.78 123 LYS D O 1
ATOM 6872 N N . GLU D 1 125 ? -23.451 8.652 18.144 1.00 70.64 124 GLU D N 1
ATOM 6873 C CA . GLU D 1 125 ? -22.616 9.616 18.858 1.00 78.45 124 GLU D CA 1
ATOM 6874 C C . GLU D 1 125 ? -21.150 9.190 18.872 1.00 53.38 124 GLU D C 1
ATOM 6875 O O . GLU D 1 125 ? -20.256 10.028 18.706 1.00 55.26 124 GLU D O 1
ATOM 6881 N N . LYS D 1 126 ? -20.879 7.895 19.062 1.00 58.18 125 LYS D N 1
ATOM 6882 C CA . LYS D 1 126 ? -19.498 7.422 19.009 1.00 47.67 125 LYS D CA 1
ATOM 6883 C C . LYS D 1 126 ? -18.931 7.539 17.598 1.00 48.82 125 LYS D C 1
ATOM 6884 O O . LYS D 1 126 ? -17.742 7.832 17.424 1.00 55.46 125 LYS D O 1
ATOM 6890 N N . MET D 1 127 ? -19.764 7.306 16.579 1.00 48.78 126 MET D N 1
ATOM 6891 C CA . MET D 1 127 ? -19.300 7.429 15.201 1.00 45.17 126 MET D CA 1
ATOM 6892 C C . MET D 1 127 ? -18.949 8.867 14.849 1.00 49.46 126 MET D C 1
ATOM 6893 O O . MET D 1 127 ? -18.038 9.102 14.047 1.00 43.50 126 MET D O 1
ATOM 6898 N N . ALA D 1 128 ? -19.666 9.837 15.419 1.00 44.97 127 ALA D N 1
ATOM 6899 C CA . ALA D 1 128 ? -19.319 11.233 15.194 1.00 42.00 127 ALA D CA 1
ATOM 6900 C C . ALA D 1 128 ? -17.937 11.543 15.749 1.00 40.31 127 ALA D C 1
ATOM 6901 O O . ALA D 1 128 ? -17.149 12.252 15.111 1.00 40.09 127 ALA D O 1
ATOM 6903 N N . LYS D 1 129 ? -17.621 11.009 16.933 1.00 40.63 128 LYS D N 1
ATOM 6904 C CA . LYS D 1 129 ? -16.300 11.227 17.516 1.00 42.23 128 LYS D CA 1
ATOM 6905 C C . LYS D 1 129 ? -15.206 10.596 16.663 1.00 42.56 128 LYS D C 1
ATOM 6906 O O . LYS D 1 129 ? -14.139 11.189 16.477 1.00 37.39 128 LYS D O 1
ATOM 6912 N N . LYS D 1 130 ? -15.450 9.392 16.136 1.00 38.96 129 LYS D N 1
ATOM 6913 C CA . LYS D 1 130 ? -14.465 8.754 15.265 1.00 34.91 129 LYS D CA 1
ATOM 6914 C C . LYS D 1 130 ? -14.284 9.535 13.969 1.00 30.54 129 LYS D C 1
ATOM 6915 O O . LYS D 1 130 ? -13.154 9.759 13.519 1.00 30.21 129 LYS D O 1
ATOM 6921 N N . MET D 1 131 ? -15.390 9.959 13.354 1.00 30.41 130 MET D N 1
ATOM 6922 C CA . MET D 1 131 ? -15.301 10.704 12.100 1.00 32.38 130 MET D CA 1
ATOM 6923 C C . MET D 1 131 ? -14.509 11.990 12.280 1.00 37.39 130 MET D C 1
ATOM 6924 O O . MET D 1 131 ? -13.766 12.404 11.382 1.00 31.11 130 MET D O 1
ATOM 6929 N N . HIS D 1 132 ? -14.648 12.633 13.441 1.00 33.08 131 HIS D N 1
ATOM 6930 C CA . HIS D 1 132 ? -13.851 13.818 13.725 1.00 29.76 131 HIS D CA 1
ATOM 6931 C C . HIS D 1 132 ? -12.379 13.454 13.894 1.00 28.35 131 HIS D C 1
ATOM 6932 O O . HIS D 1 132 ? -11.492 14.134 13.359 1.00 27.38 131 HIS D O 1
ATOM 6939 N N . GLN D 1 133 ? -12.100 12.373 14.631 1.00 30.37 132 GLN D N 1
ATOM 6940 C CA . GLN D 1 133 ? -10.716 11.955 14.839 1.00 37.43 132 GLN D CA 1
ATOM 6941 C C . GLN D 1 133 ? -10.059 11.559 13.524 1.00 27.57 132 GLN D C 1
ATOM 6942 O O . GLN D 1 133 ? -8.904 11.916 13.263 1.00 25.84 132 GLN D O 1
ATOM 6948 N N . TRP D 1 134 ? -10.777 10.808 12.689 1.00 28.33 133 TRP D N 1
ATOM 6949 C CA . TRP D 1 134 ? -10.216 10.393 11.407 1.00 21.01 133 TRP D CA 1
ATOM 6950 C C . TRP D 1 134 ? -9.964 11.590 10.494 1.00 20.40 133 TRP D C 1
ATOM 6951 O O . TRP D 1 134 ? -8.962 11.626 9.773 1.00 22.40 133 TRP D O 1
ATOM 6962 N N . LEU D 1 135 ? -10.869 12.571 10.491 1.00 24.69 134 LEU D N 1
ATOM 6963 C CA . LEU D 1 135 ? -10.627 13.759 9.673 1.00 29.43 134 LEU D CA 1
ATOM 6964 C C . LEU D 1 135 ? -9.367 14.489 10.124 1.00 22.59 134 LEU D C 1
ATOM 6965 O O . LEU D 1 135 ? -8.568 14.948 9.290 1.00 23.74 134 LEU D O 1
ATOM 6970 N N . ASN D 1 136 ? -9.151 14.581 11.441 1.00 22.40 135 ASN D N 1
ATOM 6971 C CA . ASN D 1 136 ? -7.940 15.229 11.937 1.00 22.59 135 ASN D CA 1
ATOM 6972 C C . ASN D 1 136 ? -6.686 14.463 11.528 1.00 20.21 135 ASN D C 1
ATOM 6973 O O . ASN D 1 136 ? -5.661 15.068 11.191 1.00 22.15 135 ASN D O 1
ATOM 6978 N N . ILE D 1 137 ? -6.760 13.126 11.513 1.00 21.79 136 ILE D N 1
ATOM 6979 C CA . ILE D 1 137 ? -5.612 12.323 11.104 1.00 19.73 136 ILE D CA 1
ATOM 6980 C C . ILE D 1 137 ? -5.284 12.566 9.641 1.00 16.75 136 ILE D C 1
ATOM 6981 O O . ILE D 1 137 ? -4.113 12.639 9.252 1.00 21.12 136 ILE D O 1
ATOM 6986 N N . ILE D 1 138 ? -6.318 12.633 8.796 1.00 18.51 137 ILE D N 1
ATOM 6987 C CA . ILE D 1 138 ? -6.119 12.881 7.370 1.00 16.91 137 ILE D CA 1
ATOM 6988 C C . ILE D 1 138 ? -5.462 14.237 7.152 1.00 18.00 137 ILE D C 1
ATOM 6989 O O . ILE D 1 138 ? -4.551 14.378 6.333 1.00 19.59 137 ILE D O 1
ATOM 6994 N N . ILE D 1 139 ? -5.945 15.257 7.867 1.00 18.55 138 ILE D N 1
ATOM 6995 C CA . ILE D 1 139 ? -5.388 16.612 7.760 1.00 19.06 138 ILE D CA 1
ATOM 6996 C C . ILE D 1 139 ? -3.922 16.625 8.183 1.00 17.31 138 ILE D C 1
ATOM 6997 O O . ILE D 1 139 ? -3.045 17.147 7.472 1.00 19.06 138 ILE D O 1
ATOM 7002 N N . GLY D 1 140 ? -3.631 16.020 9.332 1.00 17.16 139 GLY D N 1
ATOM 7003 C CA . GLY D 1 140 ? -2.244 15.868 9.747 1.00 19.05 139 GLY D CA 1
ATOM 7004 C C . GLY D 1 140 ? -1.394 15.171 8.705 1.00 20.31 139 GLY D C 1
ATOM 7005 O O . GLY D 1 140 ? -0.257 15.570 8.448 1.00 21.16 139 GLY D O 1
ATOM 7006 N N . ALA D 1 141 ? -1.929 14.099 8.103 1.00 18.34 140 ALA D N 1
ATOM 7007 C CA . ALA D 1 141 ? -1.169 13.387 7.077 1.00 17.38 140 ALA D CA 1
ATOM 7008 C C . ALA D 1 141 ? -0.874 14.265 5.870 1.00 16.17 140 ALA D C 1
ATOM 7009 O O . ALA D 1 141 ? 0.191 14.134 5.249 1.00 17.74 140 ALA D O 1
ATOM 7011 N N . CYS D 1 142 ? -1.823 15.137 5.494 1.00 16.78 141 CYS D N 1
ATOM 7012 C CA . CYS D 1 142 ? -1.602 16.057 4.379 1.00 14.05 141 CYS D CA 1
ATOM 7013 C C . CYS D 1 142 ? -0.586 17.126 4.750 1.00 15.25 141 CYS D C 1
ATOM 7014 O O . CYS D 1 142 ? 0.286 17.465 3.937 1.00 17.79 141 CYS D O 1
ATOM 7017 N N . GLU D 1 143 ? -0.638 17.614 5.986 1.00 18.89 142 GLU D N 1
ATOM 7018 C CA . GLU D 1 143 ? 0.415 18.524 6.437 1.00 20.74 142 GLU D CA 1
ATOM 7019 C C . GLU D 1 143 ? 1.788 17.869 6.333 1.00 18.75 142 GLU D C 1
ATOM 7020 O O . GLU D 1 143 ? 2.744 18.485 5.853 1.00 19.83 142 GLU D O 1
ATOM 7026 N N . GLN D 1 144 ? 1.892 16.586 6.722 1.00 16.60 143 GLN D N 1
ATOM 7027 C CA . GLN D 1 144 ? 3.173 15.895 6.709 1.00 19.25 143 GLN D CA 1
ATOM 7028 C C . GLN D 1 144 ? 3.644 15.595 5.300 1.00 18.61 143 GLN D C 1
ATOM 7029 O O . GLN D 1 144 ? 4.837 15.744 4.986 1.00 19.18 143 GLN D O 1
ATOM 7035 N N . CYS D 1 145 ? 2.736 15.096 4.451 1.00 15.26 144 CYS D N 1
ATOM 7036 C CA . CYS D 1 145 ? 3.171 14.489 3.194 1.00 17.42 144 CYS D CA 1
ATOM 7037 C C . CYS D 1 145 ? 3.238 15.471 2.038 1.00 17.80 144 CYS D C 1
ATOM 7038 O O . CYS D 1 145 ? 3.836 15.142 1.009 1.00 18.56 144 CYS D O 1
ATOM 7041 N N . GLY D 1 146 ? 2.712 16.684 2.216 1.00 18.88 145 GLY D N 1
ATOM 7042 C CA . GLY D 1 146 ? 2.779 17.706 1.195 1.00 17.15 145 GLY D CA 1
ATOM 7043 C C . GLY D 1 146 ? 1.536 17.846 0.353 1.00 20.83 145 GLY D C 1
ATOM 7044 O O . GLY D 1 146 ? 1.505 18.705 -0.537 1.00 15.75 145 GLY D O 1
ATOM 7045 N N . ARG D 1 147 ? 0.492 17.063 0.608 1.00 14.59 146 ARG D N 1
ATOM 7046 C CA . ARG D 1 147 ? -0.731 17.241 -0.161 1.00 13.28 146 ARG D CA 1
ATOM 7047 C C . ARG D 1 147 ? -1.425 18.551 0.209 1.00 14.99 146 ARG D C 1
ATOM 7048 O O . ARG D 1 147 ? -1.621 18.868 1.387 1.00 18.19 146 ARG D O 1
ATOM 7056 N N . ASN D 1 148 ? -1.828 19.295 -0.812 1.00 14.75 147 ASN D N 1
ATOM 7057 C CA . ASN D 1 148 ? -2.496 20.583 -0.634 1.00 16.98 147 ASN D CA 1
ATOM 7058 C C . ASN D 1 148 ? -3.991 20.504 -0.950 1.00 17.45 147 ASN D C 1
ATOM 7059 O O . ASN D 1 148 ? -4.662 21.533 -1.087 1.00 19.89 147 ASN D O 1
ATOM 7064 N N . GLN D 1 149 ? -4.520 19.294 -1.100 1.00 15.88 148 GLN D N 1
ATOM 7065 C CA . GLN D 1 149 ? -5.943 19.031 -1.154 1.00 19.33 148 GLN D CA 1
ATOM 7066 C C . GLN D 1 149 ? -6.189 17.880 -0.189 1.00 17.96 148 GLN D C 1
ATOM 7067 O O . GLN D 1 149 ? -5.338 17.004 -0.066 1.00 21.63 148 GLN D O 1
ATOM 7073 N N . ILE D 1 150 ? -7.278 17.964 0.573 1.00 18.32 149 ILE D N 1
ATOM 7074 C CA . ILE D 1 150 ? -7.629 16.980 1.592 1.00 22.41 149 ILE D CA 1
ATOM 7075 C C . ILE D 1 150 ? -8.526 15.946 0.932 1.00 16.36 149 ILE D C 1
ATOM 7076 O O . ILE D 1 150 ? -9.500 16.309 0.261 1.00 21.18 149 ILE D O 1
ATOM 7081 N N . PRO D 1 151 ? -8.269 14.657 1.140 1.00 18.64 150 PRO D N 1
ATOM 7082 C CA . PRO D 1 151 ? -9.231 13.645 0.697 1.00 18.85 150 PRO D CA 1
ATOM 7083 C C . PRO D 1 151 ? -10.578 13.897 1.338 1.00 20.42 150 PRO D C 1
ATOM 7084 O O . PRO D 1 151 ? -10.669 14.269 2.510 1.00 22.08 150 PRO D O 1
ATOM 7088 N N . GLU D 1 152 ? -11.633 13.677 0.559 1.00 19.63 151 GLU D N 1
ATOM 7089 C CA . GLU D 1 152 ? -12.974 13.752 1.101 1.00 19.16 151 GLU D CA 1
ATOM 7090 C C . GLU D 1 152 ? -13.215 12.536 1.992 1.00 28.11 151 GLU D C 1
ATOM 7091 O O . GLU D 1 152 ? -12.958 11.399 1.588 1.00 25.85 151 GLU D O 1
ATOM 7097 N N . LEU D 1 153 ? -13.668 12.767 3.220 1.00 22.80 152 LEU D N 1
ATOM 7098 C CA . LEU D 1 153 ? -14.061 11.676 4.112 1.00 22.99 152 LEU D CA 1
ATOM 7099 C C . LEU D 1 153 ? -15.580 11.676 4.196 1.00 27.86 152 LEU D C 1
ATOM 7100 O O . LEU D 1 153 ? -16.177 12.576 4.802 1.00 27.59 152 LEU D O 1
ATOM 7105 N N . ARG D 1 154 ? -16.204 10.680 3.577 1.00 22.78 153 ARG D N 1
ATOM 7106 C CA . ARG D 1 154 ? -17.652 10.654 3.502 1.00 25.90 153 ARG D CA 1
ATOM 7107 C C . ARG D 1 154 ? -18.249 9.941 4.707 1.00 26.43 153 ARG D C 1
ATOM 7108 O O . ARG D 1 154 ? -17.566 9.202 5.419 1.00 28.69 153 ARG D O 1
ATOM 7116 N N . GLN D 1 155 ? -19.537 10.198 4.947 1.00 29.78 154 GLN D N 1
ATOM 7117 C CA . GLN D 1 155 ? -20.225 9.545 6.051 1.00 34.66 154 GLN D CA 1
ATOM 7118 C C . GLN D 1 155 ? -20.305 8.041 5.787 1.00 33.92 154 GLN D C 1
ATOM 7119 O O . GLN D 1 155 ? -20.433 7.615 4.638 1.00 33.57 154 GLN D O 1
ATOM 7125 N N . PRO D 1 156 ? -20.202 7.218 6.833 1.00 35.96 155 PRO D N 1
ATOM 7126 C CA . PRO D 1 156 ? -20.244 5.764 6.634 1.00 28.71 155 PRO D CA 1
ATOM 7127 C C . PRO D 1 156 ? -21.547 5.333 5.982 1.00 29.19 155 PRO D C 1
ATOM 7128 O O . PRO D 1 156 ? -22.602 5.926 6.201 1.00 31.93 155 PRO D O 1
ATOM 7132 N N . VAL D 1 157 ? -21.464 4.278 5.168 1.00 29.01 156 VAL D N 1
ATOM 7133 C CA . VAL D 1 157 ? -22.639 3.727 4.505 1.00 31.92 156 VAL D CA 1
ATOM 7134 C C . VAL D 1 157 ? -22.558 2.208 4.531 1.00 26.74 156 VAL D C 1
ATOM 7135 O O . VAL D 1 157 ? -21.493 1.620 4.724 1.00 27.79 156 VAL D O 1
ATOM 7139 N N . TYR D 1 158 ? -23.713 1.580 4.337 1.00 30.32 157 TYR D N 1
ATOM 7140 C CA . TYR D 1 158 ? -23.745 0.145 4.102 1.00 28.54 157 TYR D CA 1
ATOM 7141 C C . TYR D 1 158 ? -23.223 -0.177 2.705 1.00 29.71 157 TYR D C 1
ATOM 7142 O O . TYR D 1 158 ? -23.257 0.650 1.789 1.00 33.47 157 TYR D O 1
ATOM 7151 N N . LEU D 1 159 ? -22.744 -1.413 2.555 1.00 26.11 158 LEU D N 1
ATOM 7152 C CA . LEU D 1 159 ? -22.218 -1.866 1.274 1.00 24.05 158 LEU D CA 1
ATOM 7153 C C . LEU D 1 159 ? -23.248 -1.686 0.162 1.00 27.71 158 LEU D C 1
ATOM 7154 O O . LEU D 1 159 ? -22.900 -1.294 -0.960 1.00 27.07 158 LEU D O 1
ATOM 7159 N N . ASP D 1 160 ? -24.519 -1.955 0.463 1.00 25.84 159 ASP D N 1
ATOM 7160 C CA . ASP D 1 160 ? -25.574 -1.816 -0.539 1.00 31.02 159 ASP D CA 1
ATOM 7161 C C . ASP D 1 160 ? -25.608 -0.406 -1.112 1.00 39.77 159 ASP D C 1
ATOM 7162 O O . ASP D 1 160 ? -25.696 -0.221 -2.330 1.00 31.70 159 ASP D O 1
ATOM 7167 N N . GLN D 1 161 ? -25.542 0.607 -0.246 1.00 32.28 160 GLN D N 1
ATOM 7168 C CA . GLN D 1 161 ? -25.575 1.979 -0.740 1.00 26.86 160 GLN D CA 1
ATOM 7169 C C . GLN D 1 161 ? -24.338 2.286 -1.575 1.00 26.15 160 GLN D C 1
ATOM 7170 O O . GLN D 1 161 ? -24.440 2.846 -2.673 1.00 29.84 160 GLN D O 1
ATOM 7176 N N . PHE D 1 162 ? -23.161 1.913 -1.074 1.00 24.26 161 PHE D N 1
ATOM 7177 C CA . PHE D 1 162 ? -21.923 2.261 -1.762 1.00 27.71 161 PHE D CA 1
ATOM 7178 C C . PHE D 1 162 ? -21.897 1.682 -3.166 1.00 26.43 161 PHE D C 1
ATOM 7179 O O . PHE D 1 162 ? -21.551 2.367 -4.134 1.00 26.16 161 PHE D O 1
ATOM 7187 N N A VAL D 1 163 ? -22.255 0.405 -3.278 0.45 24.91 162 VAL D N 1
ATOM 7188 N N B VAL D 1 163 ? -22.273 0.409 -3.312 0.55 25.14 162 VAL D N 1
ATOM 7189 C CA A VAL D 1 163 ? -22.138 -0.316 -4.530 0.45 28.44 162 VAL D CA 1
ATOM 7190 C CA B VAL D 1 163 ? -22.187 -0.201 -4.637 0.55 23.09 162 VAL D CA 1
ATOM 7191 C C A VAL D 1 163 ? -23.146 0.204 -5.550 0.45 38.70 162 VAL D C 1
ATOM 7192 C C B VAL D 1 163 ? -23.234 0.377 -5.582 0.55 41.34 162 VAL D C 1
ATOM 7193 O O A VAL D 1 163 ? -22.862 0.231 -6.755 0.45 26.46 162 VAL D O 1
ATOM 7194 O O B VAL D 1 163 ? -22.972 0.534 -6.781 0.55 26.09 162 VAL D O 1
ATOM 7201 N N A ARG D 1 164 ? -24.312 0.670 -5.089 0.45 29.81 163 ARG D N 1
ATOM 7202 N N B ARG D 1 164 ? -24.421 0.714 -5.066 0.55 22.86 163 ARG D N 1
ATOM 7203 C CA A ARG D 1 164 ? -25.306 1.227 -6.004 0.45 23.17 163 ARG D CA 1
ATOM 7204 C CA B ARG D 1 164 ? -25.464 1.290 -5.905 0.55 32.58 163 ARG D CA 1
ATOM 7205 C C A ARG D 1 164 ? -24.915 2.623 -6.468 0.45 30.50 163 ARG D C 1
ATOM 7206 C C B ARG D 1 164 ? -25.096 2.687 -6.376 0.55 33.01 163 ARG D C 1
ATOM 7207 O O A ARG D 1 164 ? -25.163 2.990 -7.622 0.45 30.34 163 ARG D O 1
ATOM 7208 O O B ARG D 1 164 ? -25.530 3.109 -7.453 0.55 36.88 163 ARG D O 1
ATOM 7223 N N . GLU D 1 165 ? -24.309 3.415 -5.588 1.00 31.00 164 GLU D N 1
ATOM 7224 C CA . GLU D 1 165 ? -23.991 4.807 -5.878 1.00 39.88 164 GLU D CA 1
ATOM 7225 C C . GLU D 1 165 ? -22.666 5.003 -6.609 1.00 38.99 164 GLU D C 1
ATOM 7226 O O . GLU D 1 165 ? -22.423 6.099 -7.123 1.00 31.22 164 GLU D O 1
ATOM 7232 N N . ALA D 1 166 ? -21.803 3.995 -6.661 1.00 26.59 165 ALA D N 1
ATOM 7233 C CA . ALA D 1 166 ? -20.459 4.206 -7.184 1.00 27.76 165 ALA D CA 1
ATOM 7234 C C . ALA D 1 166 ? -20.501 4.516 -8.674 1.00 25.34 165 ALA D C 1
ATOM 7235 O O . ALA D 1 166 ? -21.120 3.790 -9.461 1.00 28.10 165 ALA D O 1
ATOM 7237 N N . LYS D 1 167 ? -19.835 5.598 -9.060 1.00 25.36 166 LYS D N 1
ATOM 7238 C CA . LYS D 1 167 ? -19.824 6.046 -10.446 1.00 25.40 166 LYS D CA 1
ATOM 7239 C C . LYS D 1 167 ? -18.427 6.039 -11.059 1.00 23.77 166 LYS D C 1
ATOM 7240 O O . LYS D 1 167 ? -18.267 6.487 -12.208 1.00 23.26 166 LYS D O 1
ATOM 7246 N N . GLU D 1 168 ? -17.425 5.522 -10.339 1.00 16.01 167 GLU D N 1
ATOM 7247 C CA . GLU D 1 168 ? -16.066 5.466 -10.867 1.00 15.97 167 GLU D CA 1
ATOM 7248 C C . GLU D 1 168 ? -16.023 4.600 -12.125 1.00 16.23 167 GLU D C 1
ATOM 7249 O O . GLU D 1 168 ? -16.841 3.693 -12.309 1.00 18.13 167 GLU D O 1
ATOM 7255 N N . HIS D 1 169 ? -15.034 4.864 -12.986 1.00 16.25 168 HIS D N 1
ATOM 7256 C CA . HIS D 1 169 ? -15.009 4.201 -14.284 1.00 16.17 168 HIS D CA 1
ATOM 7257 C C . HIS D 1 169 ? -14.548 2.771 -14.183 1.00 16.48 168 HIS D C 1
ATOM 7258 O O . HIS D 1 169 ? -14.878 1.972 -15.067 1.00 17.00 168 HIS D O 1
ATOM 7265 N N . LEU D 1 170 ? -13.820 2.438 -13.127 1.00 13.45 169 LEU D N 1
ATOM 7266 C CA . LEU D 1 170 ? -13.363 1.090 -12.855 1.00 13.57 169 LEU D CA 1
ATOM 7267 C C . LEU D 1 170 ? -13.629 0.837 -11.383 1.00 17.22 169 LEU D C 1
ATOM 7268 O O . LEU D 1 170 ? -13.379 1.713 -10.545 1.00 16.82 169 LEU D O 1
ATOM 7273 N N . LYS D 1 171 ? -14.137 -0.347 -11.072 1.00 15.95 170 LYS D N 1
ATOM 7274 C CA . LYS D 1 171 ? -14.637 -0.659 -9.740 1.00 15.11 170 LYS D CA 1
ATOM 7275 C C . LYS D 1 171 ? -14.073 -2.005 -9.325 1.00 19.20 170 LYS D C 1
ATOM 7276 O O . LYS D 1 171 ? -14.309 -3.011 -9.998 1.00 16.43 170 LYS D O 1
ATOM 7282 N N . LEU D 1 172 ? -13.325 -2.018 -8.226 1.00 15.79 171 LEU D N 1
ATOM 7283 C CA . LEU D 1 172 ? -12.600 -3.197 -7.784 1.00 13.61 171 LEU D CA 1
ATOM 7284 C C . LEU D 1 172 ? -12.929 -3.498 -6.330 1.00 17.27 171 LEU D C 1
ATOM 7285 O O . LEU D 1 172 ? -13.208 -2.599 -5.527 1.00 17.61 171 LEU D O 1
ATOM 7290 N N . ILE D 1 173 ? -12.837 -4.776 -5.988 1.00 16.46 172 ILE D N 1
ATOM 7291 C CA . ILE D 1 173 ? -13.023 -5.227 -4.615 1.00 19.50 172 ILE D CA 1
ATOM 7292 C C . ILE D 1 173 ? -11.915 -6.224 -4.289 1.00 15.07 172 ILE D C 1
ATOM 7293 O O . ILE D 1 173 ? -11.595 -7.101 -5.101 1.00 15.70 172 ILE D O 1
ATOM 7298 N N . LEU D 1 174 ? -11.301 -6.078 -3.111 1.00 15.14 173 LEU D N 1
ATOM 7299 C CA . LEU D 1 174 ? -10.266 -7.029 -2.724 1.00 14.98 173 LEU D CA 1
ATOM 7300 C C . LEU D 1 174 ? -10.926 -8.353 -2.361 1.00 16.84 173 LEU D C 1
ATOM 7301 O O . LEU D 1 174 ? -11.662 -8.443 -1.370 1.00 21.25 173 LEU D O 1
ATOM 7306 N N . HIS D 1 175 ? -10.677 -9.386 -3.165 1.00 17.61 174 HIS D N 1
ATOM 7307 C CA . HIS D 1 175 ? -11.408 -10.638 -3.031 1.00 17.05 174 HIS D CA 1
ATOM 7308 C C . HIS D 1 175 ? -10.644 -11.660 -3.854 1.00 19.82 174 HIS D C 1
ATOM 7309 O O . HIS D 1 175 ? -10.029 -11.297 -4.863 1.00 18.19 174 HIS D O 1
ATOM 7316 N N . PRO D 1 176 ? -10.636 -12.936 -3.441 1.00 20.89 175 PRO D N 1
ATOM 7317 C CA . PRO D 1 176 ? -9.814 -13.949 -4.125 1.00 22.00 175 PRO D CA 1
ATOM 7318 C C . PRO D 1 176 ? -10.450 -14.575 -5.360 1.00 18.05 175 PRO D C 1
ATOM 7319 O O . PRO D 1 176 ? -9.741 -15.283 -6.087 1.00 21.42 175 PRO D O 1
ATOM 7323 N N . ALA D 1 177 ? -11.734 -14.326 -5.632 1.00 22.61 176 ALA D N 1
ATOM 7324 C CA . ALA D 1 177 ? -12.417 -14.983 -6.750 1.00 20.68 176 ALA D CA 1
ATOM 7325 C C . ALA D 1 177 ? -11.638 -14.832 -8.051 1.00 17.33 176 ALA D C 1
ATOM 7326 O O . ALA D 1 177 ? -11.310 -13.722 -8.476 1.00 18.55 176 ALA D O 1
ATOM 7328 N N . PHE D 1 178 ? -11.351 -15.958 -8.687 1.00 21.69 177 PHE D N 1
ATOM 7329 C CA . PHE D 1 178 ? -10.733 -16.077 -10.005 1.00 19.66 177 PHE D CA 1
ATOM 7330 C C . PHE D 1 178 ? -9.276 -15.673 -10.026 1.00 16.10 177 PHE D C 1
ATOM 7331 O O . PHE D 1 178 ? -8.677 -15.649 -11.104 1.00 19.84 177 PHE D O 1
ATOM 7339 N N . SER D 1 179 ? -8.676 -15.362 -8.871 1.00 20.10 178 SER D N 1
ATOM 7340 C CA . SER D 1 179 ? -7.263 -15.035 -8.771 1.00 22.70 178 SER D CA 1
ATOM 7341 C C . SER D 1 179 ? -6.849 -13.992 -9.807 1.00 21.43 178 SER D C 1
ATOM 7342 O O . SER D 1 179 ? -5.903 -14.187 -10.573 1.00 20.29 178 SER D O 1
ATOM 7345 N N . LYS D 1 180 ? -7.600 -12.889 -9.859 1.00 17.66 179 LYS D N 1
ATOM 7346 C CA . LYS D 1 180 ? -7.294 -11.816 -10.788 1.00 19.86 179 LYS D CA 1
ATOM 7347 C C . LYS D 1 180 ? -6.309 -10.868 -10.129 1.00 18.03 179 LYS D C 1
ATOM 7348 O O . LYS D 1 180 ? -6.347 -10.676 -8.914 1.00 21.05 179 LYS D O 1
ATOM 7354 N N . THR D 1 181 ? -5.360 -10.383 -10.914 1.00 17.08 180 THR D N 1
ATOM 7355 C CA . THR D 1 181 ? -4.323 -9.506 -10.404 1.00 16.58 180 THR D CA 1
ATOM 7356 C C . THR D 1 181 ? -4.345 -8.178 -11.142 1.00 16.80 180 THR D C 1
ATOM 7357 O O . THR D 1 181 ? -5.172 -7.944 -12.028 1.00 16.86 180 THR D O 1
ATOM 7361 N N . TRP D 1 182 ? -3.416 -7.298 -10.755 1.00 16.04 181 TRP D N 1
ATOM 7362 C CA . TRP D 1 182 ? -3.288 -6.036 -11.487 1.00 17.02 181 TRP D CA 1
ATOM 7363 C C . TRP D 1 182 ? -3.061 -6.244 -12.977 1.00 20.59 181 TRP D C 1
ATOM 7364 O O . TRP D 1 182 ? -3.403 -5.360 -13.771 1.00 19.80 181 TRP D O 1
ATOM 7375 N N . ARG D 1 183 ? -2.521 -7.402 -13.388 1.00 19.51 182 ARG D N 1
ATOM 7376 C CA . ARG D 1 183 ? -2.263 -7.652 -14.795 1.00 16.68 182 ARG D CA 1
ATOM 7377 C C . ARG D 1 183 ? -3.555 -7.800 -15.591 1.00 17.24 182 ARG D C 1
ATOM 7378 O O . ARG D 1 183 ? -3.532 -7.709 -16.820 1.00 20.93 182 ARG D O 1
ATOM 7386 N N . ASP D 1 184 ? -4.677 -8.022 -14.917 1.00 18.16 183 ASP D N 1
ATOM 7387 C CA . ASP D 1 184 ? -5.946 -8.263 -15.588 1.00 20.10 183 ASP D CA 1
ATOM 7388 C C . ASP D 1 184 ? -6.743 -6.989 -15.781 1.00 19.53 183 ASP D C 1
ATOM 7389 O O . ASP D 1 184 ? -7.830 -7.038 -16.368 1.00 17.92 183 ASP D O 1
ATOM 7394 N N . TYR D 1 185 ? -6.239 -5.859 -15.278 1.00 14.56 184 TYR D N 1
ATOM 7395 C CA . TYR D 1 185 ? -7.025 -4.636 -15.302 1.00 16.93 184 TYR D CA 1
ATOM 7396 C C . TYR D 1 185 ? -6.281 -3.499 -15.985 1.00 17.40 184 TYR D C 1
ATOM 7397 O O . TYR D 1 185 ? -5.058 -3.390 -15.880 1.00 18.70 184 TYR D O 1
ATOM 7406 N N . PRO D 1 186 ? -7.009 -2.657 -16.706 1.00 15.94 185 PRO D N 1
ATOM 7407 C CA . PRO D 1 186 ? -6.445 -1.388 -17.184 1.00 16.53 185 PRO D CA 1
ATOM 7408 C C . PRO D 1 186 ? -6.558 -0.302 -16.127 1.00 17.04 185 PRO D C 1
ATOM 7409 O O . PRO D 1 186 ? -7.518 0.472 -16.103 1.00 20.92 185 PRO D O 1
ATOM 7413 N N . VAL D 1 187 ? -5.587 -0.256 -15.222 1.00 16.11 186 VAL D N 1
ATOM 7414 C CA . VAL D 1 187 ? -5.621 0.709 -14.135 1.00 15.83 186 VAL D CA 1
ATOM 7415 C C . VAL D 1 187 ? -5.036 2.006 -14.676 1.00 19.17 186 VAL D C 1
ATOM 7416 O O . VAL D 1 187 ? -3.855 2.049 -15.025 1.00 18.75 186 VAL D O 1
ATOM 7420 N N . GLN D 1 188 ? -5.879 3.034 -14.825 1.00 15.73 187 GLN D N 1
ATOM 7421 C CA . GLN D 1 188 ? -5.456 4.339 -15.313 1.00 18.00 187 GLN D CA 1
ATOM 7422 C C . GLN D 1 188 ? -6.504 5.359 -14.898 1.00 16.47 187 GLN D C 1
ATOM 7423 O O . GLN D 1 188 ? -7.614 4.998 -14.472 1.00 17.39 187 GLN D O 1
ATOM 7429 N N . PRO D 1 189 ? -6.182 6.645 -14.977 1.00 16.74 188 PRO D N 1
ATOM 7430 C CA . PRO D 1 189 ? -7.161 7.668 -14.648 1.00 15.61 188 PRO D CA 1
ATOM 7431 C C . PRO D 1 189 ? -8.384 7.564 -15.547 1.00 17.08 188 PRO D C 1
ATOM 7432 O O . PRO D 1 189 ? -8.307 6.983 -16.639 1.00 19.63 188 PRO D O 1
ATOM 7436 N N . PRO D 1 190 ? -9.527 8.144 -15.146 1.00 18.20 189 PRO D N 1
ATOM 7437 C CA . PRO D 1 190 ? -9.637 9.184 -14.099 1.00 18.62 189 PRO D CA 1
ATOM 7438 C C . PRO D 1 190 ? -9.699 8.685 -12.659 1.00 22.00 189 PRO D C 1
ATOM 7439 O O . PRO D 1 190 ? -9.261 9.393 -11.750 1.00 22.68 189 PRO D O 1
ATOM 7443 N N . ASP D 1 191 ? -10.245 7.501 -12.439 1.00 19.14 190 ASP D N 1
ATOM 7444 C CA . ASP D 1 191 ? -10.629 7.134 -11.087 1.00 15.42 190 ASP D CA 1
ATOM 7445 C C . ASP D 1 191 ? -10.698 5.624 -10.976 1.00 20.36 190 ASP D C 1
ATOM 7446 O O . ASP D 1 191 ? -10.580 4.902 -11.968 1.00 22.64 190 ASP D O 1
ATOM 7451 N N . VAL D 1 192 ? -10.894 5.170 -9.743 1.00 15.72 191 VAL D N 1
ATOM 7452 C CA . VAL D 1 192 ? -11.133 3.759 -9.445 1.00 14.36 191 VAL D CA 1
ATOM 7453 C C . VAL D 1 192 ? -11.791 3.711 -8.074 1.00 16.58 191 VAL D C 1
ATOM 7454 O O . VAL D 1 192 ? -11.384 4.437 -7.152 1.00 17.52 191 VAL D O 1
ATOM 7458 N N . ALA D 1 193 ? -12.846 2.917 -7.940 1.00 16.56 192 ALA D N 1
ATOM 7459 C CA . ALA D 1 193 ? -13.418 2.596 -6.637 1.00 17.85 192 ALA D CA 1
ATOM 7460 C C . ALA D 1 193 ? -12.790 1.302 -6.147 1.00 17.91 192 ALA D C 1
ATOM 7461 O O . ALA D 1 193 ? -12.594 0.368 -6.930 1.00 15.70 192 ALA D O 1
ATOM 7463 N N . LEU D 1 194 ? -12.420 1.264 -4.860 1.00 14.73 193 LEU D N 1
ATOM 7464 C CA . LEU D 1 194 ? -11.826 0.078 -4.256 1.00 15.53 193 LEU D CA 1
ATOM 7465 C C . LEU D 1 194 ? -12.527 -0.239 -2.942 1.00 15.19 193 LEU D C 1
ATOM 7466 O O . LEU D 1 194 ? -12.509 0.572 -2.014 1.00 16.47 193 LEU D O 1
ATOM 7471 N N . ILE D 1 195 ? -13.073 -1.451 -2.838 1.00 15.67 194 ILE D N 1
ATOM 7472 C CA . ILE D 1 195 ? -13.734 -1.924 -1.623 1.00 17.99 194 ILE D CA 1
ATOM 7473 C C . ILE D 1 195 ? -12.767 -2.849 -0.901 1.00 17.18 194 ILE D C 1
ATOM 7474 O O . ILE D 1 195 ? -12.278 -3.825 -1.481 1.00 16.19 194 ILE D O 1
ATOM 7479 N N . ILE D 1 196 ? -12.495 -2.552 0.364 1.00 18.39 195 ILE D N 1
ATOM 7480 C CA . ILE D 1 196 ? -11.736 -3.454 1.225 1.00 16.35 195 ILE D CA 1
ATOM 7481 C C . ILE D 1 196 ? -12.670 -3.901 2.343 1.00 19.98 195 ILE D C 1
ATOM 7482 O O . ILE D 1 196 ? -13.219 -3.071 3.070 1.00 20.32 195 ILE D O 1
ATOM 7487 N N . GLY D 1 197 ? -12.875 -5.214 2.467 1.00 20.01 196 GLY D N 1
ATOM 7488 C CA . GLY D 1 197 ? -13.790 -5.721 3.463 1.00 21.40 196 GLY D CA 1
ATOM 7489 C C . GLY D 1 197 ? -13.104 -6.008 4.782 1.00 23.45 196 GLY D C 1
ATOM 7490 O O . GLY D 1 197 ? -11.897 -5.801 4.940 1.00 23.33 196 GLY D O 1
ATOM 7491 N N . PRO D 1 198 ? -13.863 -6.526 5.745 1.00 26.42 197 PRO D N 1
ATOM 7492 C CA . PRO D 1 198 ? -13.290 -6.881 7.047 1.00 26.94 197 PRO D CA 1
ATOM 7493 C C . PRO D 1 198 ? -12.503 -8.183 6.946 1.00 26.33 197 PRO D C 1
ATOM 7494 O O . PRO D 1 198 ? -12.550 -8.893 5.946 1.00 26.89 197 PRO D O 1
ATOM 7498 N N . GLU D 1 199 ? -11.752 -8.485 8.009 1.00 32.49 198 GLU D N 1
ATOM 7499 C CA . GLU D 1 199 ? -10.924 -9.687 7.974 1.00 39.59 198 GLU D CA 1
ATOM 7500 C C . GLU D 1 199 ? -11.754 -10.943 7.746 1.00 36.87 198 GLU D C 1
ATOM 7501 O O . GLU D 1 199 ? -11.242 -11.922 7.194 1.00 34.34 198 GLU D O 1
ATOM 7507 N N . GLY D 1 200 ? -13.032 -10.918 8.118 1.00 28.55 199 GLY D N 1
ATOM 7508 C CA . GLY D 1 200 ? -13.893 -12.063 7.918 1.00 37.76 199 GLY D CA 1
ATOM 7509 C C . GLY D 1 200 ? -14.457 -12.212 6.526 1.00 32.36 199 GLY D C 1
ATOM 7510 O O . GLY D 1 200 ? -15.121 -13.216 6.255 1.00 36.58 199 GLY D O 1
ATOM 7511 N N . GLY D 1 201 ? -14.224 -11.248 5.642 1.00 27.94 200 GLY D N 1
ATOM 7512 C CA . GLY D 1 201 ? -14.660 -11.377 4.264 1.00 29.32 200 GLY D CA 1
ATOM 7513 C C . GLY D 1 201 ? -16.097 -10.936 4.063 1.00 30.42 200 GLY D C 1
ATOM 7514 O O . GLY D 1 201 ? -16.692 -10.231 4.882 1.00 30.83 200 GLY D O 1
ATOM 7515 N N . PHE D 1 202 ? -16.662 -11.372 2.943 1.00 34.45 201 PHE D N 1
ATOM 7516 C CA . PHE D 1 202 ? -18.005 -10.986 2.540 1.00 31.44 201 PHE D CA 1
ATOM 7517 C C . PHE D 1 202 ? -18.914 -12.203 2.498 1.00 31.40 201 PHE D C 1
ATOM 7518 O O . PHE D 1 202 ? -18.472 -13.320 2.214 1.00 44.30 201 PHE D O 1
ATOM 7526 N N . SER D 1 203 ? -20.192 -11.977 2.781 1.00 31.90 202 SER D N 1
ATOM 7527 C CA . SER D 1 203 ? -21.162 -13.047 2.611 1.00 35.29 202 SER D CA 1
ATOM 7528 C C . SER D 1 203 ? -21.419 -13.279 1.125 1.00 53.01 202 SER D C 1
ATOM 7529 O O . SER D 1 203 ? -21.109 -12.440 0.274 1.00 34.26 202 SER D O 1
ATOM 7532 N N . ASP D 1 204 ? -21.986 -14.448 0.816 1.00 40.41 203 ASP D N 1
ATOM 7533 C CA . ASP D 1 204 ? -22.314 -14.770 -0.570 1.00 47.46 203 ASP D CA 1
ATOM 7534 C C . ASP D 1 204 ? -23.267 -13.738 -1.161 1.00 36.10 203 ASP D C 1
ATOM 7535 O O . ASP D 1 204 ? -23.095 -13.301 -2.306 1.00 39.77 203 ASP D O 1
ATOM 7540 N N . GLU D 1 205 ? -24.266 -13.321 -0.381 1.00 39.88 204 GLU D N 1
ATOM 7541 C CA . GLU D 1 205 ? -25.198 -12.296 -0.835 1.00 39.28 204 GLU D CA 1
ATOM 7542 C C . GLU D 1 205 ? -24.472 -11.000 -1.161 1.00 44.31 204 GLU D C 1
ATOM 7543 O O . GLU D 1 205 ? -24.751 -10.364 -2.183 1.00 38.15 204 GLU D O 1
ATOM 7549 N N . GLU D 1 206 ? -23.526 -10.600 -0.307 1.00 32.83 205 GLU D N 1
ATOM 7550 C CA . GLU D 1 206 ? -22.788 -9.361 -0.544 1.00 33.54 205 GLU D CA 1
ATOM 7551 C C . GLU D 1 206 ? -22.001 -9.425 -1.847 1.00 32.29 205 GLU D C 1
ATOM 7552 O O . GLU D 1 206 ? -21.917 -8.433 -2.581 1.00 36.03 205 GLU D O 1
ATOM 7558 N N . ILE D 1 207 ? -21.427 -10.587 -2.157 1.00 31.66 206 ILE D N 1
ATOM 7559 C CA . ILE D 1 207 ? -20.668 -10.731 -3.394 1.00 31.16 206 ILE D CA 1
ATOM 7560 C C . ILE D 1 207 ? -21.592 -10.674 -4.610 1.00 30.16 206 ILE D C 1
ATOM 7561 O O . ILE D 1 207 ? -21.239 -10.101 -5.648 1.00 42.12 206 ILE D O 1
ATOM 7566 N N . ARG D 1 208 ? -22.793 -11.238 -4.501 1.00 35.84 207 ARG D N 1
ATOM 7567 C CA . ARG D 1 208 ? -23.736 -11.101 -5.606 1.00 46.05 207 ARG D CA 1
ATOM 7568 C C . ARG D 1 208 ? -24.151 -9.648 -5.797 1.00 33.21 207 ARG D C 1
ATOM 7569 O O . ARG D 1 208 ? -24.396 -9.213 -6.927 1.00 46.65 207 ARG D O 1
ATOM 7577 N N . LEU D 1 209 ? -24.183 -8.873 -4.712 1.00 34.64 208 LEU D N 1
ATOM 7578 C CA . LEU D 1 209 ? -24.488 -7.451 -4.809 1.00 32.74 208 LEU D CA 1
ATOM 7579 C C . LEU D 1 209 ? -23.346 -6.685 -5.473 1.00 31.15 208 LEU D C 1
ATOM 7580 O O . LEU D 1 209 ? -23.571 -5.901 -6.403 1.00 33.06 208 LEU D O 1
ATOM 7585 N N . THR D 1 210 ? -22.112 -6.892 -5.004 1.00 24.15 209 THR D N 1
ATOM 7586 C CA . THR D 1 210 ? -20.971 -6.173 -5.567 1.00 25.66 209 THR D CA 1
ATOM 7587 C C . THR D 1 210 ? -20.748 -6.539 -7.028 1.00 24.52 209 THR D C 1
ATOM 7588 O O . THR D 1 210 ? -20.535 -5.662 -7.869 1.00 28.85 209 THR D O 1
ATOM 7592 N N . SER D 1 211 ? -20.784 -7.837 -7.350 1.00 24.79 210 SER D N 1
ATOM 7593 C CA . SER D 1 211 ? -20.569 -8.252 -8.735 1.00 31.11 210 SER D CA 1
ATOM 7594 C C . SER D 1 211 ? -21.684 -7.744 -9.646 1.00 31.74 210 SER D C 1
ATOM 7595 O O . SER D 1 211 ? -21.427 -7.353 -10.790 1.00 30.43 210 SER D O 1
ATOM 7598 N N . GLY D 1 212 ? -22.926 -7.732 -9.156 1.00 28.77 211 GLY D N 1
ATOM 7599 C CA . GLY D 1 212 ? -24.032 -7.236 -9.966 1.00 27.97 211 GLY D CA 1
ATOM 7600 C C . GLY D 1 212 ? -23.928 -5.766 -10.310 1.00 29.82 211 GLY D C 1
ATOM 7601 O O . GLY D 1 212 ? -24.582 -5.307 -11.257 1.00 32.44 211 GLY D O 1
ATOM 7602 N N . HIS D 1 213 ? -23.119 -5.012 -9.562 1.00 27.31 212 HIS D N 1
ATOM 7603 C CA . HIS D 1 213 ? -22.941 -3.583 -9.792 1.00 26.54 212 HIS D CA 1
ATOM 7604 C C . HIS D 1 213 ? -21.581 -3.249 -10.392 1.00 26.32 212 HIS D C 1
ATOM 7605 O O . HIS D 1 213 ? -21.133 -2.102 -10.309 1.00 26.90 212 HIS D O 1
ATOM 7612 N N . GLY D 1 214 ? -20.928 -4.226 -11.004 1.00 24.07 213 GLY D N 1
ATOM 7613 C CA . GLY D 1 214 ? -19.723 -3.994 -11.767 1.00 24.69 213 GLY D CA 1
ATOM 7614 C C . GLY D 1 214 ? -18.416 -4.003 -10.998 1.00 21.20 213 GLY D C 1
ATOM 7615 O O . GLY D 1 214 ? -17.384 -3.653 -11.580 1.00 20.22 213 GLY D O 1
ATOM 7616 N N . PHE D 1 215 ? -18.412 -4.393 -9.718 1.00 18.00 214 PHE D N 1
ATOM 7617 C CA . PHE D 1 215 ? -17.167 -4.508 -8.971 1.00 17.24 214 PHE D CA 1
ATOM 7618 C C . PHE D 1 215 ? -16.487 -5.827 -9.291 1.00 21.96 214 PHE D C 1
ATOM 7619 O O . PHE D 1 215 ? -17.112 -6.893 -9.241 1.00 28.16 214 PHE D O 1
ATOM 7627 N N . LEU D 1 216 ? -15.239 -5.745 -9.652 1.00 17.53 215 LEU D N 1
ATOM 7628 C CA . LEU D 1 216 ? -14.490 -6.901 -10.092 1.00 19.35 215 LEU D CA 1
ATOM 7629 C C . LEU D 1 216 ? -13.407 -7.235 -9.069 1.00 16.53 215 LEU D C 1
ATOM 7630 O O . LEU D 1 216 ? -12.869 -6.343 -8.417 1.00 16.78 215 LEU D O 1
ATOM 7635 N N . PRO D 1 217 ? -13.074 -8.506 -8.892 1.00 16.85 216 PRO D N 1
ATOM 7636 C CA . PRO D 1 217 ? -12.196 -8.908 -7.787 1.00 15.11 216 PRO D CA 1
ATOM 7637 C C . PRO D 1 217 ? -10.727 -8.709 -8.095 1.00 13.79 216 PRO D C 1
ATOM 7638 O O . PRO D 1 217 ? -10.273 -8.832 -9.231 1.00 18.46 216 PRO D O 1
ATOM 7642 N N . LEU D 1 218 ? -9.974 -8.357 -7.050 1.00 14.34 217 LEU D N 1
ATOM 7643 C CA . LEU D 1 218 ? -8.548 -8.134 -7.170 1.00 13.78 217 LEU D CA 1
ATOM 7644 C C . LEU D 1 218 ? -7.871 -8.856 -6.019 1.00 19.13 217 LEU D C 1
ATOM 7645 O O . LEU D 1 218 ? -8.190 -8.607 -4.851 1.00 16.49 217 LEU D O 1
ATOM 7650 N N A SER D 1 219 ? -6.952 -9.751 -6.349 0.64 16.80 218 SER D N 1
ATOM 7651 N N B SER D 1 219 ? -6.969 -9.768 -6.354 0.36 15.41 218 SER D N 1
ATOM 7652 C CA A SER D 1 219 ? -6.134 -10.428 -5.353 0.64 13.67 218 SER D CA 1
ATOM 7653 C CA B SER D 1 219 ? -6.119 -10.420 -5.372 0.36 15.75 218 SER D CA 1
ATOM 7654 C C A SER D 1 219 ? -4.758 -9.775 -5.270 0.64 18.10 218 SER D C 1
ATOM 7655 C C B SER D 1 219 ? -4.815 -9.648 -5.218 0.36 14.23 218 SER D C 1
ATOM 7656 O O A SER D 1 219 ? -4.250 -9.212 -6.243 0.64 18.34 218 SER D O 1
ATOM 7657 O O B SER D 1 219 ? -4.410 -8.876 -6.089 0.36 13.29 218 SER D O 1
ATOM 7662 N N . LEU D 1 220 ? -4.145 -9.876 -4.091 1.00 17.12 219 LEU D N 1
ATOM 7663 C CA . LEU D 1 220 ? -2.865 -9.251 -3.824 1.00 16.18 219 LEU D CA 1
ATOM 7664 C C . LEU D 1 220 ? -1.956 -10.271 -3.156 1.00 16.89 219 LEU D C 1
ATOM 7665 O O . LEU D 1 220 ? -1.543 -10.109 -2.010 1.00 18.02 219 LEU D O 1
ATOM 7670 N N . GLY D 1 221 ? -1.662 -11.352 -3.871 1.00 16.60 220 GLY D N 1
ATOM 7671 C CA . GLY D 1 221 ? -0.714 -12.324 -3.373 1.00 19.76 220 GLY D CA 1
ATOM 7672 C C . GLY D 1 221 ? -1.304 -13.460 -2.551 1.00 16.48 220 GLY D C 1
ATOM 7673 O O . GLY D 1 221 ? -2.482 -13.467 -2.177 1.00 19.67 220 GLY D O 1
ATOM 7674 N N . PRO D 1 222 ? -0.461 -14.430 -2.213 1.00 15.83 221 PRO D N 1
ATOM 7675 C CA . PRO D 1 222 ? -0.942 -15.633 -1.524 1.00 19.44 221 PRO D CA 1
ATOM 7676 C C . PRO D 1 222 ? -0.905 -15.565 -0.009 1.00 17.78 221 PRO D C 1
ATOM 7677 O O . PRO D 1 222 ? -1.280 -16.547 0.643 1.00 19.66 221 PRO D O 1
ATOM 7681 N N . ARG D 1 223 ? -0.433 -14.452 0.557 1.00 17.89 222 ARG D N 1
ATOM 7682 C CA . ARG D 1 223 ? -0.402 -14.273 1.993 1.00 18.53 222 ARG D CA 1
ATOM 7683 C C . ARG D 1 223 ? -1.584 -13.422 2.437 1.00 14.60 222 ARG D C 1
ATOM 7684 O O . ARG D 1 223 ? -1.970 -12.460 1.752 1.00 16.58 222 ARG D O 1
ATOM 7692 N N . VAL D 1 224 ? -2.167 -13.809 3.572 1.00 18.75 223 VAL D N 1
ATOM 7693 C CA . VAL D 1 224 ? -3.294 -13.088 4.149 1.00 17.76 223 VAL D CA 1
ATOM 7694 C C . VAL D 1 224 ? -2.776 -11.791 4.748 1.00 14.63 223 VAL D C 1
ATOM 7695 O O . VAL D 1 224 ? -1.971 -11.806 5.682 1.00 19.12 223 VAL D O 1
ATOM 7699 N N . LEU D 1 225 ? -3.275 -10.673 4.234 1.00 17.45 224 LEU D N 1
ATOM 7700 C CA . LEU D 1 225 ? -2.888 -9.354 4.713 1.00 17.68 224 LEU D CA 1
ATOM 7701 C C . LEU D 1 225 ? -3.870 -8.900 5.782 1.00 20.35 224 LEU D C 1
ATOM 7702 O O . LEU D 1 225 ? -5.083 -9.067 5.636 1.00 22.78 224 LEU D O 1
ATOM 7707 N N . ARG D 1 226 ? -3.339 -8.303 6.851 1.00 18.60 225 ARG D N 1
ATOM 7708 C CA . ARG D 1 226 ? -4.208 -7.587 7.779 1.00 17.62 225 ARG D CA 1
ATOM 7709 C C . ARG D 1 226 ? -4.929 -6.500 6.999 1.00 18.94 225 ARG D C 1
ATOM 7710 O O . ARG D 1 226 ? -4.422 -6.005 5.991 1.00 18.64 225 ARG D O 1
ATOM 7718 N N A THR D 1 227 ? -6.129 -6.134 7.461 0.54 22.26 226 THR D N 1
ATOM 7719 N N B THR D 1 227 ? -6.114 -6.135 7.500 0.46 19.50 226 THR D N 1
ATOM 7720 C CA A THR D 1 227 ? -6.944 -5.193 6.688 0.54 18.70 226 THR D CA 1
ATOM 7721 C CA B THR D 1 227 ? -6.985 -5.197 6.796 0.46 26.13 226 THR D CA 1
ATOM 7722 C C A THR D 1 227 ? -6.225 -3.864 6.484 0.54 20.17 226 THR D C 1
ATOM 7723 C C B THR D 1 227 ? -6.280 -3.868 6.532 0.46 20.24 226 THR D C 1
ATOM 7724 O O A THR D 1 227 ? -6.333 -3.253 5.412 0.54 20.62 226 THR D O 1
ATOM 7725 O O B THR D 1 227 ? -6.437 -3.275 5.457 0.46 20.90 226 THR D O 1
ATOM 7732 N N . GLU D 1 228 ? -5.474 -3.402 7.488 1.00 21.07 227 GLU D N 1
ATOM 7733 C CA . GLU D 1 228 ? -4.762 -2.136 7.312 1.00 23.20 227 GLU D CA 1
ATOM 7734 C C . GLU D 1 228 ? -3.577 -2.286 6.364 1.00 21.91 227 GLU D C 1
ATOM 7735 O O . GLU D 1 228 ? -3.274 -1.376 5.588 1.00 20.83 227 GLU D O 1
ATOM 7741 N N . THR D 1 229 ? -2.895 -3.434 6.400 1.00 17.12 228 THR D N 1
ATOM 7742 C CA . THR D 1 229 ? -1.856 -3.684 5.408 1.00 14.78 228 THR D CA 1
ATOM 7743 C C . THR D 1 229 ? -2.443 -3.727 3.994 1.00 17.18 228 THR D C 1
ATOM 7744 O O . THR D 1 229 ? -1.819 -3.255 3.035 1.00 16.65 228 THR D O 1
ATOM 7748 N N . ALA D 1 230 ? -3.623 -4.343 3.830 1.00 16.48 229 ALA D N 1
ATOM 7749 C CA . ALA D 1 230 ? -4.219 -4.477 2.503 1.00 14.44 229 ALA D CA 1
ATOM 7750 C C . ALA D 1 230 ? -4.539 -3.111 1.906 1.00 16.32 229 ALA D C 1
ATOM 7751 O O . ALA D 1 230 ? -4.361 -2.892 0.701 1.00 17.51 229 ALA D O 1
ATOM 7753 N N . ALA D 1 231 ? -4.948 -2.165 2.753 1.00 17.04 230 ALA D N 1
ATOM 7754 C CA . ALA D 1 231 ? -5.168 -0.798 2.266 1.00 19.19 230 ALA D CA 1
ATOM 7755 C C . ALA D 1 231 ? -3.875 -0.172 1.752 1.00 18.40 230 ALA D C 1
ATOM 7756 O O . ALA D 1 231 ? -3.846 0.391 0.645 1.00 19.41 230 ALA D O 1
ATOM 7758 N N . ILE D 1 232 ? -2.794 -0.262 2.539 1.00 17.43 231 ILE D N 1
ATOM 7759 C CA . ILE D 1 232 ? -1.490 0.246 2.099 1.00 17.84 231 ILE D CA 1
ATOM 7760 C C . ILE D 1 232 ? -1.095 -0.413 0.788 1.00 15.95 231 ILE D C 1
ATOM 7761 O O . ILE D 1 232 ? -0.710 0.243 -0.187 1.00 15.07 231 ILE D O 1
ATOM 7766 N N . THR D 1 233 ? -1.171 -1.746 0.742 1.00 13.91 232 THR D N 1
ATOM 7767 C CA . THR D 1 233 ? -0.663 -2.459 -0.415 1.00 13.49 232 THR D CA 1
ATOM 7768 C C . THR D 1 233 ? -1.516 -2.197 -1.658 1.00 12.48 232 THR D C 1
ATOM 7769 O O . THR D 1 233 ? -0.989 -1.980 -2.754 1.00 14.53 232 THR D O 1
ATOM 7773 N N . ALA D 1 234 ? -2.834 -2.227 -1.504 1.00 12.59 233 ALA D N 1
ATOM 7774 C CA . ALA D 1 234 ? -3.715 -2.016 -2.651 1.00 12.45 233 ALA D CA 1
ATOM 7775 C C . ALA D 1 234 ? -3.534 -0.614 -3.240 1.00 13.57 233 ALA D C 1
ATOM 7776 O O . ALA D 1 234 ? -3.426 -0.456 -4.461 1.00 13.99 233 ALA D O 1
ATOM 7778 N N . LEU D 1 235 ? -3.496 0.415 -2.387 1.00 15.93 234 LEU D N 1
ATOM 7779 C CA . LEU D 1 235 ? -3.310 1.768 -2.925 1.00 14.43 234 LEU D CA 1
ATOM 7780 C C . LEU D 1 235 ? -1.925 1.933 -3.545 1.00 13.61 234 LEU D C 1
ATOM 7781 O O . LEU D 1 235 ? -1.776 2.594 -4.576 1.00 15.91 234 LEU D O 1
ATOM 7786 N N . SER D 1 236 ? -0.897 1.310 -2.946 1.00 13.56 235 SER D N 1
ATOM 7787 C CA . SER D 1 236 ? 0.438 1.380 -3.527 1.00 12.47 235 SER D CA 1
ATOM 7788 C C . SER D 1 236 ? 0.458 0.758 -4.909 1.00 15.06 235 SER D C 1
ATOM 7789 O O . SER D 1 236 ? 1.057 1.297 -5.850 1.00 16.78 235 SER D O 1
ATOM 7792 N N . VAL D 1 237 ? -0.146 -0.424 -5.033 1.00 13.44 236 VAL D N 1
ATOM 7793 C CA . VAL D 1 237 ? -0.170 -1.128 -6.312 1.00 14.10 236 VAL D CA 1
ATOM 7794 C C . VAL D 1 237 ? -0.966 -0.347 -7.343 1.00 12.76 236 VAL D C 1
ATOM 7795 O O . VAL D 1 237 ? -0.527 -0.201 -8.487 1.00 15.14 236 VAL D O 1
ATOM 7799 N N . LEU D 1 238 ? -2.123 0.177 -6.948 1.00 11.80 237 LEU D N 1
ATOM 7800 C CA . LEU D 1 238 ? -2.934 0.927 -7.897 1.00 14.12 237 LEU D CA 1
ATOM 7801 C C . LEU D 1 238 ? -2.247 2.213 -8.329 1.00 14.71 237 LEU D C 1
ATOM 7802 O O . LEU D 1 238 ? -2.309 2.566 -9.506 1.00 16.48 237 LEU D O 1
ATOM 7807 N N . GLN D 1 239 ? -1.598 2.939 -7.397 1.00 15.49 238 GLN D N 1
ATOM 7808 C CA . GLN D 1 239 ? -0.910 4.178 -7.790 1.00 12.88 238 GLN D CA 1
ATOM 7809 C C . GLN D 1 239 ? 0.313 3.879 -8.649 1.00 16.37 238 GLN D C 1
ATOM 7810 O O . GLN D 1 239 ? 0.673 4.681 -9.518 1.00 16.93 238 GLN D O 1
ATOM 7816 N N . ALA D 1 240 ? 1.000 2.760 -8.391 1.00 14.82 239 ALA D N 1
ATOM 7817 C CA . ALA D 1 240 ? 2.131 2.410 -9.244 1.00 15.49 239 ALA D CA 1
ATOM 7818 C C . ALA D 1 240 ? 1.662 1.960 -10.625 1.00 17.66 239 ALA D C 1
ATOM 7819 O O . ALA D 1 240 ? 2.342 2.227 -11.622 1.00 20.92 239 ALA D O 1
ATOM 7821 N N . ALA D 1 241 ? 0.517 1.280 -10.689 1.00 16.75 240 ALA D N 1
ATOM 7822 C CA . ALA D 1 241 ? -0.016 0.800 -11.964 1.00 19.61 240 ALA D CA 1
ATOM 7823 C C . ALA D 1 241 ? -0.560 1.944 -12.815 1.00 21.13 240 ALA D C 1
ATOM 7824 O O . ALA D 1 241 ? -0.258 2.034 -14.010 1.00 23.92 240 ALA D O 1
ATOM 7826 N N . GLY D 1 242 ? -1.372 2.819 -12.225 1.00 18.05 241 GLY D N 1
ATOM 7827 C CA . GLY D 1 242 ? -2.078 3.813 -13.020 1.00 16.24 241 GLY D CA 1
ATOM 7828 C C . GLY D 1 242 ? -2.021 5.227 -12.499 1.00 19.61 241 GLY D C 1
ATOM 7829 O O . GLY D 1 242 ? -2.643 6.122 -13.080 1.00 20.78 241 GLY D O 1
ATOM 7830 N N . GLY D 1 243 ? -1.266 5.452 -11.427 1.00 16.87 242 GLY D N 1
ATOM 7831 C CA . GLY D 1 243 ? -1.151 6.770 -10.836 1.00 19.30 242 GLY D CA 1
ATOM 7832 C C . GLY D 1 243 ? 0.265 7.306 -10.917 1.00 18.00 242 GLY D C 1
ATOM 7833 O O . GLY D 1 243 ? 0.943 7.123 -11.933 1.00 21.60 242 GLY D O 1
ATOM 7834 N N . ASP D 1 244 ? 0.755 7.932 -9.840 1.00 16.66 243 ASP D N 1
ATOM 7835 C CA . ASP D 1 244 ? 2.008 8.679 -9.903 1.00 16.23 243 ASP D CA 1
ATOM 7836 C C . ASP D 1 244 ? 3.150 8.042 -9.120 1.00 19.06 243 ASP D C 1
ATOM 7837 O O . ASP D 1 244 ? 4.121 8.721 -8.809 1.00 20.01 243 ASP D O 1
ATOM 7842 N N . LEU D 1 245 ? 3.072 6.748 -8.825 1.00 17.53 244 LEU D N 1
ATOM 7843 C CA . LEU D 1 245 ? 4.193 6.055 -8.180 1.00 21.40 244 LEU D CA 1
ATOM 7844 C C . LEU D 1 245 ? 5.115 5.407 -9.222 1.00 40.10 244 LEU D C 1
ATOM 7845 O O . LEU D 1 245 ? 4.656 4.886 -10.250 1.00 27.44 244 LEU D O 1
#

Nearest PDB structures (foldseek):
  5o96-assembly4_G  TM=9.892E-01  e=2.656E-50  Legionella pneumophila
  4e8b-assembly1_A  TM=9.607E-01  e=2.197E-30  Escherichia coli K-12
  1nxz-assembly1_B  TM=9.375E-01  e=1.018E-29  Haemophilus influenzae
  1vhk-assembly3_A  TM=8.584E-01  e=2.338E-21  Bacillus subtilis
  3kw2-assembly1_B  TM=8.708E-01  e=2.716E-20  Porphyromonas gingivalis ATCC 33277

Sequence (971 aa):
VRTIRIYQPGEYQPGQLLELSPEAGQHVGVVLRMEQGEQLTLFNGDNKEFTASSIERVKKKQVFVRIASVLEVNRESPLKIHLAQAISKGERMEMVMQKSAELGVACITPLITERCQVKIDKEKMAKKMHQWLNIIIGACEQCGRNQIPELRQPVYLDQFVREAKEHLKLILHPAFSKTWRDYPVQPPDVVALIIGPEGGFSDEEIRLTSGHGFLPLSSLGPRVLRTETAAITALSVLQAAGGDLPAVRTIRIYQPGEYQPGQLLELSPEAGQHVGVVLRMEQGEQLTLFNGDNKKEFTASIERRVKKKQVFVRIASVLEVNRESPLKIHLAQAISKGERMEMVMQKSAELGVACCITPLITERCQVKIDKEKMAKKMHQWLNIIIGACEQCGRNQIPELRQPVYLDQFVREAKEHLKLILLHPAFSKTWRDYPVQPPDVALIIGPEGGFSDEEIRLTSGHGFLPLSLGPRVLRTTETAAITALSVLQAAGGDLPAVRTIRIYQPGEYQPGQLLELSPEAGQHVGVVLRMEQGEQLTLFNGDNKKEFTASIERVKKKQVFVRIASVLEEVNRESPLKKIHLAQAISKGERMEMMVMQKSAELLGVACCITPLITERCCQVKIDKEKMAKKMHQWLNIIIGACEQCGRNQIPELRQPVYLDQFVRREAKEHLKLILHPAFSKTWRDYPVQPPDVVALIIIGPEGGFSDEEIRLTSGHGFLPLSLGPRVLRTTETAAITALLSVLQAAGGDLRTIRIYQPGEYQPGQLLELSPEAGQHVGVVLRMEQGEQQLTLFNGDNKEFTASSIERVKKKQVFVRIASVLEVNRESPLKKIHLAQAISKGERMMEMVMQKSAELGVACCITPLITERCQVKIDKEKMAKKMHQWLNIIIGACEQCGRNQIPELRQPVYLDQFVVRREAKEHLKLILHPAFSKTWRDYPVQPPDVALIIGPEGGFSDEEIRLTSGHGFLPLSSLGPRVLRTTETAAITALSVLQAAGGDL

Foldseek 3Di:
DDAFEFEAADDDFAQDKDKGDLVRLQVACPVVVDDFQDWHFYFHQPQKTWIWTWHDHDNSTTIIHTHHMDRHAPAKQAAEEEAAEAAPPACVLLLLLLCLLLRHAAYAHEHAPPGHDDDDPVVQVVVLVVSQVNQNVSCSVNVHRHGHHYDYHDYLLVCLVPDDAPAEEEADPPPNDEPVNDQQADNYYYYYQHALVDHDPVSVVSNVVSRYYYHYDDDDRDHSSRCSNRVSVVSCVRYIPD/DDDDAFEAEDADDDAAFDKDWGDLVVLCCVCPVVVDDFFGWYWYFHQQQKTWTWTFHDRDPSTTIIGTHHIDRHAPAKQEAEEEAAEDAPDCLVLLLLLLVLLLRHQEYAHEHADPHPDDDDPVRLVVVLVVSQVSQSVSCSVNVHRHGHHYDYHDYLLVCLVPDDFPAAAEADPVVADEPVPDPLADDYYYYYQYALVGHDPVSVVSNVVSPHGYYYDDDDRDHSSRVSNSVSNVSCVNYIDD/DDDDAFEAEDADDDAAFDKDWGDLVVLCCACPVVVDDFFGWYWYFHQQQKTWIWTFHDRDRSITIIGTHHIDRHAPAKQEAEEEAAEDAPDCLVLLLLLLCLLLRHQEYEHEHADPHPDDDDPVRLVVVLVVSQVSQNVSCSVNVHRHGHHYDYHDYLLVCLVPDDFPAAAEADPVVADEPVPGPLADDYYYYYQYALVGHDPVSVCRNVVSPHGYYYDDDDRDHSSRCSNSVSVVSCVNYIDD/DAQEFEAADDDFAADKDKGDLVRLQCACPVVVDDFFDWHFYFHQPQKTWIWTWHDHDNSITIIHTHHMDRHAPAKQAAEEEAAADDDDPLVLLLLLLCLLLRHQAYAHEHADPYPDDDDDVRLVVVLVVSQVSQSVSCSVNVHRHGHHYDYHDYLLVCLVPDDAPAEEEADPPPNDEPVNDQQADNYYYYYQHALVDHDPVSVCSNVVSHYYYHYDDDDRDHSSVCSNRVSVVSCVRYIDD

Organism: Legionella pneumophila subsp. pneumophila (strain Philadelphia 1 / ATCC 33152 / DSM 7513) (NCBI:txid272624)

Radius of gyration: 35.0 Å; Cα contacts (8 Å, |Δi|>4): 2232; chains: 4; bounding box: 84×112×78 Å

InterPro domains:
  IPR006700 Ribosomal RNA small subunit methyltransferase E [PIRSF015601] (12-240)
  IPR006700 Ribosomal RNA small subunit methyltransferase E [PTHR30027] (16-239)
  IPR006700 Ribosomal RNA small subunit methyltransferase E [TIGR00046] (9-240)
  IPR015947 PUA-like superfamily [SSF88697] (5-74)
  IPR029026 tRNA (guanine-N1-)-methyltransferase, N-terminal [G3DSA:3.40.1280.10] (76-244)
  IPR029028 Alpha/beta knot methyltransferases [SSF75217] (77-243)
  IPR046886 Ribosomal RNA small subunit methyltransferase E, methyltransferase domain [PF04452] (77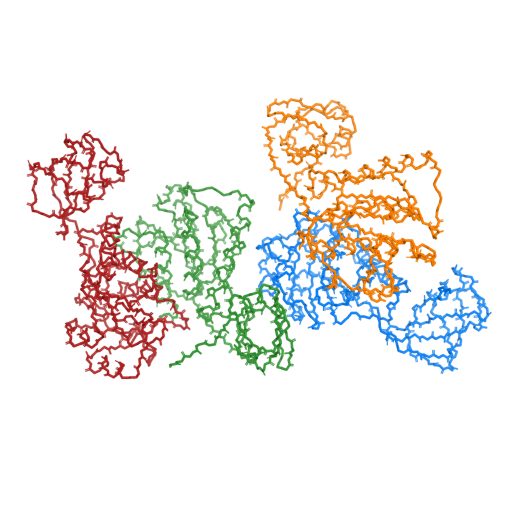-238)
  IPR046886 Ribosomal RNA small subunit methyltransferase E, methyltransferase domain [cd18084] (82-237)
  IPR046887 Ribosomal RNA small subunit methyltransferase E, PUA-like domain [PF20260] (25-68)

CATH classification: 2.40.240.20 (+1 more: 3.40.1280.10)